Protein AF-0000000077475336 (afdb_homodimer)

Radius of gyration: 30.22 Å; Cα contacts (8 Å, |Δi|>4): 1454; chains: 2; bounding box: 56×96×68 Å

pLDDT: mean 94.52, std 5.96, range [41.53, 98.69]

Organism: Curvularia clavata (NCBI:txid95742)

Secondary structure (DSSP, 8-state):
----HHHHHHHHHHHHHHHHTT-TTHHHHHHHHHHHHHHHH--HHHHHHIIIIIHHHHHHHHHHHHHTTHHHHHHHHGGG-B-HHHHHHHHT--HHHHHHHHHHHHHTTSSEEETTEEE--HHHHHHTSHHHHHHHHHIIIIIHHHHHTHHHHHHHTTT-----TTSSHHHHHHT--S-HHHHHHHSTTHHHHHHHHHHHHHTTS--TTSTTSS-HIIIIITT--TTT-SEEEEEET-TT-HHHHHHHHH-TT--SEEEEEE-HHHHHH-S-GGGSSSEEEE--TTS--SS-S-SEEEEES-GGGS-HHHHHHHHHHHGGGPPTTT-EEEEEEEEE-SSS--HHHHHHHHHHHHHTS---EEHHHHHHHHHHTT-EEEEEEE-TT-SEEEEEEE-----/----HHHHHHHHHHHHHHHHTT-TTHHHHHHHHHHHHHHHH--HHHHHHIIIIIHHHHHHHHHHHHHTTHHHHHHHHGGG-B-HHHHHHHHT--HHHHHHHHHHHHHTTSSEEETTEEE--HHHHHHTSHHHHHHHHHIIIIIHHHHHTHHHHHHHTTT-----TTSSHHHHHHT--S-HHHHHHHSTTHHHHHHHHHHHHHTTS--TTSTTSS-HIIIIITT--TTT-SEEEEEET-TT-HHHHHHHHH-TT--SEEEEEE-HHHHHH-TTGGGSSSEEEE--TTS--SS-S-SEEEEES-GGGS-HHHHHHHHHHHGGG--TTT-EEEEEEEEE-SSS--HHHHHHHHHHHHHTS---EEHHHHHHHHHHTT-EEEEEE--TT-SEEEEEEE-----

InterPro domains:
  IPR001077 O-methyltransferase, C-terminal domain [PF00891] (217-375)
  IPR012967 Caffeic acid 3-O-methyltransferase-like, dimerisation domain [PF08100] (59-125)
  IPR016461 O-methyltransferase-like [PIRSF005739] (58-392)
  IPR016461 O-methyltransferase-like [PS51683] (50-395)
  IPR029063 S-adenosyl-L-methionine-dependent methyltransferase superfamily [G3DSA:3.40.50.150] (151-394)
  IPR029063 S-adenosyl-L-methionine-dependent methyltransferase superfamily [SSF53335] (160-392)
  IPR036388 Winged helix-like DNA-binding domain superfamily [G3DSA:1.10.10.10] (49-138)
  IPR036390 Winged helix DNA-binding domain superfamily [SSF46785] (52-128)

Solvent-accessible surface area (backbone atoms only — not comparable to full-atom values): 40575 Å² total; per-residue (Å²): 123,84,73,52,66,70,56,50,54,54,49,44,54,53,28,52,54,35,39,76,70,65,42,88,49,19,64,51,48,41,33,53,45,16,52,49,48,28,55,72,68,49,48,50,27,55,47,50,46,43,63,48,37,37,46,45,42,48,50,26,48,53,48,36,28,55,76,43,43,44,38,48,54,30,45,71,36,41,93,75,25,42,36,65,68,58,48,22,63,73,44,59,34,31,57,67,50,47,51,56,54,49,40,36,36,34,36,69,58,51,34,41,54,56,93,78,19,42,27,52,33,78,45,30,48,49,45,42,37,66,41,40,41,33,21,45,49,34,33,59,71,57,50,36,46,12,31,70,34,42,41,62,49,30,61,73,57,63,34,48,68,50,86,35,60,45,63,28,40,36,21,66,53,68,74,44,68,51,39,56,68,60,42,26,64,74,41,77,65,42,44,64,17,46,55,27,26,66,54,32,59,50,49,95,54,84,50,66,76,34,90,80,34,40,60,48,58,76,72,46,52,75,68,59,48,65,87,67,22,56,33,34,37,34,30,48,61,41,60,86,33,64,67,55,52,52,48,45,68,73,42,68,81,56,65,62,39,40,34,36,21,15,47,51,72,50,47,70,66,47,73,68,54,86,75,45,94,41,46,78,44,66,42,55,63,84,38,69,47,85,67,54,30,28,40,26,40,32,33,59,66,51,53,59,79,44,53,70,68,54,35,26,48,33,44,46,23,40,48,80,19,48,32,59,79,59,17,31,37,35,38,38,34,53,58,45,41,81,75,70,35,42,57,53,38,38,29,49,33,49,49,30,42,31,53,51,39,38,60,69,41,38,57,68,55,49,47,48,45,33,46,77,37,61,28,38,74,72,49,74,36,59,38,77,83,48,37,50,24,38,36,36,27,28,38,61,61,80,124,122,87,73,51,66,71,56,51,54,53,48,45,54,54,28,50,54,36,40,76,71,63,42,88,48,20,64,51,48,40,34,52,45,16,52,48,48,28,55,72,68,50,48,50,27,58,46,51,45,42,63,49,37,36,47,43,42,48,51,25,49,51,48,37,29,54,76,43,44,43,36,45,53,29,45,72,37,42,94,77,26,41,38,64,67,59,48,21,64,74,46,59,34,31,56,67,52,47,51,55,54,49,41,36,37,35,34,70,58,50,33,44,53,56,94,77,18,41,27,50,34,76,45,30,47,50,44,42,37,67,41,40,40,33,21,46,48,32,34,59,71,57,51,36,47,13,31,70,34,42,41,61,49,30,61,74,55,62,34,48,69,49,84,35,59,44,62,27,39,36,21,66,51,67,73,46,68,50,38,55,68,60,41,24,65,74,41,75,65,40,45,64,18,45,55,26,26,66,54,33,59,50,48,94,54,82,52,65,74,33,91,82,33,39,60,49,58,76,70,46,52,77,67,58,48,64,88,67,21,56,34,34,37,34,31,48,60,40,58,85,33,65,67,57,53,50,47,46,66,74,41,68,81,56,66,60,40,39,34,36,20,15,46,53,73,50,46,69,67,47,73,70,54,87,77,45,94,42,46,79,42,68,42,55,64,82,37,69,47,85,68,54,30,27,40,26,40,34,33,59,68,50,54,58,80,42,52,70,68,54,35,26,49,32,44,46,23,40,49,80,17,49,31,60,78,60,17,31,37,35,37,39,35,52,58,45,41,80,75,68,34,43,56,52,38,38,28,49,35,49,50,30,43,28,51,51,39,39,60,68,42,36,59,68,55,50,45,49,44,34,47,75,37,60,30,38,73,72,48,74,35,59,39,78,83,45,37,50,25,38,36,36,28,29,39,61,68,73,130

Structure (mmCIF, N/CA/C/O backbone):
data_AF-0000000077475336-model_v1
#
loop_
_entity.id
_entity.type
_entity.pdbx_description
1 polymer 'O-methyltransferase domain-containing protein'
#
loop_
_atom_site.group_PDB
_atom_site.id
_atom_site.type_symbol
_atom_site.label_atom_id
_atom_site.label_alt_id
_atom_site.label_comp_id
_atom_site.label_asym_id
_atom_site.label_entity_id
_atom_site.label_seq_id
_atom_site.pdbx_PDB_ins_code
_atom_site.Cartn_x
_atom_site.Cartn_y
_atom_site.Cartn_z
_atom_site.occupancy
_atom_site.B_iso_or_equiv
_atom_site.auth_seq_id
_atom_site.auth_comp_id
_atom_site.auth_asym_id
_atom_site.auth_atom_id
_atom_site.pdbx_PDB_model_num
ATOM 1 N N . MET A 1 1 ? 19.922 2.691 11.25 1 41.72 1 MET A N 1
ATOM 2 C CA . MET A 1 1 ? 20.266 1.277 11.109 1 41.72 1 MET A CA 1
ATOM 3 C C . MET A 1 1 ? 19.016 0.408 11.195 1 41.72 1 MET A C 1
ATOM 5 O O . MET A 1 1 ? 18.094 0.711 11.961 1 41.72 1 MET A O 1
ATOM 9 N N . SER A 1 2 ? 18.688 -0.324 10.117 1 56.06 2 SER A N 1
ATOM 10 C CA . SER A 1 2 ? 17.562 -1.242 10.188 1 56.06 2 SER A CA 1
ATOM 11 C C . SER A 1 2 ? 17.531 -2 11.508 1 56.06 2 SER A C 1
ATOM 13 O O . SER A 1 2 ? 18.562 -2.533 11.938 1 56.06 2 SER A O 1
ATOM 15 N N . THR A 1 3 ? 16.594 -1.688 12.367 1 67.88 3 THR A N 1
ATOM 16 C CA . THR A 1 3 ? 16.484 -2.332 13.672 1 67.88 3 THR A CA 1
ATOM 17 C C . THR A 1 3 ? 16.531 -3.852 13.523 1 67.88 3 THR A C 1
ATOM 19 O O . THR A 1 3 ? 15.797 -4.43 12.727 1 67.88 3 THR A O 1
ATOM 22 N N . ALA A 1 4 ? 17.5 -4.398 14.258 1 86.44 4 ALA A N 1
ATOM 23 C CA . ALA A 1 4 ? 17.656 -5.852 14.227 1 86.44 4 ALA A CA 1
ATOM 24 C C . ALA A 1 4 ? 16.375 -6.555 14.625 1 86.44 4 ALA A C 1
ATOM 26 O O . ALA A 1 4 ? 15.625 -6.066 15.484 1 86.44 4 ALA A O 1
ATOM 27 N N . LEU A 1 5 ? 16 -7.598 13.945 1 93.31 5 LEU A N 1
ATOM 28 C CA . LEU A 1 5 ? 14.758 -8.336 14.125 1 93.31 5 LEU A CA 1
ATOM 29 C C . LEU A 1 5 ? 14.508 -8.633 15.602 1 93.31 5 LEU A C 1
ATOM 31 O O . LEU A 1 5 ? 13.406 -8.398 16.109 1 93.31 5 LEU A O 1
ATOM 35 N N . PRO A 1 6 ? 15.555 -9.055 16.391 1 93.69 6 PRO A N 1
ATOM 36 C CA . PRO A 1 6 ? 15.305 -9.312 17.812 1 93.69 6 PRO A CA 1
ATOM 37 C C . PRO A 1 6 ? 14.844 -8.062 18.578 1 93.69 6 PRO A C 1
ATOM 39 O O . PRO A 1 6 ? 14.016 -8.156 19.484 1 93.69 6 PRO A O 1
ATOM 42 N N . THR A 1 7 ? 15.367 -6.938 18.188 1 95.94 7 THR A N 1
ATOM 43 C CA . THR A 1 7 ? 14.961 -5.684 18.812 1 95.94 7 THR A CA 1
ATOM 44 C C . THR A 1 7 ? 13.508 -5.355 18.484 1 95.94 7 THR A C 1
ATOM 46 O O . THR A 1 7 ? 12.758 -4.914 19.359 1 95.94 7 THR A O 1
ATOM 49 N N . ILE A 1 8 ? 13.133 -5.551 17.25 1 97.31 8 ILE A N 1
ATOM 50 C CA . ILE A 1 8 ? 11.758 -5.305 16.828 1 97.31 8 ILE A CA 1
ATOM 51 C C . ILE A 1 8 ? 10.805 -6.199 17.625 1 97.31 8 ILE A C 1
ATOM 53 O O . ILE A 1 8 ? 9.781 -5.734 18.141 1 97.31 8 ILE A O 1
ATOM 57 N N . LEU A 1 9 ? 11.18 -7.441 17.797 1 97.56 9 LEU A N 1
ATOM 58 C CA . LEU A 1 9 ? 10.336 -8.398 18.5 1 97.56 9 LEU A CA 1
ATOM 59 C C . LEU A 1 9 ? 10.195 -8.023 19.969 1 97.56 9 LEU A C 1
ATOM 61 O O . LEU A 1 9 ? 9.102 -8.094 20.531 1 97.56 9 LEU A O 1
ATOM 65 N N . LYS A 1 10 ? 11.281 -7.59 20.578 1 96.94 10 LYS A N 1
ATOM 66 C CA . LYS A 1 10 ? 11.25 -7.148 21.969 1 96.94 10 LYS A CA 1
ATOM 67 C C . LYS A 1 10 ? 10.367 -5.914 22.141 1 96.94 10 LYS A C 1
ATOM 69 O O . LYS A 1 10 ? 9.609 -5.812 23.094 1 96.94 10 LYS A O 1
ATOM 74 N N . ARG A 1 11 ? 10.516 -5.027 21.234 1 97.62 11 ARG A N 1
ATOM 75 C CA . ARG A 1 11 ? 9.742 -3.795 21.297 1 97.62 11 ARG A CA 1
ATOM 76 C C . ARG A 1 11 ? 8.258 -4.07 21.078 1 97.62 11 ARG A C 1
ATOM 78 O O . ARG A 1 11 ? 7.402 -3.396 21.656 1 97.62 11 ARG A O 1
ATOM 85 N N . ILE A 1 12 ? 7.938 -5.039 20.234 1 98.12 12 ILE A N 1
ATOM 86 C CA . ILE A 1 12 ? 6.547 -5.414 20.016 1 98.12 12 ILE A CA 1
ATOM 87 C C . ILE A 1 12 ? 5.941 -5.934 21.312 1 98.12 12 ILE A C 1
ATOM 89 O O . ILE A 1 12 ? 4.828 -5.559 21.688 1 98.12 12 ILE A O 1
ATOM 93 N N . ALA A 1 13 ? 6.668 -6.75 21.984 1 97 13 ALA A N 1
ATOM 94 C CA . ALA A 1 13 ? 6.188 -7.273 23.266 1 97 13 ALA A CA 1
ATOM 95 C C . ALA A 1 13 ? 5.953 -6.145 24.266 1 97 13 ALA A C 1
ATOM 97 O O . ALA A 1 13 ? 4.91 -6.098 24.922 1 97 13 ALA A O 1
ATOM 98 N N . ALA A 1 14 ? 6.887 -5.258 24.359 1 97.62 14 ALA A N 1
ATOM 99 C CA . ALA A 1 14 ? 6.789 -4.137 25.297 1 97.62 14 ALA A CA 1
ATOM 100 C C . ALA A 1 14 ? 5.613 -3.229 24.938 1 97.62 14 ALA A C 1
ATOM 102 O O . ALA A 1 14 ? 4.871 -2.785 25.812 1 97.62 14 ALA A O 1
ATOM 103 N N . ALA A 1 15 ? 5.461 -2.928 23.656 1 97.75 15 ALA A N 1
ATOM 104 C CA . ALA A 1 15 ? 4.359 -2.086 23.203 1 97.75 15 ALA A CA 1
ATOM 105 C C . ALA A 1 15 ? 3.014 -2.771 23.438 1 97.75 15 ALA A C 1
ATOM 107 O O . ALA A 1 15 ? 2.012 -2.107 23.703 1 97.75 15 ALA A O 1
ATOM 108 N N . GLY A 1 16 ? 3.027 -4.105 23.25 1 97.44 16 GLY A N 1
ATOM 109 C CA . GLY A 1 16 ? 1.822 -4.855 23.578 1 97.44 16 GLY A CA 1
ATOM 110 C C . GLY A 1 16 ? 1.373 -4.684 25.016 1 97.44 16 GLY A C 1
ATOM 111 O O . GLY A 1 16 ? 0.185 -4.484 25.281 1 97.44 16 GLY A O 1
ATOM 112 N N . ASP A 1 17 ? 2.285 -4.699 25.938 1 97.06 17 ASP A N 1
ATOM 113 C CA . ASP A 1 17 ? 1.995 -4.48 27.359 1 97.06 17 ASP A CA 1
ATOM 114 C C . ASP A 1 17 ? 1.475 -3.064 27.594 1 97.06 17 ASP A C 1
ATOM 116 O O . ASP A 1 17 ? 0.507 -2.871 28.328 1 97.06 17 ASP A O 1
ATOM 120 N N . ALA A 1 18 ? 2.109 -2.129 26.969 1 97.19 18 ALA A N 1
ATOM 121 C CA . ALA A 1 18 ? 1.697 -0.734 27.094 1 97.19 18 ALA A CA 1
ATOM 122 C C . ALA A 1 18 ? 0.282 -0.531 26.562 1 97.19 18 ALA A C 1
ATOM 124 O O . ALA A 1 18 ? -0.501 0.231 27.141 1 97.19 18 ALA A O 1
ATOM 125 N N . TYR A 1 19 ? 0 -1.195 25.516 1 96.88 19 TYR A N 1
ATOM 126 C CA . TYR A 1 19 ? -1.325 -1.101 24.922 1 96.88 19 TYR A CA 1
ATOM 127 C C . TYR A 1 19 ? -2.391 -1.654 25.859 1 96.88 19 TYR A C 1
ATOM 129 O O . TYR A 1 19 ? -3.465 -1.065 26 1 96.88 19 TYR A O 1
ATOM 137 N N . GLN A 1 20 ? -2.098 -2.721 26.484 1 94.69 20 GLN A N 1
ATOM 138 C CA . GLN A 1 20 ? -3.031 -3.32 27.422 1 94.69 20 GLN A CA 1
ATOM 139 C C . GLN A 1 20 ? -3.275 -2.396 28.625 1 94.69 20 GLN A C 1
ATOM 141 O O . GLN A 1 20 ? -4.363 -2.396 29.203 1 94.69 20 GLN A O 1
ATOM 146 N N . GLN A 1 21 ? -2.324 -1.562 28.891 1 95.81 21 GLN A N 1
ATOM 147 C CA . GLN A 1 21 ? -2.426 -0.638 30.016 1 95.81 21 GLN A CA 1
ATOM 148 C C . GLN A 1 21 ? -3.062 0.682 29.594 1 95.81 21 GLN A C 1
ATOM 150 O O . GLN A 1 21 ? -3.264 1.576 30.422 1 95.81 21 GLN A O 1
ATOM 155 N N . GLY A 1 22 ? -3.273 0.834 28.328 1 93.06 22 GLY A N 1
ATOM 156 C CA . GLY A 1 22 ? -3.953 2.02 27.828 1 93.06 22 GLY A CA 1
ATOM 157 C C . GLY A 1 22 ? -3.029 3.213 27.672 1 93.06 22 GLY A C 1
ATOM 158 O O . GLY A 1 22 ? -3.475 4.359 27.719 1 93.06 22 GLY A O 1
ATOM 159 N N . GLU A 1 23 ? -1.832 2.932 27.453 1 94.5 23 GLU A N 1
ATOM 160 C CA . GLU A 1 23 ? -0.863 4.016 27.312 1 94.5 23 GLU A CA 1
ATOM 161 C C . GLU A 1 23 ? -1.025 4.742 25.984 1 94.5 23 GLU A C 1
ATOM 163 O O . GLU A 1 23 ? -1.126 4.105 24.938 1 94.5 23 GLU A O 1
ATOM 168 N N . ILE A 1 24 ? -0.959 6.094 26.062 1 92.5 24 ILE A N 1
ATOM 169 C CA . ILE A 1 24 ? -1.073 6.914 24.859 1 92.5 24 ILE A CA 1
ATOM 170 C C . ILE A 1 24 ? 0.103 6.633 23.922 1 92.5 24 ILE A C 1
ATOM 172 O O . ILE A 1 24 ? 1.255 6.586 24.359 1 92.5 24 ILE A O 1
ATOM 176 N N . GLY A 1 25 ? -0.214 6.344 22.672 1 94.62 25 GLY A N 1
ATOM 177 C CA . GLY A 1 25 ? 0.822 6.148 21.672 1 94.62 25 GLY A CA 1
ATOM 178 C C . GLY A 1 25 ? 1.177 4.691 21.453 1 94.62 25 GLY A C 1
ATOM 179 O O . GLY A 1 25 ? 1.854 4.352 20.484 1 94.62 25 GLY A O 1
ATOM 180 N N . SER A 1 26 ? 0.688 3.809 22.391 1 96.5 26 SER A N 1
ATOM 181 C CA . SER A 1 26 ? 1.038 2.395 22.312 1 96.5 26 SER A CA 1
ATOM 182 C C . SER A 1 26 ? 0.431 1.746 21.062 1 96.5 26 SER A C 1
ATOM 184 O O . SER A 1 26 ? 1.058 0.892 20.438 1 96.5 26 SER A O 1
ATOM 186 N N . ARG A 1 27 ? -0.764 2.176 20.672 1 96.44 27 ARG A N 1
ATOM 187 C CA . ARG A 1 27 ? -1.39 1.663 19.453 1 96.44 27 ARG A CA 1
ATOM 188 C C . ARG A 1 27 ? -0.559 2.006 18.219 1 96.44 27 ARG A C 1
ATOM 190 O O . ARG A 1 27 ? -0.25 1.131 17.406 1 96.44 27 ARG A O 1
ATOM 197 N N . GLU A 1 28 ? -0.181 3.252 18.125 1 96.38 28 GLU A N 1
ATOM 198 C CA . GLU A 1 28 ? 0.606 3.729 17 1 96.38 28 GLU A CA 1
ATOM 199 C C . GLU A 1 28 ? 1.979 3.062 16.953 1 96.38 28 GLU A C 1
ATOM 201 O O . GLU A 1 28 ? 2.5 2.762 15.883 1 96.38 28 GLU A O 1
ATOM 206 N N . GLU A 1 29 ? 2.512 2.852 18.125 1 97.25 29 GLU A N 1
ATOM 207 C CA . GLU A 1 29 ? 3.799 2.166 18.203 1 97.25 29 GLU A CA 1
ATOM 208 C C . GLU A 1 29 ? 3.695 0.741 17.656 1 97.25 29 GLU A C 1
ATOM 210 O O . GLU A 1 29 ? 4.57 0.286 16.922 1 97.25 29 GLU A O 1
ATOM 215 N N . LEU A 1 30 ? 2.652 0.044 18.062 1 98.06 30 LEU A N 1
ATOM 216 C CA . LEU A 1 30 ? 2.438 -1.316 17.578 1 98.06 30 LEU A CA 1
ATOM 217 C C . LEU A 1 30 ? 2.281 -1.339 16.062 1 98.06 30 LEU A C 1
ATOM 219 O O . LEU A 1 30 ? 2.805 -2.232 15.391 1 98.06 30 LEU A O 1
ATOM 223 N N . ILE A 1 31 ? 1.602 -0.385 15.492 1 97.69 31 ILE A N 1
ATOM 224 C CA . ILE A 1 31 ? 1.425 -0.286 14.047 1 97.69 31 ILE A CA 1
ATOM 225 C C . ILE A 1 31 ? 2.781 -0.084 13.375 1 97.69 31 ILE A C 1
ATOM 227 O O . ILE A 1 31 ? 3.115 -0.783 12.414 1 97.69 31 ILE A O 1
ATOM 231 N N . GLU A 1 32 ? 3.566 0.821 13.906 1 96.81 32 GLU A N 1
ATOM 232 C CA . GLU A 1 32 ? 4.883 1.106 13.344 1 96.81 32 GLU A CA 1
ATOM 233 C C . GLU A 1 32 ? 5.793 -0.118 13.414 1 96.81 32 GLU A C 1
ATOM 235 O O . GLU A 1 32 ? 6.543 -0.396 12.477 1 96.81 32 GLU A O 1
ATOM 240 N N . LEU A 1 33 ? 5.723 -0.792 14.531 1 97.62 33 LEU A N 1
ATOM 241 C CA . LEU A 1 33 ? 6.559 -1.974 14.711 1 97.62 33 LEU A CA 1
ATOM 242 C C . LEU A 1 33 ? 6.113 -3.1 13.781 1 97.62 33 LEU A C 1
ATOM 244 O O . LEU A 1 33 ? 6.941 -3.881 13.305 1 97.62 33 LEU A O 1
ATOM 248 N N . GLY A 1 34 ? 4.785 -3.223 13.57 1 97.88 34 GLY A N 1
ATOM 249 C CA . GLY A 1 34 ? 4.312 -4.152 12.562 1 97.88 34 GLY A CA 1
ATOM 250 C C . GLY A 1 34 ? 4.879 -3.869 11.18 1 97.88 34 GLY A C 1
ATOM 251 O O . GLY A 1 34 ? 5.297 -4.789 10.477 1 97.88 34 GLY A O 1
ATOM 252 N N . ARG A 1 35 ? 4.926 -2.617 10.812 1 97.06 35 ARG A N 1
ATOM 253 C CA . ARG A 1 35 ? 5.5 -2.213 9.531 1 97.06 35 ARG A CA 1
ATOM 254 C C . ARG A 1 35 ? 6.996 -2.494 9.492 1 97.06 35 ARG A C 1
ATOM 256 O O . ARG A 1 35 ? 7.527 -2.898 8.453 1 97.06 35 ARG A O 1
ATOM 263 N N . ASP A 1 36 ? 7.676 -2.238 10.602 1 96.88 36 ASP A N 1
ATOM 264 C CA . ASP A 1 36 ? 9.102 -2.537 10.695 1 96.88 36 ASP A CA 1
ATOM 265 C C . ASP A 1 36 ? 9.367 -4.027 10.484 1 96.88 36 ASP A C 1
ATOM 267 O O . ASP A 1 36 ? 10.336 -4.402 9.82 1 96.88 36 ASP A O 1
ATOM 271 N N . LEU A 1 37 ? 8.508 -4.785 11.117 1 97.19 37 LEU A N 1
ATOM 272 C CA . LEU A 1 37 ? 8.648 -6.234 11.016 1 97.19 37 LEU A CA 1
ATOM 273 C C . LEU A 1 37 ? 8.555 -6.688 9.562 1 97.19 37 LEU A C 1
ATOM 275 O O . LEU A 1 37 ? 9.406 -7.438 9.086 1 97.19 37 LEU A O 1
ATOM 279 N N . VAL A 1 38 ? 7.621 -6.219 8.812 1 97 38 VAL A N 1
ATOM 280 C CA . VAL A 1 38 ? 7.406 -6.578 7.414 1 97 38 VAL A CA 1
ATOM 281 C C . VAL A 1 38 ? 8.578 -6.074 6.566 1 97 38 VAL A C 1
ATOM 283 O O . VAL A 1 38 ? 9.156 -6.832 5.789 1 97 38 VAL A O 1
ATOM 286 N N . SER A 1 39 ? 8.969 -4.828 6.777 1 96 39 SER A N 1
ATOM 287 C CA . SER A 1 39 ? 9.992 -4.215 5.938 1 96 39 SER A CA 1
ATOM 288 C C . SER A 1 39 ? 11.344 -4.879 6.137 1 96 39 SER A C 1
ATOM 290 O O . SER A 1 39 ? 12.156 -4.949 5.211 1 96 39 SER A O 1
ATOM 292 N N . THR A 1 40 ? 11.562 -5.352 7.344 1 95.56 40 THR A N 1
ATOM 293 C CA . THR A 1 40 ? 12.836 -5.988 7.66 1 95.56 40 THR A CA 1
ATOM 294 C C . THR A 1 40 ? 12.945 -7.352 6.98 1 95.56 40 THR A C 1
ATOM 296 O O . THR A 1 40 ? 14.039 -7.777 6.602 1 95.56 40 THR A O 1
ATOM 299 N N . LEU A 1 41 ? 11.797 -7.957 6.754 1 96.31 41 LEU A N 1
ATOM 300 C CA . LEU A 1 41 ? 11.828 -9.359 6.352 1 96.31 41 LEU A CA 1
ATOM 301 C C . LEU A 1 41 ? 11.453 -9.508 4.879 1 96.31 41 LEU A C 1
ATOM 303 O O . LEU A 1 41 ? 11.75 -10.531 4.262 1 96.31 41 LEU A O 1
ATOM 307 N N . GLU A 1 42 ? 10.82 -8.578 4.324 1 95.81 42 GLU A N 1
ATOM 308 C CA . GLU A 1 42 ? 10.375 -8.633 2.936 1 95.81 42 GLU A CA 1
ATOM 309 C C . GLU A 1 42 ? 11.555 -8.562 1.969 1 95.81 42 GLU A C 1
ATOM 311 O O . GLU A 1 42 ? 12.461 -7.746 2.145 1 95.81 42 GLU A O 1
ATOM 316 N N . ILE A 1 43 ? 11.594 -9.406 0.951 1 95.88 43 ILE A N 1
ATOM 317 C CA . ILE A 1 43 ? 12.633 -9.375 -0.068 1 95.88 43 ILE A CA 1
ATOM 318 C C . ILE A 1 43 ? 12.156 -8.57 -1.272 1 95.88 43 ILE A C 1
ATOM 320 O O . ILE A 1 43 ? 10.969 -8.289 -1.412 1 95.88 43 ILE A O 1
ATOM 324 N N . PRO A 1 44 ? 13.055 -8.18 -2.174 1 96.44 44 PRO A N 1
ATOM 325 C CA . PRO A 1 44 ? 12.711 -7.277 -3.275 1 96.44 44 PRO A CA 1
ATOM 326 C C . PRO A 1 44 ? 11.578 -7.809 -4.148 1 96.44 44 PRO A C 1
ATOM 328 O O . PRO A 1 44 ? 10.695 -7.051 -4.551 1 96.44 44 PRO A O 1
ATOM 331 N N . SER A 1 45 ? 11.516 -9.094 -4.387 1 96 45 SER A N 1
ATOM 332 C CA . SER A 1 45 ? 10.461 -9.664 -5.223 1 96 45 SER A CA 1
ATOM 333 C C . SER A 1 45 ? 9.102 -9.547 -4.547 1 96 45 SER A C 1
ATOM 335 O O . SER A 1 45 ? 8.094 -9.281 -5.211 1 96 45 SER A O 1
ATOM 337 N N . GLU A 1 46 ? 9.109 -9.758 -3.238 1 96.19 46 GLU A N 1
ATOM 338 C CA . GLU A 1 46 ? 7.871 -9.648 -2.477 1 96.19 46 GLU A CA 1
ATOM 339 C C . GLU A 1 46 ? 7.402 -8.195 -2.396 1 96.19 46 GLU A C 1
ATOM 341 O O . GLU A 1 46 ? 6.207 -7.914 -2.479 1 96.19 46 GLU A O 1
ATOM 346 N N . PHE A 1 47 ? 8.43 -7.27 -2.24 1 97.12 47 PHE A N 1
ATOM 347 C CA . PHE A 1 47 ? 8.117 -5.844 -2.256 1 97.12 47 PHE A CA 1
ATOM 348 C C . PHE A 1 47 ? 7.473 -5.445 -3.58 1 97.12 47 PHE A C 1
ATOM 350 O O . PHE A 1 47 ? 6.477 -4.723 -3.598 1 97.12 47 PHE A O 1
ATOM 357 N N . LEU A 1 48 ? 8.031 -5.883 -4.668 1 95.69 48 LEU A N 1
ATOM 358 C CA . LEU A 1 48 ? 7.531 -5.59 -6.008 1 95.69 48 LEU A CA 1
ATOM 359 C C . LEU A 1 48 ? 6.098 -6.082 -6.168 1 95.69 48 LEU A C 1
ATOM 361 O O . LEU A 1 48 ? 5.227 -5.332 -6.621 1 95.69 48 LEU A O 1
ATOM 365 N N . GLN A 1 49 ? 5.844 -7.281 -5.75 1 94.5 49 GLN A N 1
ATOM 366 C CA . GLN A 1 49 ? 4.52 -7.875 -5.875 1 94.5 49 GLN A CA 1
ATOM 367 C C . GLN A 1 49 ? 3.498 -7.125 -5.027 1 94.5 49 GLN A C 1
ATOM 369 O O . GLN A 1 49 ? 2.395 -6.828 -5.492 1 94.5 49 GLN A O 1
ATOM 374 N N . ARG A 1 50 ? 3.818 -6.82 -3.834 1 95.44 50 ARG A N 1
ATOM 375 C CA . ARG A 1 50 ? 2.904 -6.156 -2.91 1 95.44 50 ARG A CA 1
ATOM 376 C C . ARG A 1 50 ? 2.602 -4.734 -3.371 1 95.44 50 ARG A C 1
ATOM 378 O O . ARG A 1 50 ? 1.437 -4.348 -3.479 1 95.44 50 ARG A O 1
ATOM 385 N N . SER A 1 51 ? 3.629 -3.971 -3.723 1 95.81 51 SER A N 1
ATOM 386 C CA . SER A 1 51 ? 3.512 -2.531 -3.938 1 95.81 51 SER A CA 1
ATOM 387 C C . SER A 1 51 ? 2.975 -2.223 -5.328 1 95.81 51 SER A C 1
ATOM 389 O O . SER A 1 51 ? 2.35 -1.182 -5.543 1 95.81 51 SER A O 1
ATOM 391 N N . PHE A 1 52 ? 3.123 -3.184 -6.25 1 95.44 52 PHE A N 1
ATOM 392 C CA . PHE A 1 52 ? 2.818 -2.789 -7.621 1 95.44 52 PHE A CA 1
ATOM 393 C C . PHE A 1 52 ? 1.727 -3.674 -8.211 1 95.44 52 PHE A C 1
ATOM 395 O O . PHE A 1 52 ? 1.228 -3.41 -9.305 1 95.44 52 PHE A O 1
ATOM 402 N N . TRP A 1 53 ? 1.297 -4.688 -7.453 1 94.44 53 TRP A N 1
ATOM 403 C CA . TRP A 1 53 ? 0.171 -5.488 -7.926 1 94.44 53 TRP A CA 1
ATOM 404 C C . TRP A 1 53 ? -0.926 -5.562 -6.871 1 94.44 53 TRP A C 1
ATOM 406 O O . TRP A 1 53 ? -2.037 -5.07 -7.086 1 94.44 53 TRP A O 1
ATOM 416 N N . ALA A 1 54 ? -0.509 -6.039 -5.723 1 96.69 54 ALA A N 1
ATOM 417 C CA . ALA A 1 54 ? -1.504 -6.277 -4.684 1 96.69 54 ALA A CA 1
ATOM 418 C C . ALA A 1 54 ? -2.164 -4.973 -4.242 1 96.69 54 ALA A C 1
ATOM 420 O O . ALA A 1 54 ? -3.391 -4.887 -4.168 1 96.69 54 ALA A O 1
ATOM 421 N N . GLU A 1 55 ? -1.36 -3.967 -4.004 1 97.12 55 GLU A N 1
ATOM 422 C CA . GLU A 1 55 ? -1.876 -2.717 -3.453 1 97.12 55 GLU A CA 1
ATOM 423 C C . GLU A 1 55 ? -2.641 -1.923 -4.508 1 97.12 55 GLU A C 1
ATOM 425 O O . GLU A 1 55 ? -3.709 -1.375 -4.227 1 97.12 55 GLU A O 1
ATOM 430 N N . PRO A 1 56 ? -2.141 -1.873 -5.758 1 96.25 56 PRO A N 1
ATOM 431 C CA . PRO A 1 56 ? -2.961 -1.231 -6.789 1 96.25 56 PRO A CA 1
ATOM 432 C C . PRO A 1 56 ? -4.301 -1.934 -7 1 96.25 56 PRO A C 1
ATOM 434 O O . PRO A 1 56 ? -5.328 -1.272 -7.168 1 96.25 56 PRO A O 1
ATOM 437 N N . ALA A 1 57 ? -4.285 -3.242 -6.965 1 97.19 57 ALA A N 1
ATOM 438 C CA . ALA A 1 57 ? -5.539 -3.982 -7.074 1 97.19 57 ALA A CA 1
ATOM 439 C C . ALA A 1 57 ? -6.469 -3.664 -5.902 1 97.19 57 ALA A C 1
ATOM 441 O O . ALA A 1 57 ? -7.672 -3.469 -6.09 1 97.19 57 ALA A O 1
ATOM 442 N N . LEU A 1 58 ? -5.922 -3.6 -4.758 1 97.88 58 LEU A N 1
ATOM 443 C CA . LEU A 1 58 ? -6.703 -3.277 -3.568 1 97.88 58 LEU A CA 1
ATOM 444 C C . LEU A 1 58 ? -7.387 -1.924 -3.719 1 97.88 58 LEU A C 1
ATOM 446 O O . LEU A 1 58 ? -8.578 -1.789 -3.424 1 97.88 58 LEU A O 1
ATOM 450 N N . SER A 1 59 ? -6.621 -0.936 -4.152 1 97 59 SER A N 1
ATOM 451 C CA . SER A 1 59 ? -7.18 0.4 -4.328 1 97 59 SER A CA 1
ATOM 452 C C . SER A 1 59 ? -8.328 0.391 -5.328 1 97 59 SER A C 1
ATOM 454 O O . SER A 1 59 ? -9.367 1.023 -5.102 1 97 59 SER A O 1
ATOM 456 N N . ALA A 1 60 ? -8.141 -0.314 -6.379 1 97.5 60 ALA A N 1
ATOM 457 C CA . ALA A 1 60 ? -9.188 -0.425 -7.395 1 97.5 60 ALA A CA 1
ATOM 458 C C . ALA A 1 60 ? -10.422 -1.121 -6.836 1 97.5 60 ALA A C 1
ATOM 460 O O . ALA A 1 60 ? -11.555 -0.721 -7.125 1 97.5 60 ALA A O 1
ATOM 461 N N . HIS A 1 61 ? -10.211 -2.154 -6.039 1 98.06 61 HIS A N 1
ATOM 462 C CA . HIS A 1 61 ? -11.312 -2.918 -5.461 1 98.06 61 HIS A CA 1
ATOM 463 C C . HIS A 1 61 ? -12.094 -2.08 -4.453 1 98.06 61 HIS A C 1
ATOM 465 O O . HIS A 1 61 ? -13.305 -2.238 -4.32 1 98.06 61 HIS A O 1
ATOM 471 N N . CYS A 1 62 ? -11.414 -1.177 -3.783 1 98.06 62 CYS A N 1
ATOM 472 C CA . CYS A 1 62 ? -12.109 -0.293 -2.857 1 98.06 62 CYS A CA 1
ATOM 473 C C . CYS A 1 62 ? -13.047 0.653 -3.605 1 98.06 62 CYS A C 1
ATOM 475 O O . CYS A 1 62 ? -14.172 0.886 -3.174 1 98.06 62 CYS A O 1
ATOM 477 N N . LYS A 1 63 ? -12.531 1.218 -4.695 1 97.94 63 LYS A N 1
ATOM 478 C CA . LYS A 1 63 ? -13.383 2.053 -5.539 1 97.94 63 LYS A CA 1
ATOM 479 C C . LYS A 1 63 ? -14.555 1.254 -6.098 1 97.94 63 LYS A C 1
ATOM 481 O O . LYS A 1 63 ? -15.688 1.733 -6.102 1 97.94 63 LYS A O 1
ATOM 486 N N . PHE A 1 64 ? -14.258 0.043 -6.531 1 97.12 64 PHE A N 1
ATOM 487 C CA . PHE A 1 64 ? -15.273 -0.891 -7.004 1 97.12 64 PHE A CA 1
ATOM 488 C C . PHE A 1 64 ? -16.312 -1.154 -5.918 1 97.12 64 PHE A C 1
ATOM 490 O O . PHE A 1 64 ? -17.516 -1.139 -6.188 1 97.12 64 PHE A O 1
ATOM 497 N N . ALA A 1 65 ? -15.898 -1.353 -4.727 1 97.69 65 ALA A N 1
ATOM 498 C CA . ALA A 1 65 ? -16.75 -1.647 -3.576 1 97.69 65 ALA A CA 1
ATOM 499 C C . ALA A 1 65 ? -17.734 -0.504 -3.311 1 97.69 65 ALA A C 1
ATOM 501 O O . ALA A 1 65 ? -18.875 -0.738 -2.941 1 97.69 65 ALA A O 1
ATOM 502 N N . VAL A 1 66 ? -17.219 0.708 -3.486 1 97.69 66 VAL A N 1
ATOM 503 C CA . VAL A 1 66 ? -18.078 1.875 -3.318 1 97.69 66 VAL A CA 1
ATOM 504 C C . VAL A 1 66 ? -19.203 1.848 -4.359 1 97.69 66 VAL A C 1
ATOM 506 O O . VAL A 1 66 ? -20.359 2.053 -4.027 1 97.69 66 VAL A O 1
ATOM 509 N N . GLU A 1 67 ? -18.891 1.522 -5.57 1 97.31 67 GLU A N 1
ATOM 510 C CA . GLU A 1 67 ? -19.828 1.561 -6.691 1 97.31 67 GLU A CA 1
ATOM 511 C C . GLU A 1 67 ? -20.953 0.557 -6.492 1 97.31 67 GLU A C 1
ATOM 513 O O . GLU A 1 67 ? -22.094 0.813 -6.891 1 97.31 67 GLU A O 1
ATOM 518 N N . VAL A 1 68 ? -20.672 -0.521 -5.824 1 97.75 68 VAL A N 1
ATOM 519 C CA . VAL A 1 68 ? -21.672 -1.579 -5.75 1 97.75 68 VAL A CA 1
ATOM 520 C C . VAL A 1 68 ? -22.156 -1.728 -4.312 1 97.75 68 VAL A C 1
ATOM 522 O O . VAL A 1 68 ? -22.797 -2.727 -3.967 1 97.75 68 VAL A O 1
ATOM 525 N N . GLN A 1 69 ? -21.75 -0.837 -3.42 1 98.19 69 GLN A N 1
ATOM 526 C CA . GLN A 1 69 ? -22.188 -0.769 -2.027 1 98.19 69 GLN A CA 1
ATOM 527 C C . GLN A 1 69 ? -21.781 -2.029 -1.266 1 98.19 69 GLN A C 1
ATOM 529 O O . GLN A 1 69 ? -22.562 -2.557 -0.471 1 98.19 69 GLN A O 1
ATOM 534 N N . LEU A 1 70 ? -20.625 -2.5 -1.56 1 98.44 70 LEU A N 1
ATOM 535 C CA . LEU A 1 70 ? -20.109 -3.744 -0.993 1 98.44 70 LEU A CA 1
ATOM 536 C C . LEU A 1 70 ? -19.969 -3.635 0.522 1 98.44 70 LEU A C 1
ATOM 538 O O . LEU A 1 70 ? -20.406 -4.531 1.256 1 98.44 70 LEU A O 1
ATOM 542 N N . PHE A 1 71 ? -19.391 -2.545 1.047 1 98.25 71 PHE A N 1
ATOM 543 C CA . PHE A 1 71 ? -19.125 -2.395 2.473 1 98.25 71 PHE A CA 1
ATOM 544 C C . PHE A 1 71 ? -20.438 -2.287 3.256 1 98.25 71 PHE A C 1
ATOM 546 O O . PHE A 1 71 ? -20.531 -2.797 4.375 1 98.25 71 PHE A O 1
ATOM 553 N N . GLN A 1 72 ? -21.406 -1.643 2.654 1 98.38 72 GLN A N 1
ATOM 554 C CA . GLN A 1 72 ? -22.719 -1.541 3.279 1 98.38 72 GLN A CA 1
ATOM 555 C C . GLN A 1 72 ? -23.375 -2.912 3.406 1 98.38 72 GLN A C 1
ATOM 557 O O . GLN A 1 72 ? -23.953 -3.238 4.449 1 98.38 72 GLN A O 1
ATOM 562 N N . HIS A 1 73 ? -23.297 -3.701 2.348 1 98.5 73 HIS A N 1
ATOM 563 C CA . HIS A 1 73 ? -23.875 -5.035 2.381 1 98.5 73 HIS A CA 1
ATOM 564 C C . HIS A 1 73 ? -23.219 -5.906 3.439 1 98.5 73 HIS A C 1
ATOM 566 O O . HIS A 1 73 ? -23.875 -6.688 4.121 1 98.5 73 HIS A O 1
ATOM 572 N N . LEU A 1 74 ? -21.906 -5.809 3.562 1 98.06 74 LEU A N 1
ATOM 573 C CA . LEU A 1 74 ? -21.172 -6.562 4.578 1 98.06 74 LEU A CA 1
ATOM 574 C C . LEU A 1 74 ? -21.594 -6.125 5.977 1 98.06 74 LEU A C 1
ATOM 576 O O . LEU A 1 74 ? -21.781 -6.965 6.859 1 98.06 74 LEU A O 1
ATOM 580 N N . LYS A 1 75 ? -21.672 -4.816 6.18 1 97.5 75 LYS A N 1
ATOM 581 C CA . LYS A 1 75 ? -22.094 -4.281 7.473 1 97.5 75 LYS A CA 1
ATOM 582 C C . LYS A 1 75 ? -23.484 -4.766 7.844 1 97.5 75 LYS A C 1
ATOM 584 O O . LYS A 1 75 ? -23.719 -5.168 8.984 1 97.5 75 LYS A O 1
ATOM 589 N N . ASP A 1 76 ? -24.359 -4.746 6.895 1 97.75 76 ASP A N 1
ATOM 590 C CA . ASP A 1 76 ? -25.75 -5.148 7.113 1 97.75 76 ASP A CA 1
ATOM 591 C C . ASP A 1 76 ? -25.844 -6.633 7.469 1 97.75 76 ASP A C 1
ATOM 593 O O . ASP A 1 76 ? -26.719 -7.043 8.227 1 97.75 76 ASP A O 1
ATOM 597 N N . ALA A 1 77 ? -24.969 -7.43 6.938 1 96.94 77 ALA A N 1
ATOM 598 C CA . ALA A 1 77 ? -24.984 -8.867 7.191 1 96.94 77 ALA A CA 1
ATOM 599 C C . ALA A 1 77 ? -24.578 -9.172 8.633 1 96.94 77 ALA A C 1
ATOM 601 O O . ALA A 1 77 ? -24.969 -10.203 9.188 1 96.94 77 ALA A O 1
ATOM 602 N N . GLY A 1 78 ? -23.766 -8.305 9.242 1 94.31 78 GLY A N 1
ATOM 603 C CA . GLY A 1 78 ? -23.391 -8.43 10.641 1 94.31 78 GLY A CA 1
ATOM 604 C C . GLY A 1 78 ? -22.625 -9.703 10.938 1 94.31 78 GLY A C 1
ATOM 605 O O . GLY A 1 78 ? -21.797 -10.141 10.125 1 94.31 78 GLY A O 1
ATOM 606 N N . ALA A 1 79 ? -22.875 -10.281 12.055 1 92.88 79 ALA A N 1
ATOM 607 C CA . ALA A 1 79 ? -22.109 -11.422 12.555 1 92.88 79 ALA A CA 1
ATOM 608 C C . ALA A 1 79 ? -22.391 -12.672 11.734 1 92.88 79 ALA A C 1
ATOM 610 O O . ALA A 1 79 ? -21.562 -13.578 11.664 1 92.88 79 ALA A O 1
ATOM 611 N N . ASP A 1 80 ? -23.5 -12.703 11.031 1 95.75 80 ASP A N 1
ATOM 612 C CA . ASP A 1 80 ? -23.875 -13.875 10.25 1 95.75 80 ASP A CA 1
ATOM 613 C C . ASP A 1 80 ? -23.047 -13.984 8.977 1 95.75 80 ASP A C 1
ATOM 615 O O . ASP A 1 80 ? -22.875 -15.078 8.438 1 95.75 80 ASP A O 1
ATOM 619 N N . GLY A 1 81 ? -22.594 -12.836 8.555 1 97.25 81 GLY A N 1
ATOM 620 C CA . GLY A 1 81 ? -21.875 -12.82 7.281 1 97.25 81 GLY A CA 1
ATOM 621 C C . GLY A 1 81 ? -22.797 -13 6.09 1 97.25 81 GLY A C 1
ATOM 622 O O . GLY A 1 81 ? -24.031 -13.008 6.238 1 97.25 81 GLY A O 1
ATOM 623 N N . ILE A 1 82 ? -22.219 -13.086 4.91 1 98.12 82 ILE A N 1
ATOM 624 C CA . ILE A 1 82 ? -23.016 -13.203 3.686 1 98.12 82 ILE A CA 1
ATOM 625 C C . ILE A 1 82 ? -22.312 -14.141 2.705 1 98.12 82 ILE A C 1
ATOM 627 O O . ILE A 1 82 ? -21.094 -14.102 2.57 1 98.12 82 ILE A O 1
ATOM 631 N N . SER A 1 83 ? -23.016 -14.953 2.08 1 97.69 83 SER A N 1
ATOM 632 C CA . SER A 1 83 ? -22.469 -15.898 1.116 1 97.69 83 SER A CA 1
ATOM 633 C C . SER A 1 83 ? -22.094 -15.203 -0.189 1 97.69 83 SER A C 1
ATOM 635 O O . SER A 1 83 ? -22.594 -14.109 -0.477 1 97.69 83 SER A O 1
ATOM 637 N N . ALA A 1 84 ? -21.281 -15.875 -0.932 1 96 84 ALA A N 1
ATOM 638 C CA . ALA A 1 84 ? -20.891 -15.344 -2.232 1 96 84 ALA A CA 1
ATOM 639 C C . ALA A 1 84 ? -22.109 -15.141 -3.133 1 96 84 ALA A C 1
ATOM 641 O O . ALA A 1 84 ? -22.203 -14.125 -3.826 1 96 84 ALA A O 1
ATOM 642 N N . GLY A 1 85 ? -22.938 -16.078 -3.16 1 97.31 85 GLY A N 1
ATOM 643 C CA . GLY A 1 85 ? -24.141 -15.992 -3.984 1 97.31 85 GLY A CA 1
ATOM 644 C C . GLY A 1 85 ? -25.047 -14.836 -3.607 1 97.31 85 GLY A C 1
ATOM 645 O O . GLY A 1 85 ? -25.5 -14.094 -4.477 1 97.31 85 GLY A O 1
ATOM 646 N N . ASP A 1 86 ? -25.328 -14.672 -2.305 1 98.12 86 ASP A N 1
ATOM 647 C CA . ASP A 1 86 ? -26.188 -13.586 -1.828 1 98.12 86 ASP A CA 1
ATOM 648 C C . ASP A 1 86 ? -25.562 -12.227 -2.117 1 98.12 86 ASP A C 1
ATOM 650 O O . ASP A 1 86 ? -26.25 -11.281 -2.502 1 98.12 86 ASP A O 1
ATOM 654 N N . LEU A 1 87 ? -24.328 -12.203 -1.92 1 98.12 87 LEU A N 1
ATOM 655 C CA . LEU A 1 87 ? -23.641 -10.945 -2.154 1 98.12 87 LEU A CA 1
ATOM 656 C C . LEU A 1 87 ? -23.656 -10.57 -3.633 1 98.12 87 LEU A C 1
ATOM 658 O O . LEU A 1 87 ? -23.797 -9.398 -3.979 1 98.12 87 LEU A O 1
ATOM 662 N N . ALA A 1 88 ? -23.469 -11.555 -4.477 1 98.12 88 ALA A N 1
ATOM 663 C CA . ALA A 1 88 ? -23.547 -11.32 -5.914 1 98.12 88 ALA A CA 1
ATOM 664 C C . ALA A 1 88 ? -24.922 -10.789 -6.309 1 98.12 88 ALA A C 1
ATOM 666 O O . ALA A 1 88 ? -25.031 -9.883 -7.137 1 98.12 88 ALA A O 1
ATOM 667 N N . GLN A 1 89 ? -25.906 -11.336 -5.758 1 98.06 89 GLN A N 1
ATOM 668 C CA . GLN A 1 89 ? -27.266 -10.891 -6.031 1 98.06 89 GLN A CA 1
ATOM 669 C C . GLN A 1 89 ? -27.484 -9.453 -5.562 1 98.06 89 GLN A C 1
ATOM 671 O O . GLN A 1 89 ? -28.062 -8.641 -6.293 1 98.06 89 GLN A O 1
ATOM 676 N N . LYS A 1 90 ? -27.047 -9.164 -4.441 1 97.94 90 LYS A N 1
ATOM 677 C CA . LYS A 1 90 ? -27.266 -7.84 -3.865 1 97.94 90 LYS A CA 1
ATOM 678 C C . LYS A 1 90 ? -26.484 -6.777 -4.637 1 97.94 90 LYS A C 1
ATOM 680 O O . LYS A 1 90 ? -26.953 -5.652 -4.801 1 97.94 90 LYS A O 1
ATOM 685 N N . THR A 1 91 ? -25.328 -7.129 -5.07 1 97.88 91 THR A N 1
ATOM 686 C CA . THR A 1 91 ? -24.453 -6.152 -5.719 1 97.88 91 THR A CA 1
ATOM 687 C C . THR A 1 91 ? -24.719 -6.098 -7.219 1 97.88 91 THR A C 1
ATOM 689 O O . THR A 1 91 ? -24.359 -5.125 -7.883 1 97.88 91 THR A O 1
ATOM 692 N N . GLY A 1 92 ? -25.219 -7.168 -7.758 1 97.62 92 GLY A N 1
ATOM 693 C CA . GLY A 1 92 ? -25.406 -7.281 -9.195 1 97.62 92 GLY A CA 1
ATOM 694 C C . GLY A 1 92 ? -24.125 -7.617 -9.938 1 97.62 92 GLY A C 1
ATOM 695 O O . GLY A 1 92 ? -24.078 -7.516 -11.172 1 97.62 92 GLY A O 1
ATOM 696 N N . VAL A 1 93 ? -23.094 -7.984 -9.227 1 97.81 93 VAL A N 1
ATOM 697 C CA . VAL A 1 93 ? -21.797 -8.297 -9.828 1 97.81 93 VAL A CA 1
ATOM 698 C C . VAL A 1 93 ? -21.766 -9.773 -10.227 1 97.81 93 VAL A C 1
ATOM 700 O O . VAL A 1 93 ? -22.297 -10.625 -9.516 1 97.81 93 VAL A O 1
ATOM 703 N N . ASP A 1 94 ? -21.125 -10.062 -11.391 1 97.12 94 ASP A N 1
ATOM 704 C CA . ASP A 1 94 ? -20.875 -11.445 -11.789 1 97.12 94 ASP A CA 1
ATOM 705 C C . ASP A 1 94 ? -20.266 -12.25 -10.641 1 97.12 94 ASP A C 1
ATOM 707 O O . ASP A 1 94 ? -19.297 -11.812 -10.016 1 97.12 94 ASP A O 1
ATOM 711 N N . PRO A 1 95 ? -20.859 -13.43 -10.344 1 96.06 95 PRO A N 1
ATOM 712 C CA . PRO A 1 95 ? -20.406 -14.195 -9.172 1 96.06 95 PRO A CA 1
ATOM 713 C C . PRO A 1 95 ? -18.922 -14.547 -9.227 1 96.06 95 PRO A C 1
ATOM 715 O O . PRO A 1 95 ? -18.234 -14.484 -8.203 1 96.06 95 PRO A O 1
ATOM 718 N N . MET A 1 96 ? -18.422 -14.891 -10.312 1 93.38 96 MET A N 1
ATOM 719 C CA . MET A 1 96 ? -17.016 -15.266 -10.438 1 93.38 96 MET A CA 1
ATOM 720 C C . MET A 1 96 ? -16.109 -14.055 -10.234 1 93.38 96 MET A C 1
ATOM 722 O O . MET A 1 96 ? -15.102 -14.141 -9.531 1 93.38 96 MET A O 1
ATOM 726 N N . LEU A 1 97 ? -16.469 -12.984 -10.906 1 95.19 97 LEU A N 1
ATOM 727 C CA . LEU A 1 97 ? -15.719 -11.75 -10.727 1 95.19 97 LEU A CA 1
ATOM 728 C C . LEU A 1 97 ? -15.695 -11.336 -9.258 1 95.19 97 LEU A C 1
ATOM 730 O O . LEU A 1 97 ? -14.633 -11.008 -8.719 1 95.19 97 LEU A O 1
ATOM 734 N N . LEU A 1 98 ? -16.859 -11.422 -8.633 1 97.19 98 LEU A N 1
ATOM 735 C CA . LEU A 1 98 ? -16.984 -11.023 -7.238 1 97.19 98 LEU A CA 1
ATOM 736 C C . LEU A 1 98 ? -16.109 -11.891 -6.34 1 97.19 98 LEU A C 1
ATOM 738 O O . LEU A 1 98 ? -15.414 -11.375 -5.457 1 97.19 98 LEU A O 1
ATOM 742 N N . GLN A 1 99 ? -16.109 -13.141 -6.539 1 96 99 GLN A N 1
ATOM 743 C CA . GLN A 1 99 ? -15.344 -14.055 -5.707 1 96 99 GLN A CA 1
ATOM 744 C C . GLN A 1 99 ? -13.844 -13.766 -5.801 1 96 99 GLN A C 1
ATOM 746 O O . GLN A 1 99 ? -13.125 -13.852 -4.805 1 96 99 GLN A O 1
ATOM 751 N N . ARG A 1 100 ? -13.352 -13.492 -6.965 1 95.94 100 ARG A N 1
ATOM 752 C CA . ARG A 1 100 ? -11.938 -13.188 -7.16 1 95.94 100 ARG A CA 1
ATOM 753 C C . ARG A 1 100 ? -11.555 -11.906 -6.426 1 95.94 100 ARG A C 1
ATOM 755 O O . ARG A 1 100 ? -10.516 -11.852 -5.762 1 95.94 100 ARG A O 1
ATOM 762 N N . ILE A 1 101 ? -12.414 -10.891 -6.559 1 96.94 101 ILE A N 1
ATOM 763 C CA . ILE A 1 101 ? -12.18 -9.609 -5.895 1 96.94 101 ILE A CA 1
ATOM 764 C C . ILE A 1 101 ? -12.219 -9.797 -4.379 1 96.94 101 ILE A C 1
ATOM 766 O O . ILE A 1 101 ? -11.336 -9.312 -3.666 1 96.94 101 ILE A O 1
ATOM 770 N N . MET A 1 102 ? -13.188 -10.578 -3.922 1 97.81 102 MET A N 1
ATOM 771 C CA . MET A 1 102 ? -13.359 -10.805 -2.49 1 97.81 102 MET A CA 1
ATOM 772 C C . MET A 1 102 ? -12.18 -11.586 -1.921 1 97.81 102 MET A C 1
ATOM 774 O O . MET A 1 102 ? -11.727 -11.312 -0.809 1 97.81 102 MET A O 1
ATOM 778 N N . ARG A 1 103 ? -11.711 -12.555 -2.65 1 97.31 103 ARG A N 1
ATOM 779 C CA . ARG A 1 103 ? -10.562 -13.344 -2.211 1 97.31 103 ARG A CA 1
ATOM 780 C C . ARG A 1 103 ? -9.336 -12.453 -1.998 1 97.31 103 ARG A C 1
ATOM 782 O O . ARG A 1 103 ? -8.586 -12.641 -1.037 1 97.31 103 ARG A O 1
ATOM 789 N N . HIS A 1 104 ? -9.133 -11.547 -2.912 1 97.88 104 HIS A N 1
ATOM 790 C CA . HIS A 1 104 ? -8.016 -10.617 -2.771 1 97.88 104 HIS A CA 1
ATOM 791 C C . HIS A 1 104 ? -8.211 -9.703 -1.566 1 97.88 104 HIS A C 1
ATOM 793 O O . HIS A 1 104 ? -7.254 -9.414 -0.841 1 97.88 104 HIS A O 1
ATOM 799 N N . LEU A 1 105 ? -9.422 -9.234 -1.335 1 98.06 105 LEU A N 1
ATOM 800 C CA . LEU A 1 105 ? -9.711 -8.367 -0.194 1 98.06 105 LEU A CA 1
ATOM 801 C C . LEU A 1 105 ? -9.484 -9.109 1.119 1 98.06 105 LEU A C 1
ATOM 803 O O . LEU A 1 105 ? -9.062 -8.516 2.109 1 98.06 105 LEU A O 1
ATOM 807 N N . VAL A 1 106 ? -9.742 -10.422 1.134 1 97.56 106 VAL A N 1
ATOM 808 C CA . VAL A 1 106 ? -9.461 -11.234 2.311 1 97.56 106 VAL A CA 1
ATOM 809 C C . VAL A 1 106 ? -7.949 -11.344 2.514 1 97.56 106 VAL A C 1
ATOM 811 O O . VAL A 1 106 ? -7.453 -11.172 3.629 1 97.56 106 VAL A O 1
ATOM 814 N N . ALA A 1 107 ? -7.258 -11.617 1.402 1 97.38 107 ALA A N 1
ATOM 815 C CA . ALA A 1 107 ? -5.805 -11.75 1.475 1 97.38 107 ALA A CA 1
ATOM 816 C C . ALA A 1 107 ? -5.164 -10.461 1.993 1 97.38 107 ALA A C 1
ATOM 818 O O . ALA A 1 107 ? -4.16 -10.508 2.707 1 97.38 107 ALA A O 1
ATOM 819 N N . MET A 1 108 ? -5.762 -9.32 1.659 1 97.38 108 MET A N 1
ATOM 820 C CA . MET A 1 108 ? -5.242 -8.008 2.043 1 97.38 108 MET A CA 1
ATOM 821 C C . MET A 1 108 ? -5.777 -7.586 3.406 1 97.38 108 MET A C 1
ATOM 823 O O . MET A 1 108 ? -5.57 -6.453 3.836 1 97.38 108 MET A O 1
ATOM 827 N N . LYS A 1 109 ? -6.531 -8.383 4.078 1 96.12 109 LYS A N 1
ATOM 828 C CA . LYS A 1 109 ? -6.984 -8.234 5.457 1 96.12 109 LYS A CA 1
ATOM 829 C C . LYS A 1 109 ? -8.07 -7.168 5.562 1 96.12 109 LYS A C 1
ATOM 831 O O . LYS A 1 109 ? -8.242 -6.547 6.617 1 96.12 109 LYS A O 1
ATOM 836 N N . ILE A 1 110 ? -8.844 -6.953 4.492 1 96.38 110 ILE A N 1
ATOM 837 C CA . ILE A 1 110 ? -9.93 -5.977 4.5 1 96.38 110 ILE A CA 1
ATOM 838 C C . ILE A 1 110 ? -11.203 -6.625 5.047 1 96.38 110 ILE A C 1
ATOM 840 O O . ILE A 1 110 ? -11.938 -6.008 5.824 1 96.38 110 ILE A O 1
ATOM 844 N N . LEU A 1 111 ? -11.445 -7.84 4.598 1 95.44 111 LEU A N 1
ATOM 845 C CA . LEU A 1 111 ? -12.57 -8.625 5.09 1 95.44 111 LEU A CA 1
ATOM 846 C C . LEU A 1 111 ? -12.109 -10.023 5.512 1 95.44 111 LEU A C 1
ATOM 848 O O . LEU A 1 111 ? -10.93 -10.352 5.383 1 95.44 111 LEU A O 1
ATOM 852 N N . SER A 1 112 ? -12.961 -10.727 6.117 1 94.75 112 SER A N 1
ATOM 853 C CA . SER A 1 112 ? -12.641 -12.086 6.535 1 94.75 112 SER A CA 1
ATOM 854 C C . SER A 1 112 ? -13.586 -13.102 5.902 1 94.75 112 SER A C 1
ATOM 856 O O . SER A 1 112 ? -14.656 -12.734 5.402 1 94.75 112 SER A O 1
ATOM 858 N N . PHE A 1 113 ? -13.117 -14.211 5.805 1 96.06 113 PHE A N 1
ATOM 859 C CA . PHE A 1 113 ? -13.883 -15.328 5.266 1 96.06 113 PHE A CA 1
ATOM 860 C C . PHE A 1 113 ? -13.844 -16.516 6.215 1 96.06 113 PHE A C 1
ATOM 862 O O . PHE A 1 113 ? -12.758 -16.953 6.625 1 96.06 113 PHE A O 1
ATOM 869 N N . SER A 1 114 ? -15.016 -16.953 6.617 1 94.12 114 SER A N 1
ATOM 870 C CA . SER A 1 114 ? -15.133 -18.109 7.492 1 94.12 114 SER A CA 1
ATOM 871 C C . SER A 1 114 ? -16.469 -18.828 7.277 1 94.12 114 SER A C 1
ATOM 873 O O . SER A 1 114 ? -17.5 -18.188 7.059 1 94.12 114 SER A O 1
ATOM 875 N N . ASN A 1 115 ? -16.391 -20.094 7.332 1 93.38 115 ASN A N 1
ATOM 876 C CA . ASN A 1 115 ? -17.578 -20.922 7.215 1 93.38 115 ASN A CA 1
ATOM 877 C C . ASN A 1 115 ? -18.359 -20.625 5.941 1 93.38 115 ASN A C 1
ATOM 879 O O . ASN A 1 115 ? -19.578 -20.453 5.984 1 93.38 115 ASN A O 1
ATOM 883 N N . GLY A 1 116 ? -17.688 -20.328 4.945 1 94.44 116 GLY A N 1
ATOM 884 C CA . GLY A 1 116 ? -18.281 -20.156 3.633 1 94.44 116 GLY A CA 1
ATOM 885 C C . GLY A 1 116 ? -18.922 -18.797 3.439 1 94.44 116 GLY A C 1
ATOM 886 O O . GLY A 1 116 ? -19.672 -18.578 2.484 1 94.44 116 GLY A O 1
ATOM 887 N N . LYS A 1 117 ? -18.594 -17.922 4.34 1 97.5 117 LYS A N 1
ATOM 888 C CA . LYS A 1 117 ? -19.234 -16.609 4.266 1 97.5 117 LYS A CA 1
ATOM 889 C C . LYS A 1 117 ? -18.188 -15.492 4.41 1 97.5 117 LYS A C 1
ATOM 891 O O . LYS A 1 117 ? -17.156 -15.68 5.047 1 97.5 117 LYS A O 1
ATOM 896 N N . TYR A 1 118 ? -18.5 -14.383 3.779 1 97.56 118 TYR A N 1
ATOM 897 C CA . TYR A 1 118 ? -17.719 -13.172 3.947 1 97.56 118 TYR A CA 1
ATOM 898 C C . TYR A 1 118 ? -18.203 -12.367 5.145 1 97.56 118 TYR A C 1
ATOM 900 O O . TYR A 1 118 ? -19.422 -12.258 5.375 1 97.56 118 TYR A O 1
ATOM 908 N N . HIS A 1 119 ? -17.266 -11.867 5.879 1 97.19 119 HIS A N 1
ATOM 909 C CA . HIS A 1 119 ? -17.594 -11.039 7.035 1 97.19 119 HIS A CA 1
ATOM 910 C C . HIS A 1 119 ? -16.906 -9.68 6.945 1 97.19 119 HIS A C 1
ATOM 912 O O . HIS A 1 119 ? -15.75 -9.586 6.527 1 97.19 119 HIS A O 1
ATOM 918 N N . GLY A 1 120 ? -17.75 -8.648 7.301 1 96.25 120 GLY A N 1
ATOM 919 C CA . GLY A 1 120 ? -17.125 -7.344 7.461 1 96.25 120 GLY A CA 1
ATOM 920 C C . GLY A 1 120 ? -16.172 -7.277 8.641 1 96.25 120 GLY A C 1
ATOM 921 O O . GLY A 1 120 ? -16.094 -8.227 9.43 1 96.25 120 GLY A O 1
ATOM 922 N N . THR A 1 121 ? -15.359 -6.289 8.703 1 95.38 121 THR A N 1
ATOM 923 C CA . THR A 1 121 ? -14.445 -5.965 9.789 1 95.38 121 THR A CA 1
ATOM 924 C C . THR A 1 121 ? -14.727 -4.566 10.336 1 95.38 121 THR A C 1
ATOM 926 O O . THR A 1 121 ? -15.5 -3.807 9.742 1 95.38 121 THR A O 1
ATOM 929 N N . PRO A 1 122 ? -14.102 -4.211 11.469 1 94.31 122 PRO A N 1
ATOM 930 C CA . PRO A 1 122 ? -14.242 -2.828 11.922 1 94.31 122 PRO A CA 1
ATOM 931 C C . PRO A 1 122 ? -13.852 -1.809 10.859 1 94.31 122 PRO A C 1
ATOM 933 O O . PRO A 1 122 ? -14.477 -0.751 10.75 1 94.31 122 PRO A O 1
ATOM 936 N N . LEU A 1 123 ? -12.93 -2.16 10.102 1 95.94 123 LEU A N 1
ATOM 937 C CA . LEU A 1 123 ? -12.5 -1.278 9.023 1 95.94 123 LEU A CA 1
ATOM 938 C C . LEU A 1 123 ? -13.602 -1.112 7.984 1 95.94 123 LEU A C 1
ATOM 940 O O . LEU A 1 123 ? -13.969 0.012 7.641 1 95.94 123 LEU A O 1
ATOM 944 N N . THR A 1 124 ? -14.133 -2.24 7.488 1 96.88 124 THR A N 1
ATOM 945 C CA . THR A 1 124 ? -15.133 -2.15 6.43 1 96.88 124 THR A CA 1
ATOM 946 C C . THR A 1 124 ? -16.422 -1.514 6.953 1 96.88 124 THR A C 1
ATOM 948 O O . THR A 1 124 ? -17.109 -0.811 6.215 1 96.88 124 THR A O 1
ATOM 951 N N . ASP A 1 125 ? -16.688 -1.755 8.25 1 96.56 125 ASP A N 1
ATOM 952 C CA . ASP A 1 125 ? -17.828 -1.09 8.859 1 96.56 125 ASP A CA 1
ATOM 953 C C . ASP A 1 125 ? -17.656 0.428 8.828 1 96.56 125 ASP A C 1
ATOM 955 O O . ASP A 1 125 ? -18.609 1.157 8.539 1 96.56 125 ASP A O 1
ATOM 959 N N . GLY A 1 126 ? -16.453 0.848 9.125 1 96.06 126 GLY A N 1
ATOM 960 C CA . GLY A 1 126 ? -16.172 2.273 9.07 1 96.06 126 GLY A CA 1
ATOM 961 C C . GLY A 1 126 ? -16.219 2.842 7.664 1 96.06 126 GLY A C 1
ATOM 962 O O . GLY A 1 126 ? -16.766 3.922 7.445 1 96.06 126 GLY A O 1
ATOM 963 N N . LEU A 1 127 ? -15.758 2.123 6.699 1 96.88 127 LEU A N 1
ATOM 964 C CA . LEU A 1 127 ? -15.672 2.586 5.316 1 96.88 127 LEU A CA 1
ATOM 965 C C . LEU A 1 127 ? -17.047 2.654 4.676 1 96.88 127 LEU A C 1
ATOM 967 O O . LEU A 1 127 ? -17.219 3.277 3.625 1 96.88 127 LEU A O 1
ATOM 971 N N . ALA A 1 128 ? -18.031 2.002 5.309 1 97.75 128 ALA A N 1
ATOM 972 C CA . ALA A 1 128 ? -19.391 2.002 4.789 1 97.75 128 ALA A CA 1
ATOM 973 C C . ALA A 1 128 ? -20.062 3.363 4.984 1 97.75 128 ALA A C 1
ATOM 975 O O . ALA A 1 128 ? -21.078 3.664 4.352 1 97.75 128 ALA A O 1
ATOM 976 N N . ALA A 1 129 ? -19.5 4.168 5.844 1 96.94 129 ALA A N 1
ATOM 977 C CA . ALA A 1 129 ? -20.078 5.48 6.109 1 96.94 129 ALA A CA 1
ATOM 978 C C . ALA A 1 129 ? -19.953 6.395 4.895 1 96.94 129 ALA A C 1
ATOM 980 O O . ALA A 1 129 ? -18.969 6.316 4.152 1 96.94 129 ALA A O 1
ATOM 981 N N . GLN A 1 130 ? -20.875 7.258 4.727 1 95.5 130 GLN A N 1
ATOM 982 C CA . GLN A 1 130 ? -20.984 8.102 3.541 1 95.5 130 GLN A CA 1
ATOM 983 C C . GLN A 1 130 ? -19.734 8.953 3.354 1 95.5 130 GLN A C 1
ATOM 985 O O . GLN A 1 130 ? -19.266 9.141 2.229 1 95.5 130 GLN A O 1
ATOM 990 N N . ASN A 1 131 ? -19.234 9.523 4.391 1 94.81 131 ASN A N 1
ATOM 991 C CA . ASN A 1 131 ? -18.062 10.383 4.262 1 94.81 131 ASN A CA 1
ATOM 992 C C . ASN A 1 131 ? -16.859 9.617 3.744 1 94.81 131 ASN A C 1
ATOM 994 O O . ASN A 1 131 ? -16.062 10.141 2.957 1 94.81 131 ASN A O 1
ATOM 998 N N . TYR A 1 132 ? -16.75 8.359 4.172 1 96.94 132 TYR A N 1
ATOM 999 C CA . TYR A 1 132 ? -15.641 7.555 3.67 1 96.94 132 TYR A CA 1
ATOM 1000 C C . TYR A 1 132 ? -15.898 7.102 2.236 1 96.94 132 TYR A C 1
ATOM 1002 O O . TYR A 1 132 ? -14.969 6.988 1.437 1 96.94 132 TYR A O 1
ATOM 1010 N N . GLN A 1 133 ? -17.172 6.844 1.888 1 97.06 133 GLN A N 1
ATOM 1011 C CA . GLN A 1 133 ? -17.516 6.504 0.511 1 97.06 133 GLN A CA 1
ATOM 1012 C C . GLN A 1 133 ? -17.125 7.625 -0.447 1 97.06 133 GLN A C 1
ATOM 1014 O O . GLN A 1 133 ? -16.469 7.387 -1.458 1 97.06 133 GLN A O 1
ATOM 1019 N N . LYS A 1 134 ? -17.484 8.766 -0.107 1 96.44 134 LYS A N 1
ATOM 1020 C CA . LYS A 1 134 ? -17.156 9.938 -0.919 1 96.44 134 LYS A CA 1
ATOM 1021 C C . LYS A 1 134 ? -15.648 10.188 -0.933 1 96.44 134 LYS A C 1
ATOM 1023 O O . LYS A 1 134 ? -15.102 10.633 -1.943 1 96.44 134 LYS A O 1
ATOM 1028 N N . SER A 1 135 ? -15.016 9.906 0.207 1 96.62 135 SER A N 1
ATOM 1029 C CA . SER A 1 135 ? -13.57 10.078 0.299 1 96.62 135 SER A CA 1
ATOM 1030 C C . SER A 1 135 ? -12.836 9.117 -0.638 1 96.62 135 SER A C 1
ATOM 1032 O O . SER A 1 135 ? -11.867 9.5 -1.287 1 96.62 135 SER A O 1
ATOM 1034 N N . LEU A 1 136 ? -13.336 7.887 -0.653 1 97.56 136 LEU A N 1
ATOM 1035 C CA . LEU A 1 136 ? -12.734 6.906 -1.554 1 97.56 136 LEU A CA 1
ATOM 1036 C C . LEU A 1 136 ? -12.883 7.344 -3.008 1 97.56 136 LEU A C 1
ATOM 1038 O O . LEU A 1 136 ? -11.953 7.203 -3.799 1 97.56 136 LEU A O 1
ATOM 1042 N N . ASP A 1 137 ? -13.984 7.91 -3.357 1 97.5 137 ASP A N 1
ATOM 1043 C CA . ASP A 1 137 ? -14.203 8.445 -4.695 1 97.5 137 ASP A CA 1
ATOM 1044 C C . ASP A 1 137 ? -13.227 9.578 -5.004 1 97.5 137 ASP A C 1
ATOM 1046 O O . ASP A 1 137 ? -12.586 9.578 -6.059 1 97.5 137 ASP A O 1
ATOM 1050 N N . PHE A 1 138 ? -13.086 10.43 -4.109 1 96.62 138 PHE A N 1
ATOM 1051 C CA . PHE A 1 138 ? -12.211 11.578 -4.285 1 96.62 138 PHE A CA 1
ATOM 1052 C C . PHE A 1 138 ? -10.766 11.133 -4.465 1 96.62 138 PHE A C 1
ATOM 1054 O O . PHE A 1 138 ? -10.086 11.562 -5.398 1 96.62 138 PHE A O 1
ATOM 1061 N N . CYS A 1 139 ? -10.32 10.273 -3.551 1 96.75 139 CYS A N 1
ATOM 1062 C CA . CYS A 1 139 ? -8.93 9.828 -3.562 1 96.75 139 CYS A CA 1
ATOM 1063 C C . CYS A 1 139 ? -8.609 9.086 -4.855 1 96.75 139 CYS A C 1
ATOM 1065 O O . CYS A 1 139 ? -7.531 9.266 -5.426 1 96.75 139 CYS A O 1
ATOM 1067 N N . TYR A 1 140 ? -9.562 8.305 -5.277 1 97.12 140 TYR A N 1
ATOM 1068 C CA . TYR A 1 140 ? -9.305 7.477 -6.445 1 97.12 140 TYR A CA 1
ATOM 1069 C C . TYR A 1 140 ? -9.367 8.305 -7.727 1 97.12 140 TYR A C 1
ATOM 1071 O O . TYR A 1 140 ? -8.516 8.148 -8.609 1 97.12 140 TYR A O 1
ATOM 1079 N N . ASP A 1 141 ? -10.297 9.18 -7.84 1 95.94 141 ASP A N 1
ATOM 1080 C CA . ASP A 1 141 ? -10.578 9.844 -9.109 1 95.94 141 ASP A CA 1
ATOM 1081 C C . ASP A 1 141 ? -9.812 11.164 -9.227 1 95.94 141 ASP A C 1
ATOM 1083 O O . ASP A 1 141 ? -9.531 11.625 -10.336 1 95.94 141 ASP A O 1
ATOM 1087 N N . VAL A 1 142 ? -9.492 11.734 -8.125 1 95.81 142 VAL A N 1
ATOM 1088 C CA . VAL A 1 142 ? -8.922 13.078 -8.188 1 95.81 142 VAL A CA 1
ATOM 1089 C C . VAL A 1 142 ? -7.473 13.047 -7.711 1 95.81 142 VAL A C 1
ATOM 1091 O O . VAL A 1 142 ? -6.574 13.523 -8.406 1 95.81 142 VAL A O 1
ATOM 1094 N N . ALA A 1 143 ? -7.207 12.453 -6.578 1 95.06 143 ALA A N 1
ATOM 1095 C CA . ALA A 1 143 ? -5.883 12.531 -5.965 1 95.06 143 ALA A CA 1
ATOM 1096 C C . ALA A 1 143 ? -4.902 11.586 -6.652 1 95.06 143 ALA A C 1
ATOM 1098 O O . ALA A 1 143 ? -3.797 11.992 -7.02 1 95.06 143 ALA A O 1
ATOM 1099 N N . ARG A 1 144 ? -5.293 10.344 -6.84 1 95.06 144 ARG A N 1
ATOM 1100 C CA . ARG A 1 144 ? -4.418 9.281 -7.32 1 95.06 144 ARG A CA 1
ATOM 1101 C C . ARG A 1 144 ? -3.838 9.625 -8.688 1 95.06 144 ARG A C 1
ATOM 1103 O O . ARG A 1 144 ? -2.658 9.383 -8.945 1 95.06 144 ARG A O 1
ATOM 1110 N N . PRO A 1 145 ? -4.602 10.211 -9.617 1 95.75 145 PRO A N 1
ATOM 1111 C CA . PRO A 1 145 ? -4.039 10.547 -10.922 1 95.75 145 PRO A CA 1
ATOM 1112 C C . PRO A 1 145 ? -2.848 11.5 -10.828 1 95.75 145 PRO A C 1
ATOM 1114 O O . PRO A 1 145 ? -1.9 11.391 -11.609 1 95.75 145 PRO A O 1
ATOM 1117 N N . SER A 1 146 ? -2.898 12.406 -9.891 1 94.88 146 SER A N 1
ATOM 1118 C CA . SER A 1 146 ? -1.778 13.32 -9.711 1 94.88 146 SER A CA 1
ATOM 1119 C C . SER A 1 146 ? -0.518 12.578 -9.281 1 94.88 146 SER A C 1
ATOM 1121 O O . SER A 1 146 ? 0.568 12.836 -9.805 1 94.88 146 SER A O 1
ATOM 1123 N N . PHE A 1 147 ? -0.66 11.672 -8.367 1 95.38 147 PHE A N 1
ATOM 1124 C CA . PHE A 1 147 ? 0.477 10.867 -7.93 1 95.38 147 PHE A CA 1
ATOM 1125 C C . PHE A 1 147 ? 1.017 10.023 -9.078 1 95.38 147 PHE A C 1
ATOM 1127 O O . PHE A 1 147 ? 2.23 9.938 -9.273 1 95.38 147 PHE A O 1
ATOM 1134 N N . ASN A 1 148 ? 0.075 9.453 -9.836 1 94.94 148 ASN A N 1
ATOM 1135 C CA . ASN A 1 148 ? 0.461 8.602 -10.953 1 94.94 148 ASN A CA 1
ATOM 1136 C C . ASN A 1 148 ? 1.282 9.367 -11.984 1 94.94 148 ASN A C 1
ATOM 1138 O O . ASN A 1 148 ? 2.109 8.781 -12.688 1 94.94 148 ASN A O 1
ATOM 1142 N N . GLY A 1 149 ? 1.104 10.633 -12.039 1 95.62 149 GLY A N 1
ATOM 1143 C CA . GLY A 1 149 ? 1.753 11.461 -13.047 1 95.62 149 GLY A CA 1
ATOM 1144 C C . GLY A 1 149 ? 3.086 12.023 -12.594 1 95.62 149 GLY A C 1
ATOM 1145 O O . GLY A 1 149 ? 3.818 12.617 -13.383 1 95.62 149 GLY A O 1
ATOM 1146 N N . PHE A 1 150 ? 3.498 11.797 -11.312 1 95.69 150 PHE A N 1
ATOM 1147 C CA . PHE A 1 150 ? 4.699 12.391 -10.734 1 95.69 150 PHE A CA 1
ATOM 1148 C C . PHE A 1 150 ? 5.914 12.117 -11.617 1 95.69 150 PHE A C 1
ATOM 1150 O O . PHE A 1 150 ? 6.613 13.047 -12.031 1 95.69 150 PHE A O 1
ATOM 1157 N N . PRO A 1 151 ? 6.133 10.828 -11.969 1 96.31 151 PRO A N 1
ATOM 1158 C CA . PRO A 1 151 ? 7.371 10.562 -12.703 1 96.31 151 PRO A CA 1
ATOM 1159 C C . PRO A 1 151 ? 7.438 11.305 -14.039 1 96.31 151 PRO A C 1
ATOM 1161 O O . PRO A 1 151 ? 8.438 11.953 -14.336 1 96.31 151 PRO A O 1
ATOM 1164 N N . THR A 1 152 ? 6.371 11.273 -14.781 1 95.25 152 THR A N 1
ATOM 1165 C CA . THR A 1 152 ? 6.348 11.93 -16.078 1 95.25 152 THR A CA 1
ATOM 1166 C C . THR A 1 152 ? 6.406 13.453 -15.93 1 95.25 152 THR A C 1
ATOM 1168 O O . THR A 1 152 ? 7.129 14.125 -16.656 1 95.25 152 THR A O 1
ATOM 1171 N N . PHE A 1 153 ? 5.691 13.992 -15.016 1 96.25 153 PHE A N 1
ATOM 1172 C CA . PHE A 1 153 ? 5.656 15.43 -14.789 1 96.25 153 PHE A CA 1
ATOM 1173 C C . PHE A 1 153 ? 7.043 15.961 -14.438 1 96.25 153 PHE A C 1
ATOM 1175 O O . PHE A 1 153 ? 7.508 16.938 -15.023 1 96.25 153 PHE A O 1
ATOM 1182 N N . PHE A 1 154 ? 7.711 15.281 -13.516 1 96.56 154 PHE A N 1
ATOM 1183 C CA . PHE A 1 154 ? 8.992 15.781 -13.039 1 96.56 154 PHE A CA 1
ATOM 1184 C C . PHE A 1 154 ? 10.086 15.555 -14.078 1 96.56 154 PHE A C 1
ATOM 1186 O O . PHE A 1 154 ? 11 16.375 -14.203 1 96.56 154 PHE A O 1
ATOM 1193 N N . SER A 1 155 ? 9.953 14.492 -14.789 1 96.44 155 SER A N 1
ATOM 1194 C CA . SER A 1 155 ? 10.883 14.297 -15.891 1 96.44 155 SER A CA 1
ATOM 1195 C C . SER A 1 155 ? 10.773 15.414 -16.922 1 96.44 155 SER A C 1
ATOM 1197 O O . SER A 1 155 ? 11.789 15.977 -17.344 1 96.44 155 SER A O 1
ATOM 1199 N N . LYS A 1 156 ? 9.609 15.812 -17.219 1 95.94 156 LYS A N 1
ATOM 1200 C CA . LYS A 1 156 ? 9.359 16.844 -18.219 1 95.94 156 LYS A CA 1
ATOM 1201 C C . LYS A 1 156 ? 9.773 18.219 -17.719 1 95.94 156 LYS A C 1
ATOM 1203 O O . LYS A 1 156 ? 10.109 19.109 -18.5 1 95.94 156 LYS A O 1
ATOM 1208 N N . THR A 1 157 ? 9.781 18.406 -16.453 1 95.25 157 THR A N 1
ATOM 1209 C CA . THR A 1 157 ? 10.047 19.719 -15.883 1 95.25 157 THR A CA 1
ATOM 1210 C C . THR A 1 157 ? 11.453 19.797 -15.305 1 95.25 157 THR A C 1
ATOM 1212 O O . THR A 1 157 ? 11.758 20.656 -14.484 1 95.25 157 THR A O 1
ATOM 1215 N N . GLY A 1 158 ? 12.281 18.828 -15.68 1 96.25 158 GLY A N 1
ATOM 1216 C CA . GLY A 1 158 ? 13.688 18.844 -15.297 1 96.25 158 GLY A CA 1
ATOM 1217 C C . GLY A 1 158 ? 13.906 18.562 -13.828 1 96.25 158 GLY A C 1
ATOM 1218 O O . GLY A 1 158 ? 14.852 19.078 -13.227 1 96.25 158 GLY A O 1
ATOM 1219 N N . TYR A 1 159 ? 12.953 17.859 -13.211 1 96.81 159 TYR A N 1
ATOM 1220 C CA . TYR A 1 159 ? 13.055 17.438 -11.82 1 96.81 159 TYR A CA 1
ATOM 1221 C C . TYR A 1 159 ? 13.219 18.641 -10.898 1 96.81 159 TYR A C 1
ATOM 1223 O O . TYR A 1 159 ? 14.07 18.625 -10 1 96.81 159 TYR A O 1
ATOM 1231 N N . LYS A 1 160 ? 12.336 19.609 -11.172 1 95.06 160 LYS A N 1
ATOM 1232 C CA . LYS A 1 160 ? 12.328 20.828 -10.375 1 95.06 160 LYS A CA 1
ATOM 1233 C C . LYS A 1 160 ? 11.039 20.953 -9.562 1 95.06 160 LYS A C 1
ATOM 1235 O O . LYS A 1 160 ? 10.023 20.344 -9.914 1 95.06 160 LYS A O 1
ATOM 1240 N N . MET A 1 161 ? 11.117 21.719 -8.516 1 92.25 161 MET A N 1
ATOM 1241 C CA . MET A 1 161 ? 9.93 22.016 -7.719 1 92.25 161 MET A CA 1
ATOM 1242 C C . MET A 1 161 ? 8.938 22.859 -8.508 1 92.25 161 MET A C 1
ATOM 1244 O O . MET A 1 161 ? 9.328 23.828 -9.164 1 92.25 161 MET A O 1
ATOM 1248 N N . PRO A 1 162 ? 7.691 22.438 -8.422 1 90.25 162 PRO A N 1
ATOM 1249 C CA . PRO A 1 162 ? 6.703 23.328 -9.031 1 90.25 162 PRO A CA 1
ATOM 1250 C C . PRO A 1 162 ? 6.531 24.625 -8.266 1 90.25 162 PRO A C 1
ATOM 1252 O O . PRO A 1 162 ? 6.578 24.641 -7.027 1 90.25 162 PRO A O 1
ATOM 1255 N N . THR A 1 163 ? 6.32 25.719 -8.969 1 84.12 163 THR A N 1
ATOM 1256 C CA . THR A 1 163 ? 6.254 27.031 -8.328 1 84.12 163 THR A CA 1
ATOM 1257 C C . THR A 1 163 ? 4.934 27.719 -8.641 1 84.12 163 THR A C 1
ATOM 1259 O O . THR A 1 163 ? 4.664 28.812 -8.148 1 84.12 163 THR A O 1
ATOM 1262 N N . SER A 1 164 ? 4.152 27.062 -9.484 1 85.69 164 SER A N 1
ATOM 1263 C CA . SER A 1 164 ? 2.896 27.672 -9.914 1 85.69 164 SER A CA 1
ATOM 1264 C C . SER A 1 164 ? 1.697 26.859 -9.43 1 85.69 164 SER A C 1
ATOM 1266 O O . SER A 1 164 ? 1.734 25.625 -9.43 1 85.69 164 SER A O 1
ATOM 1268 N N . LEU A 1 165 ? 0.64 27.531 -9.102 1 85.38 165 LEU A N 1
ATOM 1269 C CA . LEU A 1 165 ? -0.606 26.891 -8.695 1 85.38 165 LEU A CA 1
ATOM 1270 C C . LEU A 1 165 ? -1.363 26.344 -9.906 1 85.38 165 LEU A C 1
ATOM 1272 O O . LEU A 1 165 ? -2.293 25.547 -9.75 1 85.38 165 LEU A O 1
ATOM 1276 N N . THR A 1 166 ? -0.92 26.75 -11.047 1 91 166 THR A N 1
ATOM 1277 C CA . THR A 1 166 ? -1.7 26.391 -12.227 1 91 166 THR A CA 1
ATOM 1278 C C . THR A 1 166 ? -0.847 25.609 -13.227 1 91 166 THR A C 1
ATOM 1280 O O . THR A 1 166 ? -1.251 25.406 -14.367 1 91 166 THR A O 1
ATOM 1283 N N . ASP A 1 167 ? 0.294 25.281 -12.758 1 91.88 167 ASP A N 1
ATOM 1284 C CA . ASP A 1 167 ? 1.173 24.5 -13.625 1 91.88 167 ASP A CA 1
ATOM 1285 C C . ASP A 1 167 ? 1.92 23.438 -12.836 1 91.88 167 ASP A C 1
ATOM 1287 O O . ASP A 1 167 ? 3.15 23.359 -12.883 1 91.88 167 ASP A O 1
ATOM 1291 N N . GLY A 1 168 ? 1.215 22.688 -12.078 1 94.25 168 GLY A N 1
ATOM 1292 C CA . GLY A 1 168 ? 1.78 21.641 -11.25 1 94.25 168 GLY A CA 1
ATOM 1293 C C . GLY A 1 168 ? 1.303 20.25 -11.648 1 94.25 168 GLY A C 1
ATOM 1294 O O . GLY A 1 168 ? 0.677 20.078 -12.695 1 94.25 168 GLY A O 1
ATOM 1295 N N . PRO A 1 169 ? 1.647 19.266 -10.836 1 95.19 169 PRO A N 1
ATOM 1296 C CA . PRO A 1 169 ? 1.255 17.875 -11.109 1 95.19 169 PRO A CA 1
ATOM 1297 C C . PRO A 1 169 ? -0.253 17.719 -11.281 1 95.19 169 PRO A C 1
ATOM 1299 O O . PRO A 1 169 ? -0.698 16.922 -12.117 1 95.19 169 PRO A O 1
ATOM 1302 N N . PHE A 1 170 ? -1.015 18.469 -10.555 1 96.25 170 PHE A N 1
ATOM 1303 C CA . PHE A 1 170 ? -2.467 18.375 -10.633 1 96.25 170 PHE A CA 1
ATOM 1304 C C . PHE A 1 170 ? -2.963 18.781 -12.016 1 96.25 170 PHE A C 1
ATOM 1306 O O . PHE A 1 170 ? -3.77 18.062 -12.617 1 96.25 170 PHE A O 1
ATOM 1313 N N . GLN A 1 171 ? -2.5 19.906 -12.5 1 96.25 171 GLN A N 1
ATOM 1314 C CA . GLN A 1 171 ? -2.916 20.422 -13.797 1 96.25 171 GLN A CA 1
ATOM 1315 C C . GLN A 1 171 ? -2.492 19.484 -14.922 1 96.25 171 GLN A C 1
ATOM 1317 O O . GLN A 1 171 ? -3.24 19.266 -15.883 1 96.25 171 GLN A O 1
ATOM 1322 N N . ASP A 1 172 ? -1.366 19 -14.734 1 95.94 172 ASP A N 1
ATOM 1323 C CA . ASP A 1 172 ? -0.878 18.047 -15.719 1 95.94 172 ASP A CA 1
ATOM 1324 C C . ASP A 1 172 ? -1.75 16.781 -15.75 1 95.94 172 ASP A C 1
ATOM 1326 O O . ASP A 1 172 ? -2.074 16.281 -16.828 1 95.94 172 ASP A O 1
ATOM 1330 N N . ALA A 1 173 ? -2.113 16.281 -14.641 1 95.75 173 ALA A N 1
ATOM 1331 C CA . ALA A 1 173 ? -2.881 15.039 -14.508 1 95.75 173 ALA A CA 1
ATOM 1332 C C . ALA A 1 173 ? -4.297 15.211 -15.047 1 95.75 173 ALA A C 1
ATOM 1334 O O . ALA A 1 173 ? -4.863 14.289 -15.641 1 95.75 173 ALA A O 1
ATOM 1335 N N . HIS A 1 174 ? -4.848 16.359 -14.844 1 96.88 174 HIS A N 1
ATOM 1336 C CA . HIS A 1 174 ? -6.262 16.531 -15.148 1 96.88 174 HIS A CA 1
ATOM 1337 C C . HIS A 1 174 ? -6.461 17.406 -16.391 1 96.88 174 HIS A C 1
ATOM 1339 O O . HIS A 1 174 ? -7.598 17.656 -16.797 1 96.88 174 HIS A O 1
ATOM 1345 N N . GLY A 1 175 ? -5.391 17.844 -16.984 1 96.44 175 GLY A N 1
ATOM 1346 C CA . GLY A 1 175 ? -5.484 18.641 -18.203 1 96.44 175 GLY A CA 1
ATOM 1347 C C . GLY A 1 175 ? -6.254 19.938 -18.016 1 96.44 175 GLY A C 1
ATOM 1348 O O . GLY A 1 175 ? -7.156 20.25 -18.797 1 96.44 175 GLY A O 1
ATOM 1349 N N . THR A 1 176 ? -5.922 20.656 -16.922 1 96.75 176 THR A N 1
ATOM 1350 C CA . THR A 1 176 ? -6.641 21.875 -16.578 1 96.75 176 THR A CA 1
ATOM 1351 C C . THR A 1 176 ? -5.668 23.016 -16.297 1 96.75 176 THR A C 1
ATOM 1353 O O . THR A 1 176 ? -4.477 22.781 -16.094 1 96.75 176 THR A O 1
ATOM 1356 N N . LYS A 1 177 ? -6.145 24.25 -16.359 1 95 177 LYS A N 1
ATOM 1357 C CA . LYS A 1 177 ? -5.355 25.406 -15.984 1 95 177 LYS A CA 1
ATOM 1358 C C . LYS A 1 177 ? -5.898 26.062 -14.711 1 95 177 LYS A C 1
ATOM 1360 O O . LYS A 1 177 ? -5.375 27.078 -14.258 1 95 177 LYS A O 1
ATOM 1365 N N . LEU A 1 178 ? -6.863 25.406 -14.195 1 94.62 178 LEU A N 1
ATOM 1366 C CA . LEU A 1 178 ? -7.477 25.938 -12.984 1 94.62 178 LEU A CA 1
ATOM 1367 C C . LEU A 1 178 ? -6.699 25.516 -11.742 1 94.62 178 LEU A C 1
ATOM 1369 O O . LEU A 1 178 ? -6.164 24.406 -11.695 1 94.62 178 LEU A O 1
ATOM 1373 N N . PRO A 1 179 ? -6.727 26.422 -10.773 1 91.5 179 PRO A N 1
ATOM 1374 C CA . PRO A 1 179 ? -6.262 25.938 -9.461 1 91.5 179 PRO A CA 1
ATOM 1375 C C . PRO A 1 179 ? -7.137 24.828 -8.898 1 91.5 179 PRO A C 1
ATOM 1377 O O . PRO A 1 179 ? -8.297 24.688 -9.281 1 91.5 179 PRO A O 1
ATOM 1380 N N . PHE A 1 180 ? -6.645 24.125 -8.023 1 92.38 180 PHE A N 1
ATOM 1381 C CA . PHE A 1 180 ? -7.234 22.906 -7.48 1 92.38 180 PHE A CA 1
ATOM 1382 C C . PHE A 1 180 ? -8.672 23.156 -7.047 1 92.38 180 PHE A C 1
ATOM 1384 O O . PHE A 1 180 ? -9.594 22.484 -7.52 1 92.38 180 PHE A O 1
ATOM 1391 N N . PHE A 1 181 ? -8.922 24.141 -6.234 1 88.62 181 PHE A N 1
ATOM 1392 C CA . PHE A 1 181 ? -10.25 24.344 -5.672 1 88.62 181 PHE A CA 1
ATOM 1393 C C . PHE A 1 181 ? -11.227 24.828 -6.742 1 88.62 181 PHE A C 1
ATOM 1395 O O . PHE A 1 181 ? -12.398 24.438 -6.742 1 88.62 181 PHE A O 1
ATOM 1402 N N . GLU A 1 182 ? -10.75 25.656 -7.594 1 90.94 182 GLU A N 1
ATOM 1403 C CA . GLU A 1 182 ? -11.602 26.109 -8.695 1 90.94 182 GLU A CA 1
ATOM 1404 C C . GLU A 1 182 ? -11.992 24.938 -9.594 1 90.94 182 GLU A C 1
ATOM 1406 O O . GLU A 1 182 ? -13.117 24.875 -10.094 1 90.94 182 GLU A O 1
ATOM 1411 N N . TRP A 1 183 ? -11.055 24.078 -9.781 1 95.44 183 TRP A N 1
ATOM 1412 C CA . TRP A 1 183 ? -11.336 22.891 -10.594 1 95.44 183 TRP A CA 1
ATOM 1413 C C . TRP A 1 183 ? -12.367 22 -9.906 1 95.44 183 TRP A C 1
ATOM 1415 O O . TRP A 1 183 ? -13.258 21.453 -10.562 1 95.44 183 TRP A O 1
ATOM 1425 N N . LEU A 1 184 ? -12.273 21.828 -8.609 1 94.62 184 LEU A N 1
ATOM 1426 C CA . LEU A 1 184 ? -13.242 21.031 -7.867 1 94.62 184 LEU A CA 1
ATOM 1427 C C . LEU A 1 184 ? -14.648 21.594 -8.039 1 94.62 184 LEU A C 1
ATOM 1429 O O . LEU A 1 184 ? -15.602 20.828 -8.219 1 94.62 184 LEU A O 1
ATOM 1433 N N . VAL A 1 185 ? -14.766 22.875 -7.969 1 90.94 185 VAL A N 1
ATOM 1434 C CA . VAL A 1 185 ? -16.047 23.547 -8.094 1 90.94 185 VAL A CA 1
ATOM 1435 C C . VAL A 1 185 ? -16.594 23.359 -9.516 1 90.94 185 VAL A C 1
ATOM 1437 O O . VAL A 1 185 ? -17.781 23.109 -9.703 1 90.94 185 VAL A O 1
ATOM 1440 N N . ALA A 1 186 ? -15.766 23.469 -10.461 1 95.75 186 ALA A N 1
ATOM 1441 C CA . ALA A 1 186 ? -16.156 23.422 -11.867 1 95.75 186 ALA A CA 1
ATOM 1442 C C . ALA A 1 186 ? -16.469 22 -12.32 1 95.75 186 ALA A C 1
ATOM 1444 O O . ALA A 1 186 ? -17.078 21.797 -13.367 1 95.75 186 ALA A O 1
ATOM 1445 N N . THR A 1 187 ? -16.094 21.016 -11.469 1 96.25 187 THR A N 1
ATOM 1446 C CA . THR A 1 187 ? -16.219 19.625 -11.906 1 96.25 187 THR A CA 1
ATOM 1447 C C . THR A 1 187 ? -16.922 18.781 -10.852 1 96.25 187 THR A C 1
ATOM 1449 O O . THR A 1 187 ? -16.328 17.891 -10.258 1 96.25 187 THR A O 1
ATOM 1452 N N . PRO A 1 188 ? -18.234 19.078 -10.75 1 94.75 188 PRO A N 1
ATOM 1453 C CA . PRO A 1 188 ? -18.953 18.219 -9.805 1 94.75 188 PRO A CA 1
ATOM 1454 C C . PRO A 1 188 ? -18.797 16.734 -10.117 1 94.75 188 PRO A C 1
ATOM 1456 O O . PRO A 1 188 ? -18.625 16.359 -11.281 1 94.75 188 PRO A O 1
ATOM 1459 N N . PRO A 1 189 ? -18.781 15.969 -9.008 1 96.44 189 PRO A N 1
ATOM 1460 C CA . PRO A 1 189 ? -19.156 16.203 -7.609 1 96.44 189 PRO A CA 1
ATOM 1461 C C . PRO A 1 189 ? -17.922 16.391 -6.711 1 96.44 189 PRO A C 1
ATOM 1463 O O . PRO A 1 189 ? -18 16.109 -5.508 1 96.44 189 PRO A O 1
ATOM 1466 N N . HIS A 1 190 ? -16.859 16.828 -7.219 1 95.38 190 HIS A N 1
ATOM 1467 C CA . HIS A 1 190 ? -15.555 16.688 -6.57 1 95.38 190 HIS A CA 1
ATOM 1468 C C . HIS A 1 190 ? -15.445 17.594 -5.355 1 95.38 190 HIS A C 1
ATOM 1470 O O . HIS A 1 190 ? -14.773 17.25 -4.375 1 95.38 190 HIS A O 1
ATOM 1476 N N . LEU A 1 191 ? -16.141 18.734 -5.383 1 90.38 191 LEU A N 1
ATOM 1477 C CA . LEU A 1 191 ? -16.109 19.594 -4.207 1 90.38 191 LEU A CA 1
ATOM 1478 C C . LEU A 1 191 ? -16.766 18.922 -3.012 1 90.38 191 LEU A C 1
ATOM 1480 O O . LEU A 1 191 ? -16.234 18.953 -1.902 1 90.38 191 LEU A O 1
ATOM 1484 N N . ASP A 1 192 ? -17.906 18.328 -3.26 1 91.56 192 ASP A N 1
ATOM 1485 C CA . ASP A 1 192 ? -18.625 17.594 -2.213 1 91.56 192 ASP A CA 1
ATOM 1486 C C . ASP A 1 192 ? -17.766 16.438 -1.688 1 91.56 192 ASP A C 1
ATOM 1488 O O . ASP A 1 192 ? -17.734 16.188 -0.481 1 91.56 192 ASP A O 1
ATOM 1492 N N . GLU A 1 193 ? -17.141 15.742 -2.568 1 94.38 193 GLU A N 1
ATOM 1493 C CA . GLU A 1 193 ? -16.281 14.625 -2.205 1 94.38 193 GLU A CA 1
ATOM 1494 C C . GLU A 1 193 ? -15.078 15.102 -1.385 1 94.38 193 GLU A C 1
ATOM 1496 O O . GLU A 1 193 ? -14.719 14.477 -0.389 1 94.38 193 GLU A O 1
ATOM 1501 N N . PHE A 1 194 ? -14.547 16.219 -1.775 1 91.06 194 PHE A N 1
ATOM 1502 C CA . PHE A 1 194 ? -13.398 16.781 -1.067 1 91.06 194 PHE A CA 1
ATOM 1503 C C . PHE A 1 194 ? -13.781 17.172 0.354 1 91.06 194 PHE A C 1
ATOM 1505 O O . PHE A 1 194 ? -13.039 16.906 1.3 1 91.06 194 PHE A O 1
ATOM 1512 N N . ASP A 1 195 ? -14.891 17.719 0.498 1 84.38 195 ASP A N 1
ATOM 1513 C CA . ASP A 1 195 ? -15.367 18.141 1.815 1 84.38 195 ASP A CA 1
ATOM 1514 C C . ASP A 1 195 ? -15.539 16.938 2.738 1 84.38 195 ASP A C 1
ATOM 1516 O O . ASP A 1 195 ? -15.195 17 3.922 1 84.38 195 ASP A O 1
ATOM 1520 N N . ASN A 1 196 ? -16.078 15.906 2.244 1 89.44 196 ASN A N 1
ATOM 1521 C CA . ASN A 1 196 ? -16.234 14.672 3.014 1 89.44 196 ASN A CA 1
ATOM 1522 C C . ASN A 1 196 ? -14.875 14.062 3.355 1 89.44 196 ASN A C 1
ATOM 1524 O O . ASN A 1 196 ? -14.688 13.531 4.449 1 89.44 196 ASN A O 1
ATOM 1528 N N . PHE A 1 197 ? -13.984 14.219 2.445 1 90.5 197 PHE A N 1
ATOM 1529 C CA . PHE A 1 197 ? -12.641 13.703 2.678 1 90.5 197 PHE A CA 1
ATOM 1530 C C . PHE A 1 197 ? -11.969 14.445 3.83 1 90.5 19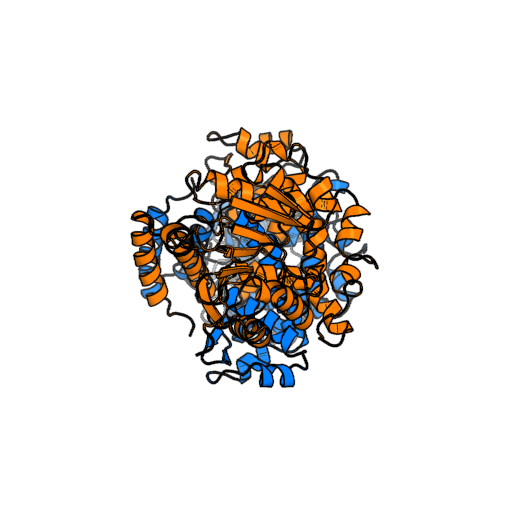7 PHE A C 1
ATOM 1532 O O . PHE A 1 197 ? -11.359 13.828 4.703 1 90.5 197 PHE A O 1
ATOM 1539 N N . MET A 1 198 ? -12.039 15.75 3.822 1 82.88 198 MET A N 1
ATOM 1540 C CA . MET A 1 198 ? -11.43 16.547 4.887 1 82.88 198 MET A CA 1
ATOM 1541 C C . MET A 1 198 ? -11.977 16.141 6.25 1 82.88 198 MET A C 1
ATOM 1543 O O . MET A 1 198 ? -11.25 16.156 7.246 1 82.88 198 MET A O 1
ATOM 1547 N N . SER A 1 199 ? -13.219 15.742 6.277 1 81.19 199 SER A N 1
ATOM 1548 C CA . SER A 1 199 ? -13.844 15.266 7.508 1 81.19 199 SER A CA 1
ATOM 1549 C C . SER A 1 199 ? -13.367 13.867 7.867 1 81.19 199 SER A C 1
ATOM 1551 O O . SER A 1 199 ? -13.055 13.594 9.031 1 81.19 199 SER A O 1
ATOM 1553 N N . ALA A 1 200 ? -13.211 13.031 6.93 1 88.81 200 ALA A N 1
ATOM 1554 C CA . ALA A 1 200 ? -12.867 11.625 7.137 1 88.81 200 ALA A CA 1
ATOM 1555 C C . ALA A 1 200 ? -11.406 11.461 7.531 1 88.81 200 ALA A C 1
ATOM 1557 O O . ALA A 1 200 ? -11.07 10.625 8.367 1 88.81 200 ALA A O 1
ATOM 1558 N N . TYR A 1 201 ? -10.609 12.219 6.969 1 85.38 201 TYR A N 1
ATOM 1559 C CA . TYR A 1 201 ? -9.172 12.047 7.164 1 85.38 201 TYR A CA 1
ATOM 1560 C C . TYR A 1 201 ? -8.781 12.328 8.609 1 85.38 201 TYR A C 1
ATOM 1562 O O . TYR A 1 201 ? -7.82 11.742 9.125 1 85.38 201 TYR A O 1
ATOM 1570 N N . ARG A 1 202 ? -9.492 13.109 9.336 1 84.5 202 ARG A N 1
ATOM 1571 C CA . ARG A 1 202 ? -9.18 13.484 10.711 1 84.5 202 ARG A CA 1
ATOM 1572 C C . ARG A 1 202 ? -9.992 12.656 11.703 1 84.5 202 ARG A C 1
ATOM 1574 O O . ARG A 1 202 ? -9.719 12.672 12.906 1 84.5 202 ARG A O 1
ATOM 1581 N N . ALA A 1 203 ? -10.914 11.906 11.164 1 88 203 ALA A N 1
ATOM 1582 C CA . ALA A 1 203 ? -11.805 11.156 12.039 1 88 203 ALA A CA 1
ATOM 1583 C C . ALA A 1 203 ? -11.031 10.148 12.883 1 88 203 ALA A C 1
ATOM 1585 O O . ALA A 1 203 ? -10.156 9.445 12.367 1 88 203 ALA A O 1
ATOM 1586 N N . GLY A 1 204 ? -11.297 10.227 14.211 1 87.69 204 GLY A N 1
ATOM 1587 C CA . GLY A 1 204 ? -10.695 9.281 15.133 1 87.69 204 GLY A CA 1
ATOM 1588 C C . GLY A 1 204 ? -9.352 9.734 15.664 1 87.69 204 GLY A C 1
ATOM 1589 O O . GLY A 1 204 ? -8.758 9.07 16.516 1 87.69 204 GLY A O 1
ATOM 1590 N N . LYS A 1 205 ? -8.93 10.859 15.266 1 91.12 205 LYS A N 1
ATOM 1591 C CA . LYS A 1 205 ? -7.633 11.367 15.711 1 91.12 205 LYS A CA 1
ATOM 1592 C C . LYS A 1 205 ? -7.809 12.477 16.75 1 91.12 205 LYS A C 1
ATOM 1594 O O . LYS A 1 205 ? -8.828 13.172 16.75 1 91.12 205 LYS A O 1
ATOM 1599 N N . ALA A 1 206 ? -6.762 12.609 17.484 1 93.31 206 ALA A N 1
ATOM 1600 C CA . ALA A 1 206 ? -6.797 13.602 18.562 1 93.31 206 ALA A CA 1
ATOM 1601 C C . ALA A 1 206 ? -6.762 15.016 18 1 93.31 206 ALA A C 1
ATOM 1603 O O . ALA A 1 206 ? -6.051 15.297 17.031 1 93.31 206 ALA A O 1
ATOM 1604 N N . SER A 1 207 ? -7.613 15.852 18.609 1 93.69 207 SER A N 1
ATOM 1605 C CA . SER A 1 207 ? -7.516 17.281 18.359 1 93.69 207 SER A CA 1
ATOM 1606 C C . SER A 1 207 ? -6.465 17.922 19.25 1 93.69 207 SER A C 1
ATOM 1608 O O . SER A 1 207 ? -6.094 17.375 20.281 1 93.69 207 SER A O 1
ATOM 1610 N N . TRP A 1 208 ? -6.039 19.094 18.844 1 94.75 208 TRP A N 1
ATOM 1611 C CA . TRP A 1 208 ? -4.914 19.719 19.531 1 94.75 208 TRP A CA 1
ATOM 1612 C C . TRP A 1 208 ? -5.27 20.031 20.984 1 94.75 208 TRP A C 1
ATOM 1614 O O . TRP A 1 208 ? -4.383 20.109 21.844 1 94.75 208 TRP A O 1
ATOM 1624 N N . TYR A 1 209 ? -6.551 20.156 21.328 1 93.81 209 TYR A N 1
ATOM 1625 C CA . TYR A 1 209 ? -6.973 20.516 22.672 1 93.81 209 TYR A CA 1
ATOM 1626 C C . TYR A 1 209 ? -7.297 19.281 23.5 1 93.81 209 TYR A C 1
ATOM 1628 O O . TYR A 1 209 ? -7.715 19.391 24.656 1 93.81 209 TYR A O 1
ATOM 1636 N N . ASP A 1 210 ? -7.121 18.062 22.891 1 93.19 210 ASP A N 1
ATOM 1637 C CA . ASP A 1 210 ? -7.363 16.812 23.609 1 93.19 210 ASP A CA 1
ATOM 1638 C C . ASP A 1 210 ? -6.242 16.531 24.609 1 93.19 210 ASP A C 1
ATOM 1640 O O . ASP A 1 210 ? -5.129 17.047 24.469 1 93.19 210 ASP A O 1
ATOM 1644 N N . GLU A 1 211 ? -6.645 15.773 25.594 1 90.12 211 GLU A N 1
ATOM 1645 C CA . GLU A 1 211 ? -5.652 15.336 26.578 1 90.12 211 GLU A CA 1
ATOM 1646 C C . GLU A 1 211 ? -4.492 14.609 25.906 1 90.12 211 GLU A C 1
ATOM 1648 O O . GLU A 1 211 ? -4.711 13.758 25.031 1 90.12 211 GLU A O 1
ATOM 1653 N N . GLY A 1 212 ? -3.297 15.008 26.312 1 91.81 212 GLY A N 1
ATOM 1654 C CA . GLY A 1 212 ? -2.115 14.328 25.797 1 91.81 212 GLY A CA 1
ATOM 1655 C C . GLY A 1 212 ? -1.507 15.023 24.594 1 91.81 212 GLY A C 1
ATOM 1656 O O . GLY A 1 212 ? -0.403 14.68 24.172 1 91.81 212 GLY A O 1
ATOM 1657 N N . PHE A 1 213 ? -2.23 15.969 24.094 1 96.12 213 PHE A N 1
ATOM 1658 C CA . PHE A 1 213 ? -1.705 16.734 22.969 1 96.12 213 PHE A CA 1
ATOM 1659 C C . PHE A 1 213 ? -1.14 18.062 23.422 1 96.12 213 PHE A C 1
ATOM 1661 O O . PHE A 1 213 ? -0.094 18.109 24.078 1 96.12 213 PHE A O 1
ATOM 1668 N N . TYR A 1 214 ? -1.746 19.156 23.281 1 97.12 214 TYR A N 1
ATOM 1669 C CA . TYR A 1 214 ? -1.347 20.438 23.875 1 97.12 214 TYR A CA 1
ATOM 1670 C C . TYR A 1 214 ? -1.951 20.609 25.25 1 97.12 214 TYR A C 1
ATOM 1672 O O . TYR A 1 214 ? -3.154 20.406 25.453 1 97.12 214 TYR A O 1
ATOM 1680 N N . PRO A 1 215 ? -1.17 20.859 26.281 1 96.88 215 PRO A N 1
ATOM 1681 C CA . PRO A 1 215 ? -1.697 20.969 27.641 1 96.88 215 PRO A CA 1
ATOM 1682 C C . PRO A 1 215 ? -2.41 22.297 27.875 1 96.88 215 PRO A C 1
ATOM 1684 O O . PRO A 1 215 ? -1.902 23.156 28.609 1 96.88 215 PRO A O 1
ATOM 1687 N N . VAL A 1 216 ? -3.629 22.359 27.422 1 96.88 216 VAL A N 1
ATOM 1688 C CA . VAL A 1 216 ? -4.441 23.562 27.422 1 96.88 216 VAL A CA 1
ATOM 1689 C C . VAL A 1 216 ? -4.586 24.094 28.844 1 96.88 216 VAL A C 1
ATOM 1691 O O . VAL A 1 216 ? -4.414 25.297 29.094 1 96.88 216 VAL A O 1
ATOM 1694 N N . VAL A 1 217 ? -4.863 23.234 29.797 1 96.06 217 VAL A N 1
ATOM 1695 C CA . VAL A 1 217 ? -5.098 23.656 31.172 1 96.06 217 VAL A CA 1
ATOM 1696 C C . VAL A 1 217 ? -3.824 24.266 31.75 1 96.06 217 VAL A C 1
ATOM 1698 O O . VAL A 1 217 ? -3.857 25.375 32.312 1 96.06 217 VAL A O 1
ATOM 1701 N N . ASP A 1 218 ? -2.75 23.609 31.547 1 95.88 218 ASP A N 1
ATOM 1702 C CA . ASP A 1 218 ? -1.487 24.031 32.125 1 95.88 218 ASP A CA 1
ATOM 1703 C C . ASP A 1 218 ? -0.919 25.25 31.422 1 95.88 218 ASP A C 1
ATOM 1705 O O . ASP A 1 218 ? -0.3 26.109 32.031 1 95.88 218 ASP A O 1
ATOM 1709 N N . ARG A 1 219 ? -1.184 25.312 30.078 1 95.44 219 ARG A N 1
ATOM 1710 C CA . ARG A 1 219 ? -0.477 26.312 29.281 1 95.44 219 ARG A CA 1
ATOM 1711 C C . ARG A 1 219 ? -1.342 27.547 29.047 1 95.44 219 ARG A C 1
ATOM 1713 O O . ARG A 1 219 ? -0.822 28.641 28.844 1 95.44 219 ARG A O 1
ATOM 1720 N N . LEU A 1 220 ? -2.66 27.391 29.094 1 96.31 220 LEU A N 1
ATOM 1721 C CA . LEU A 1 220 ? -3.535 28.516 28.766 1 96.31 220 LEU A CA 1
ATOM 1722 C C . LEU A 1 220 ? -4.398 28.906 29.953 1 96.31 220 LEU A C 1
ATOM 1724 O O . LEU A 1 220 ? -4.426 30.062 30.359 1 96.31 220 LEU A O 1
ATOM 1728 N N . ILE A 1 221 ? -4.996 28 30.578 1 95.75 221 ILE A N 1
ATOM 1729 C CA . ILE A 1 221 ? -6.027 28.281 31.562 1 95.75 221 ILE A CA 1
ATOM 1730 C C . ILE A 1 221 ? -5.383 28.734 32.875 1 95.75 221 ILE A C 1
ATOM 1732 O O . ILE A 1 221 ? -5.719 29.781 33.406 1 95.75 221 ILE A O 1
ATOM 1736 N N . LYS A 1 222 ? -4.484 27.953 33.531 1 94.38 222 LYS A N 1
ATOM 1737 C CA . LYS A 1 222 ? -3.873 28.266 34.812 1 94.38 222 LYS A CA 1
ATOM 1738 C C . LYS A 1 222 ? -3.127 29.594 34.75 1 94.38 222 LYS A C 1
ATOM 1740 O O . LYS A 1 222 ? -3.074 30.328 35.75 1 94.38 222 LYS A O 1
ATOM 1745 N N . GLY A 1 223 ? -2.732 30.141 33.656 1 90.5 223 GLY A N 1
ATOM 1746 C CA . GLY A 1 223 ? -1.984 31.375 33.531 1 90.5 223 GLY A CA 1
ATOM 1747 C C . GLY A 1 223 ? -2.809 32.5 32.938 1 90.5 223 GLY A C 1
ATOM 1748 O O . GLY A 1 223 ? -2.303 33.625 32.75 1 90.5 223 GLY A O 1
ATOM 1749 N N . PHE A 1 224 ? -4.027 32.25 32.938 1 97.25 224 PHE A N 1
ATOM 1750 C CA . PHE A 1 224 ? -4.898 33.281 32.375 1 97.25 224 PHE A CA 1
ATOM 1751 C C . PHE A 1 224 ? -5.043 34.438 33.344 1 97.25 224 PHE A C 1
ATOM 1753 O O . PHE A 1 224 ? -5.293 34.25 34.531 1 97.25 224 PHE A O 1
ATOM 1760 N N . ASP A 1 225 ? -4.855 35.656 32.844 1 97.31 225 ASP A N 1
ATOM 1761 C CA . ASP A 1 225 ? -4.883 36.875 33.656 1 97.31 225 ASP A CA 1
ATOM 1762 C C . ASP A 1 225 ? -5.836 37.906 33.062 1 97.31 225 ASP A C 1
ATOM 1764 O O . ASP A 1 225 ? -5.488 38.594 32.125 1 97.31 225 ASP A O 1
ATOM 1768 N N . THR A 1 226 ? -6.902 38.125 33.688 1 95.44 226 THR A N 1
ATOM 1769 C CA . THR A 1 226 ? -7.938 39.031 33.156 1 95.44 226 THR A CA 1
ATOM 1770 C C . THR A 1 226 ? -7.488 40.469 33.219 1 95.44 226 THR A C 1
ATOM 1772 O O . THR A 1 226 ? -8.078 41.344 32.594 1 95.44 226 THR A O 1
ATOM 1775 N N . SER A 1 227 ? -6.527 40.688 34.031 1 96.81 227 SER A N 1
ATOM 1776 C CA . SER A 1 227 ? -6.023 42.062 34.125 1 96.81 227 SER A CA 1
ATOM 1777 C C . SER A 1 227 ? -5.27 42.469 32.844 1 96.81 227 SER A C 1
ATOM 1779 O O . SER A 1 227 ? -5.117 43.656 32.562 1 96.81 227 SER A O 1
ATOM 1781 N N . ILE A 1 228 ? -4.852 41.531 32.156 1 96.88 228 ILE A N 1
ATOM 1782 C CA . ILE A 1 228 ? -4.156 41.781 30.922 1 96.88 228 ILE A CA 1
ATOM 1783 C C . ILE A 1 228 ? -5.168 41.875 29.781 1 96.88 228 ILE A C 1
ATOM 1785 O O . ILE A 1 228 ? -5.184 42.844 29.031 1 96.88 228 ILE A O 1
ATOM 1789 N N . SER A 1 229 ? -5.977 40.844 29.688 1 97.25 229 SER A N 1
ATOM 1790 C CA . SER A 1 229 ? -7.031 40.781 28.688 1 97.25 229 SER A CA 1
ATOM 1791 C C . SER A 1 229 ? -8.117 39.781 29.109 1 97.25 229 SER A C 1
ATOM 1793 O O . SER A 1 229 ? -7.832 38.781 29.781 1 97.25 229 SER A O 1
ATOM 1795 N N . ASP A 1 230 ? -9.227 40.031 28.656 1 97.81 230 ASP A N 1
ATOM 1796 C CA . ASP A 1 230 ? -10.312 39.125 28.969 1 97.81 230 ASP A CA 1
ATOM 1797 C C . ASP A 1 230 ? -10.477 38.062 27.891 1 97.81 230 ASP A C 1
ATOM 1799 O O . ASP A 1 230 ? -11.445 37.2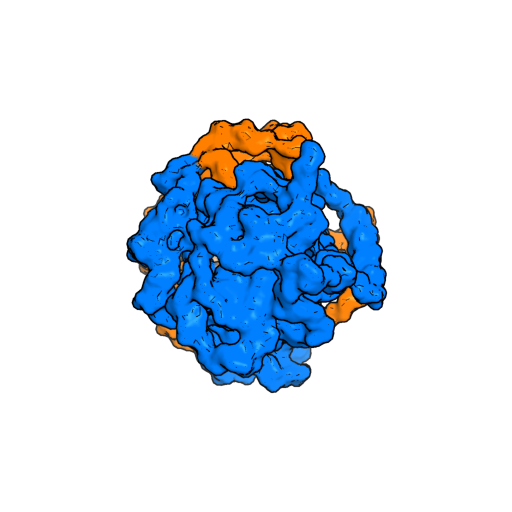81 27.891 1 97.81 230 ASP A O 1
ATOM 1803 N N . THR A 1 231 ? -9.562 38.062 26.984 1 98.25 231 THR A N 1
ATOM 1804 C CA . THR A 1 231 ? -9.625 37.125 25.891 1 98.25 231 THR A CA 1
ATOM 1805 C C . THR A 1 231 ? -8.664 35.938 26.141 1 98.25 231 THR A C 1
ATOM 1807 O O . THR A 1 231 ? -7.465 36.156 26.312 1 98.25 231 THR A O 1
ATOM 1810 N N . LEU A 1 232 ? -9.203 34.75 26.109 1 98.25 232 LEU A N 1
ATOM 1811 C CA . LEU A 1 232 ? -8.406 33.531 26.297 1 98.25 232 LEU A CA 1
ATOM 1812 C C . LEU A 1 232 ? -7.762 33.094 24.984 1 98.25 232 LEU A C 1
ATOM 1814 O O . LEU A 1 232 ? -6.559 32.844 24.938 1 98.25 232 LEU A O 1
ATOM 1818 N N . LEU A 1 233 ? -8.531 32.969 23.984 1 98.31 233 LEU A N 1
ATOM 1819 C CA . LEU A 1 233 ? -8.078 32.375 22.734 1 98.31 233 LEU A CA 1
ATOM 1820 C C . LEU A 1 233 ? -8.648 33.125 21.531 1 98.31 233 LEU A C 1
ATOM 1822 O O . LEU A 1 233 ? -9.859 33.375 21.469 1 98.31 233 LEU A O 1
ATOM 1826 N N . VAL A 1 234 ? -7.848 33.531 20.688 1 98.62 234 VAL A N 1
ATOM 1827 C CA . VAL A 1 234 ? -8.242 34.094 19.391 1 98.62 234 VAL A CA 1
ATOM 1828 C C . VAL A 1 234 ? -7.879 33.094 18.281 1 98.62 234 VAL A C 1
ATOM 1830 O O . VAL A 1 234 ? -6.707 32.75 18.094 1 98.62 234 VAL A O 1
ATOM 1833 N N . ASP A 1 235 ? -8.844 32.562 17.609 1 98.38 235 ASP A N 1
ATOM 1834 C CA . ASP A 1 235 ? -8.625 31.75 16.422 1 98.38 235 ASP A CA 1
ATOM 1835 C C . ASP A 1 235 ? -8.5 32.594 15.164 1 98.38 235 ASP A C 1
ATOM 1837 O O . ASP A 1 235 ? -9.508 33 14.586 1 98.38 235 ASP A O 1
ATOM 1841 N N . VAL A 1 236 ? -7.289 32.812 14.742 1 98.06 236 VAL A N 1
ATOM 1842 C CA . VAL A 1 236 ? -6.992 33.688 13.617 1 98.06 236 VAL A CA 1
ATOM 1843 C C . VAL A 1 236 ? -7.137 32.938 12.305 1 98.06 236 VAL A C 1
ATOM 1845 O O . VAL A 1 236 ? -6.426 31.953 12.07 1 98.06 236 VAL A O 1
ATOM 1848 N N . GLY A 1 237 ? -8.039 33.375 11.453 1 96 237 GLY A N 1
ATOM 1849 C CA . GLY A 1 237 ? -8.305 32.656 10.227 1 96 237 GLY A CA 1
ATOM 1850 C C . GLY A 1 237 ? -8.984 31.312 10.453 1 96 237 GLY A C 1
ATOM 1851 O O . GLY A 1 237 ? -8.609 30.312 9.852 1 96 237 GLY A O 1
ATOM 1852 N N . GLY A 1 238 ? -9.969 31.297 11.344 1 94.56 238 GLY A N 1
ATOM 1853 C CA . GLY A 1 238 ? -10.523 30.047 11.836 1 94.56 238 GLY A CA 1
ATOM 1854 C C . GLY A 1 238 ? -11.68 29.531 11 1 94.56 238 GLY A C 1
ATOM 1855 O O . GLY A 1 238 ? -12.32 28.547 11.352 1 94.56 238 GLY A O 1
ATOM 1856 N N . GLY A 1 239 ? -11.977 30.203 9.875 1 91.5 239 GLY A N 1
ATOM 1857 C CA . GLY A 1 239 ? -13.078 29.766 9.023 1 91.5 239 GLY A CA 1
ATOM 1858 C C . GLY A 1 239 ? -14.43 29.875 9.688 1 91.5 239 GLY A C 1
ATOM 1859 O O . GLY A 1 239 ? -14.789 30.938 10.211 1 91.5 239 GLY A O 1
ATOM 1860 N N . ARG A 1 240 ? -15.18 28.75 9.68 1 87.31 240 ARG A N 1
ATOM 1861 C CA . ARG A 1 240 ? -16.531 28.781 10.234 1 87.31 240 ARG A CA 1
ATOM 1862 C C . ARG A 1 240 ? -16.516 28.391 11.711 1 87.31 240 ARG A C 1
ATOM 1864 O O . ARG A 1 240 ? -17.578 28.266 12.328 1 87.31 240 ARG A O 1
ATOM 1871 N N . GLY A 1 241 ? -15.375 28.094 12.227 1 90.62 241 GLY A N 1
ATOM 1872 C CA . GLY A 1 241 ? -15.219 28.016 13.664 1 90.62 241 GLY A CA 1
ATOM 1873 C C . GLY A 1 241 ? -15.383 26.609 14.211 1 90.62 241 GLY A C 1
ATOM 1874 O O . GLY A 1 241 ? -15.734 26.422 15.383 1 90.62 241 GLY A O 1
ATOM 1875 N N . HIS A 1 242 ? -15.094 25.609 13.438 1 85.31 242 HIS A N 1
ATOM 1876 C CA . HIS A 1 242 ? -15.219 24.219 13.875 1 85.31 242 HIS A CA 1
ATOM 1877 C C . HIS A 1 242 ? -14.289 23.938 15.055 1 85.31 242 HIS A C 1
ATOM 1879 O O . HIS A 1 242 ? -14.695 23.297 16.031 1 85.31 242 HIS A O 1
ATOM 1885 N N . ASP A 1 243 ? -13.102 24.391 15.008 1 90.5 243 ASP A N 1
ATOM 1886 C CA . ASP A 1 243 ? -12.133 24.188 16.094 1 90.5 243 ASP A CA 1
ATOM 1887 C C . ASP A 1 243 ? -12.625 24.812 17.391 1 90.5 243 ASP A C 1
ATOM 1889 O O . ASP A 1 243 ? -12.523 24.203 18.453 1 90.5 243 ASP A O 1
ATOM 1893 N N . MET A 1 244 ? -13.164 26.016 17.281 1 93.56 244 MET A N 1
ATOM 1894 C CA . MET A 1 244 ? -13.594 26.75 18.469 1 93.56 244 MET A CA 1
ATOM 1895 C C . MET A 1 244 ? -14.82 26.094 19.094 1 93.56 244 MET A C 1
ATOM 1897 O O . MET A 1 244 ? -14.969 26.094 20.312 1 93.56 244 MET A O 1
ATOM 1901 N N . GLN A 1 245 ? -15.648 25.625 18.203 1 92.25 245 GLN A N 1
ATOM 1902 C CA . GLN A 1 245 ? -16.812 24.906 18.719 1 92.25 245 GLN A CA 1
ATOM 1903 C C . GLN A 1 245 ? -16.406 23.688 19.531 1 92.25 245 GLN A C 1
ATOM 1905 O O . GLN A 1 245 ? -16.922 23.469 20.625 1 92.25 245 GLN A O 1
ATOM 1910 N N . GLN A 1 246 ? -15.5 22.969 19.062 1 91.19 246 GLN A N 1
ATOM 1911 C CA . GLN A 1 246 ? -15.047 21.766 19.75 1 91.19 246 GLN A CA 1
ATOM 1912 C C . GLN A 1 246 ? -14.234 22.109 20.984 1 91.19 246 GLN A C 1
ATOM 1914 O O . GLN A 1 246 ? -14.375 21.453 22.031 1 91.19 246 GLN A O 1
ATOM 1919 N N . PHE A 1 247 ? -13.398 23.062 20.891 1 95.12 247 PHE A N 1
ATOM 1920 C CA . PHE A 1 247 ? -12.602 23.516 22.031 1 95.12 247 PHE A CA 1
ATOM 1921 C C . PHE A 1 247 ? -13.492 23.938 23.188 1 95.12 247 PHE A C 1
ATOM 1923 O O . PHE A 1 247 ? -13.289 23.5 24.328 1 95.12 247 PHE A O 1
ATOM 1930 N N . THR A 1 248 ? -14.5 24.766 22.875 1 95.94 248 THR A N 1
ATOM 1931 C CA . THR A 1 248 ? -15.383 25.297 23.922 1 95.94 248 THR A CA 1
ATOM 1932 C C . THR A 1 248 ? -16.25 24.188 24.484 1 95.94 248 THR A C 1
ATOM 1934 O O . THR A 1 248 ? -16.625 24.219 25.672 1 95.94 248 THR A O 1
ATOM 1937 N N . ALA A 1 249 ? -16.547 23.234 23.641 1 94.06 249 ALA A N 1
ATOM 1938 C CA . ALA A 1 249 ? -17.328 22.094 24.125 1 94.06 249 ALA A CA 1
ATOM 1939 C C . ALA A 1 249 ? -16.516 21.234 25.094 1 94.06 249 ALA A C 1
ATOM 1941 O O . ALA A 1 249 ? -17.047 20.688 26.047 1 94.06 249 ALA A O 1
ATOM 1942 N N . GLN A 1 250 ? -15.289 21.125 24.875 1 93.69 250 GLN A N 1
ATOM 1943 C CA . GLN A 1 250 ? -14.414 20.297 25.688 1 93.69 250 GLN A CA 1
ATOM 1944 C C . GLN A 1 250 ? -13.977 21.031 26.953 1 93.69 250 GLN A C 1
ATOM 1946 O O . GLN A 1 250 ? -13.781 20.406 28 1 93.69 250 GLN A O 1
ATOM 1951 N N . HIS A 1 251 ? -13.758 22.297 26.797 1 93.62 251 HIS A N 1
ATOM 1952 C CA . HIS A 1 251 ? -13.352 23.141 27.922 1 93.62 251 HIS A CA 1
ATOM 1953 C C . HIS A 1 251 ? -14.445 24.141 28.281 1 93.62 251 HIS A C 1
ATOM 1955 O O . HIS A 1 251 ? -14.219 25.359 28.25 1 93.62 251 HIS A O 1
ATOM 1961 N N . LYS A 1 252 ? -15.484 23.609 28.766 1 91.44 252 LYS A N 1
ATOM 1962 C CA . LYS A 1 252 ? -16.688 24.406 29.016 1 91.44 252 LYS A CA 1
ATOM 1963 C C . LYS A 1 252 ? -16.422 25.469 30.078 1 91.44 252 LYS A C 1
ATOM 1965 O O . LYS A 1 252 ? -16.953 26.578 30 1 91.44 252 LYS A O 1
ATOM 1970 N N . ALA A 1 253 ? -15.547 25.125 30.938 1 90.69 253 ALA A N 1
ATOM 1971 C CA . ALA A 1 253 ? -15.305 26.031 32.062 1 90.69 253 ALA A CA 1
ATOM 1972 C C . ALA A 1 253 ? -14.102 26.922 31.797 1 90.69 253 ALA A C 1
ATOM 1974 O O . ALA A 1 253 ? -13.547 27.516 32.719 1 90.69 253 ALA A O 1
ATOM 1975 N N . HIS A 1 254 ? -13.742 27.062 30.531 1 92.38 254 HIS A N 1
ATOM 1976 C CA . HIS A 1 254 ? -12.586 27.891 30.234 1 92.38 254 HIS A CA 1
ATOM 1977 C C . HIS A 1 254 ? -12.82 29.344 30.641 1 92.38 254 HIS A C 1
ATOM 1979 O O . HIS A 1 254 ? -13.938 29.844 30.531 1 92.38 254 HIS A O 1
ATOM 1985 N N . PRO A 1 255 ? -11.789 29.906 31.125 1 94.38 255 PRO A N 1
ATOM 1986 C CA . PRO A 1 255 ? -11.938 31.328 31.469 1 94.38 255 PRO A CA 1
ATOM 1987 C C . PRO A 1 255 ? -11.812 32.25 30.25 1 94.38 255 PRO A C 1
ATOM 1989 O O . PRO A 1 255 ? -11.305 31.812 29.203 1 94.38 255 PRO A O 1
ATOM 1992 N N . GLY A 1 256 ? -12.375 33.375 30.281 1 95.88 256 GLY A N 1
ATOM 1993 C CA . GLY A 1 256 ? -12.156 34.375 29.266 1 95.88 256 GLY A CA 1
ATOM 1994 C C . GLY A 1 256 ? -12.953 34.125 28 1 95.88 256 GLY A C 1
ATOM 1995 O O . GLY A 1 256 ? -13.672 33.156 27.891 1 95.88 256 GLY A O 1
ATOM 1996 N N . LYS A 1 257 ? -12.758 35.031 27.078 1 97.06 257 LYS A N 1
ATOM 1997 C CA . LYS A 1 257 ? -13.5 34.969 25.812 1 97.06 257 LYS A CA 1
ATOM 1998 C C . LYS A 1 257 ? -12.727 34.188 24.75 1 97.06 257 LYS A C 1
ATOM 2000 O O . LYS A 1 257 ? -11.492 34.188 24.75 1 97.06 257 LYS A O 1
ATOM 2005 N N . VAL A 1 258 ? -13.461 33.5 23.953 1 97.88 258 VAL A N 1
ATOM 2006 C CA . VAL A 1 258 ? -12.945 32.875 22.734 1 97.88 258 VAL A CA 1
ATOM 2007 C C . VAL A 1 258 ? -13.445 33.656 21.5 1 97.88 258 VAL A C 1
ATOM 2009 O O . VAL A 1 258 ? -14.625 33.969 21.406 1 97.88 258 VAL A O 1
ATOM 2012 N N . VAL A 1 259 ? -12.531 33.969 20.656 1 98.31 259 VAL A N 1
ATOM 2013 C CA . VAL A 1 259 ? -12.883 34.812 19.5 1 98.31 259 VAL A CA 1
ATOM 2014 C C . VAL A 1 259 ? -12.469 34.125 18.219 1 98.31 259 VAL A C 1
ATOM 2016 O O . VAL A 1 259 ? -11.344 33.625 18.109 1 98.31 259 VAL A O 1
ATOM 2019 N N . LEU A 1 260 ? -13.391 34.031 17.297 1 98.19 260 LEU A N 1
ATOM 2020 C CA . LEU A 1 260 ? -13.133 33.531 15.953 1 98.19 260 LEU A CA 1
ATOM 2021 C C . LEU A 1 260 ? -12.93 34.688 14.984 1 98.19 260 LEU A C 1
ATOM 2023 O O . LEU A 1 260 ? -13.758 35.594 14.906 1 98.19 260 LEU A O 1
ATOM 2027 N N . GLN A 1 261 ? -11.82 34.656 14.312 1 98.19 261 GLN A N 1
ATOM 2028 C CA . GLN A 1 261 ? -11.547 35.688 13.312 1 98.19 261 GLN A CA 1
ATOM 2029 C C . GLN A 1 261 ? -11.375 35.062 11.922 1 98.19 261 GLN A C 1
ATOM 2031 O O . GLN A 1 261 ? -10.797 33.969 11.789 1 98.19 261 GLN A O 1
ATOM 2036 N N . ASP A 1 262 ? -11.898 35.625 10.961 1 96.88 262 ASP A N 1
ATOM 2037 C CA . ASP A 1 262 ? -11.664 35.375 9.539 1 96.88 262 ASP A CA 1
ATOM 2038 C C . ASP A 1 262 ? -12.094 36.562 8.703 1 96.88 262 ASP A C 1
ATOM 2040 O O . ASP A 1 262 ? -12.609 37.562 9.234 1 96.88 262 ASP A O 1
ATOM 2044 N N . ARG A 1 263 ? -11.828 36.562 7.344 1 92.75 263 ARG A N 1
ATOM 2045 C CA . ARG A 1 263 ? -12.25 37.656 6.445 1 92.75 263 ARG A CA 1
ATOM 2046 C C . ARG A 1 263 ? -13.758 37.875 6.523 1 92.75 263 ARG A C 1
ATOM 2048 O O . ARG A 1 263 ? -14.516 36.938 6.797 1 92.75 263 ARG A O 1
ATOM 2055 N N . GLU A 1 264 ? -14.172 38.906 6.203 1 94.75 264 GLU A N 1
ATOM 2056 C CA . GLU A 1 264 ? -15.547 39.375 6.391 1 94.75 264 GLU A CA 1
ATOM 2057 C C . GLU A 1 264 ? -16.531 38.438 5.676 1 94.75 264 GLU A C 1
ATOM 2059 O O . GLU A 1 264 ? -17.547 38.031 6.258 1 94.75 264 GLU A O 1
ATOM 2064 N N . PRO A 1 265 ? -16.312 38.062 4.477 1 92.5 265 PRO A N 1
ATOM 2065 C CA . PRO A 1 265 ? -17.266 37.188 3.809 1 92.5 265 PRO A CA 1
ATOM 2066 C C . PRO A 1 265 ? -17.453 35.875 4.523 1 92.5 265 PRO A C 1
ATOM 2068 O O . PRO A 1 265 ? -18.547 35.312 4.523 1 92.5 265 PRO A O 1
ATOM 2071 N N . VAL A 1 266 ? -16.438 35.375 5.102 1 90.44 266 VAL A N 1
ATOM 2072 C CA . VAL A 1 266 ? -16.5 34.094 5.82 1 90.44 266 VAL A CA 1
ATOM 2073 C C . VAL A 1 266 ? -17.328 34.25 7.098 1 90.44 266 VAL A C 1
ATOM 2075 O O . VAL A 1 266 ? -18.234 33.469 7.359 1 90.44 266 VAL A O 1
ATOM 2078 N N . ILE A 1 267 ? -17.047 35.312 7.852 1 94.25 267 ILE A N 1
ATOM 2079 C CA . ILE A 1 267 ? -17.734 35.562 9.109 1 94.25 267 ILE A CA 1
ATOM 2080 C C . ILE A 1 267 ? -19.219 35.812 8.844 1 94.25 267 ILE A C 1
ATOM 2082 O O . ILE A 1 267 ? -20.078 35.312 9.578 1 94.25 267 ILE A O 1
ATOM 2086 N N . ALA A 1 268 ? -19.484 36.531 7.719 1 93.44 268 ALA A N 1
ATOM 2087 C CA . ALA A 1 268 ? -20.875 36.844 7.355 1 93.44 268 ALA A CA 1
ATOM 2088 C C . ALA A 1 268 ? -21.656 35.594 6.98 1 93.44 268 ALA A C 1
ATOM 2090 O O . ALA A 1 268 ? -22.875 35.562 7.125 1 93.44 268 ALA A O 1
ATOM 2091 N N . SER A 1 269 ? -20.938 34.594 6.559 1 90.38 269 SER A N 1
ATOM 2092 C CA . SER A 1 269 ? -21.594 33.375 6.105 1 90.38 269 SER A CA 1
ATOM 2093 C C . SER A 1 269 ? -21.984 32.5 7.285 1 90.38 269 SER A C 1
ATOM 2095 O O . SER A 1 269 ? -22.797 31.578 7.129 1 90.38 269 SER A O 1
ATOM 2097 N N . ILE A 1 270 ? -21.453 32.781 8.508 1 91.94 270 ILE A N 1
ATOM 2098 C CA . ILE A 1 270 ? -21.766 31.984 9.695 1 91.94 270 ILE A CA 1
ATOM 2099 C C . ILE A 1 270 ? -23.156 32.344 10.203 1 91.94 270 ILE A C 1
ATOM 2101 O O . ILE A 1 270 ? -23.422 33.5 10.539 1 91.94 270 ILE A O 1
ATOM 2105 N N . GLN A 1 271 ? -23.984 31.359 10.18 1 90.5 271 GLN A N 1
ATOM 2106 C CA . GLN A 1 271 ? -25.359 31.594 10.625 1 90.5 271 GLN A CA 1
ATOM 2107 C C . GLN A 1 271 ? -25.453 31.516 12.148 1 90.5 271 GLN A C 1
ATOM 2109 O O . GLN A 1 271 ? -24.641 30.859 12.797 1 90.5 271 GLN A O 1
ATOM 2114 N N . ASP A 1 272 ? -26.375 32.188 12.688 1 91.06 272 ASP A N 1
ATOM 2115 C CA . ASP A 1 272 ? -26.766 32.125 14.094 1 91.06 272 ASP A CA 1
ATOM 2116 C C . ASP A 1 272 ? -25.578 32.375 15.016 1 91.06 272 ASP A C 1
ATOM 2118 O O . ASP A 1 272 ? -25.359 31.625 15.969 1 91.06 272 ASP A O 1
ATOM 2122 N N . GLN A 1 273 ? -24.781 33.375 14.703 1 92.19 273 GLN A N 1
ATOM 2123 C CA . GLN A 1 273 ? -23.562 33.688 15.438 1 92.19 273 GLN A CA 1
ATOM 2124 C C . GLN A 1 273 ? -23.859 33.969 16.906 1 92.19 273 GLN A C 1
ATOM 2126 O O . GLN A 1 273 ? -23.031 33.656 17.781 1 92.19 273 GLN A O 1
ATOM 2131 N N . GLU A 1 274 ? -25.016 34.5 17.203 1 90.69 274 GLU A N 1
ATOM 2132 C CA . GLU A 1 274 ? -25.391 34.875 18.562 1 90.69 274 GLU A CA 1
ATOM 2133 C C . GLU A 1 274 ? -25.484 33.656 19.469 1 90.69 274 GLU A C 1
ATOM 2135 O O . GLU A 1 274 ? -25.375 33.781 20.688 1 90.69 274 GLU A O 1
ATOM 2140 N N . TYR A 1 275 ? -25.625 32.531 18.938 1 92.38 275 TYR A N 1
ATOM 2141 C CA . TYR A 1 275 ? -25.812 31.312 19.734 1 92.38 275 TYR A CA 1
ATOM 2142 C C . TYR A 1 275 ? -24.5 30.547 19.891 1 92.38 275 TYR A C 1
ATOM 2144 O O . TYR A 1 275 ? -24.453 29.531 20.578 1 92.38 275 TYR A O 1
ATOM 2152 N N . LEU A 1 276 ? -23.516 31.078 19.344 1 93.81 276 LEU A N 1
ATOM 2153 C CA . LEU A 1 276 ? -22.219 30.406 19.422 1 93.81 276 LEU A CA 1
ATOM 2154 C C . LEU A 1 276 ? -21.516 30.75 20.734 1 93.81 276 LEU A C 1
ATOM 2156 O O . LEU A 1 276 ? -21.672 31.859 21.266 1 93.81 276 LEU A O 1
ATOM 2160 N N . PRO A 1 277 ? -20.797 29.812 21.281 1 94.31 277 PRO A N 1
ATOM 2161 C CA . PRO A 1 277 ? -20.094 30.031 22.547 1 94.31 277 PRO A CA 1
ATOM 2162 C C . PRO A 1 277 ? -18.812 30.859 22.391 1 94.31 277 PRO A C 1
ATOM 2164 O O . PRO A 1 277 ? -17.984 30.875 23.312 1 94.31 277 PRO A O 1
ATOM 2167 N N . PHE A 1 278 ? -18.625 31.422 21.219 1 96.31 278 PHE A N 1
ATOM 2168 C CA . PHE A 1 278 ? -17.484 32.281 20.922 1 96.31 278 PHE A CA 1
ATOM 2169 C C . PHE A 1 278 ? -17.922 33.469 20.078 1 96.31 278 PHE A C 1
ATOM 2171 O O . PHE A 1 278 ? -18.984 33.438 19.453 1 96.31 278 PHE A O 1
ATOM 2178 N N . LYS A 1 279 ? -17.156 34.531 20.109 1 96.69 279 LYS A N 1
ATOM 2179 C CA . LYS A 1 279 ? -17.438 35.75 19.344 1 96.69 279 LYS A CA 1
ATOM 2180 C C . LYS A 1 279 ? -16.812 35.656 17.953 1 96.69 279 LYS A C 1
ATOM 2182 O O . LYS A 1 279 ? -15.68 35.188 17.812 1 96.69 279 LYS A O 1
ATOM 2187 N N . CYS A 1 280 ? -17.594 36.062 16.969 1 97.31 280 CYS A N 1
ATOM 2188 C CA . CYS A 1 280 ? -17.078 36.125 15.602 1 97.31 280 CYS A CA 1
ATOM 2189 C C . CYS A 1 280 ? -16.734 37.562 15.219 1 97.31 280 CYS A C 1
ATOM 2191 O O . CYS A 1 280 ? -17.516 38.5 15.453 1 97.31 280 CYS A O 1
ATOM 2193 N N . GLU A 1 281 ? -15.578 37.719 14.703 1 97.06 281 GLU A N 1
ATOM 2194 C CA . GLU A 1 281 ? -15.094 39.062 14.305 1 97.06 281 GLU A CA 1
ATOM 2195 C C . GLU A 1 281 ? -14.391 39 12.953 1 97.06 281 GLU A C 1
ATOM 2197 O O . GLU A 1 281 ? -13.594 38.094 12.695 1 97.06 281 GLU A O 1
ATOM 2202 N N . ALA A 1 282 ? -14.719 39.938 12.078 1 97.44 282 ALA A N 1
ATOM 2203 C CA . ALA A 1 282 ? -14.016 40.031 10.797 1 97.44 282 ALA A CA 1
ATOM 2204 C C . ALA A 1 282 ? -12.594 40.562 10.992 1 97.44 282 ALA A C 1
ATOM 2206 O O . ALA A 1 282 ? -12.391 41.562 11.695 1 97.44 282 ALA A O 1
ATOM 2207 N N . HIS A 1 283 ? -11.633 39.875 10.438 1 98 283 HIS A N 1
ATOM 2208 C CA . HIS A 1 283 ? -10.234 40.281 10.516 1 98 283 HIS A CA 1
ATOM 2209 C C . HIS A 1 283 ? -9.414 39.688 9.391 1 98 283 HIS A C 1
ATOM 2211 O O . HIS A 1 283 ? -9.578 38.5 9.062 1 98 283 HIS A O 1
ATOM 2217 N N . ASP A 1 284 ? -8.625 40.5 8.75 1 96.94 284 ASP A N 1
ATOM 2218 C CA . ASP A 1 284 ? -7.594 40.094 7.805 1 96.94 284 ASP A CA 1
ATOM 2219 C C . ASP A 1 284 ? -6.238 39.969 8.492 1 96.94 284 ASP A C 1
ATOM 2221 O O . ASP A 1 284 ? -5.648 40.969 8.898 1 96.94 284 ASP A O 1
ATOM 2225 N N . PHE A 1 285 ? -5.68 38.75 8.531 1 97.38 285 PHE A N 1
ATOM 2226 C CA . PHE A 1 285 ? -4.48 38.531 9.328 1 97.38 285 PHE A CA 1
ATOM 2227 C C . PHE A 1 285 ? -3.268 39.156 8.672 1 97.38 285 PHE A C 1
ATOM 2229 O O . PHE A 1 285 ? -2.166 39.156 9.227 1 97.38 285 PHE A O 1
ATOM 2236 N N . PHE A 1 286 ? -3.426 39.812 7.539 1 97 286 PHE A N 1
ATOM 2237 C CA . PHE A 1 286 ? -2.375 40.625 6.938 1 97 286 PHE A CA 1
ATOM 2238 C C . PHE A 1 286 ? -2.441 42.062 7.453 1 97 286 PHE A C 1
ATOM 2240 O O . PHE A 1 286 ? -1.663 42.938 7.023 1 97 286 PHE A O 1
ATOM 2247 N N . THR A 1 287 ? -3.34 42.312 8.305 1 97.44 287 THR A N 1
ATOM 2248 C CA . THR A 1 287 ? -3.443 43.594 9.008 1 97.44 287 THR A CA 1
ATOM 2249 C C . THR A 1 287 ? -3.193 43.406 10.5 1 97.44 287 THR A C 1
ATOM 2251 O O . THR A 1 287 ? -3.254 42.281 11.008 1 97.44 287 THR A O 1
ATOM 2254 N N . PRO A 1 288 ? -2.928 44.469 11.133 1 97.44 288 PRO A N 1
ATOM 2255 C CA . PRO A 1 288 ? -2.609 44.344 12.555 1 97.44 288 PRO A CA 1
ATOM 2256 C C . PRO A 1 288 ? -3.736 43.719 13.359 1 97.44 288 PRO A C 1
ATOM 2258 O O . PRO A 1 288 ? -4.914 44 13.117 1 97.44 288 PRO A O 1
ATOM 2261 N N . GLN A 1 289 ? -3.363 42.844 14.25 1 98.38 289 GLN A N 1
ATOM 2262 C CA . GLN A 1 289 ? -4.301 42.156 15.125 1 98.38 289 GLN A CA 1
ATOM 2263 C C . GLN A 1 289 ? -5.004 43.125 16.062 1 98.38 289 GLN A C 1
ATOM 2265 O O . GLN A 1 289 ? -4.352 43.812 16.844 1 98.38 289 GLN A O 1
ATOM 2270 N N . PRO A 1 290 ? -6.328 43.125 16.047 1 98 290 PRO A N 1
ATOM 2271 C CA . PRO A 1 290 ? -7.066 44.094 16.828 1 98 290 PRO A CA 1
ATOM 2272 C C . PRO A 1 290 ? -7.227 43.719 18.297 1 98 290 PRO A C 1
ATOM 2274 O O . PRO A 1 290 ? -7.516 44.562 19.141 1 98 290 PRO A O 1
ATOM 2277 N N . ILE A 1 291 ? -7.129 42.5 18.609 1 98.38 291 ILE A N 1
ATOM 2278 C CA . ILE A 1 291 ? -7.285 42.031 19.984 1 98.38 291 ILE A CA 1
ATOM 2279 C C . ILE A 1 291 ? -5.914 41.938 20.656 1 98.38 291 ILE A C 1
ATOM 2281 O O . ILE A 1 291 ? -5.102 41.094 20.281 1 98.38 291 ILE A O 1
ATOM 2285 N N . HIS A 1 292 ? -5.758 42.75 21.641 1 98.19 292 HIS A N 1
ATOM 2286 C CA . HIS A 1 292 ? -4.449 42.812 22.281 1 98.19 292 HIS A CA 1
ATOM 2287 C C . HIS A 1 292 ? -4.434 42.062 23.594 1 98.19 292 HIS A C 1
ATOM 2289 O O . HIS A 1 292 ? -5.418 42.094 24.328 1 98.19 292 HIS A O 1
ATOM 2295 N N . GLY A 1 293 ? -3.309 41.344 23.797 1 98.12 293 GLY A N 1
ATOM 2296 C CA . GLY A 1 293 ? -3.023 40.75 25.109 1 98.12 293 GLY A CA 1
ATOM 2297 C C . GLY A 1 293 ? -3.775 39.469 25.359 1 98.12 293 GLY A C 1
ATOM 2298 O O . GLY A 1 293 ? -3.846 39 26.5 1 98.12 293 GLY A O 1
ATOM 2299 N N . ALA A 1 294 ? -4.363 38.875 24.344 1 98.44 294 ALA A N 1
ATOM 2300 C CA . ALA A 1 294 ? -5.016 37.562 24.547 1 98.44 294 ALA A CA 1
ATOM 2301 C C . ALA A 1 294 ? -4.031 36.531 25.078 1 98.44 294 ALA A C 1
ATOM 2303 O O . ALA A 1 294 ? -2.818 36.688 24.891 1 98.44 294 ALA A O 1
ATOM 2304 N N . ARG A 1 295 ? -4.582 35.531 25.797 1 98.31 295 ARG A N 1
ATOM 2305 C CA . ARG A 1 295 ? -3.732 34.469 26.328 1 98.31 295 ARG A CA 1
ATOM 2306 C C . ARG A 1 295 ? -3.062 33.688 25.203 1 98.31 295 ARG A C 1
ATOM 2308 O O . ARG A 1 295 ? -1.902 33.312 25.328 1 98.31 295 ARG A O 1
ATOM 2315 N N . ALA A 1 296 ? -3.846 33.469 24.109 1 98.44 296 ALA A N 1
ATOM 2316 C CA . ALA A 1 296 ? -3.281 32.719 22.969 1 98.44 296 ALA A CA 1
ATOM 2317 C C . ALA A 1 296 ? -3.912 33.188 21.656 1 98.44 296 ALA A C 1
ATOM 2319 O O . ALA A 1 296 ? -5.086 33.562 21.625 1 98.44 296 ALA A O 1
ATOM 2320 N N . TYR A 1 297 ? -3.166 33.188 20.672 1 98.69 297 TYR A N 1
ATOM 2321 C CA . TYR A 1 297 ? -3.566 33.344 19.281 1 98.69 297 TYR A CA 1
ATOM 2322 C C . TYR A 1 297 ? -3.262 32.062 18.484 1 98.69 297 TYR A C 1
ATOM 2324 O O . TYR A 1 297 ? -2.107 31.641 18.422 1 98.69 297 TYR A O 1
ATOM 2332 N N . SER A 1 298 ? -4.262 31.469 17.984 1 98.38 298 SER A N 1
ATOM 2333 C CA . SER A 1 298 ? -4.105 30.188 17.297 1 98.38 298 SER A CA 1
ATOM 2334 C C . SER A 1 298 ? -4.258 30.359 15.789 1 98.38 298 SER A C 1
ATOM 2336 O O . SER A 1 298 ? -5.18 31.031 15.32 1 98.38 298 SER A O 1
ATOM 2338 N N . LEU A 1 299 ? -3.344 29.859 15.062 1 97.75 299 LEU A N 1
ATOM 2339 C CA . LEU A 1 299 ? -3.402 29.734 13.609 1 97.75 299 LEU A CA 1
ATOM 2340 C C . LEU A 1 299 ? -3.357 28.266 13.188 1 97.75 299 LEU A C 1
ATOM 2342 O O . LEU A 1 299 ? -2.326 27.609 13.336 1 97.75 299 LEU A O 1
ATOM 2346 N N . HIS A 1 300 ? -4.508 27.828 12.719 1 95.69 300 HIS A N 1
ATOM 2347 C CA . HIS A 1 300 ? -4.629 26.422 12.352 1 95.69 300 HIS A CA 1
ATOM 2348 C C . HIS A 1 300 ? -4.535 26.25 10.836 1 95.69 300 HIS A C 1
ATOM 2350 O O . HIS A 1 300 ? -5.48 26.562 10.109 1 95.69 300 HIS A O 1
ATOM 2356 N N . SER A 1 301 ? -3.408 25.672 10.398 1 91.75 301 SER A N 1
ATOM 2357 C CA . SER A 1 301 ? -3.195 25.391 8.984 1 91.75 301 SER A CA 1
ATOM 2358 C C . SER A 1 301 ? -3.318 26.656 8.148 1 91.75 301 SER A C 1
ATOM 2360 O O . SER A 1 301 ? -4.051 26.688 7.156 1 91.75 301 SER A O 1
ATOM 2362 N N . ILE A 1 302 ? -2.697 27.703 8.547 1 92.62 302 ILE A N 1
ATOM 2363 C CA . ILE A 1 302 ? -2.73 29 7.863 1 92.62 302 ILE A CA 1
ATOM 2364 C C . ILE A 1 302 ? -1.413 29.219 7.125 1 92.62 302 ILE A C 1
ATOM 2366 O O . ILE A 1 302 ? -1.396 29.344 5.898 1 92.62 302 ILE A O 1
ATOM 2370 N N . LEU A 1 303 ? -0.333 29.094 7.836 1 93.12 303 LEU A N 1
ATOM 2371 C CA . LEU A 1 303 ? 0.951 29.516 7.281 1 93.12 303 LEU A CA 1
ATOM 2372 C C . LEU A 1 303 ? 1.411 28.547 6.191 1 93.12 303 LEU A C 1
ATOM 2374 O O . LEU A 1 303 ? 2.15 28.938 5.285 1 93.12 303 LEU A O 1
ATOM 2378 N N . HIS A 1 304 ? 1.001 27.328 6.246 1 88.44 304 HIS A N 1
ATOM 2379 C CA . HIS A 1 304 ? 1.457 26.359 5.258 1 88.44 304 HIS A CA 1
ATOM 2380 C C . HIS A 1 304 ? 0.953 26.703 3.863 1 88.44 304 HIS A C 1
ATOM 2382 O O . HIS A 1 304 ? 1.505 26.25 2.863 1 88.44 304 HIS A O 1
ATOM 2388 N N . ASP A 1 305 ? -0.021 27.547 3.793 1 84 305 ASP A N 1
ATOM 2389 C CA . ASP A 1 305 ? -0.594 27.953 2.514 1 84 305 ASP A CA 1
ATOM 2390 C C . ASP A 1 305 ? 0.192 29.109 1.9 1 84 305 ASP A C 1
ATOM 2392 O O . ASP A 1 305 ? -0.07 29.516 0.765 1 84 305 ASP A O 1
ATOM 2396 N N . TRP A 1 306 ? 1.124 29.641 2.627 1 87.56 306 TRP A N 1
ATOM 2397 C CA . TRP A 1 306 ? 1.811 30.859 2.223 1 87.56 306 TRP A CA 1
ATOM 2398 C C . TRP A 1 306 ? 3.316 30.641 2.133 1 87.56 306 TRP A C 1
ATOM 2400 O O . TRP A 1 306 ? 3.842 29.672 2.699 1 87.56 306 TRP A O 1
ATOM 2410 N N . SER A 1 307 ? 3.955 31.516 1.396 1 86.88 307 SER A N 1
ATOM 2411 C CA . SER A 1 307 ? 5.414 31.516 1.385 1 86.88 307 SER A CA 1
ATOM 2412 C C . SER A 1 307 ? 5.98 31.844 2.762 1 86.88 307 SER A C 1
ATOM 2414 O O . SER A 1 307 ? 5.262 32.344 3.631 1 86.88 307 SER A O 1
ATOM 2416 N N . ASP A 1 308 ? 7.238 31.578 2.93 1 91.5 308 ASP A N 1
ATOM 2417 C CA . ASP A 1 308 ? 7.883 31.938 4.191 1 91.5 308 ASP A CA 1
ATOM 2418 C C . ASP A 1 308 ? 7.785 33.438 4.449 1 91.5 308 ASP A C 1
ATOM 2420 O O . ASP A 1 308 ? 7.523 33.875 5.574 1 91.5 308 ASP A O 1
ATOM 2424 N N . GLU A 1 309 ? 7.961 34.156 3.412 1 93.25 309 GLU A N 1
ATOM 2425 C CA . GLU A 1 309 ? 7.914 35.594 3.531 1 93.25 309 GLU A CA 1
ATOM 2426 C C . GLU A 1 309 ? 6.523 36.094 3.945 1 93.25 309 GLU A C 1
ATOM 2428 O O . GLU A 1 309 ? 6.391 36.938 4.824 1 93.25 309 GLU A O 1
ATOM 2433 N N . ASP A 1 310 ? 5.543 35.5 3.354 1 93.31 310 ASP A N 1
ATOM 2434 C CA . ASP A 1 310 ? 4.172 35.875 3.695 1 93.31 310 ASP A CA 1
ATOM 2435 C C . ASP A 1 310 ? 3.811 35.406 5.102 1 93.31 310 ASP A C 1
ATOM 2437 O O . ASP A 1 310 ? 3.08 36.094 5.824 1 93.31 310 ASP A O 1
ATOM 2441 N N . GLY A 1 311 ? 4.258 34.281 5.465 1 95.31 311 GLY A N 1
ATOM 2442 C CA . GLY A 1 311 ? 4.051 33.812 6.82 1 95.31 311 GLY A CA 1
ATOM 2443 C C . GLY A 1 311 ? 4.652 34.719 7.875 1 95.31 311 GLY A C 1
ATOM 2444 O O . GLY A 1 311 ? 4.027 35 8.906 1 95.31 311 GLY A O 1
ATOM 2445 N N . ILE A 1 312 ? 5.82 35.188 7.566 1 97.19 312 ILE A N 1
ATOM 2446 C CA . ILE A 1 312 ? 6.496 36.125 8.469 1 97.19 312 ILE A CA 1
ATOM 2447 C C . ILE A 1 312 ? 5.688 37.406 8.586 1 97.19 312 ILE A C 1
ATOM 2449 O O . ILE A 1 312 ? 5.504 37.938 9.68 1 97.19 312 ILE A O 1
ATOM 2453 N N . LYS A 1 313 ? 5.16 37.844 7.488 1 97.25 313 LYS A N 1
ATOM 2454 C CA . LYS A 1 313 ? 4.34 39.062 7.492 1 97.25 313 LYS A CA 1
ATOM 2455 C C . LYS A 1 313 ? 3.094 38.875 8.352 1 97.25 313 LYS A C 1
ATOM 2457 O O . LYS A 1 313 ? 2.701 39.781 9.094 1 97.25 313 LYS A O 1
ATOM 2462 N N . ILE A 1 314 ? 2.5 37.719 8.219 1 97.75 314 ILE A N 1
ATOM 2463 C CA . ILE A 1 314 ? 1.317 37.406 9.016 1 97.75 314 ILE A CA 1
ATOM 2464 C C . ILE A 1 314 ? 1.663 37.469 10.508 1 97.75 314 ILE A C 1
ATOM 2466 O O . ILE A 1 314 ? 0.938 38.094 11.289 1 97.75 314 ILE A O 1
ATOM 2470 N N . LEU A 1 315 ? 2.766 36.938 10.859 1 98.19 315 LEU A N 1
ATOM 2471 C CA . LEU A 1 315 ? 3.191 36.875 12.258 1 98.19 315 LEU A CA 1
ATOM 2472 C C . LEU A 1 315 ? 3.609 38.25 12.742 1 98.19 315 LEU A C 1
ATOM 2474 O O . LEU A 1 315 ? 3.402 38.594 13.914 1 98.19 315 LEU A O 1
ATOM 2478 N N . GLU A 1 316 ? 4.148 39.031 11.859 1 97.44 316 GLU A N 1
ATOM 2479 C CA . GLU A 1 316 ? 4.531 40.406 12.203 1 97.44 316 GLU A CA 1
ATOM 2480 C C . GLU A 1 316 ? 3.303 41.25 12.523 1 97.44 316 GLU A C 1
ATOM 2482 O O . GLU A 1 316 ? 3.359 42.156 13.383 1 97.44 316 GLU A O 1
ATOM 2487 N N . ASN A 1 317 ? 2.254 41 11.836 1 97.75 317 ASN A N 1
ATOM 2488 C CA . ASN A 1 317 ? 1.007 41.719 12.078 1 97.75 317 ASN A CA 1
ATOM 2489 C C . ASN A 1 317 ? 0.367 41.312 13.398 1 97.75 317 ASN A C 1
ATOM 2491 O O . ASN A 1 317 ? -0.41 42.062 13.984 1 97.75 317 ASN A O 1
ATOM 2495 N N . LEU A 1 318 ? 0.719 40.125 13.82 1 98.06 318 LEU A N 1
ATOM 2496 C CA . LEU A 1 318 ? 0.208 39.594 15.078 1 98.06 318 LEU A CA 1
ATOM 2497 C C . LEU A 1 318 ? 1.046 40.062 16.266 1 98.06 318 LEU A C 1
ATOM 2499 O O . LEU A 1 318 ? 0.52 40.281 17.359 1 98.06 318 LEU A O 1
ATOM 2503 N N . LYS A 1 319 ? 2.268 40.281 16.047 1 97.19 319 LYS A N 1
ATOM 2504 C CA . LYS A 1 319 ? 3.297 40.5 17.062 1 97.19 319 LYS A CA 1
ATOM 2505 C C . LYS A 1 319 ? 2.943 41.656 17.984 1 97.19 319 LYS A C 1
ATOM 2507 O O . LYS A 1 319 ? 3.051 41.562 19.203 1 97.19 319 LYS A O 1
ATOM 2512 N N . PRO A 1 320 ? 2.4 42.812 17.438 1 97.12 320 PRO A N 1
ATOM 2513 C CA . PRO A 1 320 ? 2.109 43.938 18.312 1 97.12 320 PRO A CA 1
ATOM 2514 C C . PRO A 1 320 ? 1.013 43.625 19.328 1 97.12 320 PRO A C 1
ATOM 2516 O O . PRO A 1 320 ? 0.904 44.312 20.344 1 97.12 320 PRO A O 1
ATOM 2519 N N . ALA A 1 321 ? 0.236 42.656 19.078 1 98.25 321 ALA A N 1
ATOM 2520 C CA . ALA A 1 321 ? -0.879 42.312 19.969 1 98.25 321 ALA A CA 1
ATOM 2521 C C . ALA A 1 321 ? -0.424 41.406 21.109 1 98.25 321 ALA A C 1
ATOM 2523 O O . ALA A 1 321 ? -1.146 41.25 22.094 1 98.25 321 ALA A O 1
ATOM 2524 N N . LEU A 1 322 ? 0.732 40.906 21.031 1 98.31 322 LEU A N 1
ATOM 2525 C CA . LEU A 1 322 ? 1.221 39.938 22 1 98.31 322 LEU A CA 1
ATOM 2526 C C . LEU A 1 322 ? 1.741 40.656 23.25 1 98.31 322 LEU A C 1
ATOM 2528 O O . LEU A 1 322 ? 2.422 41.688 23.156 1 98.31 322 LEU A O 1
ATOM 2532 N N . LYS A 1 323 ? 1.315 40.125 24.359 1 97.5 323 LYS A N 1
ATOM 2533 C CA . LYS A 1 323 ? 1.945 40.531 25.609 1 97.5 323 LYS A CA 1
ATOM 2534 C C . LYS A 1 323 ? 3.18 39.688 25.906 1 97.5 323 LYS A C 1
ATOM 2536 O O . LYS A 1 323 ? 3.076 38.469 26.078 1 97.5 323 LYS A O 1
ATOM 2541 N N . PRO A 1 324 ? 4.332 40.375 25.922 1 96.25 324 PRO A N 1
ATOM 2542 C CA . PRO A 1 324 ? 5.559 39.594 26.156 1 96.25 324 PRO A CA 1
ATOM 2543 C C . PRO A 1 324 ? 5.484 38.719 27.406 1 96.25 324 PRO A C 1
ATOM 2545 O O . PRO A 1 324 ? 5.051 39.188 28.453 1 96.25 324 PRO A O 1
ATOM 2548 N N . GLY A 1 325 ? 5.871 37.469 27.25 1 92.44 325 GLY A N 1
ATOM 2549 C CA . GLY A 1 325 ? 5.953 36.562 28.359 1 92.44 325 GLY A CA 1
ATOM 2550 C C . GLY A 1 325 ? 4.605 36 28.766 1 92.44 325 GLY A C 1
ATOM 2551 O O . GLY A 1 325 ? 4.527 35.125 29.625 1 92.44 325 GLY A O 1
ATOM 2552 N N . TYR A 1 326 ? 3.576 36.438 28.141 1 96.31 326 TYR A N 1
ATOM 2553 C CA . TYR A 1 326 ? 2.232 36.031 28.516 1 96.31 326 TYR A CA 1
ATOM 2554 C C . TYR A 1 326 ? 1.497 35.406 27.328 1 96.31 326 TYR A C 1
ATOM 2556 O O . TYR A 1 326 ? 1.111 34.25 27.375 1 96.31 326 TYR A O 1
ATOM 2564 N N . SER A 1 327 ? 1.381 36.188 26.281 1 98.06 327 SER A N 1
ATOM 2565 C CA . SER A 1 327 ? 0.648 35.719 25.109 1 98.06 327 SER A CA 1
ATOM 2566 C C . SER A 1 327 ? 1.388 34.594 24.422 1 98.06 327 SER A C 1
ATOM 2568 O O . SER A 1 327 ? 2.615 34.625 24.297 1 98.06 327 SER A O 1
ATOM 2570 N N . ARG A 1 328 ? 0.64 33.594 23.969 1 97.94 328 ARG A N 1
ATOM 2571 C CA . ARG A 1 328 ? 1.181 32.469 23.203 1 97.94 328 ARG A CA 1
ATOM 2572 C C . ARG A 1 328 ? 0.667 32.5 21.766 1 97.94 328 ARG A C 1
ATOM 2574 O O . ARG A 1 328 ? -0.488 32.844 21.516 1 97.94 328 ARG A O 1
ATOM 2581 N N . VAL A 1 329 ? 1.55 32.219 20.922 1 98.62 329 VAL A N 1
ATOM 2582 C CA . VAL A 1 329 ? 1.169 31.922 19.547 1 98.62 329 VAL A CA 1
ATOM 2583 C C . VAL A 1 329 ? 1.182 30.422 19.312 1 98.62 329 VAL A C 1
ATOM 2585 O O . VAL A 1 329 ? 2.201 29.75 19.516 1 98.62 329 VAL A O 1
ATOM 2588 N N . LEU A 1 330 ? 0.045 29.891 18.953 1 98.56 330 LEU A N 1
ATOM 2589 C CA . LEU A 1 330 ? -0.094 28.469 18.672 1 98.56 330 LEU A CA 1
ATOM 2590 C C . LEU A 1 330 ? -0.265 28.219 17.172 1 98.56 330 LEU A C 1
ATOM 2592 O O . LEU A 1 330 ? -1.302 28.562 16.609 1 98.56 330 LEU A O 1
ATOM 2596 N N . LEU A 1 331 ? 0.747 27.672 16.594 1 98.38 331 LEU A N 1
ATOM 2597 C CA . LEU A 1 331 ? 0.647 27.266 15.195 1 98.38 331 LEU A CA 1
ATOM 2598 C C . LEU A 1 331 ? 0.321 25.766 15.094 1 98.38 331 LEU A C 1
ATOM 2600 O O . LEU A 1 331 ? 1.162 24.922 15.406 1 98.38 331 LEU A O 1
ATOM 2604 N N . ASN A 1 332 ? -0.944 25.5 14.758 1 97.19 332 ASN A N 1
ATOM 2605 C CA . ASN A 1 332 ? -1.343 24.141 14.461 1 97.19 332 ASN A CA 1
ATOM 2606 C C . ASN A 1 332 ? -1.01 23.75 13.023 1 97.19 332 ASN A C 1
ATOM 2608 O O . ASN A 1 332 ? -1.824 23.953 12.117 1 97.19 332 ASN A O 1
ATOM 2612 N N . GLU A 1 333 ? 0.17 23.219 12.836 1 96.5 333 GLU A N 1
ATOM 2613 C CA . GLU A 1 333 ? 0.746 22.953 11.523 1 96.5 333 GLU A CA 1
ATOM 2614 C C . GLU A 1 333 ? 1.384 21.562 11.477 1 96.5 333 GLU A C 1
ATOM 2616 O O . GLU A 1 333 ? 1.594 20.938 12.516 1 96.5 333 GLU A O 1
ATOM 2621 N N . ILE A 1 334 ? 1.611 21.125 10.289 1 95.75 334 ILE A N 1
ATOM 2622 C CA . ILE A 1 334 ? 2.385 19.906 10.109 1 95.75 334 ILE A CA 1
ATOM 2623 C C . ILE A 1 334 ? 3.877 20.219 10.211 1 95.75 334 ILE A C 1
ATOM 2625 O O . ILE A 1 334 ? 4.379 21.109 9.531 1 95.75 334 ILE A O 1
ATOM 2629 N N . VAL A 1 335 ? 4.551 19.547 11.117 1 96.75 335 VAL A N 1
ATOM 2630 C CA . VAL A 1 335 ? 5.988 19.703 11.312 1 96.75 335 VAL A CA 1
ATOM 2631 C C . VAL A 1 335 ? 6.715 18.438 10.867 1 96.75 335 VAL A C 1
ATOM 2633 O O . VAL A 1 335 ? 6.594 17.391 11.516 1 96.75 335 VAL A O 1
ATOM 2636 N N . LEU A 1 336 ? 7.477 18.547 9.875 1 96.25 336 LEU A N 1
ATOM 2637 C CA . LEU A 1 336 ? 8.195 17.391 9.336 1 96.25 336 LEU A CA 1
ATOM 2638 C C . LEU A 1 336 ? 9.445 17.109 10.156 1 96.25 336 LEU A C 1
ATOM 2640 O O . LEU A 1 336 ? 10.133 18.031 10.602 1 96.25 336 LEU A O 1
ATOM 2644 N N . SER A 1 337 ? 9.711 15.875 10.344 1 92.62 337 SER A N 1
ATOM 2645 C CA . SER 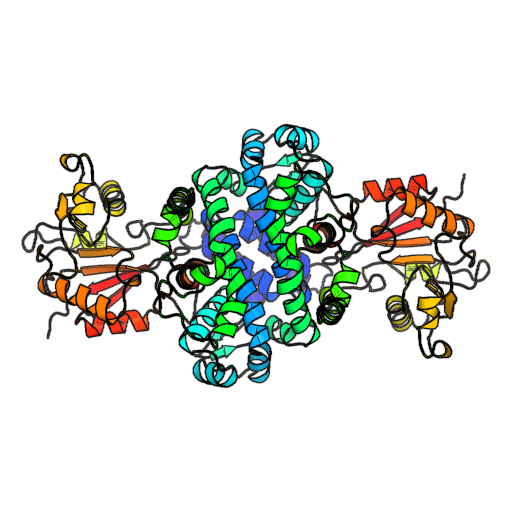A 1 337 ? 10.945 15.422 10.961 1 92.62 337 SER A CA 1
ATOM 2646 C C . SER A 1 337 ? 11.859 14.734 9.953 1 92.62 337 SER A C 1
ATOM 2648 O O . SER A 1 337 ? 11.414 13.883 9.18 1 92.62 337 SER A O 1
ATOM 2650 N N . GLU A 1 338 ? 13.07 15.117 9.93 1 85.06 338 GLU A N 1
ATOM 2651 C CA . GLU A 1 338 ? 14.016 14.445 9.039 1 85.06 338 GLU A CA 1
ATOM 2652 C C . GLU A 1 338 ? 14.43 13.086 9.602 1 85.06 338 GLU A C 1
ATOM 2654 O O . GLU A 1 338 ? 14.57 12.117 8.852 1 85.06 338 GLU A O 1
ATOM 2659 N N . GLU A 1 339 ? 14.539 13.055 10.867 1 88.38 339 GLU A N 1
ATOM 2660 C CA . GLU A 1 339 ? 15.078 11.859 11.516 1 88.38 339 GLU A CA 1
ATOM 2661 C C . GLU A 1 339 ? 14 10.805 11.727 1 88.38 339 GLU A C 1
ATOM 2663 O O . GLU A 1 339 ? 14.266 9.609 11.641 1 88.38 339 GLU A O 1
ATOM 2668 N N . LYS A 1 340 ? 12.844 11.336 12.086 1 91.12 340 LYS A N 1
ATOM 2669 C CA . LYS A 1 340 ? 11.758 10.414 12.375 1 91.12 340 LYS A CA 1
ATOM 2670 C C . LYS A 1 340 ? 10.484 10.812 11.641 1 91.12 340 LYS A C 1
ATOM 2672 O O . LYS A 1 340 ? 9.445 11.047 12.266 1 91.12 340 LYS A O 1
ATOM 2677 N N . PRO A 1 341 ? 10.594 10.766 10.305 1 95.81 341 PRO A N 1
ATOM 2678 C CA . PRO A 1 341 ? 9.375 11.125 9.57 1 95.81 341 PRO A CA 1
ATOM 2679 C C . PRO A 1 341 ? 8.258 10.102 9.758 1 95.81 341 PRO A C 1
ATOM 2681 O O . PRO A 1 341 ? 8.523 8.906 9.891 1 95.81 341 PRO A O 1
ATOM 2684 N N . THR A 1 342 ? 7.07 10.57 9.805 1 95.81 342 THR A N 1
ATOM 2685 C CA . THR A 1 342 ? 5.91 9.695 9.938 1 95.81 342 THR A CA 1
ATOM 2686 C C . THR A 1 342 ? 5.121 9.633 8.633 1 95.81 342 THR A C 1
ATOM 2688 O O . THR A 1 342 ? 5.18 10.562 7.82 1 95.81 342 THR A O 1
ATOM 2691 N N . ILE A 1 343 ? 4.383 8.578 8.461 1 96.06 343 ILE A N 1
ATOM 2692 C CA . ILE A 1 343 ? 3.52 8.438 7.289 1 96.06 343 ILE A CA 1
ATOM 2693 C C . ILE A 1 343 ? 2.463 9.539 7.289 1 96.06 343 ILE A C 1
ATOM 2695 O O . ILE A 1 343 ? 2.164 10.125 6.246 1 96.06 343 ILE A O 1
ATOM 2699 N N . ALA A 1 344 ? 1.98 9.852 8.43 1 94.81 344 ALA A N 1
ATOM 2700 C CA . ALA A 1 344 ? 0.941 10.875 8.531 1 94.81 344 ALA A CA 1
ATOM 2701 C C . ALA A 1 344 ? 1.438 12.219 8.008 1 94.81 344 ALA A C 1
ATOM 2703 O O . ALA A 1 344 ? 0.787 12.844 7.172 1 94.81 344 ALA A O 1
ATOM 2704 N N . ALA A 1 345 ? 2.588 12.617 8.422 1 95.81 345 ALA A N 1
ATOM 2705 C CA . ALA A 1 345 ? 3.115 13.93 8.047 1 95.81 345 ALA A CA 1
ATOM 2706 C C . ALA A 1 345 ? 3.6 13.938 6.598 1 95.81 345 ALA A C 1
ATOM 2708 O O . ALA A 1 345 ? 3.303 14.867 5.844 1 95.81 345 ALA A O 1
ATOM 2709 N N . THR A 1 346 ? 4.312 12.906 6.211 1 96.94 346 THR A N 1
ATOM 2710 C CA . THR A 1 346 ? 4.918 12.906 4.883 1 96.94 346 THR A CA 1
ATOM 2711 C C . THR A 1 346 ? 3.859 12.695 3.805 1 96.94 346 THR A C 1
ATOM 2713 O O . THR A 1 346 ? 3.98 13.227 2.697 1 96.94 346 THR A O 1
ATOM 2716 N N . SER A 1 347 ? 2.859 11.906 4.098 1 95.25 347 SER A N 1
ATOM 2717 C CA . SER A 1 347 ? 1.783 11.727 3.131 1 95.25 347 SER A CA 1
ATOM 2718 C C . SER A 1 347 ? 1.046 13.039 2.875 1 95.25 347 SER A C 1
ATOM 2720 O O . SER A 1 347 ? 0.632 13.312 1.748 1 95.25 347 SER A O 1
ATOM 2722 N N . MET A 1 348 ? 0.917 13.805 3.889 1 93.12 348 MET A N 1
ATOM 2723 C CA . MET A 1 348 ? 0.298 15.117 3.721 1 93.12 348 MET A CA 1
ATOM 2724 C C . MET A 1 348 ? 1.18 16.031 2.877 1 93.12 348 MET A C 1
ATOM 2726 O O . MET A 1 348 ? 0.679 16.781 2.039 1 93.12 348 MET A O 1
ATOM 2730 N N . ASP A 1 349 ? 2.434 15.953 3.146 1 95.44 349 ASP A N 1
ATOM 2731 C CA . ASP A 1 349 ? 3.35 16.734 2.324 1 95.44 349 ASP A CA 1
ATOM 2732 C C . ASP A 1 349 ? 3.248 16.344 0.854 1 95.44 349 ASP A C 1
ATOM 2734 O O . ASP A 1 349 ? 3.299 17.188 -0.034 1 95.44 349 ASP A O 1
ATOM 2738 N N . MET A 1 350 ? 3.098 15.055 0.604 1 95.5 350 MET A N 1
ATOM 2739 C CA . MET A 1 350 ? 2.943 14.57 -0.766 1 95.5 350 MET A CA 1
ATOM 2740 C C . MET A 1 350 ? 1.638 15.07 -1.374 1 95.5 350 MET A C 1
ATOM 2742 O O . MET A 1 350 ? 1.587 15.406 -2.559 1 95.5 350 MET A O 1
ATOM 2746 N N . MET A 1 351 ? 0.665 15.086 -0.586 1 93.12 351 MET A N 1
ATOM 2747 C CA . MET A 1 351 ? -0.621 15.594 -1.053 1 93.12 351 MET A CA 1
ATOM 2748 C C . MET A 1 351 ? -0.515 17.062 -1.439 1 93.12 351 MET A C 1
ATOM 2750 O O . MET A 1 351 ? -1.062 17.484 -2.461 1 93.12 351 MET A O 1
ATOM 2754 N N . MET A 1 352 ? 0.194 17.797 -0.642 1 92.31 352 MET A N 1
ATOM 2755 C CA . MET A 1 352 ? 0.386 19.219 -0.939 1 92.31 352 MET A CA 1
ATOM 2756 C C . MET A 1 352 ? 1.178 19.391 -2.23 1 92.31 352 MET A C 1
ATOM 2758 O O . MET A 1 352 ? 0.891 20.297 -3.018 1 92.31 352 MET A O 1
ATOM 2762 N N . LEU A 1 353 ? 2.135 18.578 -2.424 1 92.94 353 LEU A N 1
ATOM 2763 C CA . LEU A 1 353 ? 2.93 18.609 -3.646 1 92.94 353 LEU A CA 1
ATOM 2764 C C . LEU A 1 353 ? 2.07 18.281 -4.859 1 92.94 353 LEU A C 1
ATOM 2766 O O . LEU A 1 353 ? 2.188 18.922 -5.906 1 92.94 353 LEU A O 1
ATOM 2770 N N . ALA A 1 354 ? 1.198 17.312 -4.695 1 93.56 354 ALA A N 1
ATOM 2771 C CA . ALA A 1 354 ? 0.39 16.797 -5.797 1 93.56 354 ALA A CA 1
ATOM 2772 C C . ALA A 1 354 ? -0.683 17.797 -6.211 1 93.56 354 ALA A C 1
ATOM 2774 O O . ALA A 1 354 ? -1.011 17.922 -7.391 1 93.56 354 ALA A O 1
ATOM 2775 N N . HIS A 1 355 ? -1.214 18.641 -5.199 1 90.88 355 HIS A N 1
ATOM 2776 C CA . HIS A 1 355 ? -2.414 19.422 -5.484 1 90.88 355 HIS A CA 1
ATOM 2777 C C . HIS A 1 355 ? -2.117 20.922 -5.48 1 90.88 355 HIS A C 1
ATOM 2779 O O . HIS A 1 355 ? -2.809 21.688 -6.145 1 90.88 355 HIS A O 1
ATOM 2785 N N . PHE A 1 356 ? -1.188 21.5 -4.656 1 83.5 356 PHE A N 1
ATOM 2786 C CA . PHE A 1 356 ? -1.079 22.938 -4.414 1 83.5 356 PHE A CA 1
ATOM 2787 C C . PHE A 1 356 ? 0.341 23.422 -4.68 1 83.5 356 PHE A C 1
ATOM 2789 O O . PHE A 1 356 ? 0.593 24.625 -4.715 1 83.5 356 PHE A O 1
ATOM 2796 N N . ALA A 1 357 ? 1.215 22.734 -5.078 1 77 357 ALA A N 1
ATOM 2797 C CA . ALA A 1 357 ? 2.621 23.094 -5.234 1 77 357 ALA A CA 1
ATOM 2798 C C . ALA A 1 357 ? 3.158 23.781 -3.984 1 77 357 ALA A C 1
ATOM 2800 O O . ALA A 1 357 ? 3.965 24.703 -4.074 1 77 357 ALA A O 1
ATOM 2801 N N . VAL A 1 358 ? 2.545 23.578 -2.805 1 82.94 358 VAL A N 1
ATOM 2802 C CA . VAL A 1 358 ? 3.049 24.078 -1.53 1 82.94 358 VAL A CA 1
ATOM 2803 C C . VAL A 1 358 ? 3.756 22.953 -0.775 1 82.94 358 VAL A C 1
ATOM 2805 O O . VAL A 1 358 ? 3.75 21.812 -1.216 1 82.94 358 VAL A O 1
ATOM 2808 N N . ARG A 1 359 ? 4.422 23.375 0.3 1 86.5 359 ARG A N 1
ATOM 2809 C CA . ARG A 1 359 ? 5.211 22.391 1.023 1 86.5 359 ARG A CA 1
ATOM 2810 C C . ARG A 1 359 ? 5.027 22.531 2.529 1 86.5 359 ARG A C 1
ATOM 2812 O O . ARG A 1 359 ? 4.746 23.625 3.023 1 86.5 359 ARG A O 1
ATOM 2819 N N . GLU A 1 360 ? 5.145 21.391 3.215 1 92.31 360 GLU A N 1
ATOM 2820 C CA . GLU A 1 360 ? 5.262 21.422 4.668 1 92.31 360 GLU A CA 1
ATOM 2821 C C . GLU A 1 360 ? 6.695 21.703 5.105 1 92.31 360 GLU A C 1
ATOM 2823 O O . GLU A 1 360 ? 7.629 21.562 4.312 1 92.31 360 GLU A O 1
ATOM 2828 N N . ARG A 1 361 ? 6.824 22.141 6.344 1 95.06 361 ARG A N 1
ATOM 2829 C CA . ARG A 1 361 ? 8.117 22.641 6.793 1 95.06 361 ARG A CA 1
ATOM 2830 C C . ARG A 1 361 ? 8.672 21.797 7.938 1 95.06 361 ARG A C 1
ATOM 2832 O O . ARG A 1 361 ? 7.906 21.219 8.703 1 95.06 361 ARG A O 1
ATOM 2839 N N . THR A 1 362 ? 9.984 21.734 7.984 1 94.62 362 THR A N 1
ATOM 2840 C CA . THR A 1 362 ? 10.664 21.062 9.086 1 94.62 362 THR A CA 1
ATOM 2841 C C . THR A 1 362 ? 10.648 21.938 10.336 1 94.62 362 THR A C 1
ATOM 2843 O O . THR A 1 362 ? 10.32 23.125 10.273 1 94.62 362 THR A O 1
ATOM 2846 N N . GLU A 1 363 ? 11 21.297 11.453 1 94.88 363 GLU A N 1
ATOM 2847 C CA . GLU A 1 363 ? 11.094 22.047 12.711 1 94.88 363 GLU A CA 1
ATOM 2848 C C . GLU A 1 363 ? 12.086 23.188 12.602 1 94.88 363 GLU A C 1
ATOM 2850 O O . GLU A 1 363 ? 11.82 24.297 13.07 1 94.88 363 GLU A O 1
ATOM 2855 N N . GLU A 1 364 ? 13.188 22.938 11.93 1 94.06 364 GLU A N 1
ATOM 2856 C CA . GLU A 1 364 ? 14.211 23.969 11.766 1 94.06 364 GLU A CA 1
ATOM 2857 C C . GLU A 1 364 ? 13.703 25.141 10.922 1 94.06 364 GLU A C 1
ATOM 2859 O O . GLU A 1 364 ? 14.008 26.297 11.195 1 94.06 364 GLU A O 1
ATOM 2864 N N . GLU A 1 365 ? 12.977 24.828 9.93 1 94.75 365 GLU A N 1
ATOM 2865 C CA . GLU A 1 365 ? 12.406 25.875 9.086 1 94.75 365 GLU A CA 1
ATOM 2866 C C . GLU A 1 365 ? 11.383 26.703 9.852 1 94.75 365 GLU A C 1
ATOM 2868 O O . GLU A 1 365 ? 11.328 27.922 9.688 1 94.75 365 GLU A O 1
ATOM 2873 N N . TRP A 1 366 ? 10.586 26.078 10.688 1 96.75 366 TRP A N 1
ATOM 2874 C CA . TRP A 1 366 ? 9.617 26.797 11.516 1 96.75 366 TRP A CA 1
ATOM 2875 C C . TRP A 1 366 ? 10.328 27.719 12.508 1 96.75 366 TRP A C 1
ATOM 2877 O O . TRP A 1 366 ? 9.898 28.859 12.727 1 96.75 366 TRP A O 1
ATOM 2887 N N . LYS A 1 367 ? 11.406 27.219 13.109 1 97.06 367 LYS A N 1
ATOM 2888 C CA . LYS A 1 367 ? 12.211 28.031 14.016 1 97.06 367 LYS A CA 1
ATOM 2889 C C . LYS A 1 367 ? 12.727 29.281 13.305 1 97.06 367 LYS A C 1
ATOM 2891 O O . LYS A 1 367 ? 12.688 30.375 13.859 1 97.06 367 LYS A O 1
ATOM 2896 N N . SER A 1 368 ? 13.156 29.062 12.117 1 96.94 368 SER A N 1
ATOM 2897 C CA . SER A 1 368 ? 13.672 30.172 11.328 1 96.94 368 SER A CA 1
ATOM 2898 C C . SER A 1 368 ? 12.578 31.203 11.031 1 96.94 368 SER A C 1
ATOM 2900 O O . SER A 1 368 ? 12.805 32.406 11.141 1 96.94 368 SER A O 1
ATOM 2902 N N . ILE A 1 369 ? 11.422 30.781 10.641 1 97 369 ILE A N 1
ATOM 2903 C CA . ILE A 1 369 ? 10.289 31.641 10.336 1 97 369 ILE A CA 1
ATOM 2904 C C . ILE A 1 369 ? 9.914 32.469 11.57 1 97 369 ILE A C 1
ATOM 2906 O O . ILE A 1 369 ? 9.711 33.656 11.492 1 97 369 ILE A O 1
ATOM 2910 N N . LEU A 1 370 ? 9.844 31.781 12.695 1 97.81 370 LEU A N 1
ATOM 2911 C CA . LEU A 1 370 ? 9.461 32.438 13.945 1 97.81 370 LEU A CA 1
ATOM 2912 C C . LEU A 1 370 ? 10.516 33.469 14.367 1 97.81 370 LEU A C 1
ATOM 2914 O O . LEU A 1 370 ? 10.18 34.562 14.781 1 97.81 370 LEU A O 1
ATOM 2918 N N . GLU A 1 371 ? 11.758 33.094 14.211 1 97.19 371 GLU A N 1
ATOM 2919 C CA . GLU A 1 371 ? 12.852 34 14.562 1 97.19 371 GLU A CA 1
ATOM 2920 C C . GLU A 1 371 ? 12.82 35.25 13.711 1 97.19 371 GLU A C 1
ATOM 2922 O O . GLU A 1 371 ? 12.977 36.344 14.227 1 97.19 371 GLU A O 1
ATOM 2927 N N . LYS A 1 372 ? 12.633 35.094 12.469 1 97.12 372 LYS A N 1
ATOM 2928 C CA . LYS A 1 372 ? 12.594 36.219 11.539 1 97.12 372 LYS A CA 1
ATOM 2929 C C . LYS A 1 372 ? 11.383 37.094 11.82 1 97.12 372 LYS A C 1
ATOM 2931 O O . LYS A 1 372 ? 11.43 38.312 11.57 1 97.12 372 LYS A O 1
ATOM 2936 N N . ALA A 1 373 ? 10.359 36.5 12.352 1 97.06 373 ALA A N 1
ATOM 2937 C CA . ALA A 1 373 ? 9.172 37.281 12.727 1 97.06 373 ALA A CA 1
ATOM 2938 C C . ALA A 1 373 ? 9.344 37.906 14.102 1 97.06 373 ALA A C 1
ATOM 2940 O O . ALA A 1 373 ? 8.469 38.656 14.562 1 97.06 373 ALA A O 1
ATOM 2941 N N . GLY A 1 374 ? 10.422 37.625 14.734 1 96.25 374 GLY A N 1
ATOM 2942 C CA . GLY A 1 374 ? 10.703 38.188 16.047 1 96.25 374 GLY A CA 1
ATOM 2943 C C . GLY A 1 374 ? 10.023 37.406 17.172 1 96.25 374 GLY A C 1
ATOM 2944 O O . GLY A 1 374 ? 9.734 38 18.234 1 96.25 374 GLY A O 1
ATOM 2945 N N . LEU A 1 375 ? 9.711 36.188 17.016 1 98.06 375 LEU A N 1
ATOM 2946 C CA . LEU A 1 375 ? 9.078 35.375 18.031 1 98.06 375 LEU A CA 1
ATOM 2947 C C . LEU A 1 375 ? 10.023 34.25 18.5 1 98.06 375 LEU A C 1
ATOM 2949 O O . LEU A 1 375 ? 10.898 33.844 17.734 1 98.06 375 LEU A O 1
ATOM 2953 N N . GLU A 1 376 ? 9.867 33.906 19.688 1 97.44 376 GLU A N 1
ATOM 2954 C CA . GLU A 1 376 ? 10.648 32.812 20.266 1 97.44 376 GLU A CA 1
ATOM 2955 C C . GLU A 1 376 ? 9.93 31.469 20.125 1 97.44 376 GLU A C 1
ATOM 2957 O O . GLU A 1 376 ? 8.766 31.344 20.5 1 97.44 376 GLU A O 1
ATOM 2962 N N . PHE A 1 377 ? 10.609 30.547 19.547 1 97.19 377 PHE A N 1
ATOM 2963 C CA . PHE A 1 377 ? 10.125 29.172 19.484 1 97.19 377 PHE A CA 1
ATOM 2964 C C . PHE A 1 377 ? 10.234 28.5 20.844 1 97.19 377 PHE A C 1
ATOM 2966 O O . PHE A 1 377 ? 11.336 28.344 21.375 1 97.19 377 PHE A O 1
ATOM 2973 N N . LEU A 1 378 ? 9.172 28.047 21.422 1 96.75 378 LEU A N 1
ATOM 2974 C CA . LEU A 1 378 ? 9.211 27.469 22.75 1 96.75 378 LEU A CA 1
ATOM 2975 C C . LEU A 1 378 ? 9.273 25.938 22.672 1 96.75 378 LEU A C 1
ATOM 2977 O O . LEU A 1 378 ? 10.188 25.328 23.219 1 96.75 378 LEU A O 1
ATOM 2981 N N . GLN A 1 379 ? 8.242 25.391 22 1 96.81 379 GLN A N 1
ATOM 2982 C CA . GLN A 1 379 ? 8.125 23.938 21.984 1 96.81 379 GLN A CA 1
ATOM 2983 C C . GLN A 1 379 ? 7.184 23.484 20.875 1 96.81 379 GLN A C 1
ATOM 2985 O O . GLN A 1 379 ? 6.328 24.25 20.422 1 96.81 379 GLN A O 1
ATOM 2990 N N . VAL A 1 380 ? 7.379 22.281 20.422 1 97.31 380 VAL A N 1
ATOM 2991 C CA . VAL A 1 380 ? 6.438 21.625 19.516 1 97.31 380 VAL A CA 1
ATOM 2992 C C . VAL A 1 380 ? 5.762 20.469 20.234 1 97.31 380 VAL A C 1
ATOM 2994 O O . VAL A 1 380 ? 6.434 19.625 20.844 1 97.31 380 VAL A O 1
ATOM 2997 N N . TYR A 1 381 ? 4.465 20.469 20.266 1 97.56 381 TYR A N 1
ATOM 2998 C CA . TYR A 1 381 ? 3.668 19.391 20.844 1 97.56 381 TYR A CA 1
ATOM 2999 C C . TYR A 1 381 ? 3.115 18.484 19.75 1 97.56 381 TYR A C 1
ATOM 3001 O O . TYR A 1 381 ? 2.471 18.953 18.812 1 97.56 381 TYR A O 1
ATOM 3009 N N . ARG A 1 382 ? 3.396 17.234 19.891 1 95.75 382 ARG A N 1
ATOM 3010 C CA . ARG A 1 382 ? 2.959 16.234 18.922 1 95.75 382 ARG A CA 1
ATOM 3011 C C . ARG A 1 382 ? 2.057 15.195 19.562 1 95.75 382 ARG A C 1
ATOM 3013 O O . ARG A 1 382 ? 2.066 15.023 20.781 1 95.75 382 ARG A O 1
ATOM 3020 N N . TYR A 1 383 ? 1.244 14.633 18.781 1 95.25 383 TYR A N 1
ATOM 3021 C CA . TYR A 1 383 ? 0.423 13.5 19.203 1 95.25 383 TYR A CA 1
ATOM 3022 C C . TYR A 1 383 ? 0.616 12.32 18.25 1 95.25 383 TYR A C 1
ATOM 3024 O O . TYR A 1 383 ? 0.598 12.484 17.031 1 95.25 383 TYR A O 1
ATOM 3032 N N . PRO A 1 384 ? 0.798 11.094 18.844 1 92.94 384 PRO A N 1
ATOM 3033 C CA . PRO A 1 384 ? 1.044 9.922 18 1 92.94 384 PRO A CA 1
ATOM 3034 C C . PRO A 1 384 ? -0.052 9.703 16.953 1 92.94 384 PRO A C 1
ATOM 3036 O O . PRO A 1 384 ? -1.239 9.711 17.297 1 92.94 384 PRO A O 1
ATOM 3039 N N . GLY A 1 385 ? 0.409 9.586 15.734 1 91.19 385 GLY A N 1
ATOM 3040 C CA . GLY A 1 385 ? -0.518 9.258 14.664 1 91.19 385 GLY A CA 1
ATOM 3041 C C . GLY A 1 385 ? -1.151 10.477 14.031 1 91.19 385 GLY A C 1
ATOM 3042 O O . GLY A 1 385 ? -1.849 10.367 13.016 1 91.19 385 GLY A O 1
ATOM 3043 N N . VAL A 1 386 ? -0.913 11.609 14.57 1 94.12 386 VAL A N 1
ATOM 3044 C CA . VAL A 1 386 ? -1.493 12.844 14.047 1 94.12 386 VAL A CA 1
ATOM 3045 C C . VAL A 1 386 ? -0.448 13.602 13.234 1 94.12 386 VAL A C 1
ATOM 3047 O O . VAL A 1 386 ? 0.7 13.742 13.664 1 94.12 386 VAL A O 1
ATOM 3050 N N . ALA A 1 387 ? -0.872 14.047 12.094 1 93.69 387 ALA A N 1
ATOM 3051 C CA . ALA A 1 387 ? 0.051 14.766 11.219 1 93.69 387 ALA A CA 1
ATOM 3052 C C . ALA A 1 387 ? 0.388 16.141 11.781 1 93.69 387 ALA A C 1
ATOM 3054 O O . ALA A 1 387 ? 1.537 16.578 11.711 1 93.69 387 ALA A O 1
ATOM 3055 N N . GLU A 1 388 ? -0.547 16.766 12.367 1 94.88 388 GLU A N 1
ATOM 3056 C CA . GLU A 1 388 ? -0.399 18.141 12.844 1 94.88 388 GLU A CA 1
ATOM 3057 C C . GLU A 1 388 ? 0.285 18.188 14.203 1 94.88 388 GLU A C 1
ATOM 3059 O O . GLU A 1 388 ? 0.175 17.234 14.992 1 94.88 388 GLU A O 1
ATOM 3064 N N . SER A 1 389 ? 0.932 19.234 14.422 1 97.06 389 SER A N 1
ATOM 3065 C CA . SER A 1 389 ? 1.559 19.578 15.695 1 97.06 389 SER A CA 1
ATOM 3066 C C . SER A 1 389 ? 1.155 20.984 16.156 1 97.06 389 SER A C 1
ATOM 3068 O O . SER A 1 389 ? 0.567 21.75 15.383 1 97.06 389 SER A O 1
ATOM 3070 N N . ILE A 1 390 ? 1.388 21.203 17.406 1 98.06 390 ILE A N 1
ATOM 3071 C CA . ILE A 1 390 ? 1.265 22.578 17.922 1 98.06 390 ILE A CA 1
ATOM 3072 C C . ILE A 1 390 ? 2.652 23.156 18.188 1 98.06 390 ILE A C 1
ATOM 3074 O O . ILE A 1 390 ? 3.383 22.656 19.047 1 98.06 390 ILE A O 1
ATOM 3078 N N . ILE A 1 391 ? 2.953 24.125 17.391 1 98.44 391 ILE A N 1
ATOM 3079 C CA . ILE A 1 391 ? 4.141 24.922 17.688 1 98.44 391 ILE A CA 1
ATOM 3080 C C . ILE A 1 391 ? 3.777 26.078 18.609 1 98.44 391 ILE A C 1
ATOM 3082 O O . ILE A 1 391 ? 2.918 26.906 18.297 1 98.44 391 ILE A O 1
ATOM 3086 N N . GLU A 1 392 ? 4.391 26.094 19.766 1 98.5 392 GLU A N 1
ATOM 3087 C CA . GLU A 1 392 ? 4.176 27.188 20.703 1 98.5 392 GLU A CA 1
ATOM 3088 C C . GLU A 1 392 ? 5.297 28.219 20.625 1 98.5 392 GLU A C 1
ATOM 3090 O O . GLU A 1 392 ? 6.477 27.859 20.672 1 98.5 392 GLU A O 1
ATOM 3095 N N . ALA A 1 393 ? 4.859 29.406 20.438 1 98.31 393 ALA A N 1
ATOM 3096 C CA . ALA A 1 393 ? 5.805 30.516 20.359 1 98.31 393 ALA A CA 1
ATOM 3097 C C . ALA A 1 393 ? 5.336 31.688 21.219 1 98.31 393 ALA A C 1
ATOM 3099 O O . ALA A 1 393 ? 4.188 31.719 21.672 1 98.31 393 ALA A O 1
ATOM 3100 N N . GLN A 1 394 ? 6.242 32.625 21.5 1 98 394 GLN A N 1
ATOM 3101 C CA . GLN A 1 394 ? 5.902 33.812 22.266 1 98 394 GLN A CA 1
ATOM 3102 C C . GLN A 1 394 ? 6.801 35 21.875 1 98 394 GLN A C 1
ATOM 3104 O O . GLN A 1 394 ? 7.785 34.812 21.156 1 98 394 GLN A O 1
ATOM 3109 N N . LEU A 1 395 ? 6.324 36.125 22.219 1 96.5 395 LEU A N 1
ATOM 3110 C CA . LEU A 1 395 ? 7.18 37.312 22.109 1 96.5 395 LEU A CA 1
ATOM 3111 C C . LEU A 1 395 ? 8.156 37.375 23.281 1 96.5 395 LEU A C 1
ATOM 3113 O O . LEU A 1 395 ? 7.746 37.344 24.453 1 96.5 395 LEU A O 1
ATOM 3117 N N . GLY A 1 396 ? 9.477 37.25 22.969 1 86 396 GLY A N 1
ATOM 3118 C CA . GLY A 1 396 ? 10.5 37.281 24 1 86 396 GLY A CA 1
ATOM 3119 C C . GLY A 1 396 ? 10.422 38.531 24.859 1 86 396 GLY A C 1
ATOM 3120 O O . GLY A 1 396 ? 9.867 39.562 24.438 1 86 396 GLY A O 1
ATOM 3121 N N . THR A 1 397 ? 10.703 38.406 26.188 1 78.06 397 THR A N 1
ATOM 3122 C CA . THR A 1 397 ? 10.766 39.562 27.094 1 78.06 397 THR A CA 1
ATOM 3123 C C . THR A 1 397 ? 11.992 40.406 26.797 1 78.06 397 THR A C 1
ATOM 3125 O O . THR A 1 397 ? 13.117 40.031 27.094 1 78.06 397 THR A O 1
ATOM 3128 N N . GLY A 1 398 ? 12.344 40.719 25.547 1 55.78 398 GLY A N 1
ATOM 3129 C CA . GLY A 1 398 ? 13.523 41.531 25.359 1 55.78 398 GLY A CA 1
ATOM 3130 C C . GLY A 1 398 ? 14.328 41.75 26.625 1 55.78 398 GLY A C 1
ATOM 3131 O O . GLY A 1 398 ? 13.852 42.344 27.594 1 55.78 398 GLY A O 1
ATOM 3132 N N . VAL A 1 399 ? 15.109 40.875 27.172 1 41.56 399 VAL A N 1
ATOM 3133 C CA . VAL A 1 399 ? 16.094 41.406 28.109 1 41.56 399 VAL A CA 1
ATOM 3134 C C . VAL A 1 399 ? 17.172 42.156 27.344 1 41.56 399 VAL A C 1
ATOM 3136 O O . VAL A 1 399 ? 17.562 41.75 26.234 1 41.56 399 VAL A O 1
ATOM 3139 N N . MET B 1 1 ? -12.523 -14.82 12.023 1 42.28 1 MET B N 1
ATOM 3140 C CA . MET B 1 1 ? -12.609 -13.867 13.125 1 42.28 1 MET B CA 1
ATOM 3141 C C . MET B 1 1 ? -11.312 -13.094 13.281 1 42.28 1 MET B C 1
ATOM 3143 O O . MET B 1 1 ? -10.227 -13.641 13.062 1 42.28 1 MET B O 1
ATOM 3147 N N . SER B 1 2 ? -11.344 -11.766 13.109 1 56.59 2 SER B N 1
ATOM 3148 C CA . SER B 1 2 ? -10.141 -10.977 13.336 1 56.59 2 SER B CA 1
ATOM 3149 C C . SER B 1 2 ? -9.398 -11.438 14.578 1 56.59 2 SER B C 1
ATOM 3151 O O . SER B 1 2 ? -10.008 -11.633 15.633 1 56.59 2 SER B O 1
ATOM 3153 N N . THR B 1 3 ? -8.258 -12.07 14.383 1 66.62 3 THR B N 1
ATOM 3154 C CA . THR B 1 3 ? -7.469 -12.578 15.5 1 66.62 3 THR B CA 1
ATOM 3155 C C . THR B 1 3 ? -7.266 -11.5 16.562 1 66.62 3 THR B C 1
ATOM 3157 O O . THR B 1 3 ? -6.844 -10.383 16.234 1 66.62 3 THR B O 1
ATOM 3160 N N . ALA B 1 4 ? -7.691 -11.836 17.75 1 87.5 4 ALA B N 1
ATOM 3161 C CA . ALA B 1 4 ? -7.547 -10.906 18.859 1 87.5 4 ALA B CA 1
ATOM 3162 C C . ALA B 1 4 ? -6.094 -10.484 19.031 1 87.5 4 ALA B C 1
ATOM 3164 O O . ALA B 1 4 ? -5.176 -11.273 18.812 1 87.5 4 ALA B O 1
ATOM 3165 N N . LEU B 1 5 ? -5.898 -9.242 19.328 1 93.31 5 LEU B N 1
ATOM 3166 C CA . LEU B 1 5 ? -4.574 -8.641 19.422 1 93.31 5 LEU B CA 1
ATOM 3167 C C . LEU B 1 5 ? -3.658 -9.477 20.297 1 93.31 5 LEU B C 1
ATOM 3169 O O . LEU B 1 5 ? -2.521 -9.773 19.922 1 93.31 5 LEU B O 1
ATOM 3173 N N . PRO B 1 6 ? -4.152 -10.016 21.5 1 93.69 6 PRO B N 1
ATOM 3174 C CA . PRO B 1 6 ? -3.26 -10.836 22.312 1 93.69 6 PRO B CA 1
ATOM 3175 C C . PRO B 1 6 ? -2.793 -12.102 21.609 1 93.69 6 PRO B C 1
ATOM 3177 O O . PRO B 1 6 ? -1.652 -12.531 21.781 1 93.69 6 PRO B O 1
ATOM 3180 N N . THR B 1 7 ? -3.643 -12.648 20.812 1 95.94 7 THR B N 1
ATOM 3181 C CA . THR B 1 7 ? -3.281 -13.844 20.047 1 95.94 7 THR B CA 1
ATOM 3182 C C . THR B 1 7 ? -2.217 -13.516 19 1 95.94 7 THR B C 1
ATOM 3184 O O . THR B 1 7 ? -1.274 -14.281 18.812 1 95.94 7 THR B O 1
ATOM 3187 N N . ILE B 1 8 ? -2.379 -12.406 18.344 1 97.31 8 ILE B N 1
ATOM 3188 C CA . ILE B 1 8 ? -1.405 -11.969 17.344 1 97.31 8 ILE B CA 1
ATOM 3189 C C . ILE B 1 8 ? -0.043 -11.781 18 1 97.31 8 ILE B C 1
ATOM 3191 O O . ILE B 1 8 ? 0.977 -12.242 17.484 1 97.31 8 ILE B O 1
ATOM 3195 N N . LEU B 1 9 ? -0.036 -11.164 19.172 1 97.56 9 LEU B N 1
ATOM 3196 C CA . LEU B 1 9 ? 1.21 -10.891 19.875 1 97.56 9 LEU B CA 1
ATOM 3197 C C . LEU B 1 9 ? 1.887 -12.188 20.312 1 97.56 9 LEU B C 1
ATOM 3199 O O . LEU B 1 9 ? 3.105 -12.328 20.188 1 97.56 9 LEU B O 1
ATOM 3203 N N . LYS B 1 10 ? 1.106 -13.141 20.781 1 97 10 LYS B N 1
ATOM 3204 C CA . LYS B 1 10 ? 1.641 -14.438 21.172 1 97 10 LYS B CA 1
ATOM 3205 C C . LYS B 1 10 ? 2.227 -15.18 19.969 1 97 10 LYS B C 1
ATOM 3207 O O . LYS B 1 10 ? 3.291 -15.797 20.078 1 97 10 LYS B O 1
ATOM 3212 N N . ARG B 1 11 ? 1.53 -15.125 18.906 1 97.62 11 ARG B N 1
ATOM 3213 C CA . ARG B 1 11 ? 1.984 -15.812 17.703 1 97.62 11 ARG B CA 1
ATOM 3214 C C . ARG B 1 11 ? 3.248 -15.164 17.156 1 97.62 11 ARG B C 1
ATOM 3216 O O . ARG B 1 11 ? 4.109 -15.844 16.594 1 97.62 11 ARG B O 1
ATOM 3223 N N . ILE B 1 12 ? 3.359 -13.844 17.281 1 98.12 12 ILE B N 1
ATOM 3224 C CA . ILE B 1 12 ? 4.566 -13.156 16.828 1 98.12 12 ILE B CA 1
ATOM 3225 C C . ILE B 1 12 ? 5.766 -13.648 17.641 1 98.12 12 ILE B C 1
ATOM 3227 O O . ILE B 1 12 ? 6.824 -13.93 17.078 1 98.12 12 ILE B O 1
ATOM 3231 N N . ALA B 1 13 ? 5.59 -13.773 18.922 1 97.06 13 ALA B N 1
ATOM 3232 C CA . ALA B 1 13 ? 6.672 -14.273 19.766 1 97.06 13 ALA B CA 1
ATOM 3233 C C . ALA B 1 13 ? 7.074 -15.688 19.359 1 97.06 13 ALA B C 1
ATOM 3235 O O . ALA B 1 13 ? 8.258 -15.992 19.219 1 97.06 13 ALA B O 1
ATOM 3236 N N . ALA B 1 14 ? 6.109 -16.516 19.156 1 97.69 14 ALA B N 1
ATOM 3237 C CA . ALA B 1 14 ? 6.363 -17.906 18.766 1 97.69 14 ALA B CA 1
ATOM 3238 C C . ALA B 1 14 ? 7.047 -17.984 17.406 1 97.69 14 ALA B C 1
ATOM 3240 O O . ALA B 1 14 ? 7.984 -18.766 17.219 1 97.69 14 ALA B O 1
ATOM 3241 N N . ALA B 1 15 ? 6.57 -17.219 16.453 1 97.75 15 ALA B N 1
ATOM 3242 C CA . ALA B 1 15 ? 7.168 -17.203 15.125 1 97.75 15 ALA B CA 1
ATOM 3243 C C . ALA B 1 15 ? 8.586 -16.656 15.172 1 97.75 15 ALA B C 1
ATOM 3245 O O . ALA B 1 15 ? 9.445 -17.078 14.391 1 97.75 15 ALA B O 1
ATOM 3246 N N . GLY B 1 16 ? 8.781 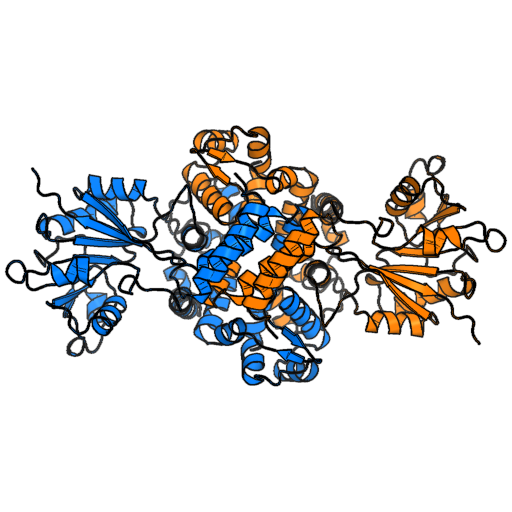-15.656 16.062 1 97.5 16 GLY B N 1
ATOM 3247 C CA . GLY B 1 16 ? 10.133 -15.156 16.266 1 97.5 16 GLY B CA 1
ATOM 3248 C C . GLY B 1 16 ? 11.109 -16.234 16.688 1 97.5 16 GLY B C 1
ATOM 3249 O O . GLY B 1 16 ? 12.219 -16.312 16.172 1 97.5 16 GLY B O 1
ATOM 3250 N N . ASP B 1 17 ? 10.711 -17.094 17.578 1 97.12 17 ASP B N 1
ATOM 3251 C CA . ASP B 1 17 ? 11.531 -18.203 18.031 1 97.12 17 ASP B CA 1
ATOM 3252 C C . ASP B 1 17 ? 11.797 -19.188 16.891 1 97.12 17 ASP B C 1
ATOM 3254 O O . ASP B 1 17 ? 12.922 -19.656 16.719 1 97.12 17 ASP B O 1
ATOM 3258 N N . ALA B 1 18 ? 10.781 -19.469 16.141 1 97.19 18 ALA B N 1
ATOM 3259 C CA . ALA B 1 18 ? 10.906 -20.375 15.008 1 97.19 18 ALA B CA 1
ATOM 3260 C C . ALA B 1 18 ? 11.875 -19.812 13.969 1 97.19 18 ALA B C 1
ATOM 3262 O O . ALA B 1 18 ? 12.648 -20.562 13.367 1 97.19 18 ALA B O 1
ATOM 3263 N N . TYR B 1 19 ? 11.812 -18.578 13.789 1 96.94 19 TYR B N 1
ATOM 3264 C CA . TYR B 1 19 ? 12.695 -17.922 12.836 1 96.94 19 TYR B CA 1
ATOM 3265 C C . TYR B 1 19 ? 14.156 -18.031 13.273 1 96.94 19 TYR B C 1
ATOM 3267 O O . TYR B 1 19 ? 15.039 -18.297 12.453 1 96.94 19 TYR B O 1
ATOM 3275 N N . GLN B 1 20 ? 14.375 -17.859 14.523 1 94.81 20 GLN B N 1
ATOM 3276 C CA . GLN B 1 20 ? 15.727 -17.969 15.055 1 94.81 20 GLN B CA 1
ATOM 3277 C C . GLN B 1 20 ? 16.266 -19.391 14.891 1 94.81 20 GLN B C 1
ATOM 3279 O O . GLN B 1 20 ? 17.469 -19.594 14.727 1 94.81 20 GLN B O 1
ATOM 3284 N N . GLN B 1 21 ? 15.375 -20.328 14.828 1 95.88 21 GLN B N 1
ATOM 3285 C CA . GLN B 1 21 ? 15.766 -21.734 14.695 1 95.88 21 GLN B CA 1
ATOM 3286 C C . GLN B 1 21 ? 15.867 -22.141 13.227 1 95.88 21 GLN B C 1
ATOM 3288 O O . GLN B 1 21 ? 16.219 -23.281 12.914 1 95.88 21 GLN B O 1
ATOM 3293 N N . GLY B 1 22 ? 15.469 -21.266 12.375 1 93.12 22 GLY B N 1
ATOM 3294 C CA . GLY B 1 22 ? 15.609 -21.531 10.953 1 93.12 22 GLY B CA 1
ATOM 3295 C C . GLY B 1 22 ? 14.477 -22.359 10.383 1 93.12 22 GLY B C 1
ATOM 3296 O O . GLY B 1 22 ? 14.648 -23.047 9.367 1 93.12 22 GLY B O 1
ATOM 3297 N N . GLU B 1 23 ? 13.391 -22.266 10.984 1 94.44 23 GLU B N 1
ATOM 3298 C CA . GLU B 1 23 ? 12.258 -23.062 10.531 1 94.44 23 GLU B CA 1
ATOM 3299 C C . GLU B 1 23 ? 11.672 -22.531 9.234 1 94.44 23 GLU B C 1
ATOM 3301 O O . GLU B 1 23 ? 11.445 -21.312 9.109 1 94.44 23 GLU B O 1
ATOM 3306 N N . ILE B 1 24 ? 11.375 -23.469 8.305 1 92.44 24 ILE B N 1
ATOM 3307 C CA . ILE B 1 24 ? 10.789 -23.094 7.023 1 92.44 24 ILE B CA 1
ATOM 3308 C C . ILE B 1 24 ? 9.414 -22.469 7.25 1 92.44 24 ILE B C 1
ATOM 3310 O O . ILE B 1 24 ? 8.602 -23 8.016 1 92.44 24 ILE B O 1
ATOM 3314 N N . GLY B 1 25 ? 9.219 -21.297 6.676 1 94.56 25 GLY B N 1
ATOM 3315 C CA . GLY B 1 25 ? 7.918 -20.656 6.738 1 94.56 25 GLY B CA 1
ATOM 3316 C C . GLY B 1 25 ? 7.812 -19.625 7.852 1 94.56 25 GLY B C 1
ATOM 3317 O O . GLY B 1 25 ? 6.867 -18.828 7.887 1 94.56 25 GLY B O 1
ATOM 3318 N N . SER B 1 26 ? 8.812 -19.641 8.773 1 96.38 26 SER B N 1
ATOM 3319 C CA . SER B 1 26 ? 8.766 -18.734 9.922 1 96.38 26 SER B CA 1
ATOM 3320 C C . SER B 1 26 ? 8.898 -17.281 9.492 1 96.38 26 SER B C 1
ATOM 3322 O O . SER B 1 26 ? 8.258 -16.391 10.062 1 96.38 26 SER B O 1
ATOM 3324 N N . ARG B 1 27 ? 9.688 -17.016 8.453 1 96.44 27 ARG B N 1
ATOM 3325 C CA . ARG B 1 27 ? 9.828 -15.664 7.926 1 96.44 27 ARG B CA 1
ATOM 3326 C C . ARG B 1 27 ? 8.492 -15.148 7.387 1 96.44 27 ARG B C 1
ATOM 3328 O O . ARG B 1 27 ? 8.055 -14.055 7.746 1 96.44 27 ARG B O 1
ATOM 3335 N N . GLU B 1 28 ? 7.859 -15.969 6.586 1 96.31 28 GLU B N 1
ATOM 3336 C CA . GLU B 1 28 ? 6.578 -15.602 5.98 1 96.31 28 GLU B CA 1
ATOM 3337 C C . GLU B 1 28 ? 5.496 -15.43 7.043 1 96.31 28 GLU B C 1
ATOM 3339 O O . GLU B 1 28 ? 4.641 -14.555 6.93 1 96.31 28 GLU B O 1
ATOM 3344 N N . GLU B 1 29 ? 5.586 -16.266 8.039 1 97.25 29 GLU B N 1
ATOM 3345 C CA . GLU B 1 29 ? 4.629 -16.141 9.133 1 97.25 29 GLU B CA 1
ATOM 3346 C C . GLU B 1 29 ? 4.781 -14.805 9.852 1 97.25 29 GLU B C 1
ATOM 3348 O O . GLU B 1 29 ? 3.787 -14.148 10.18 1 97.25 29 GLU B O 1
ATOM 3353 N N . LEU B 1 30 ? 6.004 -14.43 10.133 1 98 30 LEU B N 1
ATOM 3354 C CA . LEU B 1 30 ? 6.266 -13.148 10.789 1 98 30 LEU B CA 1
ATOM 3355 C C . LEU B 1 30 ? 5.754 -11.992 9.938 1 98 30 LEU B C 1
ATOM 3357 O O . LEU B 1 30 ? 5.188 -11.031 10.469 1 98 30 LEU B O 1
ATOM 3361 N N . ILE B 1 31 ? 5.918 -12.047 8.648 1 97.75 31 ILE B N 1
ATOM 3362 C CA . ILE B 1 31 ? 5.426 -11.016 7.738 1 97.75 31 ILE B CA 1
ATOM 3363 C C . ILE B 1 31 ? 3.904 -10.938 7.82 1 97.75 31 ILE B C 1
ATOM 3365 O O . ILE B 1 31 ? 3.34 -9.852 7.977 1 97.75 31 ILE B O 1
ATOM 3369 N N . GLU B 1 32 ? 3.254 -12.078 7.777 1 96.81 32 GLU B N 1
ATOM 3370 C CA . GLU B 1 32 ? 1.797 -12.125 7.84 1 96.81 32 GLU B CA 1
ATOM 3371 C C . GLU B 1 32 ? 1.282 -11.578 9.164 1 96.81 32 GLU B C 1
ATOM 3373 O O . GLU B 1 32 ? 0.275 -10.867 9.203 1 96.81 32 GLU B O 1
ATOM 3378 N N . LEU B 1 33 ? 1.97 -11.945 10.219 1 97.62 33 LEU B N 1
ATOM 3379 C CA . LEU B 1 33 ? 1.556 -11.484 11.539 1 97.62 33 LEU B CA 1
ATOM 3380 C C . LEU B 1 33 ? 1.779 -9.984 11.688 1 97.62 33 LEU B C 1
ATOM 3382 O O . LEU B 1 33 ? 1.011 -9.305 12.367 1 97.62 33 LEU B O 1
ATOM 3386 N N . GLY B 1 34 ? 2.879 -9.469 11.102 1 97.88 34 GLY B N 1
ATOM 3387 C CA . GLY B 1 34 ? 3.049 -8.023 11.047 1 97.88 34 GLY B CA 1
ATOM 3388 C C . GLY B 1 34 ? 1.898 -7.312 10.359 1 97.88 34 GLY B C 1
ATOM 3389 O O . GLY B 1 34 ? 1.419 -6.285 10.844 1 97.88 34 GLY B O 1
ATOM 3390 N N . ARG B 1 35 ? 1.437 -7.867 9.266 1 97.06 35 ARG B N 1
ATOM 3391 C CA . ARG B 1 35 ? 0.298 -7.309 8.539 1 97.06 35 ARG B CA 1
ATOM 3392 C C . ARG B 1 35 ? -0.978 -7.402 9.375 1 97.06 35 ARG B C 1
ATOM 3394 O O . ARG B 1 35 ? -1.807 -6.492 9.352 1 97.06 35 ARG B O 1
ATOM 3401 N N . ASP B 1 36 ? -1.149 -8.523 10.055 1 96.88 36 ASP B N 1
ATOM 3402 C CA . ASP B 1 36 ? -2.299 -8.695 10.938 1 96.88 36 ASP B CA 1
ATOM 3403 C C . ASP B 1 36 ? -2.312 -7.637 12.039 1 96.88 36 ASP B C 1
ATOM 3405 O O . ASP B 1 36 ? -3.369 -7.105 12.383 1 96.88 36 ASP B O 1
ATOM 3409 N N . LEU B 1 37 ? -1.131 -7.438 12.562 1 97.19 37 LEU B N 1
ATOM 3410 C CA . LEU B 1 37 ? -0.997 -6.453 13.633 1 97.19 37 LEU B CA 1
ATOM 3411 C C . LEU B 1 37 ? -1.444 -5.074 13.164 1 97.19 37 LEU B C 1
ATOM 3413 O O . LEU B 1 37 ? -2.25 -4.418 13.828 1 97.19 37 LEU B O 1
ATOM 3417 N N . VAL B 1 38 ? -1.043 -4.625 12.031 1 96.94 38 VAL B N 1
ATOM 3418 C CA . VAL B 1 38 ? -1.385 -3.32 11.469 1 96.94 38 VAL B CA 1
ATOM 3419 C C . VAL B 1 38 ? -2.879 -3.268 11.156 1 96.94 38 VAL B C 1
ATOM 3421 O O . VAL B 1 38 ? -3.568 -2.324 11.555 1 96.94 38 VAL B O 1
ATOM 3424 N N . SER B 1 39 ? -3.393 -4.309 10.523 1 95.88 39 SER B N 1
ATOM 3425 C CA . SER B 1 39 ? -4.781 -4.301 10.07 1 95.88 39 SER B CA 1
ATOM 3426 C C . SER B 1 39 ? -5.746 -4.301 11.25 1 95.88 39 SER B C 1
ATOM 3428 O O . SER B 1 39 ? -6.84 -3.74 11.164 1 95.88 39 SER B O 1
ATOM 3430 N N . THR B 1 40 ? -5.316 -4.926 12.32 1 95.44 40 THR B N 1
ATOM 3431 C CA . THR B 1 40 ? -6.168 -5.012 13.5 1 95.44 40 THR B CA 1
ATOM 3432 C C . THR B 1 40 ? -6.27 -3.654 14.188 1 95.44 40 THR B C 1
ATOM 3434 O O . THR B 1 40 ? -7.305 -3.322 14.773 1 95.44 40 THR B O 1
ATOM 3437 N N . LEU B 1 41 ? -5.238 -2.861 14.031 1 96.25 41 LEU B N 1
ATOM 3438 C CA . LEU B 1 41 ? -5.141 -1.666 14.859 1 96.25 41 LEU B CA 1
ATOM 3439 C C . LEU B 1 41 ? -5.418 -0.411 14.039 1 96.25 41 LEU B C 1
ATOM 3441 O O . LEU B 1 41 ? -5.727 0.645 14.594 1 96.25 41 LEU B O 1
ATOM 3445 N N . GLU B 1 42 ? -5.297 -0.471 12.781 1 95.75 42 GLU B N 1
ATOM 3446 C CA . GLU B 1 42 ? -5.488 0.679 11.906 1 95.75 42 GLU B CA 1
ATOM 3447 C C . GLU B 1 42 ? -6.953 1.097 11.852 1 95.75 42 GLU B C 1
ATOM 3449 O O . GLU B 1 42 ? -7.844 0.249 11.742 1 95.75 42 GLU B O 1
ATOM 3454 N N . ILE B 1 43 ? -7.254 2.385 11.953 1 95.81 43 ILE B N 1
ATOM 3455 C CA . ILE B 1 43 ? -8.617 2.893 11.852 1 95.81 43 ILE B CA 1
ATOM 3456 C C . ILE B 1 43 ? -8.891 3.357 10.43 1 95.81 43 ILE B C 1
ATOM 3458 O O . ILE B 1 43 ? -7.961 3.537 9.633 1 95.81 43 ILE B O 1
ATOM 3462 N N . PRO B 1 44 ? -10.148 3.586 10.062 1 96.44 44 PRO B N 1
ATOM 3463 C CA . PRO B 1 44 ? -10.516 3.887 8.672 1 96.44 44 PRO B CA 1
ATOM 3464 C C . PRO B 1 44 ? -9.781 5.109 8.125 1 96.44 44 PRO B C 1
ATOM 3466 O O . PRO B 1 44 ? -9.344 5.102 6.969 1 96.44 44 PRO B O 1
ATOM 3469 N N . SER B 1 45 ? -9.57 6.125 8.914 1 96.06 45 SER B N 1
ATOM 3470 C CA . SER B 1 45 ? -8.883 7.328 8.445 1 96.06 45 SER B CA 1
ATOM 3471 C C . SER B 1 45 ? -7.422 7.043 8.117 1 96.06 45 SER B C 1
ATOM 3473 O O . SER B 1 45 ? -6.883 7.562 7.141 1 96.06 45 SER B O 1
ATOM 3475 N N . GLU B 1 46 ? -6.812 6.219 8.969 1 96.19 46 GLU B N 1
ATOM 3476 C CA . GLU B 1 46 ? -5.422 5.844 8.742 1 96.19 46 GLU B CA 1
ATOM 3477 C C . GLU B 1 46 ? -5.281 4.945 7.52 1 96.19 46 GLU B C 1
ATOM 3479 O O . GLU B 1 46 ? -4.324 5.07 6.754 1 96.19 46 GLU B O 1
ATOM 3484 N N . PHE B 1 47 ? -6.309 4.023 7.359 1 97.12 47 PHE B N 1
ATOM 3485 C CA . PHE B 1 47 ? -6.336 3.18 6.172 1 97.12 47 PHE B CA 1
ATOM 3486 C C . PHE B 1 47 ? -6.422 4.027 4.906 1 97.12 47 PHE B C 1
ATOM 3488 O O . PHE B 1 47 ? -5.707 3.775 3.936 1 97.12 47 PHE B O 1
ATOM 3495 N N . LEU B 1 48 ? -7.293 4.992 4.902 1 95.75 48 LEU B N 1
ATOM 3496 C CA . LEU B 1 48 ? -7.484 5.891 3.768 1 95.75 48 LEU B CA 1
ATOM 3497 C C . LEU B 1 48 ? -6.191 6.621 3.426 1 95.75 48 LEU B C 1
ATOM 3499 O O . LEU B 1 48 ? -5.781 6.656 2.264 1 95.75 48 LEU B O 1
ATOM 3503 N N . GLN B 1 49 ? -5.539 7.137 4.418 1 94.5 49 GLN B N 1
ATOM 3504 C CA . GLN B 1 49 ? -4.301 7.887 4.219 1 94.5 49 GLN B CA 1
ATOM 3505 C C . GLN B 1 49 ? -3.199 6.988 3.67 1 94.5 49 GLN B C 1
ATOM 3507 O O . GLN B 1 49 ? -2.488 7.367 2.736 1 94.5 49 GLN B O 1
ATOM 3512 N N . ARG B 1 50 ? -3.029 5.852 4.215 1 95.5 50 ARG B N 1
ATOM 3513 C CA . ARG B 1 50 ? -1.971 4.93 3.816 1 95.5 50 ARG B CA 1
ATOM 3514 C C . ARG B 1 50 ? -2.199 4.414 2.398 1 95.5 50 ARG B C 1
ATOM 3516 O O . ARG B 1 50 ? -1.303 4.484 1.555 1 95.5 50 ARG B O 1
ATOM 3523 N N . SER B 1 51 ? -3.414 3.973 2.094 1 95.81 51 SER B N 1
ATOM 3524 C CA . SER B 1 51 ? -3.705 3.23 0.872 1 95.81 51 SER B CA 1
ATOM 3525 C C . SER B 1 51 ? -3.893 4.172 -0.314 1 95.81 51 SER B C 1
ATOM 3527 O O . SER B 1 51 ? -3.654 3.787 -1.461 1 95.81 51 SER B O 1
ATOM 3529 N N . PHE B 1 52 ? -4.219 5.441 -0.025 1 95.5 52 PHE B N 1
ATOM 3530 C CA . PHE B 1 52 ? -4.613 6.262 -1.164 1 95.5 52 PHE B CA 1
ATOM 3531 C C . PHE B 1 52 ? -3.727 7.492 -1.278 1 95.5 52 PHE B C 1
ATOM 3533 O O . PHE B 1 52 ? -3.816 8.242 -2.254 1 95.5 52 PHE B O 1
ATOM 3540 N N . TRP B 1 53 ? -2.805 7.672 -0.328 1 94.56 53 TRP B N 1
ATOM 3541 C CA . TRP B 1 53 ? -1.852 8.766 -0.459 1 94.56 53 TRP B CA 1
ATOM 3542 C C . TRP B 1 53 ? -0.419 8.258 -0.331 1 94.56 53 TRP B C 1
ATOM 3544 O O . TRP B 1 53 ? 0.353 8.312 -1.292 1 94.56 53 TRP B O 1
ATOM 3554 N N . ALA B 1 54 ? -0.192 7.633 0.796 1 96.75 54 ALA B N 1
ATOM 3555 C CA . ALA B 1 54 ? 1.181 7.227 1.086 1 96.75 54 ALA B CA 1
ATOM 3556 C C . ALA B 1 54 ? 1.674 6.199 0.071 1 96.75 54 ALA B C 1
ATOM 3558 O O . ALA B 1 54 ? 2.764 6.34 -0.486 1 96.75 54 ALA B O 1
ATOM 3559 N N . GLU B 1 55 ? 0.855 5.207 -0.196 1 97.12 55 GLU B N 1
ATOM 3560 C CA . GLU B 1 55 ? 1.282 4.102 -1.05 1 97.12 55 GLU B CA 1
ATOM 3561 C C . GLU B 1 55 ? 1.331 4.527 -2.516 1 97.12 55 GLU B C 1
ATOM 3563 O O . GLU B 1 55 ? 2.273 4.188 -3.234 1 97.12 55 GLU B O 1
ATOM 3568 N N . PRO B 1 56 ? 0.344 5.309 -2.99 1 96.31 56 PRO B N 1
ATOM 3569 C CA . PRO B 1 56 ? 0.483 5.824 -4.355 1 96.31 56 PRO B CA 1
ATOM 3570 C C . PRO B 1 56 ? 1.714 6.711 -4.531 1 96.31 56 PRO B C 1
ATOM 3572 O O . PRO B 1 56 ? 2.402 6.621 -5.551 1 96.31 56 PRO B O 1
ATOM 3575 N N . ALA B 1 57 ? 1.993 7.523 -3.545 1 97.25 57 ALA B N 1
ATOM 3576 C CA . ALA B 1 57 ? 3.203 8.344 -3.602 1 97.25 57 ALA B CA 1
ATOM 3577 C C . ALA B 1 57 ? 4.453 7.469 -3.625 1 97.25 57 ALA B C 1
ATOM 3579 O O . ALA B 1 57 ? 5.387 7.73 -4.387 1 97.25 57 ALA B O 1
ATOM 3580 N N . LEU B 1 58 ? 4.453 6.473 -2.838 1 97.88 58 LEU B N 1
ATOM 3581 C CA . LEU B 1 58 ? 5.586 5.551 -2.791 1 97.88 58 LEU B CA 1
ATOM 3582 C C . LEU B 1 58 ? 5.836 4.93 -4.16 1 97.88 58 LEU B C 1
ATOM 3584 O O . LEU B 1 58 ? 6.98 4.871 -4.621 1 97.88 58 LEU B O 1
ATOM 3588 N N . SER B 1 59 ? 4.77 4.449 -4.77 1 97.12 59 SER B N 1
ATOM 3589 C CA . SER B 1 59 ? 4.906 3.828 -6.082 1 97.12 59 SER B CA 1
ATOM 3590 C C . SER B 1 59 ? 5.477 4.809 -7.102 1 97.12 59 SER B C 1
ATOM 3592 O O . SER B 1 59 ? 6.348 4.445 -7.895 1 97.12 59 SER B O 1
ATOM 3594 N N . ALA B 1 60 ? 5.008 6 -7.059 1 97.56 60 ALA B N 1
ATOM 3595 C CA . ALA B 1 60 ? 5.508 7.035 -7.961 1 97.56 60 ALA B CA 1
ATOM 3596 C C . ALA B 1 60 ? 6.98 7.328 -7.695 1 97.56 60 ALA B C 1
ATOM 3598 O O . ALA B 1 60 ? 7.762 7.516 -8.633 1 97.56 60 ALA B O 1
ATOM 3599 N N . HIS B 1 61 ? 7.355 7.371 -6.434 1 98.12 61 HIS B N 1
ATOM 3600 C CA . HIS B 1 61 ? 8.734 7.668 -6.051 1 98.12 61 HIS B CA 1
ATOM 3601 C C . HIS B 1 61 ? 9.68 6.551 -6.473 1 98.12 61 HIS B C 1
ATOM 3603 O O . HIS B 1 61 ? 10.836 6.809 -6.812 1 98.12 61 HIS B O 1
ATOM 3609 N N . CYS B 1 62 ? 9.18 5.336 -6.488 1 98.12 62 CYS B N 1
ATOM 3610 C CA . CYS B 1 62 ? 10.008 4.23 -6.957 1 98.12 62 CYS B CA 1
ATOM 3611 C C . CYS B 1 62 ? 10.305 4.359 -8.445 1 98.12 62 CYS B C 1
ATOM 3613 O O . CYS B 1 62 ? 11.43 4.129 -8.883 1 98.12 62 CYS B O 1
ATOM 3615 N N . LYS B 1 63 ? 9.25 4.676 -9.203 1 98 63 LYS B N 1
ATOM 3616 C CA . LYS B 1 63 ? 9.461 4.93 -10.625 1 98 63 LYS B CA 1
ATOM 3617 C C . LYS B 1 63 ? 10.414 6.098 -10.844 1 98 63 LYS B C 1
ATOM 3619 O O . LYS B 1 63 ? 11.305 6.027 -11.695 1 98 63 LYS B O 1
ATOM 3624 N N . PHE B 1 64 ? 10.219 7.145 -10.055 1 97.19 64 PHE B N 1
ATOM 3625 C CA . PHE B 1 64 ? 11.102 8.305 -10.062 1 97.19 64 PHE B CA 1
ATOM 3626 C C . PHE B 1 64 ? 12.539 7.898 -9.75 1 97.19 64 PHE B C 1
ATOM 3628 O O . PHE B 1 64 ? 13.477 8.336 -10.422 1 97.19 64 PHE B O 1
ATOM 3635 N N . ALA B 1 65 ? 12.742 7.062 -8.805 1 97.75 65 ALA B N 1
ATOM 3636 C CA . ALA B 1 65 ? 14.047 6.59 -8.359 1 97.75 65 ALA B CA 1
ATOM 3637 C C . ALA B 1 65 ? 14.773 5.859 -9.477 1 97.75 65 ALA B C 1
ATOM 3639 O O . ALA B 1 65 ? 16 5.98 -9.617 1 97.75 65 ALA B O 1
ATOM 3640 N N . VAL B 1 66 ? 14 5.094 -10.234 1 97.75 66 VAL B N 1
ATOM 3641 C CA . VAL B 1 66 ? 14.578 4.395 -11.375 1 97.75 66 VAL B CA 1
ATOM 3642 C C . VAL B 1 66 ? 15.109 5.406 -12.391 1 97.75 66 VAL B C 1
ATOM 3644 O O . VAL B 1 66 ? 16.234 5.273 -12.875 1 97.75 66 VAL B O 1
ATOM 3647 N N . GLU B 1 67 ? 14.383 6.434 -12.648 1 97.38 67 GLU B N 1
ATOM 3648 C CA . GLU B 1 67 ? 14.711 7.426 -13.672 1 97.38 67 GLU B CA 1
ATOM 3649 C C . GLU B 1 67 ? 16 8.164 -13.328 1 97.38 67 GLU B C 1
ATOM 3651 O O . GLU B 1 67 ? 16.766 8.523 -14.219 1 97.38 67 GLU B O 1
ATOM 3656 N N . VAL B 1 68 ? 16.266 8.312 -12.055 1 97.75 68 VAL B N 1
ATOM 3657 C CA . VAL B 1 68 ? 17.391 9.156 -11.68 1 97.75 68 VAL B CA 1
ATOM 3658 C C . VAL B 1 68 ? 18.484 8.305 -11.031 1 97.75 68 VAL B C 1
ATOM 3660 O O . VAL B 1 68 ? 19.391 8.828 -10.391 1 97.75 68 VAL B O 1
ATOM 3663 N N . GLN B 1 69 ? 18.328 6.984 -11.047 1 98.19 69 GLN B N 1
ATOM 3664 C CA . GLN B 1 69 ? 19.297 6.012 -10.547 1 98.19 69 GLN B CA 1
ATOM 3665 C C . GLN B 1 69 ? 19.531 6.188 -9.055 1 98.19 69 GLN B C 1
ATOM 3667 O O . GLN B 1 69 ? 20.672 6.102 -8.594 1 98.19 69 GLN B O 1
ATOM 3672 N N . LEU B 1 70 ? 18.484 6.469 -8.359 1 98.44 70 LEU B N 1
ATOM 3673 C CA . LEU B 1 70 ? 18.562 6.754 -6.93 1 98.44 70 LEU B CA 1
ATOM 3674 C C . LEU B 1 70 ? 19.062 5.543 -6.156 1 98.44 70 LEU B C 1
ATOM 3676 O O . LEU B 1 70 ? 19.953 5.672 -5.301 1 98.44 70 LEU B O 1
ATOM 3680 N N . PHE B 1 71 ? 18.547 4.336 -6.43 1 98.31 71 PHE B N 1
ATOM 3681 C CA . PHE B 1 71 ? 18.891 3.137 -5.676 1 98.31 71 PHE B CA 1
ATOM 3682 C C . PHE B 1 71 ? 20.359 2.764 -5.914 1 98.31 71 PHE B C 1
ATOM 3684 O O . PHE B 1 71 ? 21.031 2.293 -5 1 98.31 71 PHE B O 1
ATOM 3691 N N . GLN B 1 72 ? 20.812 2.986 -7.117 1 98.38 72 GLN B N 1
ATOM 3692 C CA . GLN B 1 72 ? 22.219 2.734 -7.434 1 98.38 72 GLN B CA 1
ATOM 3693 C C . GLN B 1 72 ? 23.141 3.666 -6.648 1 98.38 72 GLN B C 1
ATOM 3695 O O . GLN B 1 72 ? 24.156 3.232 -6.109 1 98.38 72 GLN B O 1
ATOM 3700 N N . HIS B 1 73 ? 22.781 4.93 -6.59 1 98.5 73 HIS B N 1
ATOM 3701 C CA . HIS B 1 73 ? 23.578 5.891 -5.852 1 98.5 73 HIS B CA 1
ATOM 3702 C C . HIS B 1 73 ? 23.641 5.539 -4.367 1 98.5 73 HIS B C 1
ATOM 3704 O O . HIS B 1 73 ? 24.688 5.684 -3.73 1 98.5 73 HIS B O 1
ATOM 3710 N N . LEU B 1 74 ? 22.531 5.117 -3.811 1 98.06 74 LEU B N 1
ATOM 3711 C CA . LEU B 1 74 ? 22.484 4.711 -2.41 1 98.06 74 LEU B CA 1
ATOM 3712 C C . LEU B 1 74 ? 23.359 3.486 -2.172 1 98.06 74 LEU B C 1
ATOM 3714 O O . LEU B 1 74 ? 24.094 3.422 -1.181 1 98.06 74 LEU B O 1
ATOM 3718 N N . LYS B 1 75 ? 23.25 2.514 -3.055 1 97.56 75 LYS B N 1
ATOM 3719 C CA . LYS B 1 75 ? 24.062 1.303 -2.951 1 97.56 75 LYS B CA 1
ATOM 3720 C C . LYS B 1 75 ? 25.547 1.63 -3.006 1 97.56 75 LYS B C 1
ATOM 3722 O O . LYS B 1 75 ? 26.328 1.104 -2.217 1 97.56 75 LYS B O 1
ATOM 3727 N N . ASP B 1 76 ? 25.891 2.488 -3.902 1 97.75 76 ASP B N 1
ATOM 3728 C CA . ASP B 1 76 ? 27.281 2.875 -4.094 1 97.75 76 ASP B CA 1
ATOM 3729 C C . ASP B 1 76 ? 27.828 3.596 -2.863 1 97.75 76 ASP B C 1
ATOM 3731 O O . ASP B 1 76 ? 29.016 3.482 -2.543 1 97.75 76 ASP B O 1
ATOM 3735 N N . ALA B 1 77 ? 27.016 4.316 -2.182 1 96.88 77 ALA B N 1
ATOM 3736 C CA . ALA B 1 77 ? 27.422 5.062 -0.998 1 96.88 77 ALA B CA 1
ATOM 3737 C C . ALA B 1 77 ? 27.766 4.121 0.154 1 96.88 77 ALA B C 1
ATOM 3739 O O . ALA B 1 77 ? 28.562 4.461 1.033 1 96.88 77 ALA B O 1
ATOM 3740 N N . GLY B 1 78 ? 27.141 2.949 0.19 1 94.19 78 GLY B N 1
ATOM 3741 C CA . GLY B 1 78 ? 27.453 1.931 1.183 1 94.19 78 GLY B CA 1
ATOM 3742 C C . GLY B 1 78 ? 27.156 2.379 2.604 1 94.19 78 GLY B C 1
ATOM 3743 O O . GLY B 1 78 ? 26.188 3.084 2.852 1 94.19 78 GLY B O 1
ATOM 3744 N N . ALA B 1 79 ? 28 1.984 3.504 1 92.94 79 ALA B N 1
ATOM 3745 C CA . ALA B 1 79 ? 27.781 2.195 4.934 1 92.94 79 ALA B CA 1
ATOM 3746 C C . ALA B 1 79 ? 27.938 3.67 5.301 1 92.94 79 ALA B C 1
ATOM 3748 O O . ALA B 1 79 ? 27.359 4.133 6.289 1 92.94 79 ALA B O 1
ATOM 3749 N N . ASP B 1 80 ? 28.609 4.434 4.477 1 95.75 80 ASP B N 1
ATOM 3750 C CA . ASP B 1 80 ? 28.844 5.844 4.766 1 95.75 80 ASP B CA 1
ATOM 3751 C C . ASP B 1 80 ? 27.594 6.676 4.531 1 95.75 80 ASP B C 1
ATOM 3753 O O . ASP B 1 80 ? 27.422 7.742 5.133 1 95.75 80 ASP B O 1
ATOM 3757 N N . GLY B 1 81 ? 26.75 6.148 3.674 1 97.25 81 GLY B N 1
ATOM 3758 C CA . GLY B 1 81 ? 25.578 6.93 3.305 1 97.25 81 GLY B CA 1
ATOM 3759 C C . GLY B 1 81 ? 25.906 8.109 2.414 1 97.25 81 GLY B C 1
ATOM 3760 O O . GLY B 1 81 ? 27.047 8.266 1.967 1 97.25 81 GLY B O 1
ATOM 3761 N N . ILE B 1 82 ? 24.906 8.914 2.107 1 98.12 82 ILE B N 1
ATOM 3762 C CA . ILE B 1 82 ? 25.094 10.047 1.209 1 98.12 82 ILE B CA 1
ATOM 3763 C C . ILE B 1 82 ? 24.25 11.234 1.688 1 98.12 82 ILE B C 1
ATOM 3765 O O . ILE B 1 82 ? 23.109 11.055 2.127 1 98.12 82 ILE B O 1
ATOM 3769 N N . SER B 1 83 ? 24.766 12.352 1.653 1 97.62 83 SER B N 1
ATOM 3770 C CA . SER B 1 83 ? 24.062 13.555 2.082 1 97.62 83 SER B CA 1
ATOM 3771 C C . SER B 1 83 ? 23.031 13.984 1.051 1 97.62 83 SER B C 1
ATOM 3773 O O . SER B 1 83 ? 23.094 13.586 -0.115 1 97.62 83 SER B O 1
ATOM 3775 N N . ALA B 1 84 ? 22.125 14.797 1.505 1 96.06 84 ALA B N 1
ATOM 3776 C CA . ALA B 1 84 ? 21.109 15.328 0.605 1 96.06 84 ALA B CA 1
ATOM 3777 C C . ALA B 1 84 ? 21.734 16.109 -0.544 1 96.06 84 ALA B C 1
ATOM 3779 O O . ALA B 1 84 ? 21.312 15.977 -1.695 1 96.06 84 ALA B O 1
ATOM 3780 N N . GLY B 1 85 ? 22.656 16.906 -0.23 1 97.31 85 GLY B N 1
ATOM 3781 C CA . GLY B 1 85 ? 23.328 17.719 -1.241 1 97.31 85 GLY B CA 1
ATOM 3782 C C . GLY B 1 85 ? 24.047 16.875 -2.287 1 97.31 85 GLY B C 1
ATOM 3783 O O . GLY B 1 85 ? 23.906 17.125 -3.486 1 97.31 85 GLY B O 1
ATOM 3784 N N . ASP B 1 86 ? 24.828 15.875 -1.864 1 98.12 86 ASP B N 1
ATOM 3785 C CA . ASP B 1 86 ? 25.562 15.008 -2.781 1 98.12 86 ASP B CA 1
ATOM 3786 C C . ASP B 1 86 ? 24.594 14.203 -3.656 1 98.12 86 ASP B C 1
ATOM 3788 O O . ASP B 1 86 ? 24.844 14.023 -4.852 1 98.12 86 ASP B O 1
ATOM 3792 N N . LEU B 1 87 ? 23.609 13.789 -3.039 1 98.12 87 LEU B N 1
ATOM 3793 C CA . LEU B 1 87 ? 22.625 13 -3.777 1 98.12 87 LEU B CA 1
ATOM 3794 C C . LEU B 1 87 ? 21.938 13.852 -4.836 1 98.12 87 LEU B C 1
ATOM 3796 O O . LEU B 1 87 ? 21.656 13.367 -5.941 1 98.12 87 LEU B O 1
ATOM 3800 N N . ALA B 1 88 ? 21.609 15.062 -4.473 1 98.12 88 ALA B N 1
ATOM 3801 C CA . ALA B 1 88 ? 21 15.977 -5.438 1 98.12 88 ALA B CA 1
ATOM 3802 C C . ALA B 1 88 ? 21.922 16.203 -6.629 1 98.12 88 ALA B C 1
ATOM 3804 O O . ALA B 1 88 ? 21.469 16.25 -7.773 1 98.12 88 ALA B O 1
ATOM 3805 N N . GLN B 1 89 ? 23.141 16.359 -6.363 1 98.06 89 GLN B N 1
ATOM 3806 C CA . GLN B 1 89 ? 24.125 16.562 -7.422 1 98.06 89 GLN B CA 1
ATOM 3807 C C . GLN B 1 89 ? 24.219 15.336 -8.328 1 98.06 89 GLN B C 1
ATOM 3809 O O . GLN B 1 89 ? 24.234 15.461 -9.555 1 98.06 89 GLN B O 1
ATOM 3814 N N . LYS B 1 90 ? 24.266 14.227 -7.766 1 97.94 90 LYS B N 1
ATOM 3815 C CA . LYS B 1 90 ? 24.406 12.992 -8.531 1 97.94 90 LYS B CA 1
ATOM 3816 C C . LYS B 1 90 ? 23.172 12.703 -9.375 1 97.94 90 LYS B C 1
ATOM 3818 O O . LYS B 1 90 ? 23.281 12.195 -10.492 1 97.94 90 LYS B O 1
ATOM 3823 N N . THR B 1 91 ? 22.031 13.008 -8.836 1 97.94 91 THR B N 1
ATOM 3824 C CA . THR B 1 91 ? 20.781 12.68 -9.508 1 97.94 91 THR B CA 1
ATOM 3825 C C . THR B 1 91 ? 20.375 13.797 -10.453 1 97.94 91 THR B C 1
ATOM 3827 O O . THR B 1 91 ? 19.562 13.586 -11.359 1 97.94 91 THR B O 1
ATOM 3830 N N . GLY B 1 92 ? 20.781 14.984 -10.172 1 97.62 92 GLY B N 1
ATOM 3831 C CA . GLY B 1 92 ? 20.359 16.156 -10.922 1 97.62 92 GLY B CA 1
ATOM 3832 C C . GLY B 1 92 ? 18.984 16.656 -10.516 1 97.62 92 GLY B C 1
ATOM 3833 O O . GLY B 1 92 ? 18.375 17.469 -11.211 1 97.62 92 GLY B O 1
ATOM 3834 N N . VAL B 1 93 ? 18.453 16.156 -9.422 1 97.81 93 VAL B N 1
ATOM 3835 C CA . VAL B 1 93 ? 17.125 16.531 -8.945 1 97.81 93 VAL B CA 1
ATOM 3836 C C . VAL B 1 93 ? 17.234 17.781 -8.055 1 97.81 93 VAL B C 1
ATOM 3838 O O . VAL B 1 93 ? 18.188 17.922 -7.293 1 97.81 93 VAL B O 1
ATOM 3841 N N . ASP B 1 94 ? 16.234 18.688 -8.172 1 97.19 94 ASP B N 1
ATOM 3842 C CA . ASP B 1 94 ? 16.141 19.812 -7.262 1 97.19 94 ASP B CA 1
ATOM 3843 C C . ASP B 1 94 ? 16.266 19.359 -5.809 1 97.19 94 ASP B C 1
ATOM 3845 O O . ASP B 1 94 ? 15.602 18.422 -5.383 1 97.19 94 ASP B O 1
ATOM 3849 N N . PRO B 1 95 ? 17.156 20.031 -5.039 1 96.12 95 PRO B N 1
ATOM 3850 C CA . PRO B 1 95 ? 17.438 19.578 -3.676 1 96.12 95 PRO B CA 1
ATOM 3851 C C . PRO B 1 95 ? 16.188 19.531 -2.799 1 96.12 95 PRO B C 1
ATOM 3853 O O . PRO B 1 95 ? 16.016 18.594 -2.016 1 96.12 95 PRO B O 1
ATOM 3856 N N . MET B 1 96 ? 15.352 20.453 -2.896 1 93.44 96 MET B N 1
ATOM 3857 C CA . MET B 1 96 ? 14.148 20.484 -2.076 1 93.44 96 MET B CA 1
ATOM 3858 C C . MET B 1 96 ? 13.188 19.359 -2.463 1 93.44 96 MET B C 1
ATOM 3860 O O . MET B 1 96 ? 12.633 18.688 -1.594 1 93.44 96 MET B O 1
ATOM 3864 N N . LEU B 1 97 ? 12.984 19.25 -3.75 1 95.25 97 LEU B N 1
ATOM 3865 C CA . LEU B 1 97 ? 12.148 18.156 -4.238 1 95.25 97 LEU B CA 1
ATOM 3866 C C . LEU B 1 97 ? 12.68 16.812 -3.764 1 95.25 97 LEU B C 1
ATOM 3868 O O . LEU B 1 97 ? 11.914 15.977 -3.27 1 95.25 97 LEU B O 1
ATOM 3872 N N . LEU B 1 98 ? 13.984 16.641 -3.883 1 97.25 98 LEU B N 1
ATOM 3873 C CA . LEU B 1 98 ? 14.617 15.391 -3.502 1 97.25 98 LEU B CA 1
ATOM 3874 C C . LEU B 1 98 ? 14.422 15.109 -2.016 1 97.25 98 LEU B C 1
ATOM 3876 O O . LEU B 1 98 ? 14.102 13.984 -1.63 1 97.25 98 LEU B O 1
ATOM 3880 N N . GLN B 1 99 ? 14.602 16.062 -1.204 1 96.12 99 GLN B N 1
ATOM 3881 C CA . GLN B 1 99 ? 14.484 15.883 0.238 1 96.12 99 GLN B CA 1
ATOM 3882 C C . GLN B 1 99 ? 13.07 15.453 0.621 1 96.12 99 GLN B C 1
ATOM 3884 O O . GLN B 1 99 ? 12.883 14.625 1.516 1 96.12 99 GLN B O 1
ATOM 3889 N N . ARG B 1 100 ? 12.078 16.031 0.034 1 96 100 ARG B N 1
ATOM 3890 C CA . ARG B 1 100 ? 10.688 15.68 0.32 1 96 100 ARG B CA 1
ATOM 3891 C C . ARG B 1 100 ? 10.398 14.234 -0.07 1 96 100 ARG B C 1
ATOM 3893 O O . ARG B 1 100 ? 9.766 13.492 0.688 1 96 100 ARG B O 1
ATOM 3900 N N . ILE B 1 101 ? 10.883 13.859 -1.251 1 97 101 ILE B N 1
ATOM 3901 C CA . ILE B 1 101 ? 10.695 12.5 -1.742 1 97 101 ILE B CA 1
ATOM 3902 C C . ILE B 1 101 ? 11.422 11.516 -0.83 1 97 101 ILE B C 1
ATOM 3904 O O . ILE B 1 101 ? 10.859 10.5 -0.425 1 97 101 ILE B O 1
ATOM 3908 N N . MET B 1 102 ? 12.648 11.875 -0.444 1 97.81 102 MET B N 1
ATOM 3909 C CA . MET B 1 102 ? 13.461 11.008 0.4 1 97.81 102 MET B CA 1
ATOM 3910 C C . MET B 1 102 ? 12.844 10.852 1.783 1 97.81 102 MET B C 1
ATOM 3912 O O . MET B 1 102 ? 12.867 9.766 2.361 1 97.81 102 MET B O 1
ATOM 3916 N N . ARG B 1 103 ? 12.312 11.914 2.316 1 97.38 103 ARG B N 1
ATOM 3917 C CA . ARG B 1 103 ? 11.664 11.859 3.623 1 97.38 103 ARG B CA 1
ATOM 3918 C C . ARG B 1 103 ? 10.5 10.875 3.615 1 97.38 103 ARG B C 1
ATOM 3920 O O . ARG B 1 103 ? 10.297 10.133 4.578 1 97.38 103 ARG B O 1
ATOM 3927 N N . HIS B 1 104 ? 9.734 10.914 2.562 1 97.88 104 HIS B N 1
ATOM 3928 C CA . HIS B 1 104 ? 8.617 9.977 2.441 1 97.88 104 HIS B CA 1
ATOM 3929 C C . HIS B 1 104 ? 9.117 8.547 2.316 1 97.88 104 HIS B C 1
ATOM 3931 O O . HIS B 1 104 ? 8.539 7.629 2.898 1 97.88 104 HIS B O 1
ATOM 3937 N N . LEU B 1 105 ? 10.188 8.328 1.558 1 98.06 105 LEU B N 1
ATOM 3938 C CA . LEU B 1 105 ? 10.75 6.992 1.397 1 98.06 105 LEU B CA 1
ATOM 3939 C C . LEU B 1 105 ? 11.273 6.461 2.727 1 98.06 105 LEU B C 1
ATOM 3941 O O . LEU B 1 105 ? 11.211 5.258 2.988 1 98.06 105 LEU B O 1
ATOM 3945 N N . VAL B 1 106 ? 11.781 7.344 3.582 1 97.56 106 VAL B N 1
ATOM 3946 C CA . VAL B 1 106 ? 12.211 6.945 4.918 1 97.56 106 VAL B CA 1
ATOM 3947 C C . VAL B 1 106 ? 11 6.555 5.758 1 97.56 106 VAL B C 1
ATOM 3949 O O . VAL B 1 106 ? 11.016 5.52 6.43 1 97.56 106 VAL B O 1
ATOM 3952 N N . ALA B 1 107 ? 9.969 7.402 5.68 1 97.44 107 ALA B N 1
ATOM 3953 C CA . ALA B 1 107 ? 8.75 7.129 6.441 1 97.44 107 ALA B CA 1
ATOM 3954 C C . ALA B 1 107 ? 8.148 5.785 6.047 1 97.44 107 ALA B C 1
ATOM 3956 O O . ALA B 1 107 ? 7.582 5.078 6.887 1 97.44 107 ALA B O 1
ATOM 3957 N N . MET B 1 108 ? 8.289 5.414 4.781 1 97.44 108 MET B N 1
ATOM 3958 C CA . MET B 1 108 ? 7.727 4.18 4.246 1 97.44 108 MET B CA 1
ATOM 3959 C C . MET B 1 108 ? 8.695 3.02 4.414 1 97.44 108 MET B C 1
ATOM 3961 O O . MET B 1 108 ? 8.461 1.927 3.893 1 97.44 108 MET B O 1
ATOM 3965 N N . LYS B 1 109 ? 9.812 3.197 5.023 1 96.25 109 LYS B N 1
ATOM 3966 C CA . LYS B 1 109 ? 10.781 2.182 5.43 1 96.25 109 LYS B CA 1
ATOM 3967 C C . LYS B 1 109 ? 11.555 1.641 4.23 1 96.25 109 LYS B C 1
ATOM 3969 O O . LYS B 1 109 ? 12.016 0.5 4.246 1 96.25 109 LYS B O 1
ATOM 3974 N N . ILE B 1 110 ? 11.719 2.449 3.18 1 96.56 110 ILE B N 1
ATOM 3975 C CA . ILE B 1 110 ? 12.469 2.039 1.994 1 96.56 110 ILE B CA 1
ATOM 3976 C C . ILE B 1 110 ? 13.953 2.309 2.203 1 96.56 110 ILE B C 1
ATOM 3978 O O . ILE B 1 110 ? 14.797 1.487 1.837 1 96.56 110 ILE B O 1
ATOM 3982 N N . LEU B 1 111 ? 14.258 3.463 2.738 1 95.5 111 LEU B N 1
ATOM 3983 C CA . LEU B 1 111 ? 15.625 3.822 3.094 1 95.5 111 LEU B CA 1
ATOM 3984 C C . LEU B 1 111 ? 15.695 4.352 4.523 1 95.5 111 LEU B C 1
ATOM 3986 O O . LEU B 1 111 ? 14.68 4.434 5.211 1 95.5 111 LEU B O 1
ATOM 3990 N N . SER B 1 112 ? 16.844 4.555 5.008 1 94.88 112 SER B N 1
ATOM 3991 C CA . SER B 1 112 ? 17.016 5.062 6.363 1 94.88 112 SER B CA 1
ATOM 3992 C C . SER B 1 112 ? 17.781 6.379 6.367 1 94.88 112 SER B C 1
ATOM 3994 O O . SER B 1 112 ? 18.422 6.73 5.375 1 94.88 112 SER B O 1
ATOM 3996 N N . PHE B 1 113 ? 17.562 7.066 7.336 1 96.12 113 PHE B N 1
ATOM 3997 C CA . PHE B 1 113 ? 18.234 8.344 7.547 1 96.12 113 PHE B CA 1
ATOM 3998 C C . PHE B 1 113 ? 18.859 8.406 8.938 1 96.12 113 PHE B C 1
ATOM 4000 O O . PHE B 1 113 ? 18.172 8.164 9.938 1 96.12 113 PHE B O 1
ATOM 4007 N N . SER B 1 114 ? 20.141 8.641 8.961 1 94.25 114 SER B N 1
ATOM 4008 C CA . SER B 1 114 ? 20.875 8.781 10.219 1 94.25 114 SER B CA 1
ATOM 4009 C C . SER B 1 114 ? 22.094 9.68 10.055 1 94.25 114 SER B C 1
ATOM 4011 O O . SER B 1 114 ? 22.766 9.641 9.023 1 94.25 114 SER B O 1
ATOM 4013 N N . ASN B 1 115 ? 22.312 10.445 11.047 1 93.38 115 ASN B N 1
ATOM 4014 C CA . ASN B 1 115 ? 23.484 11.32 11.086 1 93.38 115 ASN B CA 1
ATOM 4015 C C . ASN B 1 115 ? 23.547 12.219 9.852 1 93.38 115 ASN B C 1
ATOM 4017 O O . ASN B 1 115 ? 24.594 12.336 9.227 1 93.38 115 ASN B O 1
ATOM 4021 N N . GLY B 1 116 ? 22.453 12.617 9.414 1 94.44 116 GLY B N 1
ATOM 4022 C CA . GLY B 1 116 ? 22.375 13.594 8.336 1 94.44 116 GLY B CA 1
ATOM 4023 C C . GLY B 1 116 ? 22.562 12.992 6.961 1 94.44 116 GLY B C 1
ATOM 4024 O O . GLY B 1 116 ? 22.766 13.711 5.98 1 94.44 116 GLY B O 1
ATOM 4025 N N . LYS B 1 117 ? 22.5 11.688 6.922 1 97.56 117 LYS B N 1
ATOM 4026 C CA . LYS B 1 117 ? 22.75 11.023 5.645 1 97.56 117 LYS B CA 1
ATOM 4027 C C . LYS B 1 117 ? 21.672 9.977 5.348 1 97.56 117 LYS B C 1
ATOM 4029 O O . LYS B 1 117 ? 21.078 9.406 6.27 1 97.56 117 LYS B O 1
ATOM 4034 N N . TYR B 1 118 ? 21.438 9.797 4.078 1 97.62 118 TYR B N 1
ATOM 4035 C CA . TYR B 1 118 ? 20.578 8.719 3.611 1 97.62 118 TYR B CA 1
ATOM 4036 C C . TYR B 1 118 ? 21.359 7.426 3.432 1 97.62 118 TYR B C 1
ATOM 4038 O O . TYR B 1 118 ? 22.5 7.441 2.953 1 97.62 118 TYR B O 1
ATOM 4046 N N . HIS B 1 119 ? 20.75 6.363 3.855 1 97.31 119 HIS B N 1
ATOM 4047 C CA . HIS B 1 119 ? 21.359 5.047 3.711 1 97.31 119 HIS B CA 1
ATOM 4048 C C . HIS B 1 119 ? 20.438 4.09 2.963 1 97.31 119 HIS B C 1
ATOM 4050 O O . HIS B 1 119 ? 19.219 4.098 3.18 1 97.31 119 HIS B O 1
ATOM 4056 N N . GLY B 1 120 ? 21.109 3.334 2.033 1 96.31 120 GLY B N 1
ATOM 4057 C CA . GLY B 1 120 ? 20.359 2.244 1.433 1 96.31 120 GLY B CA 1
ATOM 4058 C C . GLY B 1 120 ? 20.031 1.138 2.414 1 96.31 120 GLY B C 1
ATOM 4059 O O . GLY B 1 120 ? 20.484 1.152 3.557 1 96.31 120 GLY B O 1
ATOM 4060 N N . THR B 1 121 ? 19.125 0.289 2.059 1 95.56 121 THR B N 1
ATOM 4061 C CA . THR B 1 121 ? 18.719 -0.91 2.787 1 95.56 121 THR B CA 1
ATOM 4062 C C . THR B 1 121 ? 18.906 -2.154 1.923 1 95.56 121 THR B C 1
ATOM 4064 O O . THR B 1 121 ? 19.156 -2.049 0.722 1 95.56 121 THR B O 1
ATOM 4067 N N . PRO B 1 122 ? 18.766 -3.344 2.531 1 94.5 122 PRO B N 1
ATOM 4068 C CA . PRO B 1 122 ? 18.797 -4.543 1.693 1 94.5 122 PRO B CA 1
ATOM 4069 C C . PRO B 1 122 ? 17.766 -4.496 0.561 1 94.5 122 PRO B C 1
ATOM 4071 O O . PRO B 1 122 ? 18.047 -4.969 -0.545 1 94.5 122 PRO B O 1
ATOM 4074 N N . LEU B 1 123 ? 16.719 -3.9 0.826 1 96.06 123 LEU B N 1
ATOM 4075 C CA . LEU B 1 123 ? 15.688 -3.764 -0.199 1 96.06 123 LEU B CA 1
ATOM 4076 C C . LEU B 1 123 ? 16.172 -2.879 -1.343 1 96.06 123 LEU B C 1
ATOM 4078 O O . LEU B 1 123 ? 16.109 -3.275 -2.51 1 96.06 123 LEU B O 1
ATOM 4082 N N . THR B 1 124 ? 16.656 -1.679 -1.001 1 97 124 THR B N 1
ATOM 4083 C CA . THR B 1 124 ? 17.062 -0.753 -2.053 1 97 124 THR B CA 1
ATOM 4084 C C . THR B 1 124 ? 18.281 -1.289 -2.809 1 97 124 THR B C 1
ATOM 4086 O O . THR B 1 124 ? 18.422 -1.059 -4.012 1 97 124 THR B O 1
ATOM 4089 N N . ASP B 1 125 ? 19.125 -2.02 -2.074 1 96.69 125 ASP B N 1
ATOM 4090 C CA . ASP B 1 125 ? 20.25 -2.662 -2.744 1 96.69 125 ASP B CA 1
ATOM 4091 C C . ASP B 1 125 ? 19.766 -3.658 -3.795 1 96.69 125 ASP B C 1
ATOM 4093 O O . ASP B 1 125 ? 20.312 -3.717 -4.898 1 96.69 125 ASP B O 1
ATOM 4097 N N . GLY B 1 126 ? 18.734 -4.402 -3.428 1 96.12 126 GLY B N 1
ATOM 4098 C CA . GLY B 1 126 ? 18.156 -5.344 -4.375 1 96.12 126 GLY B CA 1
ATOM 4099 C C . GLY B 1 126 ? 17.484 -4.668 -5.551 1 96.12 126 GLY B C 1
ATOM 4100 O O . GLY B 1 126 ? 17.641 -5.098 -6.695 1 96.12 126 GLY B O 1
ATOM 4101 N N . LEU B 1 127 ? 16.812 -3.588 -5.324 1 96.94 127 LEU B N 1
ATOM 4102 C CA . LEU B 1 127 ? 16.047 -2.893 -6.348 1 96.94 127 LEU B CA 1
ATOM 4103 C C . LEU B 1 127 ? 16.953 -2.182 -7.336 1 96.94 127 LEU B C 1
ATOM 4105 O O . LEU B 1 127 ? 16.531 -1.78 -8.414 1 96.94 127 LEU B O 1
ATOM 4109 N N . ALA B 1 128 ? 18.234 -2.018 -6.945 1 97.75 128 ALA B N 1
ATOM 4110 C CA . ALA B 1 128 ? 19.203 -1.354 -7.812 1 97.75 128 ALA B CA 1
ATOM 4111 C C . ALA B 1 128 ? 19.578 -2.246 -8.992 1 97.75 128 ALA B C 1
ATOM 4113 O O . ALA B 1 128 ? 20.141 -1.768 -9.984 1 97.75 128 ALA B O 1
ATOM 4114 N N . ALA B 1 129 ? 19.297 -3.508 -8.891 1 96.88 129 ALA B N 1
ATOM 4115 C CA . ALA B 1 129 ? 19.641 -4.438 -9.961 1 96.88 129 ALA B CA 1
ATOM 4116 C C . ALA B 1 129 ? 18.812 -4.164 -11.219 1 96.88 129 ALA B C 1
ATOM 4118 O O . ALA B 1 129 ? 17.641 -3.779 -11.125 1 96.88 129 ALA B O 1
ATOM 4119 N N . GLN B 1 130 ? 19.359 -4.414 -12.336 1 95.44 130 GLN B N 1
ATOM 4120 C CA . GLN B 1 130 ? 18.766 -4.066 -13.625 1 95.44 130 GLN B CA 1
ATOM 4121 C C . GLN B 1 130 ? 17.406 -4.742 -13.805 1 95.44 130 GLN B C 1
ATOM 4123 O O . GLN B 1 130 ? 16.469 -4.137 -14.336 1 95.44 130 GLN B O 1
ATOM 4128 N N . ASN B 1 131 ? 17.312 -5.973 -13.453 1 94.69 131 ASN B N 1
ATOM 4129 C CA . ASN B 1 131 ? 16.047 -6.684 -13.648 1 94.69 131 ASN B CA 1
ATOM 4130 C C . ASN B 1 131 ? 14.93 -6.055 -12.828 1 94.69 131 ASN B C 1
ATOM 4132 O O . ASN B 1 131 ? 13.781 -5.988 -13.289 1 94.69 131 ASN B O 1
ATOM 4136 N N . TYR B 1 132 ? 15.273 -5.574 -11.641 1 96.94 132 TYR B N 1
ATOM 4137 C CA . TYR B 1 132 ? 14.258 -4.91 -10.836 1 96.94 132 TYR B CA 1
ATOM 4138 C C . TYR B 1 132 ? 13.961 -3.514 -11.367 1 96.94 132 TYR B C 1
ATOM 4140 O O . TYR B 1 132 ? 12.82 -3.045 -11.297 1 96.94 132 TYR B O 1
ATOM 4148 N N . GLN B 1 133 ? 14.984 -2.832 -11.914 1 97.06 133 GLN B N 1
ATOM 4149 C CA . GLN B 1 133 ? 14.758 -1.53 -12.531 1 97.06 133 GLN B CA 1
ATOM 4150 C C . GLN B 1 133 ? 13.766 -1.636 -13.688 1 97.06 133 GLN B C 1
ATOM 4152 O O . GLN B 1 133 ? 12.797 -0.878 -13.75 1 97.06 133 GLN B O 1
ATOM 4157 N N . LYS B 1 134 ? 13.984 -2.553 -14.5 1 96.38 134 LYS B N 1
ATOM 4158 C CA . LYS B 1 134 ? 13.102 -2.781 -15.633 1 96.38 134 LYS B CA 1
ATOM 4159 C C . LYS B 1 134 ? 11.719 -3.244 -15.172 1 96.38 134 LYS B C 1
ATOM 4161 O O . LYS B 1 134 ? 10.711 -2.902 -15.789 1 96.38 134 LYS B O 1
ATOM 4166 N N . SER B 1 135 ? 11.719 -4.027 -14.094 1 96.56 135 SER B N 1
ATOM 4167 C CA . SER B 1 135 ? 10.453 -4.5 -13.547 1 96.56 135 SER B CA 1
ATOM 4168 C C . SER B 1 135 ? 9.609 -3.344 -13.016 1 96.56 135 SER B C 1
ATOM 4170 O O . SER B 1 135 ? 8.391 -3.316 -13.219 1 96.56 135 SER B O 1
ATOM 4172 N N . LEU B 1 136 ? 10.289 -2.438 -12.336 1 97.62 136 LEU B N 1
ATOM 4173 C CA . LEU B 1 136 ? 9.586 -1.265 -11.836 1 97.62 136 LEU B CA 1
ATOM 4174 C C . LEU B 1 136 ? 9 -0.45 -12.984 1 97.62 136 LEU B C 1
ATOM 4176 O O . LEU B 1 136 ? 7.863 0.033 -12.891 1 97.62 136 LEU B O 1
ATOM 4180 N N . ASP B 1 137 ? 9.695 -0.33 -14.062 1 97.5 137 ASP B N 1
ATOM 4181 C CA . ASP B 1 137 ? 9.203 0.351 -15.25 1 97.5 137 ASP B CA 1
ATOM 4182 C C . ASP B 1 137 ? 7.973 -0.358 -15.82 1 97.5 137 ASP B C 1
ATOM 4184 O O . ASP B 1 137 ? 6.957 0.281 -16.109 1 97.5 137 ASP B O 1
ATOM 4188 N N . PHE B 1 138 ? 8.062 -1.594 -15.922 1 96.62 138 PHE B N 1
ATOM 4189 C CA . PHE B 1 138 ? 6.973 -2.389 -16.469 1 96.62 138 PHE B CA 1
ATOM 4190 C C . PHE B 1 138 ? 5.719 -2.262 -15.617 1 96.62 138 PHE B C 1
ATOM 4192 O O . PHE B 1 138 ? 4.633 -1.996 -16.141 1 96.62 138 PHE B O 1
ATOM 4199 N N . CYS B 1 139 ? 5.902 -2.473 -14.312 1 96.75 139 CYS B N 1
ATOM 4200 C CA . CYS B 1 139 ? 4.77 -2.461 -13.398 1 96.75 139 CYS B CA 1
ATOM 4201 C C . CYS B 1 139 ? 4.086 -1.098 -13.391 1 96.75 139 CYS B C 1
ATOM 4203 O O . CYS B 1 139 ? 2.857 -1.015 -13.352 1 96.75 139 CYS B O 1
ATOM 4205 N N . TYR B 1 140 ? 4.906 -0.086 -13.453 1 97.12 140 TYR B N 1
ATOM 4206 C CA . TYR B 1 140 ? 4.348 1.257 -13.344 1 97.12 140 TYR B CA 1
ATOM 4207 C C . TYR B 1 140 ? 3.678 1.677 -14.648 1 97.12 140 TYR B C 1
ATOM 4209 O O . TYR B 1 140 ? 2.59 2.258 -14.633 1 97.12 140 TYR B O 1
ATOM 4217 N N . ASP B 1 141 ? 4.262 1.375 -15.758 1 95.94 141 ASP B N 1
ATOM 4218 C CA . ASP B 1 141 ? 3.828 1.937 -17.031 1 95.94 141 ASP B CA 1
ATOM 4219 C C . ASP B 1 141 ? 2.83 1.016 -17.734 1 95.94 141 ASP B C 1
ATOM 4221 O O . ASP B 1 141 ? 2.01 1.471 -18.531 1 95.94 141 ASP B O 1
ATOM 4225 N N . VAL B 1 142 ? 2.896 -0.233 -17.438 1 95.88 142 VAL B N 1
ATOM 4226 C CA . VAL B 1 142 ? 2.09 -1.178 -18.203 1 95.88 142 VAL B CA 1
ATOM 4227 C C . VAL B 1 142 ? 1.028 -1.802 -17.297 1 95.88 142 VAL B C 1
ATOM 4229 O O . VAL B 1 142 ? -0.163 -1.772 -17.609 1 95.88 142 VAL B O 1
ATOM 4232 N N . ALA B 1 143 ? 1.412 -2.309 -16.141 1 95.19 143 ALA B N 1
ATOM 4233 C CA . ALA B 1 143 ? 0.497 -3.076 -15.305 1 95.19 143 ALA B CA 1
ATOM 4234 C C . ALA B 1 143 ? -0.461 -2.154 -14.555 1 95.19 143 ALA B C 1
ATOM 4236 O O . ALA B 1 143 ? -1.675 -2.377 -14.555 1 95.19 143 ALA B O 1
ATOM 4237 N N . ARG B 1 144 ? 0.063 -1.131 -13.922 1 95.12 144 ARG B N 1
ATOM 4238 C CA . ARG B 1 144 ? -0.687 -0.261 -13.023 1 95.12 144 ARG B CA 1
ATOM 4239 C C . ARG B 1 144 ? -1.861 0.391 -13.742 1 95.12 144 ARG B C 1
ATOM 4241 O O . ARG B 1 144 ? -2.959 0.49 -13.188 1 95.12 144 ARG B O 1
ATOM 4248 N N . PRO B 1 145 ? -1.724 0.848 -14.984 1 95.75 145 PRO B N 1
ATOM 4249 C CA . PRO B 1 145 ? -2.855 1.468 -15.672 1 95.75 145 PRO B CA 1
ATOM 4250 C C . PRO B 1 145 ? -4.051 0.527 -15.805 1 95.75 145 PRO B C 1
ATOM 4252 O O . PRO B 1 145 ? -5.203 0.969 -15.734 1 95.75 145 PRO B O 1
ATOM 4255 N N . SER B 1 146 ? -3.783 -0.734 -15.992 1 94.81 146 SER B N 1
ATOM 4256 C CA . SER B 1 146 ? -4.871 -1.7 -16.094 1 94.81 146 SER B CA 1
ATOM 4257 C C . SER B 1 146 ? -5.637 -1.798 -14.773 1 94.81 146 SER B C 1
ATOM 4259 O O . SER B 1 146 ? -6.867 -1.812 -14.758 1 94.81 146 SER B O 1
ATOM 4261 N N . PHE B 1 147 ? -4.926 -1.84 -13.688 1 95.31 147 PHE B N 1
ATOM 4262 C CA . PHE B 1 147 ? -5.562 -1.878 -12.375 1 95.31 147 PHE B CA 1
ATOM 4263 C C . PHE B 1 147 ? -6.359 -0.603 -12.125 1 95.31 147 PHE B C 1
ATOM 4265 O O . PHE B 1 147 ? -7.492 -0.658 -11.641 1 95.31 147 PHE B O 1
ATOM 4272 N N . ASN B 1 148 ? -5.75 0.509 -12.523 1 94.81 148 ASN B N 1
ATOM 4273 C CA . ASN B 1 148 ? -6.402 1.798 -12.32 1 94.81 148 ASN B CA 1
ATOM 4274 C C . ASN B 1 148 ? -7.73 1.878 -13.062 1 94.81 148 ASN B C 1
ATOM 4276 O O . ASN B 1 148 ? -8.641 2.594 -12.641 1 94.81 148 ASN B O 1
ATOM 4280 N N . GLY B 1 149 ? -7.855 1.138 -14.102 1 95.5 149 GLY B N 1
ATOM 4281 C CA . GLY B 1 149 ? -9.039 1.204 -14.945 1 95.5 149 GLY B CA 1
ATOM 4282 C C . GLY B 1 149 ? -10.125 0.229 -14.539 1 95.5 149 GLY B C 1
ATOM 4283 O O . GLY B 1 149 ? -11.234 0.272 -15.07 1 95.5 149 GLY B O 1
ATOM 4284 N N . PHE B 1 150 ? -9.883 -0.641 -13.516 1 95.56 150 PHE B N 1
ATOM 4285 C CA . PHE B 1 150 ? -10.812 -1.697 -13.125 1 95.56 150 PHE B CA 1
ATOM 4286 C C . PHE B 1 150 ? -12.203 -1.128 -12.859 1 95.56 150 PHE B C 1
ATOM 4288 O O . PHE B 1 150 ? -13.188 -1.572 -13.453 1 95.56 150 PHE B O 1
ATOM 4295 N N . PRO B 1 151 ? -12.273 -0.08 -12.008 1 96.19 151 PRO B N 1
ATOM 4296 C CA . PRO B 1 151 ? -13.625 0.371 -11.656 1 96.19 151 PRO B CA 1
ATOM 4297 C C . PRO B 1 151 ? -14.414 0.855 -12.867 1 96.19 151 PRO B C 1
ATOM 4299 O O . PRO B 1 151 ? -15.562 0.44 -13.07 1 96.19 151 PRO B O 1
ATOM 4302 N N . THR B 1 152 ? -13.797 1.641 -13.695 1 95.19 152 THR B N 1
ATOM 4303 C CA . THR B 1 152 ? -14.477 2.176 -14.867 1 95.19 152 THR B CA 1
ATOM 4304 C C . THR B 1 152 ? -14.781 1.066 -15.875 1 95.19 152 THR B C 1
ATOM 4306 O O . THR B 1 152 ? -15.867 1.019 -16.438 1 95.19 152 THR B O 1
ATOM 4309 N N . PHE B 1 153 ? -13.859 0.191 -16.109 1 96.25 153 PHE B N 1
ATOM 4310 C CA . PHE B 1 153 ? -14.031 -0.9 -17.062 1 96.25 153 PHE B CA 1
ATOM 4311 C C . PHE B 1 153 ? -15.203 -1.788 -16.672 1 96.25 153 PHE B C 1
ATOM 4313 O O . PHE B 1 153 ? -16.078 -2.084 -17.484 1 96.25 153 PHE B O 1
ATOM 4320 N N . PHE B 1 154 ? -15.25 -2.162 -15.391 1 96.5 154 PHE B N 1
ATOM 4321 C CA . PHE B 1 154 ? -16.266 -3.105 -14.953 1 96.5 154 PHE B CA 1
ATOM 4322 C C . PHE B 1 154 ? -17.625 -2.428 -14.859 1 96.5 154 PHE B C 1
ATOM 4324 O O . PHE B 1 154 ? -18.656 -3.051 -15.125 1 96.5 154 PHE B O 1
ATOM 4331 N N . SER B 1 155 ? -17.594 -1.189 -14.508 1 96.44 155 SER B N 1
ATOM 4332 C CA . SER B 1 155 ? -18.859 -0.448 -14.531 1 96.44 155 SER B CA 1
ATOM 4333 C C . SER B 1 155 ? -19.438 -0.401 -15.938 1 96.44 155 SER B C 1
ATOM 4335 O O . SER B 1 155 ? -20.625 -0.662 -16.125 1 96.44 155 SER B O 1
ATOM 4337 N N . LYS B 1 156 ? -18.641 -0.19 -16.891 1 95.88 156 LYS B N 1
ATOM 4338 C CA . LYS B 1 156 ? -19.078 -0.07 -18.281 1 95.88 156 LYS B CA 1
ATOM 4339 C C . LYS B 1 156 ? -19.5 -1.422 -18.844 1 95.88 156 LYS B C 1
ATOM 4341 O O . LYS B 1 156 ? -20.328 -1.487 -19.766 1 95.88 156 LYS B O 1
ATOM 4346 N N . THR B 1 157 ? -19 -2.471 -18.312 1 95.19 157 THR B N 1
ATOM 4347 C CA . THR B 1 157 ? -19.266 -3.793 -18.859 1 95.19 157 THR B CA 1
ATOM 4348 C C . THR B 1 157 ? -20.266 -4.559 -18 1 95.19 157 THR B C 1
ATOM 4350 O O . THR B 1 157 ? -20.344 -5.785 -18.078 1 95.19 157 THR B O 1
ATOM 4353 N N . GLY B 1 158 ? -20.953 -3.822 -17.141 1 96.19 158 GLY B N 1
ATOM 4354 C CA . GLY B 1 158 ? -22.016 -4.41 -16.344 1 96.19 158 GLY B CA 1
ATOM 4355 C C . GLY B 1 158 ? -21.516 -5.352 -15.266 1 96.19 158 GLY B C 1
ATOM 4356 O O . GLY B 1 158 ? -22.188 -6.324 -14.922 1 96.19 158 GLY B O 1
ATOM 4357 N N . TYR B 1 159 ? -20.25 -5.16 -14.844 1 96.81 159 TYR B N 1
ATOM 4358 C CA . TYR B 1 159 ? -19.656 -5.926 -13.766 1 96.81 159 TYR B CA 1
ATOM 4359 C C . TYR B 1 159 ? -19.641 -7.414 -14.086 1 96.81 159 TYR B C 1
ATOM 4361 O O . TYR B 1 159 ? -20 -8.242 -13.25 1 96.81 159 TYR B O 1
ATOM 4369 N N . LYS B 1 160 ? -19.188 -7.652 -15.328 1 95 160 LYS B N 1
ATOM 4370 C CA . LYS B 1 160 ? -19.094 -9.023 -15.812 1 95 160 LYS B CA 1
ATOM 4371 C C . LYS B 1 160 ? -17.641 -9.422 -16.047 1 95 160 LYS B C 1
ATOM 4373 O O . LYS B 1 160 ? -16.781 -8.562 -16.219 1 95 160 LYS B O 1
ATOM 4378 N N . MET B 1 161 ? -17.422 -10.711 -16.031 1 92.25 161 MET B N 1
ATOM 4379 C CA . MET B 1 161 ? -16.094 -11.234 -16.344 1 92.25 161 MET B CA 1
ATOM 4380 C C . MET B 1 161 ? -15.742 -10.992 -17.812 1 92.25 161 MET B C 1
ATOM 4382 O O . MET B 1 161 ? -16.562 -11.203 -18.688 1 92.25 161 MET B O 1
ATOM 4386 N N . PRO B 1 162 ? -14.523 -10.508 -18 1 90.06 162 PRO B N 1
ATOM 4387 C CA . PRO B 1 162 ? -14.109 -10.43 -19.406 1 90.06 162 PRO B CA 1
ATOM 4388 C C . PRO B 1 162 ? -13.906 -11.805 -20.031 1 90.06 162 PRO B C 1
ATOM 4390 O O . PRO B 1 162 ? -13.414 -12.727 -19.375 1 90.06 162 PRO B O 1
ATOM 4393 N N . THR B 1 163 ? -14.25 -11.93 -21.297 1 83.88 163 THR B N 1
ATOM 4394 C CA . THR B 1 163 ? -14.195 -13.234 -21.938 1 83.88 163 THR B CA 1
ATOM 4395 C C . THR B 1 163 ? -13.312 -13.18 -23.188 1 83.88 163 THR B C 1
ATOM 4397 O O . THR B 1 163 ? -13.078 -14.203 -23.828 1 83.88 163 THR B O 1
ATOM 4400 N N . SER B 1 164 ? -12.867 -11.977 -23.484 1 85.5 164 SER B N 1
ATOM 4401 C CA . SER B 1 164 ? -12.078 -11.797 -24.703 1 85.5 164 SER B CA 1
ATOM 4402 C C . SER B 1 164 ? -10.648 -11.375 -24.375 1 85.5 164 SER B C 1
ATOM 4404 O O . SER B 1 164 ? -10.422 -10.586 -23.453 1 85.5 164 SER B O 1
ATOM 4406 N N . LEU B 1 165 ? -9.703 -11.836 -25.141 1 85.19 165 LEU B N 1
ATOM 4407 C CA . LEU B 1 165 ? -8.305 -11.461 -25 1 85.19 165 LEU B CA 1
ATOM 4408 C C . LEU B 1 165 ? -8.055 -10.062 -25.562 1 85.19 165 LEU B C 1
ATOM 4410 O O . LEU B 1 165 ? -7.008 -9.461 -25.297 1 85.19 165 LEU B O 1
ATOM 4414 N N . THR B 1 166 ? -9.008 -9.578 -26.266 1 90.88 166 THR B N 1
ATOM 4415 C CA . THR B 1 166 ? -8.766 -8.312 -26.953 1 90.88 166 THR B CA 1
ATOM 4416 C C . THR B 1 166 ? -9.781 -7.258 -26.531 1 90.88 166 THR B C 1
ATOM 4418 O O . THR B 1 166 ? -9.891 -6.199 -27.156 1 90.88 166 THR B O 1
ATOM 4421 N N . ASP B 1 167 ? -10.516 -7.641 -25.547 1 91.75 167 ASP B N 1
ATOM 4422 C CA . ASP B 1 167 ? -11.5 -6.688 -25.047 1 91.75 167 ASP B CA 1
ATOM 4423 C C . ASP B 1 167 ? -11.586 -6.734 -23.531 1 91.75 167 ASP B C 1
ATOM 4425 O O . ASP B 1 167 ? -12.672 -6.91 -22.969 1 91.75 167 ASP B O 1
ATOM 4429 N N . GLY B 1 168 ? -10.484 -6.645 -22.891 1 94.12 168 GLY B N 1
ATOM 4430 C CA . GLY B 1 168 ? -10.398 -6.688 -21.438 1 94.12 168 GLY B CA 1
ATOM 4431 C C . GLY B 1 168 ? -9.859 -5.402 -20.844 1 94.12 168 GLY B C 1
ATOM 4432 O O . GLY B 1 168 ? -9.727 -4.391 -21.531 1 94.12 168 GLY B O 1
ATOM 4433 N N . PRO B 1 169 ? -9.617 -5.426 -19.547 1 95.06 169 PRO B N 1
ATOM 4434 C CA . PRO B 1 169 ? -9.102 -4.25 -18.844 1 95.06 169 PRO B CA 1
ATOM 4435 C C . PRO B 1 169 ? -7.82 -3.699 -19.469 1 95.06 169 PRO B C 1
ATOM 4437 O O . PRO B 1 169 ? -7.625 -2.482 -19.516 1 95.06 169 PRO B O 1
ATOM 4440 N N . PHE B 1 170 ? -6.992 -4.57 -19.969 1 96.12 170 PHE B N 1
ATOM 4441 C CA . PHE B 1 170 ? -5.734 -4.148 -20.578 1 96.12 170 PHE B CA 1
ATOM 4442 C C . PHE B 1 170 ? -5.984 -3.293 -21.812 1 96.12 170 PHE B C 1
ATOM 4444 O O . PHE B 1 170 ? -5.391 -2.223 -21.969 1 96.12 170 PHE B O 1
ATOM 4451 N N . GLN B 1 171 ? -6.836 -3.762 -22.688 1 96.12 171 GLN B N 1
ATOM 4452 C CA . GLN B 1 171 ? -7.145 -3.051 -23.922 1 96.12 171 GLN B CA 1
ATOM 4453 C C . GLN B 1 171 ? -7.805 -1.707 -23.625 1 96.12 171 GLN B C 1
ATOM 4455 O O . GLN B 1 171 ? -7.523 -0.713 -24.297 1 96.12 171 GLN B O 1
ATOM 4460 N N . ASP B 1 172 ? -8.602 -1.771 -22.688 1 95.81 172 ASP B N 1
ATOM 4461 C CA . ASP B 1 172 ? -9.258 -0.528 -22.297 1 95.81 172 ASP B CA 1
ATOM 4462 C C . ASP B 1 172 ? -8.242 0.485 -21.766 1 95.81 172 ASP B C 1
ATOM 4464 O O . ASP B 1 172 ? -8.32 1.672 -22.094 1 95.81 172 ASP B O 1
ATOM 4468 N N . ALA B 1 173 ? -7.336 0.076 -20.969 1 95.62 173 ALA B N 1
ATOM 4469 C CA . ALA B 1 173 ? -6.348 0.94 -20.328 1 95.62 173 ALA B CA 1
ATOM 4470 C C . ALA B 1 173 ? -5.375 1.52 -21.359 1 95.62 173 ALA B C 1
ATOM 4472 O O . ALA B 1 173 ? -4.945 2.668 -21.234 1 95.62 173 ALA B O 1
ATOM 4473 N N . HIS B 1 174 ? -5.047 0.747 -22.328 1 96.88 174 HIS B N 1
ATOM 4474 C CA . HIS B 1 174 ? -3.971 1.157 -23.219 1 96.88 174 HIS B CA 1
ATOM 4475 C C . HIS B 1 174 ? -4.516 1.542 -24.594 1 96.88 174 HIS B C 1
ATOM 4477 O O . HIS B 1 174 ? -3.75 1.919 -25.484 1 96.88 174 HIS B O 1
ATOM 4483 N N . GLY B 1 175 ? -5.809 1.475 -24.781 1 96.38 175 GLY B N 1
ATOM 4484 C CA . GLY B 1 175 ? -6.418 1.869 -26.031 1 96.38 175 GLY B CA 1
ATOM 4485 C C . GLY B 1 175 ? -5.93 1.053 -27.219 1 96.38 175 GLY B C 1
ATOM 4486 O O . GLY B 1 175 ? -5.543 1.61 -28.25 1 96.38 175 GLY B O 1
ATOM 4487 N N . THR B 1 176 ? -5.891 -0.291 -27.031 1 96.69 176 THR B N 1
ATOM 4488 C CA . THR B 1 176 ? -5.367 -1.174 -28.078 1 96.69 176 THR B CA 1
ATOM 4489 C C . THR B 1 176 ? -6.34 -2.32 -28.344 1 96.69 176 THR B C 1
ATOM 4491 O O . THR B 1 176 ? -7.25 -2.572 -27.547 1 96.69 176 THR B O 1
ATOM 4494 N N . LYS B 1 177 ? -6.203 -2.957 -29.484 1 94.94 177 LYS B N 1
ATOM 4495 C CA . LYS B 1 177 ? -6.98 -4.148 -29.828 1 94.94 177 LYS B CA 1
ATOM 4496 C C . LYS B 1 177 ? -6.09 -5.391 -29.859 1 94.94 177 LYS B C 1
ATOM 4498 O O . LYS B 1 177 ? -6.566 -6.488 -30.156 1 94.94 177 LYS B O 1
ATOM 4503 N N . LEU B 1 178 ? -4.887 -5.152 -29.516 1 94.56 178 LEU B N 1
ATOM 4504 C CA . LEU B 1 178 ? -3.938 -6.262 -29.531 1 94.56 178 LEU B CA 1
ATOM 4505 C C . LEU B 1 178 ? -3.994 -7.055 -28.234 1 94.56 178 LEU B C 1
ATOM 4507 O O . LEU B 1 178 ? -4.215 -6.484 -27.156 1 94.56 178 LEU B O 1
ATOM 4511 N N . PRO B 1 179 ? -3.74 -8.352 -28.391 1 91.31 179 PRO B N 1
ATOM 4512 C CA . PRO B 1 179 ? -3.484 -9.102 -27.156 1 91.31 179 PRO B CA 1
ATOM 4513 C C . PRO B 1 179 ? -2.242 -8.609 -26.422 1 91.31 179 PRO B C 1
ATOM 4515 O O . PRO B 1 179 ? -1.358 -7.996 -27.031 1 91.31 179 PRO B O 1
ATOM 4518 N N . PHE B 1 180 ? -2.15 -8.906 -25.234 1 92.25 180 PHE B N 1
ATOM 4519 C CA . PHE B 1 180 ? -1.146 -8.391 -24.312 1 92.25 180 PHE B CA 1
ATOM 4520 C C . PHE B 1 180 ? 0.256 -8.562 -24.891 1 92.25 180 PHE B C 1
ATOM 4522 O O . PHE B 1 180 ? 0.998 -7.59 -25.031 1 92.25 180 PHE B O 1
ATOM 4529 N N . PHE B 1 181 ? 0.628 -9.742 -25.297 1 88.5 181 PHE B N 1
ATOM 4530 C CA . PHE B 1 181 ? 1.994 -10.016 -25.719 1 88.5 181 PHE B CA 1
ATOM 4531 C C . PHE B 1 181 ? 2.285 -9.336 -27.062 1 88.5 181 PHE B C 1
ATOM 4533 O O . PHE B 1 181 ? 3.393 -8.852 -27.281 1 88.5 181 PHE B O 1
ATOM 4540 N N . GLU B 1 182 ? 1.328 -9.352 -27.906 1 90.75 182 GLU B N 1
ATOM 4541 C CA . GLU B 1 182 ? 1.502 -8.648 -29.188 1 90.75 182 GLU B CA 1
ATOM 4542 C C . GLU B 1 182 ? 1.697 -7.152 -28.969 1 90.75 182 GLU B C 1
ATOM 4544 O O . GLU B 1 182 ? 2.482 -6.516 -29.672 1 90.75 182 GLU B O 1
ATOM 4549 N N . TRP B 1 183 ? 0.974 -6.66 -28.031 1 95.38 183 TRP B N 1
ATOM 4550 C CA . TRP B 1 183 ? 1.121 -5.246 -27.703 1 95.38 183 TRP B CA 1
ATOM 4551 C C . TRP B 1 183 ? 2.508 -4.957 -27.141 1 95.38 183 TRP B C 1
ATOM 4553 O O . TRP B 1 183 ? 3.117 -3.934 -27.469 1 95.38 183 TRP B O 1
ATOM 4563 N N . LEU B 1 184 ? 3.021 -5.812 -26.281 1 94.5 184 LEU B N 1
ATOM 4564 C CA . LEU B 1 184 ? 4.359 -5.641 -25.734 1 94.5 184 LEU B CA 1
ATOM 4565 C C . LEU B 1 184 ? 5.402 -5.578 -26.844 1 94.5 184 LEU B C 1
ATOM 4567 O O . LEU B 1 184 ? 6.324 -4.758 -26.797 1 94.5 184 LEU B O 1
ATOM 4571 N N . VAL B 1 185 ? 5.27 -6.434 -27.797 1 90.81 185 VAL B N 1
ATOM 4572 C CA . VAL B 1 185 ? 6.203 -6.508 -28.906 1 90.81 185 VAL B CA 1
ATOM 4573 C C . VAL B 1 185 ? 6.105 -5.238 -29.75 1 90.81 185 VAL B C 1
ATOM 4575 O O . VAL B 1 185 ? 7.121 -4.684 -30.172 1 90.81 185 VAL B O 1
ATOM 4578 N N . ALA B 1 186 ? 4.945 -4.781 -29.969 1 95.62 186 ALA B N 1
ATOM 4579 C CA . ALA B 1 186 ? 4.688 -3.645 -30.844 1 95.62 186 ALA B CA 1
ATOM 4580 C C . ALA B 1 186 ? 5.078 -2.332 -30.172 1 95.62 186 ALA B C 1
ATOM 4582 O O . ALA B 1 186 ? 5.195 -1.299 -30.844 1 95.62 186 ALA B O 1
ATOM 4583 N N . THR B 1 187 ? 5.309 -2.402 -28.844 1 96.25 187 THR B N 1
ATOM 4584 C CA . THR B 1 187 ? 5.516 -1.158 -28.109 1 96.25 187 THR B CA 1
ATOM 4585 C C . THR B 1 187 ? 6.77 -1.244 -27.25 1 96.25 187 THR B C 1
ATOM 4587 O O . THR B 1 187 ? 6.684 -1.228 -26.016 1 96.25 187 THR B O 1
ATOM 4590 N N . PRO B 1 188 ? 7.902 -1.244 -27.969 1 94.69 188 PRO B N 1
ATOM 4591 C CA . PRO B 1 188 ? 9.117 -1.24 -27.156 1 94.69 188 PRO B CA 1
ATOM 4592 C C . PRO B 1 188 ? 9.156 -0.087 -26.156 1 94.69 188 PRO B C 1
ATOM 4594 O O . PRO B 1 188 ? 8.594 0.979 -26.422 1 94.69 188 PRO B O 1
ATOM 4597 N N . PRO B 1 189 ? 9.797 -0.409 -25 1 96.31 189 PRO B N 1
ATOM 4598 C CA . PRO B 1 189 ? 10.664 -1.515 -24.594 1 96.31 189 PRO B CA 1
ATOM 4599 C C . PRO B 1 189 ? 9.938 -2.547 -23.734 1 96.31 189 PRO B C 1
ATOM 4601 O O . PRO B 1 189 ? 10.57 -3.25 -22.938 1 96.31 189 PRO B O 1
ATOM 4604 N N . HIS B 1 190 ? 8.695 -2.676 -23.859 1 95.25 190 HIS B N 1
ATOM 4605 C CA . HIS B 1 190 ? 7.859 -3.328 -22.859 1 95.25 190 HIS B CA 1
ATOM 4606 C C . HIS B 1 190 ? 8.094 -4.836 -22.844 1 95.25 190 HIS B C 1
ATOM 4608 O O . HIS B 1 190 ? 7.988 -5.473 -21.797 1 95.25 190 HIS B O 1
ATOM 4614 N N . LEU B 1 191 ? 8.445 -5.395 -23.984 1 90.12 191 LEU B N 1
ATOM 4615 C CA . LEU B 1 191 ? 8.734 -6.824 -24 1 90.12 191 LEU B CA 1
ATOM 4616 C C . LEU B 1 191 ? 9.969 -7.137 -23.156 1 90.12 191 LEU B C 1
ATOM 4618 O O . LEU B 1 191 ? 9.969 -8.086 -22.359 1 90.12 191 LEU B O 1
ATOM 4622 N N . ASP B 1 192 ? 11 -6.344 -23.344 1 91.31 192 ASP B N 1
ATOM 4623 C CA . ASP B 1 192 ? 12.219 -6.496 -22.562 1 91.31 192 ASP B CA 1
ATOM 4624 C C . ASP B 1 192 ? 11.945 -6.309 -21.078 1 91.31 192 ASP B C 1
ATOM 4626 O O . ASP B 1 192 ? 12.477 -7.043 -20.234 1 91.31 192 ASP B O 1
ATOM 4630 N N . GLU B 1 193 ? 11.164 -5.348 -20.766 1 94.31 193 GLU B N 1
ATOM 4631 C CA . GLU B 1 193 ? 10.789 -5.07 -19.375 1 94.31 193 GLU B CA 1
ATOM 4632 C C . GLU B 1 193 ? 9.992 -6.227 -18.781 1 94.31 193 GLU B C 1
ATOM 4634 O O . GLU B 1 193 ? 10.227 -6.625 -17.641 1 94.31 193 GLU B O 1
ATOM 4639 N N . PHE B 1 194 ? 9.117 -6.762 -19.562 1 90.94 194 PHE B N 1
ATOM 4640 C CA . PHE B 1 194 ? 8.297 -7.879 -19.109 1 90.94 194 PHE B CA 1
ATOM 4641 C C . PHE B 1 194 ? 9.164 -9.102 -18.812 1 90.94 194 PHE B C 1
ATOM 4643 O O . PHE B 1 194 ? 8.977 -9.773 -17.797 1 90.94 194 PHE B O 1
ATOM 4650 N N . ASP B 1 195 ? 10.086 -9.328 -19.625 1 84.06 195 ASP B N 1
ATOM 4651 C CA . ASP B 1 195 ? 10.992 -10.469 -19.438 1 84.06 195 ASP B CA 1
ATOM 4652 C C . ASP B 1 195 ? 11.789 -10.328 -18.141 1 84.06 195 ASP B C 1
ATOM 4654 O O . ASP B 1 195 ? 11.984 -11.312 -17.422 1 84.06 195 ASP B O 1
ATOM 4658 N N . ASN B 1 196 ? 12.258 -9.188 -17.891 1 89.12 196 ASN B N 1
ATOM 4659 C CA . ASN B 1 196 ? 12.977 -8.922 -16.641 1 89.12 196 ASN B CA 1
ATOM 4660 C C . ASN B 1 196 ? 12.062 -9.055 -15.43 1 89.12 196 ASN B C 1
ATOM 4662 O O . ASN B 1 196 ? 12.484 -9.555 -14.383 1 89.12 196 ASN B O 1
ATOM 4666 N N . PHE B 1 197 ? 10.859 -8.68 -15.641 1 90.25 197 PHE B N 1
ATOM 4667 C CA . PHE B 1 197 ? 9.891 -8.797 -14.562 1 90.25 197 PHE B CA 1
ATOM 4668 C C . PHE B 1 197 ? 9.641 -10.266 -14.211 1 90.25 197 PHE B C 1
ATOM 4670 O O . PHE B 1 197 ? 9.609 -10.633 -13.039 1 90.25 197 PHE B O 1
ATOM 4677 N N . MET B 1 198 ? 9.422 -11.078 -15.203 1 82.62 198 MET B N 1
ATOM 4678 C CA . MET B 1 198 ? 9.18 -12.5 -14.961 1 82.62 198 MET B CA 1
ATOM 4679 C C . MET B 1 198 ? 10.336 -13.133 -14.195 1 82.62 198 MET B C 1
ATOM 4681 O O . MET B 1 198 ? 10.125 -14.016 -13.367 1 82.62 198 MET B O 1
ATOM 4685 N N . SER B 1 199 ? 11.516 -12.633 -14.422 1 80.94 199 SER B N 1
ATOM 4686 C CA . SER B 1 199 ? 12.695 -13.102 -13.703 1 80.94 199 SER B CA 1
ATOM 4687 C C . SER B 1 199 ? 12.727 -12.562 -12.281 1 80.94 199 SER B C 1
ATOM 4689 O O . SER B 1 199 ? 13.008 -13.297 -11.336 1 80.94 199 SER B O 1
ATOM 4691 N N . ALA B 1 200 ? 12.352 -11.367 -12.094 1 88.69 200 ALA B N 1
ATOM 4692 C CA . ALA B 1 200 ? 12.453 -10.672 -10.812 1 88.69 200 ALA B CA 1
ATOM 4693 C C . ALA B 1 200 ? 11.375 -11.164 -9.844 1 88.69 200 ALA B C 1
ATOM 4695 O O . ALA B 1 200 ? 11.633 -11.297 -8.641 1 88.69 200 ALA B O 1
ATOM 4696 N N . TYR B 1 201 ? 10.258 -11.414 -10.336 1 85.19 201 TYR B N 1
ATOM 4697 C CA . TYR B 1 201 ? 9.133 -11.727 -9.453 1 85.19 201 TYR B CA 1
ATOM 4698 C C . TYR B 1 201 ? 9.359 -13.055 -8.742 1 85.19 201 TYR B C 1
ATOM 4700 O O . TYR B 1 201 ? 8.875 -13.258 -7.625 1 85.19 201 TYR B O 1
ATOM 4708 N N . ARG B 1 202 ? 10.141 -13.945 -9.25 1 84.31 202 ARG B N 1
ATOM 4709 C CA . ARG B 1 202 ? 10.391 -15.266 -8.68 1 84.31 202 ARG B CA 1
ATOM 4710 C C . ARG B 1 202 ? 11.711 -15.289 -7.91 1 84.31 202 ARG B C 1
ATOM 4712 O O . ARG B 1 202 ? 11.992 -16.234 -7.176 1 84.31 202 ARG B O 1
ATOM 4719 N N . ALA B 1 203 ? 12.43 -14.211 -8.047 1 87.81 203 ALA B N 1
ATOM 4720 C CA . ALA B 1 203 ? 13.758 -14.18 -7.43 1 87.81 203 ALA B CA 1
ATOM 4721 C C . ALA B 1 203 ? 13.656 -14.305 -5.91 1 87.81 203 ALA B C 1
ATOM 4723 O O . ALA B 1 203 ? 12.82 -13.656 -5.281 1 87.81 203 ALA B O 1
ATOM 4724 N N . GLY B 1 204 ? 14.438 -15.273 -5.398 1 87.38 204 GLY B N 1
ATOM 4725 C CA . GLY B 1 204 ? 14.516 -15.461 -3.961 1 87.38 204 GLY B CA 1
ATOM 4726 C C . GLY B 1 204 ? 13.469 -16.438 -3.432 1 87.38 204 GLY B C 1
ATOM 4727 O O . GLY B 1 204 ? 13.461 -16.75 -2.24 1 87.38 204 GLY B O 1
ATOM 4728 N N . LYS B 1 205 ? 12.703 -16.953 -4.297 1 90.94 205 LYS B N 1
ATOM 4729 C CA . LYS B 1 205 ? 11.656 -17.875 -3.877 1 90.94 205 LYS B CA 1
ATOM 4730 C C . LYS B 1 205 ? 12.023 -19.312 -4.238 1 90.94 205 LYS B C 1
ATOM 4732 O O . LYS B 1 205 ? 12.766 -19.547 -5.195 1 90.94 205 LYS B O 1
ATOM 4737 N N . ALA B 1 206 ? 11.398 -20.172 -3.498 1 93.12 206 ALA B N 1
ATOM 4738 C CA . ALA B 1 206 ? 11.695 -21.578 -3.684 1 93.12 206 ALA B CA 1
ATOM 4739 C C . ALA B 1 206 ? 11.125 -22.094 -5.004 1 93.12 206 ALA B C 1
ATOM 4741 O O . ALA B 1 206 ? 10.023 -21.719 -5.406 1 93.12 206 ALA B O 1
ATOM 4742 N N . SER B 1 207 ? 11.961 -22.906 -5.672 1 93.56 207 SER B N 1
ATOM 4743 C CA . SER B 1 207 ? 11.469 -23.656 -6.816 1 93.56 207 SER B CA 1
ATOM 4744 C C . SER B 1 207 ? 10.805 -24.953 -6.367 1 93.56 207 SER B C 1
ATOM 4746 O O . SER B 1 207 ? 11.047 -25.438 -5.258 1 93.56 207 SER B O 1
ATOM 4748 N N . TRP B 1 208 ? 10.016 -25.5 -7.25 1 94.56 208 TRP B N 1
ATOM 4749 C CA . TRP B 1 208 ? 9.195 -26.641 -6.863 1 94.56 208 TRP B CA 1
ATOM 4750 C C . TRP B 1 208 ? 10.07 -27.828 -6.484 1 94.56 208 TRP B C 1
ATOM 4752 O O . TRP B 1 208 ? 9.648 -28.703 -5.719 1 94.56 208 TRP B O 1
ATOM 4762 N N . TYR B 1 209 ? 11.312 -27.906 -6.965 1 93.81 209 TYR B N 1
ATOM 4763 C CA . TYR B 1 209 ? 12.188 -29.047 -6.715 1 93.81 209 TYR B CA 1
ATOM 4764 C C . TYR B 1 209 ? 13.086 -28.781 -5.512 1 93.81 209 TYR B C 1
ATOM 4766 O O . TYR B 1 209 ? 13.93 -29.625 -5.172 1 93.81 209 TYR B O 1
ATOM 4774 N N . ASP B 1 210 ? 12.938 -27.594 -4.855 1 93.06 210 ASP B N 1
ATOM 4775 C CA . ASP B 1 210 ? 13.719 -27.281 -3.666 1 93.06 210 ASP B CA 1
ATOM 4776 C C . ASP B 1 210 ? 13.227 -28.062 -2.455 1 93.06 210 ASP B C 1
ATOM 4778 O O . ASP B 1 210 ? 12.078 -28.516 -2.42 1 93.06 210 ASP B O 1
ATOM 4782 N N . GLU B 1 211 ? 14.164 -28.219 -1.559 1 90 211 GLU B N 1
ATOM 4783 C CA . GLU B 1 211 ? 13.812 -28.875 -0.303 1 90 211 GLU B CA 1
ATOM 4784 C C . GLU B 1 211 ? 12.664 -28.141 0.391 1 90 211 GLU B C 1
ATOM 4786 O O . GLU B 1 211 ? 12.656 -26.906 0.475 1 90 211 GLU B O 1
ATOM 4791 N N . GLY B 1 212 ? 11.695 -28.953 0.833 1 91.69 212 GLY B N 1
ATOM 4792 C CA . GLY B 1 212 ? 10.578 -28.391 1.58 1 91.69 212 GLY B CA 1
ATOM 4793 C C . GLY B 1 212 ? 9.383 -28.078 0.709 1 91.69 212 GLY B C 1
ATOM 4794 O O . GLY B 1 212 ? 8.297 -27.781 1.22 1 91.69 212 GLY B O 1
ATOM 4795 N N . PHE B 1 213 ? 9.609 -28.156 -0.57 1 96.06 213 PHE B N 1
ATOM 4796 C CA . PHE B 1 213 ? 8.5 -27.922 -1.487 1 96.06 213 PHE B CA 1
ATOM 4797 C C . PHE B 1 213 ? 7.922 -29.25 -1.982 1 96.06 213 PHE B C 1
ATOM 4799 O O . PHE B 1 213 ? 7.277 -29.969 -1.223 1 96.06 213 PHE B O 1
ATOM 4806 N N . TYR B 1 214 ? 8.164 -29.703 -3.133 1 97.06 214 TYR B N 1
ATOM 4807 C CA . TYR B 1 214 ? 7.801 -31.047 -3.592 1 97.06 214 TYR B CA 1
ATOM 4808 C C . TYR B 1 214 ? 8.898 -32.062 -3.258 1 97.06 214 TYR B C 1
ATOM 4810 O O . TYR B 1 214 ? 10.07 -31.812 -3.535 1 97.06 214 TYR B O 1
ATOM 4818 N N . PRO B 1 215 ? 8.594 -33.125 -2.582 1 96.81 215 PRO B N 1
ATOM 4819 C CA . PRO B 1 215 ? 9.617 -34.094 -2.184 1 96.81 215 PRO B CA 1
ATOM 4820 C C . PRO B 1 215 ? 10.07 -35 -3.338 1 96.81 215 PRO B C 1
ATOM 4822 O O . PRO B 1 215 ? 9.758 -36.188 -3.363 1 96.81 215 PRO B O 1
ATOM 4825 N N . VAL B 1 216 ? 10.922 -34.438 -4.148 1 96.88 216 VAL B N 1
ATOM 4826 C CA . VAL B 1 216 ? 11.383 -35.031 -5.395 1 96.88 216 VAL B CA 1
ATOM 4827 C C . VAL B 1 216 ? 12.008 -36.406 -5.098 1 96.88 216 VAL B C 1
ATOM 4829 O O . VAL B 1 216 ? 11.711 -37.375 -5.773 1 96.88 216 VAL B O 1
ATOM 4832 N N . VAL B 1 217 ? 12.844 -36.5 -4.094 1 96.06 217 VAL B N 1
ATOM 4833 C CA . VAL B 1 217 ? 13.555 -37.719 -3.783 1 96.06 217 VAL B CA 1
ATOM 4834 C C . VAL B 1 217 ? 12.555 -38.812 -3.387 1 96.06 217 VAL B C 1
ATOM 4836 O O . VAL B 1 217 ? 12.594 -39.906 -3.918 1 96.06 217 VAL B O 1
ATOM 4839 N N . ASP B 1 218 ? 11.656 -38.438 -2.547 1 95.88 218 ASP B N 1
ATOM 4840 C CA . ASP B 1 218 ? 10.711 -39.406 -2 1 95.88 218 ASP B CA 1
ATOM 4841 C C . ASP B 1 218 ? 9.648 -39.781 -3.031 1 95.88 218 ASP B C 1
ATOM 4843 O O . ASP B 1 218 ? 9.188 -40.938 -3.072 1 95.88 218 ASP B O 1
ATOM 4847 N N . ARG B 1 219 ? 9.297 -38.812 -3.891 1 95.44 219 ARG B N 1
ATOM 4848 C CA . ARG B 1 219 ? 8.117 -39 -4.734 1 95.44 219 ARG B CA 1
ATOM 4849 C C . ARG B 1 219 ? 8.516 -39.438 -6.137 1 95.44 219 ARG B C 1
ATOM 4851 O O . ARG B 1 219 ? 7.742 -40.094 -6.828 1 95.44 219 ARG B O 1
ATOM 4858 N N . LEU B 1 220 ? 9.734 -39.094 -6.566 1 96.31 220 LEU B N 1
ATOM 4859 C CA . LEU B 1 220 ? 10.117 -39.406 -7.941 1 96.31 220 LEU B CA 1
ATOM 4860 C C . LEU B 1 220 ? 11.312 -40.344 -7.98 1 96.31 220 LEU B C 1
ATOM 4862 O O . LEU B 1 220 ? 11.266 -41.375 -8.656 1 96.31 220 LEU B O 1
ATOM 4866 N N . ILE B 1 221 ? 12.289 -40.094 -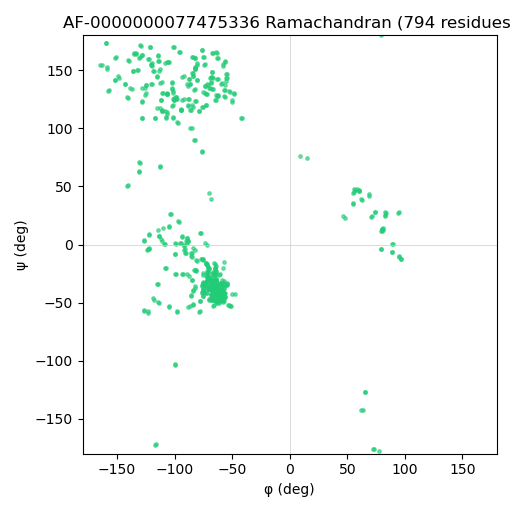7.23 1 95.81 221 ILE B N 1
ATOM 4867 C CA . ILE B 1 221 ? 13.555 -40.812 -7.371 1 95.81 221 ILE B CA 1
ATOM 4868 C C . ILE B 1 221 ? 13.453 -42.188 -6.734 1 95.81 221 ILE B C 1
ATOM 4870 O O . ILE B 1 221 ? 13.758 -43.188 -7.379 1 95.81 221 ILE B O 1
ATOM 4874 N N . LYS B 1 222 ? 13.133 -42.344 -5.41 1 94.06 222 LYS B N 1
ATOM 4875 C CA . LYS B 1 222 ? 13.086 -43.625 -4.703 1 94.06 222 LYS B CA 1
ATOM 4876 C C . LYS B 1 222 ? 12.125 -44.594 -5.383 1 94.06 222 LYS B C 1
ATOM 4878 O O . LYS B 1 222 ? 12.352 -45.812 -5.387 1 94.06 222 LYS B O 1
ATOM 4883 N N . GLY B 1 223 ? 11.234 -44.281 -6.254 1 90.69 223 GLY B N 1
ATOM 4884 C CA . GLY B 1 223 ? 10.258 -45.125 -6.914 1 90.69 223 GLY B CA 1
ATOM 4885 C C . GLY B 1 223 ? 10.477 -45.25 -8.414 1 90.69 223 GLY B C 1
ATOM 4886 O O . GLY B 1 223 ? 9.719 -45.906 -9.109 1 90.69 223 GLY B O 1
ATOM 4887 N N . PHE B 1 224 ? 11.562 -44.812 -8.734 1 97.25 224 PHE B N 1
ATOM 4888 C CA . PHE B 1 224 ? 11.867 -44.875 -10.156 1 97.25 224 PHE B CA 1
ATOM 4889 C C . PHE B 1 224 ? 12.172 -46.281 -10.578 1 97.25 224 PHE B C 1
ATOM 4891 O O . PHE B 1 224 ? 12.961 -47 -9.93 1 97.25 224 PHE B O 1
ATOM 4898 N N . ASP B 1 225 ? 11.531 -46.719 -11.648 1 97.31 225 ASP B N 1
ATOM 4899 C CA . ASP B 1 225 ? 11.648 -48.094 -12.133 1 97.31 225 ASP B CA 1
ATOM 4900 C C . ASP B 1 225 ? 12.008 -48.125 -13.617 1 97.31 225 ASP B C 1
ATOM 4902 O O . ASP B 1 225 ? 11.141 -47.938 -14.477 1 97.31 225 ASP B O 1
ATOM 4906 N N . THR B 1 226 ? 13.156 -48.5 -13.93 1 95.44 226 THR B N 1
ATOM 4907 C CA . THR B 1 226 ? 13.664 -48.469 -15.297 1 95.44 226 THR B CA 1
ATOM 4908 C C . THR B 1 226 ? 12.992 -49.562 -16.141 1 95.44 226 THR B C 1
ATOM 4910 O O . THR B 1 226 ? 13.047 -49.531 -17.375 1 95.44 226 THR B O 1
ATOM 4913 N N . SER B 1 227 ? 12.438 -50.469 -15.477 1 96.75 227 SER B N 1
ATOM 4914 C CA . SER B 1 227 ? 11.75 -51.531 -16.219 1 96.75 227 SER B CA 1
ATOM 4915 C C . SER B 1 227 ? 10.461 -51 -16.844 1 96.75 227 SER B C 1
ATOM 4917 O O . SER B 1 227 ? 9.953 -51.594 -17.812 1 96.75 227 SER B O 1
ATOM 4919 N N . ILE B 1 228 ? 9.992 -50 -16.312 1 96.88 228 ILE B N 1
ATOM 4920 C CA . ILE B 1 228 ? 8.789 -49.375 -16.859 1 96.88 228 ILE B CA 1
ATOM 4921 C C . ILE B 1 228 ? 9.164 -48.375 -17.953 1 96.88 228 ILE B C 1
ATOM 4923 O O . ILE B 1 228 ? 8.656 -48.469 -19.078 1 96.88 228 ILE B O 1
ATOM 4927 N N . SER B 1 229 ? 10.047 -47.5 -17.609 1 97.25 229 SER B N 1
ATOM 4928 C CA . SER B 1 229 ? 10.555 -46.469 -18.516 1 97.25 229 SER B CA 1
ATOM 4929 C C . SER B 1 229 ? 11.898 -45.938 -18.047 1 97.25 229 SER B C 1
ATOM 4931 O O . SER B 1 229 ? 12.156 -45.844 -16.844 1 97.25 229 SER B O 1
ATOM 4933 N N . ASP B 1 230 ? 12.625 -45.531 -18.938 1 97.75 230 ASP B N 1
ATOM 4934 C CA . ASP B 1 230 ? 13.914 -44.938 -18.562 1 97.75 230 ASP B CA 1
ATOM 4935 C C . ASP B 1 230 ? 13.812 -43.438 -18.422 1 97.75 230 ASP B C 1
ATOM 4937 O O . ASP B 1 230 ? 14.82 -42.75 -18.281 1 97.75 230 ASP B O 1
ATOM 4941 N N . THR B 1 231 ? 12.617 -42.969 -18.5 1 98.25 231 THR B N 1
ATOM 4942 C CA . THR B 1 231 ? 12.398 -41.531 -18.391 1 98.25 231 THR B CA 1
ATOM 4943 C C . THR B 1 231 ? 11.914 -41.156 -17 1 98.25 231 THR B C 1
ATOM 4945 O O . THR B 1 231 ? 10.891 -41.688 -16.531 1 98.25 231 THR B O 1
ATOM 4948 N N . LEU B 1 232 ? 12.633 -40.25 -16.359 1 98.25 232 LEU B N 1
ATOM 4949 C CA . LEU B 1 232 ? 12.266 -39.781 -15.023 1 98.25 232 LEU B CA 1
ATOM 4950 C C . LEU B 1 232 ? 11.234 -38.688 -15.109 1 98.25 232 LEU B C 1
ATOM 4952 O O . LEU B 1 232 ? 10.219 -38.719 -14.414 1 98.25 232 LEU B O 1
ATOM 4956 N N . LEU B 1 233 ? 11.5 -37.719 -15.883 1 98.31 233 LEU B N 1
ATOM 4957 C CA . LEU B 1 233 ? 10.695 -36.5 -15.898 1 98.31 233 LEU B CA 1
ATOM 4958 C C . LEU B 1 233 ? 10.523 -35.969 -17.312 1 98.31 233 LEU B C 1
ATOM 4960 O O . LEU B 1 233 ? 11.5 -35.844 -18.062 1 98.31 233 LEU B O 1
ATOM 4964 N N . VAL B 1 234 ? 9.367 -35.75 -17.703 1 98.56 234 VAL B N 1
ATOM 4965 C CA . VAL B 1 234 ? 9.039 -35.094 -18.953 1 98.56 234 VAL B CA 1
ATOM 4966 C C . VAL B 1 234 ? 8.445 -33.719 -18.656 1 98.56 234 VAL B C 1
ATOM 4968 O O . VAL B 1 234 ? 7.418 -33.594 -17.984 1 98.56 234 VAL B O 1
ATOM 4971 N N . ASP B 1 235 ? 9.102 -32.688 -19.047 1 98.38 235 ASP B N 1
ATOM 4972 C CA . ASP B 1 235 ? 8.578 -31.312 -18.953 1 98.38 235 ASP B CA 1
ATOM 4973 C C . ASP B 1 235 ? 7.746 -30.969 -20.188 1 98.38 235 ASP B C 1
ATOM 4975 O O . ASP B 1 235 ? 8.297 -30.594 -21.234 1 98.38 235 ASP B O 1
ATOM 4979 N N . VAL B 1 236 ? 6.461 -31.047 -20.031 1 98 236 VAL B N 1
ATOM 4980 C CA . VAL B 1 236 ? 5.527 -30.844 -21.141 1 98 236 VAL B CA 1
ATOM 4981 C C . VAL B 1 236 ? 5.246 -29.359 -21.312 1 98 236 VAL B C 1
ATOM 4983 O O . VAL B 1 236 ? 4.723 -28.703 -20.422 1 98 236 VAL B O 1
ATOM 4986 N N . GLY B 1 237 ? 5.574 -28.844 -22.484 1 95.88 237 GLY B N 1
ATOM 4987 C CA . GLY B 1 237 ? 5.426 -27.406 -22.703 1 95.88 237 GLY B CA 1
ATOM 4988 C C . GLY B 1 237 ? 6.402 -26.578 -21.906 1 95.88 237 GLY B C 1
ATOM 4989 O O . GLY B 1 237 ? 6.02 -25.562 -21.297 1 95.88 237 GLY B O 1
ATOM 4990 N N . GLY B 1 238 ? 7.652 -27.016 -21.844 1 94.44 238 GLY B N 1
ATOM 4991 C CA . GLY B 1 238 ? 8.609 -26.453 -20.906 1 94.44 238 GLY B CA 1
ATOM 4992 C C . GLY B 1 238 ? 9.375 -25.266 -21.469 1 94.44 238 GLY B C 1
ATOM 4993 O O . GLY B 1 238 ? 10.297 -24.75 -20.828 1 94.44 238 GLY B O 1
ATOM 4994 N N . GLY B 1 239 ? 9.016 -24.812 -22.672 1 91.31 239 GLY B N 1
ATOM 4995 C CA . GLY B 1 239 ? 9.703 -23.672 -23.266 1 91.31 239 GLY B CA 1
ATOM 4996 C C . GLY B 1 239 ? 11.156 -23.953 -23.594 1 91.31 239 GLY B C 1
ATOM 4997 O O . GLY B 1 239 ? 11.477 -24.938 -24.25 1 91.31 239 GLY B O 1
ATOM 4998 N N . ARG B 1 240 ? 12.047 -23.047 -23.078 1 87.31 240 ARG B N 1
ATOM 4999 C CA . ARG B 1 240 ? 13.461 -23.188 -23.391 1 87.31 240 ARG B CA 1
ATOM 5000 C C . ARG B 1 240 ? 14.172 -24.031 -22.344 1 87.31 240 ARG B C 1
ATOM 5002 O O . ARG B 1 240 ? 15.398 -24.188 -22.375 1 87.31 240 ARG B O 1
ATOM 5009 N N . GLY B 1 241 ? 13.461 -24.469 -21.359 1 90.44 241 GLY B N 1
ATOM 5010 C CA . GLY B 1 241 ? 13.969 -25.516 -20.484 1 90.44 241 GLY B CA 1
ATOM 5011 C C . GLY B 1 241 ? 14.648 -24.984 -19.234 1 90.44 241 GLY B C 1
ATOM 5012 O O . GLY B 1 241 ? 15.5 -25.641 -18.656 1 90.44 241 GLY B O 1
ATOM 5013 N N . HIS B 1 242 ? 14.273 -23.828 -18.781 1 85.12 242 HIS B N 1
ATOM 5014 C CA . HIS B 1 242 ? 14.867 -23.234 -17.578 1 85.12 242 HIS B CA 1
ATOM 5015 C C . HIS B 1 242 ? 14.625 -24.094 -16.359 1 85.12 242 HIS B C 1
ATOM 5017 O O . HIS B 1 242 ? 15.539 -24.328 -15.562 1 85.12 242 HIS B O 1
ATOM 5023 N N . ASP B 1 243 ? 13.461 -24.609 -16.203 1 90.25 243 ASP B N 1
ATOM 5024 C CA . ASP B 1 243 ? 13.117 -25.469 -15.07 1 90.25 243 ASP B CA 1
ATOM 5025 C C . ASP B 1 243 ? 13.977 -26.734 -15.078 1 90.25 243 ASP B C 1
ATOM 5027 O O . ASP B 1 243 ? 14.477 -27.156 -14.031 1 90.25 243 ASP B O 1
ATOM 5031 N N . MET B 1 244 ? 14.141 -27.312 -16.25 1 93.44 244 MET B N 1
ATOM 5032 C CA . MET B 1 244 ? 14.875 -28.578 -16.359 1 93.44 244 MET B CA 1
ATOM 5033 C C . MET B 1 244 ? 16.359 -28.359 -16.094 1 93.44 244 MET B C 1
ATOM 5035 O O . MET B 1 244 ? 17.016 -29.234 -15.508 1 93.44 244 MET B O 1
ATOM 5039 N N . GLN B 1 245 ? 16.812 -27.234 -16.547 1 92.12 245 GLN B N 1
ATOM 5040 C CA . GLN B 1 245 ? 18.203 -26.906 -16.266 1 92.12 245 GLN B CA 1
ATOM 5041 C C . GLN B 1 245 ? 18.438 -26.812 -14.758 1 92.12 245 GLN B C 1
ATOM 5043 O O . GLN B 1 245 ? 19.422 -27.375 -14.242 1 92.12 245 GLN B O 1
ATOM 5048 N N . GLN B 1 246 ? 17.609 -26.188 -14.086 1 91.12 246 GLN B N 1
ATOM 5049 C CA . GLN B 1 246 ? 17.75 -26.016 -12.641 1 91.12 246 GLN B CA 1
ATOM 5050 C C . GLN B 1 246 ? 17.5 -27.312 -11.891 1 91.12 246 GLN B C 1
ATOM 5052 O O . GLN B 1 246 ? 18.203 -27.625 -10.93 1 91.12 246 GLN B O 1
ATOM 5057 N N . PHE B 1 247 ? 16.531 -28.031 -12.289 1 95.06 247 PHE B N 1
ATOM 5058 C CA . PHE B 1 247 ? 16.219 -29.328 -11.68 1 95.06 247 PHE B CA 1
ATOM 5059 C C . PHE B 1 247 ? 17.406 -30.266 -11.773 1 95.06 247 PHE B C 1
ATOM 5061 O O . PHE B 1 247 ? 17.812 -30.875 -10.773 1 95.06 247 PHE B O 1
ATOM 5068 N N . THR B 1 248 ? 17.984 -30.375 -12.992 1 95.88 248 THR B N 1
ATOM 5069 C CA . THR B 1 248 ? 19.094 -31.281 -13.211 1 95.88 248 THR B CA 1
ATOM 5070 C C . THR B 1 248 ? 20.344 -30.812 -12.477 1 95.88 248 THR B C 1
ATOM 5072 O O . THR B 1 248 ? 21.156 -31.625 -12.047 1 95.88 248 THR B O 1
ATOM 5075 N N . ALA B 1 249 ? 20.438 -29.516 -12.344 1 94.06 249 ALA B N 1
ATOM 5076 C CA . ALA B 1 249 ? 21.562 -28.984 -11.586 1 94.06 249 ALA B CA 1
ATOM 5077 C C . ALA B 1 249 ? 21.438 -29.312 -10.102 1 94.06 249 ALA B C 1
ATOM 5079 O O . ALA B 1 249 ? 22.438 -29.562 -9.43 1 94.06 249 ALA B O 1
ATOM 5080 N N . GLN B 1 250 ? 20.297 -29.328 -9.609 1 93.69 250 GLN B N 1
ATOM 5081 C CA . GLN B 1 250 ? 20.062 -29.578 -8.188 1 93.69 250 GLN B CA 1
ATOM 5082 C C . GLN B 1 250 ? 20.062 -31.078 -7.879 1 93.69 250 GLN B C 1
ATOM 5084 O O . GLN B 1 250 ? 20.469 -31.484 -6.789 1 93.69 250 GLN B O 1
ATOM 5089 N N . HIS B 1 251 ? 19.547 -31.828 -8.812 1 93.62 251 HIS B N 1
ATOM 5090 C CA . HIS B 1 251 ? 19.5 -33.281 -8.672 1 93.62 251 HIS B CA 1
ATOM 5091 C C . HIS B 1 251 ? 20.406 -33.969 -9.688 1 93.62 251 HIS B C 1
ATOM 5093 O O . HIS B 1 251 ? 19.938 -34.781 -10.5 1 93.62 251 HIS B O 1
ATOM 5099 N N . LYS B 1 252 ? 21.641 -33.75 -9.492 1 91.5 252 LYS B N 1
ATOM 5100 C CA . LYS B 1 252 ? 22.625 -34.188 -10.477 1 91.5 252 LYS B CA 1
ATOM 5101 C C . LYS B 1 252 ? 22.625 -35.719 -10.586 1 91.5 252 LYS B C 1
ATOM 5103 O O . LYS B 1 252 ? 22.828 -36.25 -11.672 1 91.5 252 LYS B O 1
ATOM 5108 N N . ALA B 1 253 ? 22.312 -36.312 -9.523 1 90.88 253 ALA B N 1
ATOM 5109 C CA . ALA B 1 253 ? 22.391 -37.781 -9.492 1 90.88 253 ALA B CA 1
ATOM 5110 C C . ALA B 1 253 ? 21.031 -38.406 -9.766 1 90.88 253 ALA B C 1
ATOM 5112 O O . ALA B 1 253 ? 20.828 -39.594 -9.492 1 90.88 253 ALA B O 1
ATOM 5113 N N . HIS B 1 254 ? 20.141 -37.625 -10.359 1 92.5 254 HIS B N 1
ATOM 5114 C CA . HIS B 1 254 ? 18.828 -38.188 -10.633 1 92.5 254 HIS B CA 1
ATOM 5115 C C . HIS B 1 254 ? 18.906 -39.375 -11.586 1 92.5 254 HIS B C 1
ATOM 5117 O O . HIS B 1 254 ? 19.734 -39.375 -12.5 1 92.5 254 HIS B O 1
ATOM 5123 N N . PRO B 1 255 ? 18.094 -40.312 -11.305 1 94.38 255 PRO B N 1
ATOM 5124 C CA . PRO B 1 255 ? 18.078 -41.438 -12.242 1 94.38 255 PRO B CA 1
ATOM 5125 C C . PRO B 1 255 ? 17.25 -41.156 -13.492 1 94.38 255 PRO B C 1
ATOM 5127 O O . PRO B 1 255 ? 16.453 -40.219 -13.508 1 94.38 255 PRO B O 1
ATOM 5130 N N . GLY B 1 256 ? 17.5 -41.812 -14.555 1 95.88 256 GLY B N 1
ATOM 5131 C CA . GLY B 1 256 ? 16.672 -41.75 -15.742 1 95.88 256 GLY B CA 1
ATOM 5132 C C . GLY B 1 256 ? 16.875 -40.5 -16.562 1 95.88 256 GLY B C 1
ATOM 5133 O O . GLY B 1 256 ? 17.688 -39.625 -16.203 1 95.88 256 GLY B O 1
ATOM 5134 N N . LYS B 1 257 ? 16.109 -40.406 -17.609 1 97 257 LYS B N 1
ATOM 5135 C CA . LYS B 1 257 ? 16.219 -39.312 -18.547 1 97 257 LYS B CA 1
ATOM 5136 C C . LYS B 1 257 ? 15.258 -38.188 -18.188 1 97 257 LYS B C 1
ATOM 5138 O O . LYS B 1 257 ? 14.172 -38.438 -17.672 1 97 257 LYS B O 1
ATOM 5143 N N . VAL B 1 258 ? 15.703 -37 -18.406 1 97.88 258 VAL B N 1
ATOM 5144 C CA . VAL B 1 258 ? 14.859 -35.812 -18.375 1 97.88 258 VAL B CA 1
ATOM 5145 C C . VAL B 1 258 ? 14.602 -35.281 -19.781 1 97.88 258 VAL B C 1
ATOM 5147 O O . VAL B 1 258 ? 15.531 -35.188 -20.594 1 97.88 258 VAL B O 1
ATOM 5150 N N . VAL B 1 259 ? 13.375 -35.062 -20.078 1 98.25 259 VAL B N 1
ATOM 5151 C CA . VAL B 1 259 ? 13.016 -34.688 -21.438 1 98.25 259 VAL B CA 1
ATOM 5152 C C . VAL B 1 259 ? 12.242 -33.375 -21.406 1 98.25 259 VAL B C 1
ATOM 5154 O O . VAL B 1 259 ? 11.312 -33.188 -20.625 1 98.25 259 VAL B O 1
ATOM 5157 N N . LEU B 1 260 ? 12.664 -32.438 -22.234 1 98.12 260 LEU B N 1
ATOM 5158 C CA . LEU B 1 260 ? 11.961 -31.188 -22.453 1 98.12 260 LEU B CA 1
ATOM 5159 C C . LEU B 1 260 ? 11.117 -31.266 -23.734 1 98.12 260 LEU B C 1
ATOM 5161 O O . LEU B 1 260 ? 11.625 -31.609 -24.797 1 98.12 260 LEU B O 1
ATOM 5165 N N . GLN B 1 261 ? 9.859 -30.953 -23.578 1 98.12 261 GLN B N 1
ATOM 5166 C CA . GLN B 1 261 ? 8.969 -30.938 -24.734 1 98.12 261 GLN B CA 1
ATOM 5167 C C . GLN B 1 261 ? 8.352 -29.547 -24.922 1 98.12 261 GLN B C 1
ATOM 5169 O O . GLN B 1 261 ? 8.008 -28.875 -23.953 1 98.12 261 GLN B O 1
ATOM 5174 N N . ASP B 1 262 ? 8.281 -29.109 -26.047 1 96.75 262 ASP B N 1
ATOM 5175 C CA . ASP B 1 262 ? 7.512 -27.953 -26.516 1 96.75 262 ASP B CA 1
ATOM 5176 C C . ASP B 1 262 ? 7.273 -28.016 -28.016 1 96.75 262 ASP B C 1
ATOM 5178 O O . ASP B 1 262 ? 7.75 -28.938 -28.688 1 96.75 262 ASP B O 1
ATOM 5182 N N . ARG B 1 263 ? 6.453 -27.078 -28.609 1 92.38 263 ARG B N 1
ATOM 5183 C CA . ARG B 1 263 ? 6.211 -27.016 -30.047 1 92.38 263 ARG B CA 1
ATOM 5184 C C . ARG B 1 263 ? 7.523 -26.891 -30.812 1 92.38 263 ARG B C 1
ATOM 5186 O O . ARG B 1 263 ? 8.5 -26.344 -30.312 1 92.38 263 ARG B O 1
ATOM 5193 N N . GLU B 1 264 ? 7.523 -27.25 -31.953 1 94.44 264 GLU B N 1
ATOM 5194 C CA . GLU B 1 264 ? 8.711 -27.391 -32.781 1 94.44 264 GLU B CA 1
ATOM 5195 C C . GLU B 1 264 ? 9.461 -26.078 -32.906 1 94.44 264 GLU B C 1
ATOM 5197 O O . GLU B 1 264 ? 10.68 -26.031 -32.75 1 94.44 264 GLU B O 1
ATOM 5202 N N . PRO B 1 265 ? 8.828 -25 -33.156 1 92.31 265 PRO B N 1
ATOM 5203 C CA . PRO B 1 265 ? 9.57 -23.734 -33.281 1 92.31 265 PRO B CA 1
ATOM 5204 C C . PRO B 1 265 ? 10.312 -23.359 -31.984 1 92.31 265 PRO B C 1
ATOM 5206 O O . PRO B 1 265 ? 11.398 -22.766 -32.062 1 92.31 265 PRO B O 1
ATOM 5209 N N . VAL B 1 266 ? 9.789 -23.672 -30.891 1 90.31 266 VAL B N 1
ATOM 5210 C CA . VAL B 1 266 ? 10.406 -23.375 -29.594 1 90.31 266 VAL B CA 1
ATOM 5211 C C . VAL B 1 266 ? 11.648 -24.25 -29.406 1 90.31 266 VAL B C 1
ATOM 5213 O O . VAL B 1 266 ? 12.727 -23.75 -29.078 1 90.31 266 VAL B O 1
ATOM 5216 N N . ILE B 1 267 ? 11.5 -25.547 -29.672 1 94.12 267 ILE B N 1
ATOM 5217 C CA . ILE B 1 267 ? 12.602 -26.484 -29.5 1 94.12 267 ILE B CA 1
ATOM 5218 C C . ILE B 1 267 ? 13.734 -26.141 -30.469 1 94.12 267 ILE B C 1
ATOM 5220 O O . ILE B 1 267 ? 14.906 -26.172 -30.094 1 94.12 267 ILE B O 1
ATOM 5224 N N . ALA B 1 268 ? 13.352 -25.719 -31.672 1 93.25 268 ALA B N 1
ATOM 5225 C CA . ALA B 1 268 ? 14.336 -25.375 -32.719 1 93.25 268 ALA B CA 1
ATOM 5226 C C . ALA B 1 268 ? 15.125 -24.125 -32.312 1 93.25 268 ALA B C 1
ATOM 5228 O O . ALA B 1 268 ? 16.266 -23.938 -32.75 1 93.25 268 ALA B O 1
ATOM 5229 N N . SER B 1 269 ? 14.523 -23.328 -31.5 1 90.25 269 SER B N 1
ATOM 5230 C CA . SER B 1 269 ? 15.156 -22.078 -31.125 1 90.25 269 SER B CA 1
ATOM 5231 C C . SER B 1 269 ? 16.203 -22.297 -30.031 1 90.25 269 SER B C 1
ATOM 5233 O O . SER B 1 269 ? 17.031 -21.406 -29.781 1 90.25 269 SER B O 1
ATOM 5235 N N . ILE B 1 270 ? 16.203 -23.484 -29.359 1 91.75 270 ILE B N 1
ATOM 5236 C CA . ILE B 1 270 ? 17.156 -23.781 -28.312 1 91.75 270 ILE B CA 1
ATOM 5237 C C . ILE B 1 270 ? 18.516 -24.094 -28.922 1 91.75 270 ILE B C 1
ATOM 5239 O O . ILE B 1 270 ? 18.656 -25.031 -29.703 1 91.75 270 ILE B O 1
ATOM 5243 N N . GLN B 1 271 ? 19.438 -23.25 -28.547 1 90.44 271 GLN B N 1
ATOM 5244 C CA . GLN B 1 271 ? 20.781 -23.438 -29.078 1 90.44 271 GLN B CA 1
ATOM 5245 C C . GLN B 1 271 ? 21.547 -24.5 -28.281 1 90.44 271 GLN B C 1
ATOM 5247 O O . GLN B 1 271 ? 21.266 -24.719 -27.109 1 90.44 271 GLN B O 1
ATOM 5252 N N . ASP B 1 272 ? 22.422 -25.141 -28.906 1 91 272 ASP B N 1
ATOM 5253 C CA . ASP B 1 272 ? 23.406 -26.062 -28.297 1 91 272 ASP B CA 1
ATOM 5254 C C . ASP B 1 272 ? 22.703 -27.141 -27.484 1 91 272 ASP B C 1
ATOM 5256 O O . ASP B 1 272 ? 23.078 -27.422 -26.344 1 91 272 ASP B O 1
ATOM 5260 N N . GLN B 1 273 ? 21.656 -27.719 -28.031 1 92.12 273 GLN B N 1
ATOM 5261 C CA . GLN B 1 273 ? 20.828 -28.719 -27.359 1 92.12 273 GLN B CA 1
ATOM 5262 C C . GLN B 1 273 ? 21.688 -29.906 -26.906 1 92.12 273 GLN B C 1
ATOM 5264 O O . GLN B 1 273 ? 21.391 -30.531 -25.891 1 92.12 273 GLN B O 1
ATOM 5269 N N . GLU B 1 274 ? 22.703 -30.234 -27.672 1 90.5 274 GLU B N 1
ATOM 5270 C CA . GLU B 1 274 ? 23.516 -31.406 -27.422 1 90.5 274 GLU B CA 1
ATOM 5271 C C . GLU B 1 274 ? 24.266 -31.281 -26.094 1 90.5 274 GLU B C 1
ATOM 5273 O O . GLU B 1 274 ? 24.672 -32.281 -25.5 1 90.5 274 GLU B O 1
ATOM 5278 N N . TYR B 1 275 ? 24.406 -30.125 -25.578 1 92.19 275 TYR B N 1
ATOM 5279 C CA . TYR B 1 275 ? 25.172 -29.906 -24.359 1 92.19 275 TYR B CA 1
ATOM 5280 C C . TYR B 1 275 ? 24.266 -29.797 -23.141 1 92.19 275 TYR B C 1
ATOM 5282 O O . TYR B 1 275 ? 24.734 -29.656 -22.016 1 92.19 275 TYR B O 1
ATOM 5290 N N . LEU B 1 276 ? 23.047 -29.938 -23.375 1 93.62 276 LEU B N 1
ATOM 5291 C CA . LEU B 1 276 ? 22.094 -29.844 -22.281 1 93.62 276 LEU B CA 1
ATOM 5292 C C . LEU B 1 276 ? 21.969 -31.172 -21.547 1 93.62 276 LEU B C 1
ATOM 5294 O O . LEU B 1 276 ? 22.109 -32.25 -22.141 1 93.62 276 LEU B O 1
ATOM 5298 N N . PRO B 1 277 ? 21.766 -31.125 -20.266 1 94.19 277 PRO B N 1
ATOM 5299 C CA . PRO B 1 277 ? 21.672 -32.344 -19.453 1 94.19 277 PRO B CA 1
ATOM 5300 C C . PRO B 1 277 ? 20.297 -33.031 -19.594 1 94.19 277 PRO B C 1
ATOM 5302 O O . PRO B 1 277 ? 19.953 -33.875 -18.781 1 94.19 277 PRO B O 1
ATOM 5305 N N . PHE B 1 278 ? 19.5 -32.562 -20.547 1 96.25 278 PHE B N 1
ATOM 5306 C CA . PHE B 1 278 ? 18.203 -33.156 -20.844 1 96.25 278 PHE B CA 1
ATOM 5307 C C . PHE B 1 278 ? 17.969 -33.188 -22.344 1 96.25 278 PHE B C 1
ATOM 5309 O O . PHE B 1 278 ? 18.625 -32.5 -23.109 1 96.25 278 PHE B O 1
ATOM 5316 N N . LYS B 1 279 ? 17.078 -34.062 -22.766 1 96.69 279 LYS B N 1
ATOM 5317 C CA . LYS B 1 279 ? 16.75 -34.188 -24.188 1 96.69 279 LYS B CA 1
ATOM 5318 C C . LYS B 1 279 ? 15.609 -33.25 -24.578 1 96.69 279 LYS B C 1
ATOM 5320 O O . LYS B 1 279 ? 14.648 -33.094 -23.812 1 96.69 279 LYS B O 1
ATOM 5325 N N . CYS B 1 280 ? 15.766 -32.625 -25.734 1 97.25 280 CYS B N 1
ATOM 5326 C CA . CYS B 1 280 ? 14.719 -31.766 -26.266 1 97.25 280 CYS B CA 1
ATOM 5327 C C . CYS B 1 280 ? 13.945 -32.5 -27.359 1 97.25 280 CYS B C 1
ATOM 5329 O O . CYS B 1 280 ? 14.539 -33.094 -28.266 1 97.25 280 CYS B O 1
ATOM 5331 N N . GLU B 1 281 ? 12.68 -32.438 -27.25 1 97.06 281 GLU B N 1
ATOM 5332 C CA . GLU B 1 281 ? 11.812 -33.094 -28.234 1 97.06 281 GLU B CA 1
ATOM 5333 C C . GLU B 1 281 ? 10.617 -32.219 -28.594 1 97.06 281 GLU B C 1
ATOM 5335 O O . GLU B 1 281 ? 9.992 -31.625 -27.719 1 97.06 281 GLU B O 1
ATOM 5340 N N . ALA B 1 282 ? 10.32 -32.125 -29.891 1 97.38 282 ALA B N 1
ATOM 5341 C CA . ALA B 1 282 ? 9.133 -31.375 -30.328 1 97.38 282 ALA B CA 1
ATOM 5342 C C . ALA B 1 282 ? 7.863 -32.156 -30 1 97.38 282 ALA B C 1
ATOM 5344 O O . ALA B 1 282 ? 7.777 -33.375 -30.297 1 97.38 282 ALA B O 1
ATOM 5345 N N . HIS B 1 283 ? 6.926 -31.5 -29.359 1 97.94 283 HIS B N 1
ATOM 5346 C CA . HIS B 1 283 ? 5.652 -32.125 -29.016 1 97.94 283 HIS B CA 1
ATOM 5347 C C . HIS B 1 283 ? 4.57 -31.078 -28.797 1 97.94 283 HIS B C 1
ATOM 5349 O O . HIS B 1 283 ? 4.824 -30.047 -28.172 1 97.94 283 HIS B O 1
ATOM 5355 N N . ASP B 1 284 ? 3.418 -31.297 -29.406 1 96.81 284 ASP B N 1
ATOM 5356 C CA . ASP B 1 284 ? 2.199 -30.547 -29.125 1 96.81 284 ASP B CA 1
ATOM 5357 C C . ASP B 1 284 ? 1.331 -31.25 -28.094 1 96.81 284 ASP B C 1
ATOM 5359 O O . ASP B 1 284 ? 0.778 -32.312 -28.375 1 96.81 284 ASP B O 1
ATOM 5363 N N . PHE B 1 285 ? 1.125 -30.625 -26.938 1 97.31 285 PHE B N 1
ATOM 5364 C CA . PHE B 1 285 ? 0.461 -31.312 -25.828 1 97.31 285 PHE B CA 1
ATOM 5365 C C . PHE B 1 285 ? -1.022 -31.5 -26.125 1 97.31 285 PHE B C 1
ATOM 5367 O O . PHE B 1 285 ? -1.742 -32.125 -25.344 1 97.31 285 PHE B O 1
ATOM 5374 N N . PHE B 1 286 ? -1.512 -31.047 -27.266 1 96.88 286 PHE B N 1
ATOM 5375 C CA . PHE B 1 286 ? -2.863 -31.359 -27.719 1 96.88 286 PHE B CA 1
ATOM 5376 C C . PHE B 1 286 ? -2.885 -32.625 -28.547 1 96.88 286 PHE B C 1
ATOM 5378 O O . PHE B 1 286 ? -3.93 -33.031 -29.062 1 96.88 286 PHE B O 1
ATOM 5385 N N . THR B 1 287 ? -1.786 -33.25 -28.688 1 97.38 287 THR B N 1
ATOM 5386 C CA . THR B 1 287 ? -1.66 -34.562 -29.312 1 97.38 287 THR B CA 1
ATOM 5387 C C . THR B 1 287 ? -1.194 -35.594 -28.281 1 97.38 287 THR B C 1
ATOM 5389 O O . THR B 1 287 ? -0.683 -35.219 -27.219 1 97.38 287 THR B O 1
ATOM 5392 N N . PRO B 1 288 ? -1.385 -36.781 -28.625 1 97.44 288 PRO B N 1
ATOM 5393 C CA . PRO B 1 288 ? -1.023 -37.812 -27.656 1 97.44 288 PRO B CA 1
ATOM 5394 C C . PRO B 1 288 ? 0.447 -37.781 -27.25 1 97.44 288 PRO B C 1
ATOM 5396 O O . PRO B 1 288 ? 1.315 -37.531 -28.094 1 97.44 288 PRO B O 1
ATOM 5399 N N . GLN B 1 289 ? 0.688 -37.969 -26 1 98.38 289 GLN B N 1
ATOM 5400 C CA . GLN B 1 289 ? 2.033 -37.969 -25.422 1 98.38 289 GLN B CA 1
ATOM 5401 C C . GLN B 1 289 ? 2.854 -39.125 -25.953 1 98.38 289 GLN B C 1
ATOM 5403 O O . GLN B 1 289 ? 2.469 -40.281 -25.781 1 98.38 289 GLN B O 1
ATOM 5408 N N . PRO B 1 290 ? 4.012 -38.844 -26.531 1 97.94 290 PRO B N 1
ATOM 5409 C CA . PRO B 1 290 ? 4.789 -39.906 -27.172 1 97.94 290 PRO B CA 1
ATOM 5410 C C . PRO B 1 290 ? 5.645 -40.688 -26.188 1 97.94 290 PRO B C 1
ATOM 5412 O O . PRO B 1 290 ? 6.086 -41.781 -26.484 1 97.94 290 PRO B O 1
ATOM 5415 N N . ILE B 1 291 ? 5.957 -40.156 -25.078 1 98.38 291 ILE B N 1
ATOM 5416 C CA . ILE B 1 291 ? 6.781 -40.844 -24.094 1 98.38 291 ILE B CA 1
ATOM 5417 C C . ILE B 1 291 ? 5.891 -41.562 -23.078 1 98.38 291 ILE B C 1
ATOM 5419 O O . ILE B 1 291 ? 5.195 -40.906 -22.281 1 98.38 291 ILE B O 1
ATOM 5423 N N . HIS B 1 292 ? 6.008 -42.844 -23.094 1 98.19 292 HIS B N 1
ATOM 5424 C CA . HIS B 1 292 ? 5.113 -43.625 -22.25 1 98.19 292 HIS B CA 1
ATOM 5425 C C . HIS B 1 292 ? 5.828 -44.094 -21 1 98.19 292 HIS B C 1
ATOM 5427 O O . HIS B 1 292 ? 7.012 -44.469 -21.047 1 98.19 292 HIS B O 1
ATOM 5433 N N . GLY B 1 293 ? 5.074 -44.031 -19.875 1 98.12 293 GLY B N 1
ATOM 5434 C CA . GLY B 1 293 ? 5.504 -44.688 -18.641 1 98.12 293 GLY B CA 1
ATOM 5435 C C . GLY B 1 293 ? 6.543 -43.875 -17.891 1 98.12 293 GLY B C 1
ATOM 5436 O O . GLY B 1 293 ? 7.195 -44.406 -16.984 1 98.12 293 GLY B O 1
ATOM 5437 N N . ALA B 1 294 ? 6.754 -42.625 -18.234 1 98.44 294 ALA B N 1
ATOM 5438 C CA . ALA B 1 294 ? 7.688 -41.812 -17.453 1 98.44 294 ALA B CA 1
ATOM 5439 C C . ALA B 1 294 ? 7.27 -41.75 -15.984 1 98.44 294 ALA B C 1
ATOM 5441 O O . ALA B 1 294 ? 6.098 -41.938 -15.656 1 98.44 294 ALA B O 1
ATOM 5442 N N . ARG B 1 295 ? 8.266 -41.5 -15.125 1 98.31 295 ARG B N 1
ATOM 5443 C CA . ARG B 1 295 ? 7.977 -41.406 -13.703 1 98.31 295 ARG B CA 1
ATOM 5444 C C . ARG B 1 295 ? 7.066 -40.188 -13.422 1 98.31 295 ARG B C 1
ATOM 5446 O O . ARG B 1 295 ? 6.184 -40.281 -12.562 1 98.31 295 ARG B O 1
ATOM 5453 N N . ALA B 1 296 ? 7.336 -39.062 -14.141 1 98.44 296 ALA B N 1
ATOM 5454 C CA . ALA B 1 296 ? 6.508 -37.875 -13.945 1 98.44 296 ALA B CA 1
ATOM 5455 C C . ALA B 1 296 ? 6.398 -37.062 -15.242 1 98.44 296 ALA B C 1
ATOM 5457 O O . ALA B 1 296 ? 7.332 -37.062 -16.047 1 98.44 296 ALA B O 1
ATOM 5458 N N . TYR B 1 297 ? 5.316 -36.531 -15.453 1 98.69 297 TYR B N 1
ATOM 5459 C CA . TYR B 1 297 ? 5.035 -35.5 -16.453 1 98.69 297 TYR B CA 1
ATOM 5460 C C . TYR B 1 297 ? 4.691 -34.156 -15.805 1 98.69 297 TYR B C 1
ATOM 5462 O O . TYR B 1 297 ? 3.738 -34.062 -15.031 1 98.69 297 TYR B O 1
ATOM 5470 N N . SER B 1 298 ? 5.488 -33.188 -16.047 1 98.31 298 SER B N 1
ATOM 5471 C CA . SER B 1 298 ? 5.32 -31.906 -15.398 1 98.31 298 SER B CA 1
ATOM 5472 C C . SER B 1 298 ? 4.77 -30.859 -16.375 1 98.31 298 SER B C 1
ATOM 5474 O O . SER B 1 298 ? 5.234 -30.766 -17.516 1 98.31 298 SER B O 1
ATOM 5476 N N . LEU B 1 299 ? 3.766 -30.203 -15.992 1 97.69 299 LEU B N 1
ATOM 5477 C CA . LEU B 1 299 ? 3.217 -29.031 -16.672 1 97.69 299 LEU B CA 1
ATOM 5478 C C . LEU B 1 299 ? 3.301 -27.797 -15.805 1 97.69 299 LEU B C 1
ATOM 5480 O O . LEU B 1 299 ? 2.607 -27.703 -14.789 1 97.69 299 LEU B O 1
ATOM 5484 N N . HIS B 1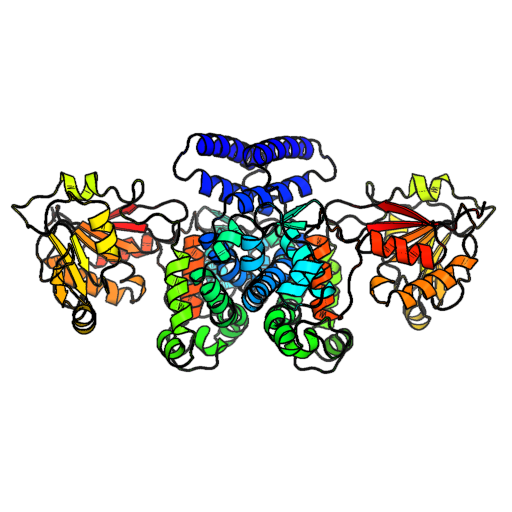 300 ? 4.188 -26.922 -16.219 1 95.5 300 HIS B N 1
ATOM 5485 C CA . HIS B 1 300 ? 4.43 -25.719 -15.438 1 95.5 300 HIS B CA 1
ATOM 5486 C C . HIS B 1 300 ? 3.73 -24.516 -16.047 1 95.5 300 HIS B C 1
ATOM 5488 O O . HIS B 1 300 ? 4.184 -23.984 -17.062 1 95.5 300 HIS B O 1
ATOM 5494 N N . SER B 1 301 ? 2.68 -24.047 -15.359 1 91.5 301 SER B N 1
ATOM 5495 C CA . SER B 1 301 ? 1.936 -22.875 -15.805 1 91.5 301 SER B CA 1
ATOM 5496 C C . SER B 1 301 ? 1.419 -23.062 -17.234 1 91.5 301 SER B C 1
ATOM 5498 O O . SER B 1 301 ? 1.627 -22.188 -18.078 1 91.5 301 SER B O 1
ATOM 5500 N N . ILE B 1 302 ? 0.833 -24.156 -17.516 1 92.38 302 ILE B N 1
ATOM 5501 C CA . ILE B 1 302 ? 0.297 -24.469 -18.828 1 92.38 302 ILE B CA 1
ATOM 5502 C C . ILE B 1 302 ? -1.225 -24.359 -18.812 1 92.38 302 ILE B C 1
ATOM 5504 O O . ILE B 1 302 ? -1.799 -23.531 -19.531 1 92.38 302 ILE B O 1
ATOM 5508 N N . LEU B 1 303 ? -1.844 -25.031 -17.891 1 92.88 303 LEU B N 1
ATOM 5509 C CA . LEU B 1 303 ? -3.297 -25.156 -17.922 1 92.88 303 LEU B CA 1
ATOM 5510 C C . LEU B 1 303 ? -3.971 -23.828 -17.594 1 92.88 303 LEU B C 1
ATOM 5512 O O . LEU B 1 303 ? -5.09 -23.562 -18.031 1 92.88 303 LEU B O 1
ATOM 5516 N N . HIS B 1 304 ? -3.324 -23 -16.828 1 88.06 304 HIS B N 1
ATOM 5517 C CA . HIS B 1 304 ? -3.949 -21.75 -16.438 1 88.06 304 HIS B CA 1
ATOM 5518 C C . HIS B 1 304 ? -4.188 -20.844 -17.641 1 88.06 304 HIS B C 1
ATOM 5520 O O . HIS B 1 304 ? -5.012 -19.938 -17.594 1 88.06 304 HIS B O 1
ATOM 5526 N N . ASP B 1 305 ? -3.539 -21.125 -18.719 1 83.69 305 ASP B N 1
ATOM 5527 C CA . ASP B 1 305 ? -3.676 -20.328 -19.938 1 83.69 305 ASP B CA 1
ATOM 5528 C C . ASP B 1 305 ? -4.875 -20.781 -20.766 1 83.69 305 ASP B C 1
ATOM 5530 O O . ASP B 1 305 ? -5.223 -20.156 -21.766 1 83.69 305 ASP B O 1
ATOM 5534 N N . TRP B 1 306 ? -5.496 -21.859 -20.375 1 87.31 306 TRP B N 1
ATOM 5535 C CA . TRP B 1 306 ? -6.531 -22.484 -21.188 1 87.31 306 TRP B CA 1
ATOM 5536 C C . TRP B 1 306 ? -7.84 -22.594 -20.406 1 87.31 306 TRP B C 1
ATOM 5538 O O . TRP B 1 306 ? -7.852 -22.5 -19.188 1 87.31 306 TRP B O 1
ATOM 5548 N N . SER B 1 307 ? -8.898 -22.75 -21.172 1 86.62 307 SER B N 1
ATOM 5549 C CA . SER B 1 307 ? -10.18 -23.047 -20.531 1 86.62 307 SER B CA 1
ATOM 5550 C C . SER B 1 307 ? -10.148 -24.391 -19.812 1 86.62 307 SER B C 1
ATOM 5552 O O . SER B 1 307 ? -9.25 -25.203 -20.047 1 86.62 307 SER B O 1
ATOM 5554 N N . ASP B 1 308 ? -11.133 -24.609 -18.984 1 91.44 308 ASP B N 1
ATOM 5555 C CA . ASP B 1 308 ? -11.227 -25.906 -18.312 1 91.44 308 ASP B CA 1
ATOM 5556 C C . ASP B 1 308 ? -11.344 -27.031 -19.328 1 91.44 308 ASP B C 1
ATOM 5558 O O . ASP B 1 308 ? -10.711 -28.078 -19.172 1 91.44 308 ASP B O 1
ATOM 5562 N N . GLU B 1 309 ? -12.094 -26.766 -20.312 1 93.19 309 GLU B N 1
ATOM 5563 C CA . GLU B 1 309 ? -12.305 -27.781 -21.344 1 93.19 309 GLU B CA 1
ATOM 5564 C C . GLU B 1 309 ? -11.008 -28.094 -22.078 1 93.19 309 GLU B C 1
ATOM 5566 O O . GLU B 1 309 ? -10.688 -29.266 -22.312 1 93.19 309 GLU B O 1
ATOM 5571 N N . ASP B 1 310 ? -10.297 -27.078 -22.391 1 93.06 310 ASP B N 1
ATOM 5572 C CA . ASP B 1 310 ? -9.023 -27.281 -23.094 1 93.06 310 ASP B CA 1
ATOM 5573 C C . ASP B 1 310 ? -7.996 -27.938 -22.172 1 93.06 310 ASP B C 1
ATOM 5575 O O . ASP B 1 310 ? -7.188 -28.75 -22.625 1 93.06 310 ASP B O 1
ATOM 5579 N N . GLY B 1 311 ? -7.992 -27.578 -20.969 1 95.19 311 GLY B N 1
ATOM 5580 C CA . GLY B 1 311 ? -7.117 -28.219 -20 1 95.19 311 GLY B CA 1
ATOM 5581 C C . GLY B 1 311 ? -7.379 -29.719 -19.859 1 95.19 311 GLY B C 1
ATOM 5582 O O . GLY B 1 311 ? -6.441 -30.516 -19.781 1 95.19 311 GLY B O 1
ATOM 5583 N N . ILE B 1 312 ? -8.633 -30.031 -19.844 1 97.12 312 ILE B N 1
ATOM 5584 C CA . ILE B 1 312 ? -9.031 -31.438 -19.766 1 97.12 312 ILE B CA 1
ATOM 5585 C C . ILE B 1 312 ? -8.547 -32.188 -21.016 1 97.12 312 ILE B C 1
ATOM 5587 O O . ILE B 1 312 ? -8.016 -33.281 -20.906 1 97.12 312 ILE B O 1
ATOM 5591 N N . LYS B 1 313 ? -8.656 -31.547 -22.125 1 97.12 313 LYS B N 1
ATOM 5592 C CA . LYS B 1 313 ? -8.188 -32.156 -23.375 1 97.12 313 LYS B CA 1
ATOM 5593 C C . LYS B 1 313 ? -6.684 -32.406 -23.328 1 97.12 313 LYS B C 1
ATOM 5595 O O . LYS B 1 313 ? -6.211 -33.438 -23.781 1 97.12 313 LYS B O 1
ATOM 5600 N N . ILE B 1 314 ? -5.977 -31.453 -22.812 1 97.69 314 ILE B N 1
ATOM 5601 C CA . ILE B 1 314 ? -4.531 -31.594 -22.672 1 97.69 314 ILE B CA 1
ATOM 5602 C C . ILE B 1 314 ? -4.207 -32.812 -21.812 1 97.69 314 ILE B C 1
ATOM 5604 O O . ILE B 1 314 ? -3.363 -33.625 -22.172 1 97.69 314 ILE B O 1
ATOM 5608 N N . LEU B 1 315 ? -4.902 -32.938 -20.734 1 98.19 315 LEU B N 1
ATOM 5609 C CA . LEU B 1 315 ? -4.664 -34.031 -19.797 1 98.19 315 LEU B CA 1
ATOM 5610 C C . LEU B 1 315 ? -5.109 -35.344 -20.375 1 98.19 315 LEU B C 1
ATOM 5612 O O . LEU B 1 315 ? -4.496 -36.375 -20.109 1 98.19 315 LEU B O 1
ATOM 5616 N N . GLU B 1 316 ? -6.137 -35.312 -21.172 1 97.38 316 GLU B N 1
ATOM 5617 C CA . GLU B 1 316 ? -6.609 -36.531 -21.828 1 97.38 316 GLU B CA 1
ATOM 5618 C C . GLU B 1 316 ? -5.574 -37.062 -22.828 1 97.38 316 GLU B C 1
ATOM 5620 O O . GLU B 1 316 ? -5.441 -38.281 -23.016 1 97.38 316 GLU B O 1
ATOM 5625 N N . ASN B 1 317 ? -4.902 -36.188 -23.453 1 97.69 317 ASN B N 1
ATOM 5626 C CA . ASN B 1 317 ? -3.854 -36.562 -24.391 1 97.69 317 ASN B CA 1
ATOM 5627 C C . ASN B 1 317 ? -2.633 -37.125 -23.672 1 97.69 317 ASN B C 1
ATOM 5629 O O . ASN B 1 317 ? -1.857 -37.875 -24.266 1 97.69 317 ASN B O 1
ATOM 5633 N N . LEU B 1 318 ? -2.504 -36.75 -22.438 1 98.06 318 LEU B N 1
ATOM 5634 C CA . LEU B 1 318 ? -1.399 -37.219 -21.609 1 98.06 318 LEU B CA 1
ATOM 5635 C C . LEU B 1 318 ? -1.723 -38.562 -20.984 1 98.06 318 LEU B C 1
ATOM 5637 O O . LEU B 1 318 ? -0.832 -39.406 -20.797 1 98.06 318 LEU B O 1
ATOM 5641 N N . LYS B 1 319 ? -2.928 -38.812 -20.734 1 97.25 319 LYS B N 1
ATOM 5642 C CA . LYS B 1 319 ? -3.434 -39.906 -19.906 1 97.25 319 LYS B CA 1
ATOM 5643 C C . LYS B 1 319 ? -2.975 -41.25 -20.438 1 97.25 319 LYS B C 1
ATOM 5645 O O . LYS B 1 319 ? -2.518 -42.125 -19.672 1 97.25 319 LYS B O 1
ATOM 5650 N N . PRO B 1 320 ? -2.982 -41.469 -21.781 1 97.19 320 PRO B N 1
ATOM 5651 C CA . PRO B 1 320 ? -2.592 -42.781 -22.297 1 97.19 320 PRO B CA 1
ATOM 5652 C C . PRO B 1 320 ? -1.127 -43.125 -22.016 1 97.19 320 PRO B C 1
ATOM 5654 O O . PRO B 1 320 ? -0.737 -44.281 -22.047 1 97.19 320 PRO B O 1
ATOM 5657 N N . ALA B 1 321 ? -0.34 -42.125 -21.766 1 98.25 321 ALA B N 1
ATOM 5658 C CA . ALA B 1 321 ? 1.09 -42.344 -21.547 1 98.25 321 ALA B CA 1
ATOM 5659 C C . ALA B 1 321 ? 1.377 -42.688 -20.094 1 98.25 321 ALA B C 1
ATOM 5661 O O . ALA B 1 321 ? 2.473 -43.156 -19.766 1 98.25 321 ALA B O 1
ATOM 5662 N N . LEU B 1 322 ? 0.435 -42.562 -19.266 1 98.31 322 LEU B N 1
ATOM 5663 C CA . LEU B 1 322 ? 0.634 -42.75 -17.828 1 98.31 322 LEU B CA 1
ATOM 5664 C C . LEU B 1 322 ? 0.566 -44.219 -17.469 1 98.31 322 LEU B C 1
ATOM 5666 O O . LEU B 1 322 ? -0.284 -44.969 -18 1 98.31 322 LEU B O 1
ATOM 5670 N N . LYS B 1 323 ? 1.521 -44.625 -16.703 1 97.44 323 LYS B N 1
ATOM 5671 C CA . LYS B 1 323 ? 1.425 -45.938 -16.078 1 97.44 323 LYS B CA 1
ATOM 5672 C C . LYS B 1 323 ? 0.643 -45.875 -14.766 1 97.44 323 LYS B C 1
ATOM 5674 O O . LYS B 1 323 ? 1.059 -45.188 -13.82 1 97.44 323 LYS B O 1
ATOM 5679 N N . PRO B 1 324 ? -0.51 -46.562 -14.75 1 96.25 324 PRO B N 1
ATOM 5680 C CA . PRO B 1 324 ? -1.331 -46.5 -13.539 1 96.25 324 PRO B CA 1
ATOM 5681 C C . PRO B 1 324 ? -0.543 -46.844 -12.273 1 96.25 324 PRO B C 1
ATOM 5683 O O . PRO B 1 324 ? 0.201 -47.812 -12.25 1 96.25 324 PRO B O 1
ATOM 5686 N N . GLY B 1 325 ? -0.69 -46 -11.281 1 92.44 325 GLY B N 1
ATOM 5687 C CA . GLY B 1 325 ? -0.088 -46.25 -9.977 1 92.44 325 GLY B CA 1
ATOM 5688 C C . GLY B 1 325 ? 1.39 -45.906 -9.938 1 92.44 325 GLY B C 1
ATOM 5689 O O . GLY B 1 325 ? 2.012 -45.969 -8.875 1 92.44 325 GLY B O 1
ATOM 5690 N N . TYR B 1 326 ? 1.928 -45.531 -11.031 1 96.31 326 TYR B N 1
ATOM 5691 C CA . TYR B 1 326 ? 3.361 -45.25 -11.102 1 96.31 326 TYR B CA 1
ATOM 5692 C C . TYR B 1 326 ? 3.629 -43.844 -11.586 1 96.31 326 TYR B C 1
ATOM 5694 O O . TYR B 1 326 ? 4.227 -43.031 -10.867 1 96.31 326 TYR B O 1
ATOM 5702 N N . SER B 1 327 ? 3.115 -43.531 -12.766 1 98.06 327 SER B N 1
ATOM 5703 C CA . SER B 1 327 ? 3.352 -42.219 -13.352 1 98.06 327 SER B CA 1
ATOM 5704 C C . SER B 1 327 ? 2.643 -41.125 -12.555 1 98.06 327 SER B C 1
ATOM 5706 O O . SER B 1 327 ? 1.508 -41.312 -12.109 1 98.06 327 SER B O 1
ATOM 5708 N N . ARG B 1 328 ? 3.32 -40 -12.359 1 97.94 328 ARG B N 1
ATOM 5709 C CA . ARG B 1 328 ? 2.746 -38.812 -11.711 1 97.94 328 ARG B CA 1
ATOM 5710 C C . ARG B 1 328 ? 2.574 -37.688 -12.703 1 97.94 328 ARG B C 1
ATOM 5712 O O . ARG B 1 328 ? 3.408 -37.5 -13.594 1 97.94 328 ARG B O 1
ATOM 5719 N N . VAL B 1 329 ? 1.503 -37.062 -12.547 1 98.62 329 VAL B N 1
ATOM 5720 C CA . VAL B 1 329 ? 1.304 -35.781 -13.227 1 98.62 329 VAL B CA 1
ATOM 5721 C C . VAL B 1 329 ? 1.504 -34.625 -12.234 1 98.62 329 VAL B C 1
ATOM 5723 O O . VAL B 1 329 ? 0.836 -34.562 -11.203 1 98.62 329 VAL B O 1
ATOM 5726 N N . LEU B 1 330 ? 2.455 -33.812 -12.531 1 98.56 330 LEU B N 1
ATOM 5727 C CA . LEU B 1 330 ? 2.756 -32.656 -11.68 1 98.56 330 LEU B CA 1
ATOM 5728 C C . LEU B 1 330 ? 2.316 -31.359 -12.352 1 98.56 330 LEU B C 1
ATOM 5730 O O . LEU B 1 330 ? 2.908 -30.938 -13.352 1 98.56 330 LEU B O 1
ATOM 5734 N N . LEU B 1 331 ? 1.297 -30.781 -11.812 1 98.31 331 LEU B N 1
ATOM 5735 C CA . LEU B 1 331 ? 0.869 -29.469 -12.281 1 98.31 331 LEU B CA 1
ATOM 5736 C C . LEU B 1 331 ? 1.425 -28.375 -11.375 1 98.31 331 LEU B C 1
ATOM 5738 O O . LEU B 1 331 ? 1 -28.234 -10.227 1 98.31 331 LEU B O 1
ATOM 5742 N N . ASN B 1 332 ? 2.441 -27.688 -11.906 1 97.06 332 ASN B N 1
ATOM 5743 C CA . ASN B 1 332 ? 2.951 -26.5 -11.227 1 97.06 332 ASN B CA 1
ATOM 5744 C C . ASN B 1 332 ? 2.117 -25.266 -11.547 1 97.06 332 ASN B C 1
ATOM 5746 O O . ASN B 1 332 ? 2.4 -24.562 -12.516 1 97.06 332 ASN B O 1
ATOM 5750 N N . GLU B 1 333 ? 1.119 -25.031 -10.742 1 96.38 333 GLU B N 1
ATOM 5751 C CA . GLU B 1 333 ? 0.103 -24.016 -10.977 1 96.38 333 GLU B CA 1
ATOM 5752 C C . GLU B 1 333 ? -0.187 -23.219 -9.703 1 96.38 333 GLU B C 1
ATOM 5754 O O . GLU B 1 333 ? 0.231 -23.609 -8.609 1 96.38 333 GLU B O 1
ATOM 5759 N N . ILE B 1 334 ? -0.827 -22.125 -9.898 1 95.62 334 ILE B N 1
ATOM 5760 C CA . ILE B 1 334 ? -1.324 -21.375 -8.758 1 95.62 334 ILE B CA 1
ATOM 5761 C C . ILE B 1 334 ? -2.652 -21.953 -8.289 1 95.62 334 ILE B C 1
ATOM 5763 O O . ILE B 1 334 ? -3.576 -22.141 -9.086 1 95.62 334 ILE B O 1
ATOM 5767 N N . VAL B 1 335 ? -2.705 -22.328 -7.031 1 96.69 335 VAL B N 1
ATOM 5768 C CA . VAL B 1 335 ? -3.916 -22.859 -6.422 1 96.69 335 VAL B CA 1
ATOM 5769 C C . VAL B 1 335 ? -4.473 -21.875 -5.402 1 96.69 335 VAL B C 1
ATOM 5771 O O . VAL B 1 335 ? -3.871 -21.656 -4.348 1 96.69 335 VAL B O 1
ATOM 5774 N N . LEU B 1 336 ? -5.602 -21.375 -5.68 1 96.12 336 LEU B N 1
ATOM 5775 C CA . LEU B 1 336 ? -6.219 -20.375 -4.805 1 96.12 336 LEU B CA 1
ATOM 5776 C C . LEU B 1 336 ? -6.902 -21.047 -3.617 1 96.12 336 LEU B C 1
ATOM 5778 O O . LEU B 1 336 ? -7.504 -22.109 -3.766 1 96.12 336 LEU B O 1
ATOM 5782 N N . SER B 1 337 ? -6.797 -20.438 -2.498 1 92.69 337 SER B N 1
ATOM 5783 C CA . SER B 1 337 ? -7.516 -20.859 -1.299 1 92.69 337 SER B CA 1
ATOM 5784 C C . SER B 1 337 ? -8.594 -19.844 -0.924 1 92.69 337 SER B C 1
ATOM 5786 O O . SER B 1 337 ? -8.336 -18.641 -0.888 1 92.69 337 SER B O 1
ATOM 5788 N N . GLU B 1 338 ? -9.766 -20.312 -0.703 1 85.44 338 GLU B N 1
ATOM 5789 C CA . GLU B 1 338 ? -10.82 -19.422 -0.257 1 85.44 338 GLU B CA 1
ATOM 5790 C C . GLU B 1 338 ? -10.656 -19.062 1.217 1 85.44 338 GLU B C 1
ATOM 5792 O O . GLU B 1 338 ? -10.898 -17.922 1.615 1 85.44 338 GLU B O 1
ATOM 5797 N N . GLU B 1 339 ? -10.188 -19.984 1.946 1 88.44 339 GLU B N 1
ATOM 5798 C CA . GLU B 1 339 ? -10.125 -19.828 3.396 1 88.44 339 GLU B CA 1
ATOM 5799 C C . GLU B 1 339 ? -8.867 -19.078 3.812 1 88.44 339 GLU B C 1
ATOM 5801 O O . GLU B 1 339 ? -8.883 -18.312 4.777 1 88.44 339 GLU B O 1
ATOM 5806 N N . LYS B 1 340 ? -7.812 -19.438 3.115 1 91 340 LYS B N 1
ATOM 5807 C CA . LYS B 1 340 ? -6.535 -18.828 3.477 1 91 340 LYS B CA 1
ATOM 5808 C C . LYS B 1 340 ? -5.82 -18.281 2.244 1 91 340 LYS B C 1
ATOM 5810 O O . LYS B 1 340 ? -4.691 -18.672 1.949 1 91 340 LYS B O 1
ATOM 5815 N N . PRO B 1 341 ? -6.496 -17.297 1.621 1 95.75 341 PRO B N 1
ATOM 5816 C CA . PRO B 1 341 ? -5.824 -16.734 0.448 1 95.75 341 PRO B CA 1
ATOM 5817 C C . PRO B 1 341 ? -4.551 -15.977 0.806 1 95.75 341 PRO B C 1
ATOM 5819 O O . PRO B 1 341 ? -4.477 -15.352 1.864 1 95.75 341 PRO B O 1
ATOM 5822 N N . THR B 1 342 ? -3.584 -16.078 -0.017 1 95.75 342 THR B N 1
ATOM 5823 C CA . THR B 1 342 ? -2.326 -15.367 0.192 1 95.75 342 THR B CA 1
ATOM 5824 C C . THR B 1 342 ? -2.193 -14.203 -0.785 1 95.75 342 THR B C 1
ATOM 5826 O O . THR B 1 342 ? -2.791 -14.219 -1.863 1 95.75 342 THR B O 1
ATOM 5829 N N . ILE B 1 343 ? -1.4 -13.242 -0.428 1 96 343 ILE B N 1
ATOM 5830 C CA . ILE B 1 343 ? -1.129 -12.109 -1.307 1 96 343 ILE B CA 1
ATOM 5831 C C . ILE B 1 343 ? -0.432 -12.594 -2.576 1 96 343 ILE B C 1
ATOM 5833 O O . ILE B 1 343 ? -0.747 -12.141 -3.678 1 96 343 ILE B O 1
ATOM 5837 N N . ALA B 1 344 ? 0.423 -13.523 -2.418 1 94.75 344 ALA B N 1
ATOM 5838 C CA . ALA B 1 344 ? 1.166 -14.039 -3.566 1 94.75 344 ALA B CA 1
ATOM 5839 C C . ALA B 1 344 ? 0.223 -14.625 -4.613 1 94.75 344 ALA B C 1
ATOM 5841 O O . ALA B 1 344 ? 0.293 -14.266 -5.793 1 94.75 344 ALA B O 1
ATOM 5842 N N . ALA B 1 345 ? -0.689 -15.43 -4.195 1 95.62 345 ALA B N 1
ATOM 5843 C CA . ALA B 1 345 ? -1.585 -16.125 -5.125 1 95.62 345 ALA B CA 1
ATOM 5844 C C . ALA B 1 345 ? -2.643 -15.164 -5.672 1 95.62 345 ALA B C 1
ATOM 5846 O O . ALA B 1 345 ? -2.908 -15.148 -6.875 1 95.62 345 ALA B O 1
ATOM 5847 N N . THR B 1 346 ? -3.213 -14.359 -4.805 1 96.81 346 THR B N 1
ATOM 5848 C CA . THR B 1 346 ? -4.324 -13.523 -5.234 1 96.81 346 THR B CA 1
ATOM 5849 C C . THR B 1 346 ? -3.824 -12.367 -6.105 1 96.81 346 THR B C 1
ATOM 5851 O O . THR B 1 346 ? -4.523 -11.922 -7.02 1 96.81 346 THR B O 1
ATOM 5854 N N . SER B 1 347 ? -2.666 -11.867 -5.801 1 95.12 347 SER B N 1
ATOM 5855 C CA . SER B 1 347 ? -2.111 -10.812 -6.645 1 95.12 347 SER B CA 1
ATOM 5856 C C . SER B 1 347 ? -1.844 -11.312 -8.055 1 95.12 347 SER B C 1
ATOM 5858 O O . SER B 1 347 ? -2.031 -10.578 -9.031 1 95.12 347 SER B O 1
ATOM 5860 N N . MET B 1 348 ? -1.436 -12.531 -8.141 1 92.94 348 MET B N 1
ATOM 5861 C CA . MET B 1 348 ? -1.238 -13.125 -9.461 1 92.94 348 MET B CA 1
ATOM 5862 C C . MET B 1 348 ? -2.568 -13.281 -10.188 1 92.94 348 MET B C 1
ATOM 5864 O O . MET B 1 348 ? -2.648 -13.047 -11.398 1 92.94 348 MET B O 1
ATOM 5868 N N . ASP B 1 349 ? -3.531 -13.695 -9.461 1 95.31 349 ASP B N 1
ATOM 5869 C CA . ASP B 1 349 ? -4.855 -13.789 -10.07 1 95.31 349 ASP B CA 1
ATOM 5870 C C . ASP B 1 349 ? -5.32 -12.43 -10.586 1 95.31 349 ASP B C 1
ATOM 5872 O O . ASP B 1 349 ? -5.93 -12.344 -11.656 1 95.31 349 ASP B O 1
ATOM 5876 N N . MET B 1 350 ? -5.031 -11.383 -9.836 1 95.38 350 MET B N 1
ATOM 5877 C CA . MET B 1 350 ? -5.395 -10.039 -10.273 1 95.38 350 MET B CA 1
ATOM 5878 C C . MET B 1 350 ? -4.617 -9.641 -11.523 1 95.38 350 MET B C 1
ATOM 5880 O O . MET B 1 350 ? -5.156 -8.977 -12.406 1 95.38 350 MET B O 1
ATOM 5884 N N . MET B 1 351 ? -3.428 -10.023 -11.539 1 93 351 MET B N 1
ATOM 5885 C CA . MET B 1 351 ? -2.611 -9.742 -12.719 1 93 351 MET B CA 1
ATOM 5886 C C . MET B 1 351 ? -3.18 -10.438 -13.953 1 93 351 MET B C 1
ATOM 5888 O O . MET B 1 351 ? -3.234 -9.844 -15.031 1 93 351 MET B O 1
ATOM 5892 N N . MET B 1 352 ? -3.607 -11.633 -13.766 1 92.25 352 MET B N 1
ATOM 5893 C CA . MET B 1 352 ? -4.199 -12.375 -14.875 1 92.25 352 MET B CA 1
ATOM 5894 C C . MET B 1 352 ? -5.496 -11.719 -15.344 1 92.25 352 MET B C 1
ATOM 5896 O O . MET B 1 352 ? -5.773 -11.664 -16.547 1 92.25 352 MET B O 1
ATOM 5900 N N . LEU B 1 353 ? -6.242 -11.266 -14.43 1 92.81 353 LEU B N 1
ATOM 5901 C CA . LEU B 1 353 ? -7.48 -10.555 -14.742 1 92.81 353 LEU B CA 1
ATOM 5902 C C . LEU B 1 353 ? -7.188 -9.266 -15.508 1 92.81 353 LEU B C 1
ATOM 5904 O O . LEU B 1 353 ? -7.883 -8.945 -16.484 1 92.81 353 LEU B O 1
ATOM 5908 N N . ALA B 1 354 ? -6.16 -8.57 -15.094 1 93.44 354 ALA B N 1
ATOM 5909 C CA . ALA B 1 354 ? -5.828 -7.262 -15.641 1 93.44 354 ALA B CA 1
ATOM 5910 C C . ALA B 1 354 ? -5.273 -7.379 -17.062 1 93.44 354 ALA B C 1
ATOM 5912 O O . ALA B 1 354 ? -5.512 -6.516 -17.906 1 93.44 354 ALA B O 1
ATOM 5913 N N . HIS B 1 355 ? -4.551 -8.555 -17.375 1 90.81 355 HIS B N 1
ATOM 5914 C CA . HIS B 1 355 ? -3.777 -8.594 -18.609 1 90.81 355 HIS B CA 1
ATOM 5915 C C . HIS B 1 355 ? -4.34 -9.633 -19.578 1 90.81 355 HIS B C 1
ATOM 5917 O O . HIS B 1 355 ? -4.176 -9.5 -20.797 1 90.81 355 HIS B O 1
ATOM 5923 N N . PHE B 1 356 ? -4.91 -10.797 -19.172 1 83.06 356 PHE B N 1
ATOM 5924 C CA . PHE B 1 356 ? -5.199 -11.93 -20.062 1 83.06 356 PHE B CA 1
ATOM 5925 C C . PHE B 1 356 ? -6.66 -12.344 -19.938 1 83.06 356 PHE B C 1
ATOM 5927 O O . PHE B 1 356 ? -7.145 -13.148 -20.734 1 83.06 356 PHE B O 1
ATOM 5934 N N . ALA B 1 357 ? -7.453 -11.805 -19.297 1 76.56 357 ALA B N 1
ATOM 5935 C CA . ALA B 1 357 ? -8.828 -12.227 -19.031 1 76.56 357 ALA B CA 1
ATOM 5936 C C . ALA B 1 357 ? -8.891 -13.703 -18.656 1 76.56 357 ALA B C 1
ATOM 5938 O O . ALA B 1 357 ? -9.82 -14.414 -19.047 1 76.56 357 ALA B O 1
ATOM 5939 N N . VAL B 1 358 ? -7.809 -14.297 -18.141 1 82.69 358 VAL B N 1
ATOM 5940 C CA . VAL B 1 358 ? -7.793 -15.664 -17.625 1 82.69 358 VAL B CA 1
ATOM 5941 C C . VAL B 1 358 ? -7.863 -15.641 -16.094 1 82.69 358 VAL B C 1
ATOM 5943 O O . VAL B 1 358 ? -7.812 -14.57 -15.484 1 82.69 358 VAL B O 1
ATOM 5946 N N . ARG B 1 359 ? -8.07 -16.844 -15.562 1 86.06 359 ARG B N 1
ATOM 5947 C CA . ARG B 1 359 ? -8.25 -16.891 -14.117 1 86.06 359 ARG B CA 1
ATOM 5948 C C . ARG B 1 359 ? -7.457 -18.047 -13.508 1 86.06 359 ARG B C 1
ATOM 5950 O O . ARG B 1 359 ? -7.223 -19.062 -14.172 1 86.06 359 ARG B O 1
ATOM 5957 N N . GLU B 1 360 ? -7.031 -17.828 -12.266 1 92.12 360 GLU B N 1
ATOM 5958 C CA . GLU B 1 360 ? -6.508 -18.938 -11.469 1 92.12 360 GLU B CA 1
ATOM 5959 C C . GLU B 1 360 ? -7.637 -19.734 -10.828 1 92.12 360 GLU B C 1
ATOM 5961 O O . GLU B 1 360 ? -8.773 -19.266 -10.742 1 92.12 360 GLU B O 1
ATOM 5966 N N . ARG B 1 361 ? -7.312 -20.953 -10.43 1 94.88 361 ARG B N 1
ATOM 5967 C CA . ARG B 1 361 ? -8.352 -21.875 -10.016 1 94.88 361 ARG B CA 1
ATOM 5968 C C . ARG B 1 361 ? -8.164 -22.297 -8.555 1 94.88 361 ARG B C 1
ATOM 5970 O O . ARG B 1 361 ? -7.039 -22.328 -8.055 1 94.88 361 ARG B O 1
ATOM 5977 N N . THR B 1 362 ? -9.281 -22.562 -7.918 1 94.44 362 THR B N 1
ATOM 5978 C CA . THR B 1 362 ? -9.258 -23.078 -6.559 1 94.44 362 THR B CA 1
ATOM 5979 C C . THR B 1 362 ? -8.891 -24.562 -6.551 1 94.44 362 THR B C 1
ATOM 5981 O O . THR B 1 362 ? -8.883 -25.203 -7.602 1 94.44 362 THR B O 1
ATOM 5984 N N . GLU B 1 363 ? -8.594 -25.047 -5.34 1 94.81 363 GLU B N 1
ATOM 5985 C CA . GLU B 1 363 ? -8.281 -26.469 -5.195 1 94.81 363 GLU B CA 1
ATOM 5986 C C . GLU B 1 363 ? -9.445 -27.344 -5.664 1 94.81 363 GLU B C 1
ATOM 5988 O O . GLU B 1 363 ? -9.242 -28.344 -6.352 1 94.81 363 GLU B O 1
ATOM 5993 N N . GLU B 1 364 ? -10.648 -26.906 -5.359 1 94 364 GLU B N 1
ATOM 5994 C CA . GLU B 1 364 ? -11.828 -27.672 -5.758 1 94 364 GLU B CA 1
ATOM 5995 C C . GLU B 1 364 ? -11.992 -27.688 -7.277 1 94 364 GLU B C 1
ATOM 5997 O O . GLU B 1 364 ? -12.375 -28.703 -7.852 1 94 364 GLU B O 1
ATOM 6002 N N . GLU B 1 365 ? -11.711 -26.609 -7.879 1 94.69 365 GLU B N 1
ATOM 6003 C CA . GLU B 1 365 ? -11.797 -26.531 -9.336 1 94.69 365 GLU B CA 1
ATOM 6004 C C . GLU B 1 365 ? -10.75 -27.422 -9.992 1 94.69 365 GLU B C 1
ATOM 6006 O O . GLU B 1 365 ? -11.023 -28.078 -11 1 94.69 365 GLU B O 1
ATOM 6011 N N . TRP B 1 366 ? -9.555 -27.484 -9.445 1 96.69 366 TRP B N 1
ATOM 6012 C CA . TRP B 1 366 ? -8.5 -28.344 -9.961 1 96.69 366 TRP B CA 1
ATOM 6013 C C . TRP B 1 366 ? -8.883 -29.812 -9.812 1 96.69 366 TRP B C 1
ATOM 6015 O O . TRP B 1 366 ? -8.656 -30.609 -10.727 1 96.69 366 TRP B O 1
ATOM 6025 N N . LYS B 1 367 ? -9.469 -30.156 -8.664 1 97.06 367 LYS B N 1
ATOM 6026 C CA . LYS B 1 367 ? -9.953 -31.516 -8.453 1 97.06 367 LYS B CA 1
ATOM 6027 C C . LYS B 1 367 ? -10.984 -31.906 -9.516 1 97.06 367 LYS B C 1
ATOM 6029 O O . LYS B 1 367 ? -10.938 -33.031 -10.055 1 97.06 367 LYS B O 1
ATOM 6034 N N . SER B 1 368 ? -11.82 -30.984 -9.781 1 96.88 368 SER B N 1
ATOM 6035 C CA . SER B 1 368 ? -12.852 -31.234 -10.789 1 96.88 368 SER B CA 1
ATOM 6036 C C . SER B 1 368 ? -12.242 -31.438 -12.172 1 96.88 368 SER B C 1
ATOM 6038 O O . SER B 1 368 ? -12.641 -32.344 -12.898 1 96.88 368 SER B O 1
ATOM 6040 N N . ILE B 1 369 ? -11.297 -30.641 -12.57 1 96.94 369 ILE B N 1
ATOM 6041 C CA . ILE B 1 369 ? -10.625 -30.734 -13.852 1 96.94 369 ILE B CA 1
ATOM 6042 C C . ILE B 1 369 ? -9.922 -32.094 -13.969 1 96.94 369 ILE B C 1
ATOM 6044 O O . ILE B 1 369 ? -10.047 -32.781 -14.992 1 96.94 369 ILE B O 1
ATOM 6048 N N . LEU B 1 370 ? -9.234 -32.469 -12.914 1 97.75 370 LEU B N 1
ATOM 6049 C CA . LEU B 1 370 ? -8.5 -33.719 -12.906 1 97.75 370 LEU B CA 1
ATOM 6050 C C . LEU B 1 370 ? -9.453 -34.906 -12.984 1 97.75 370 LEU B C 1
ATOM 6052 O O . LEU B 1 370 ? -9.219 -35.875 -13.734 1 97.75 370 LEU B O 1
ATOM 6056 N N . GLU B 1 371 ? -10.531 -34.812 -12.25 1 97.19 371 GLU B N 1
ATOM 6057 C CA . GLU B 1 371 ? -11.531 -35.875 -12.266 1 97.19 371 GLU B CA 1
ATOM 6058 C C . GLU B 1 371 ? -12.133 -36.062 -13.656 1 97.19 371 GLU B C 1
ATOM 6060 O O . GLU B 1 371 ? -12.281 -37.188 -14.133 1 97.19 371 GLU B O 1
ATOM 6065 N N . LYS B 1 372 ? -12.484 -35 -14.258 1 97.06 372 LYS B N 1
ATOM 6066 C CA . LYS B 1 372 ? -13.078 -35.031 -15.594 1 97.06 372 LYS B CA 1
ATOM 6067 C C . LYS B 1 372 ? -12.094 -35.562 -16.625 1 97.06 372 LYS B C 1
ATOM 6069 O O . LYS B 1 372 ? -12.492 -36.156 -17.625 1 97.06 372 LYS B O 1
ATOM 6074 N N . ALA B 1 373 ? -10.828 -35.344 -16.359 1 97.06 373 ALA B N 1
ATOM 6075 C CA . ALA B 1 373 ? -9.789 -35.875 -17.234 1 97.06 373 ALA B CA 1
ATOM 6076 C C . ALA B 1 373 ? -9.469 -37.344 -16.922 1 97.06 373 ALA B C 1
ATOM 6078 O O . ALA B 1 373 ? -8.656 -37.969 -17.594 1 97.06 373 ALA B O 1
ATOM 6079 N N . GLY B 1 374 ? -10.086 -37.844 -15.898 1 96.19 374 GLY B N 1
ATOM 6080 C CA . GLY B 1 374 ? -9.883 -39.219 -15.5 1 96.19 374 GLY B CA 1
ATOM 6081 C C . GLY B 1 374 ? -8.641 -39.406 -14.656 1 96.19 374 GLY B C 1
ATOM 6082 O O . GLY B 1 374 ? -8.047 -40.5 -14.656 1 96.19 374 GLY B O 1
ATOM 6083 N N . LEU B 1 375 ? -8.18 -38.438 -13.977 1 98.06 375 LEU B N 1
ATOM 6084 C CA . LEU B 1 375 ? -7.008 -38.531 -13.109 1 98.06 375 LEU B CA 1
ATOM 6085 C C . LEU B 1 375 ? -7.406 -38.375 -11.641 1 98.06 375 LEU B C 1
ATOM 6087 O O . LEU B 1 375 ? -8.406 -37.719 -11.336 1 98.06 375 LEU B O 1
ATOM 6091 N N . GLU B 1 376 ? -6.672 -38.969 -10.82 1 97.38 376 GLU B N 1
ATOM 6092 C CA . GLU B 1 376 ? -6.879 -38.875 -9.383 1 97.38 376 GLU B CA 1
ATOM 6093 C C . GLU B 1 376 ? -6.027 -37.75 -8.781 1 97.38 376 GLU B C 1
ATOM 6095 O O . GLU B 1 376 ? -4.812 -37.719 -8.992 1 97.38 376 GLU B O 1
ATOM 6100 N N . PHE B 1 377 ? -6.688 -36.875 -8.109 1 97.19 377 PHE B N 1
ATOM 6101 C CA . PHE B 1 377 ? -6 -35.844 -7.34 1 9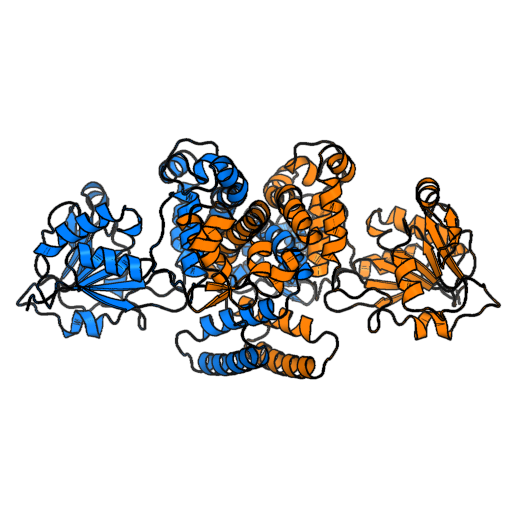7.19 377 PHE B CA 1
ATOM 6102 C C . PHE B 1 377 ? -5.363 -36.438 -6.086 1 97.19 377 PHE B C 1
ATOM 6104 O O . PHE B 1 377 ? -6.062 -36.969 -5.211 1 97.19 377 PHE B O 1
ATOM 6111 N N . LEU B 1 378 ? -4.086 -36.344 -5.918 1 96.69 378 LEU B N 1
ATOM 6112 C CA . LEU B 1 378 ? -3.416 -36.969 -4.777 1 96.69 378 LEU B CA 1
ATOM 6113 C C . LEU B 1 378 ? -3.184 -35.938 -3.672 1 96.69 378 LEU B C 1
ATOM 6115 O O . LEU B 1 378 ? -3.613 -36.125 -2.533 1 96.69 378 LEU B O 1
ATOM 6119 N N . GLN B 1 379 ? -2.465 -34.844 -4.074 1 96.81 379 GLN B N 1
ATOM 6120 C CA . GLN B 1 379 ? -2.062 -33.875 -3.072 1 96.81 379 GLN B CA 1
ATOM 6121 C C . GLN B 1 379 ? -1.619 -32.562 -3.725 1 96.81 379 GLN B C 1
ATOM 6123 O O . GLN B 1 379 ? -1.219 -32.562 -4.891 1 96.81 379 GLN B O 1
ATOM 6128 N N . VAL B 1 380 ? -1.738 -31.5 -2.99 1 97.31 380 VAL B N 1
ATOM 6129 C CA . VAL B 1 380 ? -1.16 -30.219 -3.381 1 97.31 380 VAL B CA 1
ATOM 6130 C C . VAL B 1 380 ? -0.009 -29.859 -2.443 1 97.31 380 VAL B C 1
ATOM 6132 O O . VAL B 1 380 ? -0.157 -29.922 -1.22 1 97.31 380 VAL B O 1
ATOM 6135 N N . TYR B 1 381 ? 1.142 -29.625 -2.996 1 97.5 381 TYR B N 1
ATOM 6136 C CA . TYR B 1 381 ? 2.312 -29.188 -2.248 1 97.5 381 TYR B CA 1
ATOM 6137 C C . TYR B 1 381 ? 2.514 -27.672 -2.387 1 97.5 381 TYR B C 1
ATOM 6139 O O . TYR B 1 381 ? 2.525 -27.156 -3.5 1 97.5 381 TYR B O 1
ATOM 6147 N N . ARG B 1 382 ? 2.592 -27.047 -1.282 1 94.81 382 ARG B N 1
ATOM 6148 C CA . ARG B 1 382 ? 2.754 -25.609 -1.249 1 94.81 382 ARG B CA 1
ATOM 6149 C C . ARG B 1 382 ? 4.043 -25.219 -0.536 1 94.81 382 ARG B C 1
ATOM 6151 O O . ARG B 1 382 ? 4.594 -26 0.24 1 94.81 382 ARG B O 1
ATOM 6158 N N . TYR B 1 383 ? 4.523 -24.078 -0.842 1 95.25 383 TYR B N 1
ATOM 6159 C CA . TYR B 1 383 ? 5.66 -23.484 -0.148 1 95.25 383 TYR B CA 1
ATOM 6160 C C . TYR B 1 383 ? 5.332 -22.062 0.313 1 95.25 383 TYR B C 1
ATOM 6162 O O . TYR B 1 383 ? 4.793 -21.266 -0.455 1 95.25 383 TYR B O 1
ATOM 6170 N N . PRO B 1 384 ? 5.703 -21.75 1.608 1 92.69 384 PRO B N 1
ATOM 6171 C CA . PRO B 1 384 ? 5.363 -20.438 2.135 1 92.69 384 PRO B CA 1
ATOM 6172 C C . PRO B 1 384 ? 5.918 -19.297 1.277 1 92.69 384 PRO B C 1
ATOM 6174 O O . PRO B 1 384 ? 7.105 -19.297 0.935 1 92.69 384 PRO B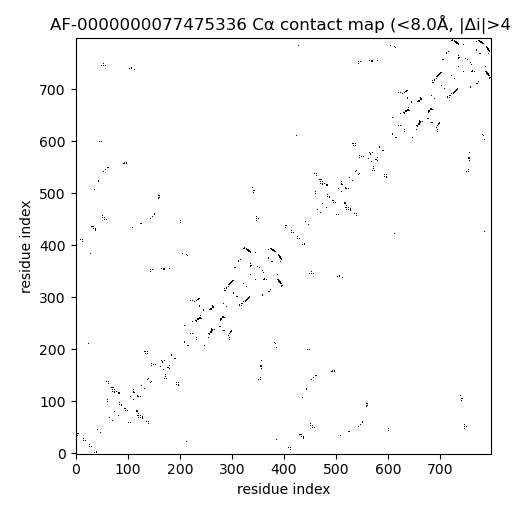 O 1
ATOM 6177 N N . GLY B 1 385 ? 5.008 -18.422 0.927 1 91.06 385 GLY B N 1
ATOM 6178 C CA . GLY B 1 385 ? 5.426 -17.234 0.211 1 91.06 385 GLY B CA 1
ATOM 6179 C C . GLY B 1 385 ? 5.453 -17.422 -1.294 1 91.06 385 GLY B C 1
ATOM 6180 O O . GLY B 1 385 ? 5.641 -16.453 -2.039 1 91.06 385 GLY B O 1
ATOM 6181 N N . VAL B 1 386 ? 5.242 -18.594 -1.742 1 94 386 VAL B N 1
ATOM 6182 C CA . VAL B 1 386 ? 5.273 -18.875 -3.174 1 94 386 VAL B CA 1
ATOM 6183 C C . VAL B 1 386 ? 3.846 -18.984 -3.709 1 94 386 VAL B C 1
ATOM 6185 O O . VAL B 1 386 ? 2.988 -19.625 -3.098 1 94 386 VAL B O 1
ATOM 6188 N N . ALA B 1 387 ? 3.635 -18.344 -4.816 1 93.5 387 ALA B N 1
ATOM 6189 C CA . ALA B 1 387 ? 2.299 -18.344 -5.406 1 93.5 387 ALA B CA 1
ATOM 6190 C C . ALA B 1 387 ? 1.961 -19.719 -5.984 1 93.5 387 ALA B C 1
ATOM 6192 O O . ALA B 1 387 ? 0.828 -20.188 -5.859 1 93.5 387 ALA B O 1
ATOM 6193 N N . GLU B 1 388 ? 2.912 -20.359 -6.547 1 94.75 388 GLU B N 1
ATOM 6194 C CA . GLU B 1 388 ? 2.707 -21.625 -7.25 1 94.75 388 GLU B CA 1
ATOM 6195 C C . GLU B 1 388 ? 2.686 -22.797 -6.281 1 94.75 388 GLU B C 1
ATOM 6197 O O . GLU B 1 388 ? 3.318 -22.75 -5.223 1 94.75 388 GLU B O 1
ATOM 6202 N N . SER B 1 389 ? 1.979 -23.781 -6.668 1 97 389 SER B N 1
ATOM 6203 C CA . SER B 1 389 ? 1.906 -25.062 -5.984 1 97 389 SER B CA 1
ATOM 6204 C C . SER B 1 389 ? 2.166 -26.219 -6.949 1 97 389 SER B C 1
ATOM 6206 O O . SER B 1 389 ? 2.199 -26.016 -8.164 1 97 389 SER B O 1
ATOM 6208 N N . ILE B 1 390 ? 2.451 -27.344 -6.355 1 98 390 ILE B N 1
ATOM 6209 C CA . ILE B 1 390 ? 2.492 -28.578 -7.148 1 98 390 ILE B CA 1
ATOM 6210 C C . ILE B 1 390 ? 1.268 -29.422 -6.836 1 98 390 ILE B C 1
ATOM 6212 O O . ILE B 1 390 ? 1.104 -29.906 -5.707 1 98 390 ILE B O 1
ATOM 6216 N N . ILE B 1 391 ? 0.458 -29.547 -7.84 1 98.44 391 ILE B N 1
ATOM 6217 C CA . ILE B 1 391 ? -0.629 -30.516 -7.762 1 98.44 391 ILE B CA 1
ATOM 6218 C C . ILE B 1 391 ? -0.15 -31.875 -8.273 1 98.44 391 ILE B C 1
ATOM 6220 O O . ILE B 1 391 ? 0.292 -31.984 -9.422 1 98.44 391 ILE B O 1
ATOM 6224 N N . GLU B 1 392 ? -0.202 -32.844 -7.418 1 98.5 392 GLU B N 1
ATOM 6225 C CA . GLU B 1 392 ? 0.165 -34.219 -7.82 1 98.5 392 GLU B CA 1
ATOM 6226 C C . GLU B 1 392 ? -1.072 -35.062 -8.133 1 98.5 392 GLU B C 1
ATOM 6228 O O . GLU B 1 392 ? -2.014 -35.094 -7.344 1 98.5 392 GLU B O 1
ATOM 6233 N N . ALA B 1 393 ? -1.023 -35.594 -9.312 1 98.31 393 ALA B N 1
ATOM 6234 C CA . ALA B 1 393 ? -2.113 -36.438 -9.75 1 98.31 393 ALA B CA 1
ATOM 6235 C C . ALA B 1 393 ? -1.576 -37.719 -10.367 1 98.31 393 ALA B C 1
ATOM 6237 O O . ALA B 1 393 ? -0.381 -37.844 -10.648 1 98.31 393 ALA B O 1
ATOM 6238 N N . GLN B 1 394 ? -2.457 -38.719 -10.516 1 98 394 GLN B N 1
ATOM 6239 C CA . GLN B 1 394 ? -2.078 -40 -11.141 1 98 394 GLN B CA 1
ATOM 6240 C C . GLN B 1 394 ? -3.277 -40.656 -11.812 1 98 394 GLN B C 1
ATOM 6242 O O . GLN B 1 394 ? -4.418 -40.219 -11.633 1 98 394 GLN B O 1
ATOM 6247 N N . LEU B 1 395 ? -2.955 -41.531 -12.688 1 96.44 395 LEU B N 1
ATOM 6248 C CA . LEU B 1 395 ? -4 -42.375 -13.234 1 96.44 395 LEU B CA 1
ATOM 6249 C C . LEU B 1 395 ? -4.359 -43.5 -12.258 1 96.44 395 LEU B C 1
ATOM 6251 O O . LEU B 1 395 ? -3.486 -44.25 -11.82 1 96.44 395 LEU B O 1
ATOM 6255 N N . GLY B 1 396 ? -5.629 -43.438 -11.75 1 86 396 GLY B N 1
ATOM 6256 C CA . GLY B 1 396 ? -6.078 -44.469 -10.805 1 86 396 GLY B CA 1
ATOM 6257 C C . GLY B 1 396 ? -5.918 -45.875 -11.32 1 86 396 GLY B C 1
ATOM 6258 O O . GLY B 1 396 ? -5.84 -46.094 -12.523 1 86 396 GLY B O 1
ATOM 6259 N N . THR B 1 397 ? -5.551 -46.844 -10.422 1 78 397 THR B N 1
ATOM 6260 C CA . THR B 1 397 ? -5.465 -48.25 -10.773 1 78 397 THR B CA 1
ATOM 6261 C C . THR B 1 397 ? -6.852 -48.844 -11.047 1 78 397 THR B C 1
ATOM 6263 O O . THR B 1 397 ? -6.977 -49.938 -11.602 1 78 397 THR B O 1
ATOM 6266 N N . GLY B 1 398 ? -7.797 -48.125 -11.711 1 56.72 398 GLY B N 1
ATOM 6267 C CA . GLY B 1 398 ? -9.094 -48.75 -11.93 1 56.72 398 GLY B CA 1
ATOM 6268 C C . GLY B 1 398 ? -9.312 -49.969 -11.07 1 56.72 398 GLY B C 1
ATOM 6269 O O . GLY B 1 398 ? -8.633 -51 -11.234 1 56.72 398 GLY B O 1
ATOM 6270 N N . VAL B 1 399 ? -9.57 -50.031 -9.797 1 41.53 399 VAL B N 1
ATOM 6271 C CA . VAL B 1 399 ? -10.141 -51.281 -9.266 1 41.53 399 VAL B CA 1
ATOM 6272 C C . VAL B 1 399 ? -11.594 -51.406 -9.703 1 41.53 399 VAL B C 1
ATOM 6274 O O . VAL B 1 399 ? -12.32 -50.406 -9.773 1 41.53 399 VAL B O 1
#

Sequence (798 aa):
MSTALPTILKRIAAAGDAYQQGEIGSREELIELGRDLVSTLEIPSEFLQRSFWAEPALSAHCKFAVEVQLFQHLKDAGADGISAGDLAQKTGVDPMLLQRIMRHLVAMKILSFSNGKYHGTPLTDGLAAQNYQKSLDFCYDVARPSFNGFPTFFSKTGYKMPTSLTDGPFQDAHGTKLPFFEWLVATPPHLDEFDNFMSAYRAGKASWYDEGFYPVVDRLIKGFDTSISDTLLVDVGGGRGHDMQQFTAQHKAHPGKVVLQDREPVIASIQDQEYLPFKCEAHDFFTPQPIHGARAYSLHSILHDWSDEDGIKILENLKPALKPGYSRVLLNEIVLSEEKPTIAATSMDMMMLAHFAVRERTEEEWKSILEKAGLEFLQVYRYPGVAESIIEAQLGTGVMSTALPTILKRIAAAGDAYQQGEIGSREELIELGRDLVSTLEIPSEFLQRSFWAEPALSAHCKFAVEVQLFQHLKDAGADGISAGDLAQKTGVDPMLLQRIMRHLVAMKILSFSNGKYHGTPLTDGLAAQNYQKSLDFCYDVARPSFNGFPTFFSKTGYKMPTSLTDGPFQDAHGTKLPFFEWLVATPPHLDEFDNFMSAYRAGKASWYDEGFYPVVDRLIKGFDTSISDTLLVDVGGGRGHDMQQFTAQHKAHPGKVVLQDREPVIASIQDQEYLPFKCEAHDFFTPQPIHGARAYSLHSILHDWSDEDGIKILENLKPALKPGYSRVLLNEIVLSEEKPTIAATSMDMMMLAHFAVRERTEEEWKSILEKAGLEFLQVYRYPGVAESIIEAQLGTGV

Nearest PDB structures (foldseek):
  8xte-assembly3_D  TM=8.780E-01  e=1.513E-52  Penicillium brevicompactum
  8xtg-assembly3_F  TM=8.861E-01  e=6.108E-52  Penicillium brevicompactum
  8gx4-assembly1_A  TM=8.222E-01  e=3.440E-27  Apiospora montagnei NRRL 25634
  7y3h-assembly1_A  TM=8.094E-01  e=1.968E-27  Apiospora montagnei NRRL 25634
  7wup-assembly1_B  TM=7.974E-01  e=3.440E-27  Apiospora montagnei NRRL 25634

Foldseek 3Di:
DLPDLVRLVVQLVVLVVCVVVPHFQSVLSNVVSVVSNCVVPDDPVNVCCCVPPLVVLVLVLLLVCLQQLVLVVQVVCPPVAAALVRSCVSSVPDSVVSVVSQVSCCVVVQWHDDPRGIHGDPNSNVCSDPLNSLLSVLCVPQQVLLVVCVVVLCVVVVNDQDDDQQRASRCVSVVGRDGQQVVCVVDPPNNVSVVSNVVVVCPPHDDCLDPQFPPCCVQQAVQDDVVQPLAREEEAQCQLCPVVQVNCVVCVVGGGAYEYEEAPVRLVVHPPQVPGSHHYDYDDLLAADPAAAHQEYEYAADPQLDDLVVLLSSLLSDQVRADAPGYKYKYWFFAADPVDGDCQQVVVQVSCNSRGSTGGYHPVSVCVSQVSSQKHFDDWTDGRPHRIIITIIHRHPPD/DLPDLVRLVVVLVVLVVCVVVPHFQSVLSNVVSVVSNCVVPDDPVNVCCCVPPLVVLVLVLLLVCLQQLVLVVQVVCPPVAAALVRSCVSSVPDSVVSVVSQVSCCVVVQWHDDPRGIHGDPNSNVCSDPLNSLLSVLCVPQQVLLVVCVVVLCVVVVNDQDDDQQRASRCVSVVGRDGQQVVCVVDPPNNVSVVSNVVVVCPPHDDCLDPQFPPCCVQQAVQDDVVQPLAREEEAQCQLCPVVQVNCVVCVVGGGAYEYEEADVRLVVHPPQVPGSHHYDYDDLLAADPAAAHQEYEYAPDPQLDDLVVSLSSLLSDQVRADAPGYKYKYWFFAADPVDGDCQQVVVQVSCNSRGSTGGYHPVSVCVSCVSSQKHFDDWTDGRPHRIIITIIHHHPPD